Protein AF-0000000068421883 (afdb_homodimer)

Nearest PDB structures (foldseek):
  8ta5-assembly1_A  TM=9.211E-01  e=8.179E-60  Homo sapiens
  8ta5-assembly1_B  TM=9.323E-01  e=2.988E-59  Homo sapiens
  7xf5-assembly1_B  TM=9.165E-01  e=1.671E-60  Homo sapiens
  7xf5-assembly1_A  TM=9.088E-01  e=4.020E-60  Homo sapiens
  7xja-assembly1_B  TM=9.870E-01  e=5.410E-51  Homo sapiens

InterPro domains:
  IPR001807 Chloride channel [PF00654] (38-438)
  IPR001807 Chloride channel [PR00762] (49-66)
  IPR001807 Chloride channel [PR00762] (80-99)
  IPR001807 Chloride channel [PR00762] (137-156)
  IPR001807 Chloride channel [PR00762] (346-366)
  IPR001807 Chloride channel [PR00762] (389-405)
  IPR001807 Chloride channel [PR00762] (406-425)
  IPR001807 Chloride channel [PR00762] (444-458)
  IPR014743 Chloride channel, core [SSF81340] (4-459)
  IPR046342 CBS domain superfamily [G3DSA:3.10.580.10] (459-575)
  IPR046342 CBS domain superfamily [G3DSA:3.10.580.10] (576-684)
  IPR046342 CBS domain superfamily [SSF54631] (461-679)
  IPR050970 Voltage-gated chloride channel [PTHR45720] (10-704)

Organism: Pseudonaja textilis (NCBI:txid8673)

Foldseek 3Di:
DVLLVVLLVVLVVLLVVPVPDLVSSLCSLQVSLLVLLLCLLVLCVVQPLLLFALCLLVLLLVLLQDDDPSLQDPSSLVSNVSSVSSNSSSLALFADQRSLLSNLLSVQVVVLVVCCVVDVPSVDPVNNSLSSLLSSLLSNLLRQLFLVLSNQLSCLRRAPDDDVVSVVSNSVNSNVSSVVSQVVCCVVVVDVHRDFQQAADADLPDRDDPVCLVLLLVLLQVLLVLLLVLLVLLLVLLVVCVPPVVNCVVCVVVVSVLSSVLSSVLSNCCSCVPVVLLQLSSDRLSLLLNLLLYQDAPQPDDDDDPPPCPDSSCSQDDPVDDSLRSLVCNLVSLSNSLSSNSSRRTHGHSLSSQLSSQLSSLLSSQNVVCVVPVQADDDPHDRDHGGSSLSSLLRSLSNSCSQAVGQSSLSSSCSNHVHCSSSVSSNSSNVSSSVSSVVRHDHSSVSVCVVVVPLDQDDLDPPDPVLQQDWQLVLFDQPADAAEQFDFLLSLVVSLVVDPDQKHFYAHDPVQQFTQFIFGNVLSVVLSCVLLDPVVLVVVVVVVVVVVVVVVVVVPPPPDDDDDDDPCPDPPPDDDDDPDDDDPPPPVPPCPPDPPCPPDPPVPPVVVVSVVVSVVSRGDTGDCVPTDTGRDFAEDERGHRLVVVSCCCSVVVDQKHFYDDVSHTRGIDGSVSSNCSSVVVVPDDDDPPDPPDPPVPDPPPPPPPDPVPPVVVVVVVPPPPPPPDDPDDDDDDDDDD/DVLLVVLLVVLVCLLVVPVPDPVSSLCSLQVSLLVLQLCLLVLCVVQPLLLFALCLLVLLLVLLQDDDPSLQDPSSLVSNVSSVSSNSSSLALFADQRSLLSNLLSVQVVVLVVCCVVDVPSPDPVNNSLSSLLSSLLSNLLRQLFLVLSNQLSCLRRAPDDDVVSVVSNSVNSNVSSVVSQVVCCVVVVDVHRDFQQAADADLPDRDDPVCLVLLLVLLQVLLVLLLVLLVLLLVLLVVCVPPVVNVVVCVVVVSVLSSVLSNVLSNCCSCVPVVLLQLSSDRLSLLLNLLLYQDAPQPDDDDDPPPCPDSSCSQDDPVDDSLRSLVCNLVSLSNSLSSNSSRRTHGHSLSSQLSSQLSVLLSSQNVVCVVPVQADDDPHDRDHGGSSLSSLLRSLSNSCSQQVGQSSLSSSCSNHVHCSSSPSSNSSNVSSSVSSVVNDDHSSVSVCVVVVPLDQDDLDPPDPVLQQDWQLVLFDQPADAAEQFDFLLSLVVSLVVDPDQKHFYAHDPVQQFTQFIFGNVLSVVLSCVLLDPVVLVVVVVVVVVVVVVVVVVVPPPDDDDCPVCPDDDDPPPDDDDDDDDDDDDDPDPCPPDCPPPPPPPPPPVVVVSVVVSVVSRRDTGDCPPGDTGRDFAEDERGHRLVVVSCCCSVVVDQKHFYDDVSHGRGIDGSVSSNCSSVVVVPPDDDPPPPPDPPPDDPPPPPPDPPVPPVCVVVVVPPPPVPPPDPPPDDDDDDPD

Sequence (1474 aa):
LLLVVWAWLAQKWMYGGLDTNVFLQYMAWITYPIVLITFSAGFTQILAPQAVGSGIPEMKTILRGVVLKEYLTLKTFVAKVIGLTCALGSGMPLGKEGPFVHIASMCAALLSKFLSVFGGIYENESRNIEMLAAACAVGVGCCFAAPIGGVLFSIEVTSTFFAVRNYWRGFFAATFSAFIFRVLAVWNKDEETITALFKTRFRLDFPFDLQELPAFAVIGIASGFGGALFVYFNRKIVQFMRKQKTINRFLMKKRLLFPALVTFLIATLTFPPGFGQFMAGQLTQKETLVTLFDNRTWAKQGLAEEFEFGGVSEAWKHPRANVFVTLVVFILMKFWMSALATTIPVPCGAFMPVFVIGAAFGRLMGESMAAWFPDGIHTDSNIYRIVPGGYAVVGAAALSGAVTHTVSTAVIVFELTGQISHILPVMIAVILANAVAQSLQPSLYDSIIRIKKLPYLPELGWGHQEKYNVRVEDIMVRDVRYITLNCRYRDLQDALHSTKMKSLALVESAESMILLGSVDRTQIGSLLHDQLSYVRRRQFMQEKTRLEHRDAEKSQENKEPHHVPDTGVRFQVTGSEPRKPLKPALKRVPSTLSDNHSGNRGGGKKSSFVMEWEERQLDQLVNFNNCKIDPAPFQLVERTSLHKTHTIFSLLGVDHAYVTSIGRLIGMVSLKELRKAIEGSVTAKGVKVRPPLASFRDSTTSSSDMEATEIHQLWDRRQRHSIPREFSPSESDDKYQLLLVVWAWLAQKWMYGGLDTNVFLQYMAWITYPIVLITFSAGFTQILAPQAVGSGIPEMKTILRGVVLKEYLTLKTFVAKVIGLTCALGSGMPLGKEGPFVHIASMCAALLSKFLSVFGGIYENESRNIEMLAAACAVGVGCCFAAPIGGVLFSIEVTSTFFAVRNYWRGFFAATFSAFIFRVLAVWNKDEETITALFKTRFRLDFPFDLQELPAFAVIGIASGFGGALFVYFNRKIVQFMRKQKTINRFLMKKRLLFPALVTFLIATLTFPPGFGQFMAGQLTQKETLVTLFDNRTWAKQGLAEEFEFGGVSEAWKHPRANVFVTLVVFILMKFWMSALATTIPVPCGAFMPVFVIGAAFGRLMGESMAAWFPDGIHTDSNIYRIVPGGYAVVGAAALSGAVTHTVSTAVIVFELTGQISHILPVMIAVILANAVAQSLQPSLYDSIIRIKKLPYLPELGWGHQEKYNVRVEDIMVRDVRYITLNCRYRDLQDALHSTKMKSLALVESAESMILLGSVDRTQIGSLLHDQLSYVRRRQFMQEKTRLEHRDAEKSQENKEPHHVPDTGVRFQVTGSEPRKPLKPALKRVPSTLSDNHSGNRGGGKKSSFVMEWEERQLDQLVNFNNCKIDPAPFQLVERTSLHKTHTIFSLLGVDHAYVTSIGRLIGMVSLKELRKAIEGSVTAKGVKVRPPLASFRDSTTSSSDMEATEIHQLWDRRQRHSIPREFSPSESDDKYQ

Radius of gyration: 41.36 Å; Cα contacts (8 Å, |Δi|>4): 2264; chains: 2; bounding box: 123×143×113 Å

Solvent-accessible surface area (backbone atoms only — not comparable to full-atom values): 78341 Å² total; per-residue (Å²): 108,68,66,29,54,51,36,45,50,48,52,52,47,57,37,61,72,32,71,88,38,70,67,59,26,50,51,49,56,35,49,55,30,30,52,28,39,38,47,17,29,51,48,18,57,69,66,18,58,69,26,42,34,26,40,46,47,58,47,24,28,37,67,43,52,44,85,59,71,71,68,50,34,69,56,24,44,55,22,29,55,55,14,27,44,29,34,56,23,37,67,54,60,56,12,63,51,28,32,32,21,34,47,31,28,23,51,43,48,49,49,42,57,57,45,36,72,77,38,73,76,60,66,38,65,71,54,47,48,52,48,39,56,21,18,28,5,24,16,35,0,50,69,52,50,14,29,64,21,14,32,47,36,35,44,58,66,36,35,64,67,42,53,47,79,52,48,58,53,16,43,52,46,2,40,51,35,20,48,52,51,39,51,50,37,38,71,71,64,74,29,95,51,73,61,41,83,44,78,53,85,71,55,76,80,68,58,64,61,80,83,50,49,63,59,34,44,49,47,4,45,52,19,2,54,49,15,27,47,48,41,51,50,34,50,48,53,53,48,50,52,64,64,37,58,67,56,35,53,52,34,67,74,36,65,58,51,55,50,33,49,54,41,43,52,53,37,56,51,32,31,43,91,56,62,4,47,49,42,35,36,78,52,50,74,69,56,46,49,55,52,44,41,34,58,69,58,82,73,73,72,89,76,79,80,77,62,70,63,59,78,82,45,38,48,56,63,39,97,87,47,55,59,68,57,30,46,50,48,30,40,56,51,50,49,55,51,28,40,55,53,64,69,38,68,34,26,31,13,64,56,52,38,39,26,49,42,14,18,48,52,15,27,51,53,22,51,48,48,35,68,75,34,74,75,22,53,81,49,100,90,45,66,43,71,71,47,21,12,59,31,6,53,30,19,16,24,5,19,34,7,10,29,55,58,35,69,33,36,44,48,32,50,25,41,25,29,40,49,46,61,58,48,63,55,24,47,51,7,17,52,41,0,27,56,48,6,62,74,72,32,71,30,44,49,57,47,49,30,61,74,70,62,52,84,57,79,70,76,85,67,90,76,54,71,63,51,62,68,38,32,39,63,79,48,38,42,58,88,59,72,67,41,44,60,81,29,31,41,46,53,52,52,49,47,58,73,71,42,88,60,65,57,36,40,28,18,57,35,91,81,65,29,30,38,49,24,29,34,40,45,67,51,55,49,50,54,52,45,61,70,66,25,65,68,58,52,48,51,51,52,50,51,50,51,52,50,53,55,52,56,56,59,56,72,56,60,76,68,79,84,79,88,85,82,84,83,76,78,76,78,80,72,77,89,86,87,83,83,76,83,86,76,83,73,84,73,81,66,83,75,70,75,77,78,77,74,78,78,76,78,77,72,59,62,67,60,49,50,54,51,50,49,52,52,53,56,29,65,33,73,51,75,64,84,85,46,79,57,41,62,45,55,58,64,39,31,43,71,35,36,38,58,59,50,49,49,47,32,57,70,65,33,48,62,57,31,39,23,27,59,60,26,19,56,51,22,33,38,36,55,66,39,52,32,47,51,64,64,53,62,76,70,67,68,85,77,75,72,64,70,78,68,82,77,69,65,85,76,70,69,84,66,81,69,66,77,65,45,64,71,43,51,65,61,59,61,61,69,77,66,74,73,80,76,80,81,74,82,82,81,78,90,84,71,90,124,108,68,66,28,53,51,35,43,49,48,52,51,47,58,38,61,70,34,72,87,38,72,66,61,26,49,50,50,56,35,49,54,29,30,53,29,40,36,47,16,29,51,49,18,56,70,65,18,59,70,25,42,34,26,41,46,47,58,47,24,27,36,68,47,55,44,84,59,71,71,66,50,36,70,56,25,43,55,23,29,55,54,16,27,44,29,36,57,24,36,67,54,60,57,12,62,51,27,32,31,21,34,48,31,28,23,50,44,46,51,48,42,56,56,46,38,72,77,38,76,76,60,66,38,66,70,55,46,48,52,46,39,54,21,20,28,6,25,14,34,0,51,68,49,51,14,28,65,21,13,31,47,38,35,45,60,66,37,35,62,65,44,54,46,79,53,48,57,53,14,42,51,45,2,40,53,36,20,47,50,50,39,51,49,37,38,70,69,64,74,29,95,52,74,60,41,84,43,78,52,87,72,55,76,82,68,58,65,61,82,83,50,48,63,59,33,45,48,48,3,44,52,20,1,53,49,14,28,47,48,42,50,50,36,51,47,52,54,48,51,52,65,64,37,58,69,58,35,52,52,35,66,74,38,64,58,50,56,49,31,49,53,42,41,52,54,35,55,50,32,31,43,92,57,62,4,46,48,42,34,36,79,52,50,74,69,56,46,47,55,53,44,44,34,58,66,60,81,74,70,74,87,80,73,81,76,64,68,63,59,76,81,45,38,48,57,64,40,95,86,48,55,59,69,56,28,47,51,48,30,40,56,51,49,50,56,50,28,41,53,54,63,68,40,69,34,27,30,12,62,56,50,40,39,26,49,42,14,19,46,52,14,26,53,53,23,50,49,49,34,67,75,36,74,75,23,54,80,50,99,89,45,66,44,71,70,47,21,12,60,32,6,52,31,19,17,23,5,19,34,6,10,29,55,60,35,70,30,38,45,48,31,51,24,39,24,29,40,50,45,61,59,47,64,56,25,46,52,7,18,53,42,0,27,56,49,6,62,74,71,33,70,28,44,49,57,47,48,31,60,73,69,61,53,84,56,80,71,78,85,67,90,77,54,72,62,51,62,68,37,33,38,62,78,49,38,41,57,89,59,74,66,41,44,59,81,29,31,40,46,54,52,53,48,48,58,72,72,44,89,60,64,59,36,40,29,19,57,35,90,84,65,28,29,37,49,26,27,34,41,44,68,52,54,50,49,54,51,45,61,71,67,25,64,68,57,52,48,50,51,52,50,51,50,53,51,51,57,53,52,59,58,56,66,74,58,66,82,68,86,92,77,72,77,76,76,78,66,73,89,76,74,79,78,81,76,88,84,84,86,85,85,89,84,85,87,78,81,78,85,78,75,76,77,78,79,73,79,78,77,76,78,69,62,63,67,60,51,51,53,54,49,46,53,51,54,55,28,65,33,72,51,75,65,85,84,45,80,56,42,61,44,56,58,64,39,28,43,72,35,35,38,58,59,49,50,48,46,33,58,71,66,36,49,63,57,31,40,24,27,60,58,26,19,57,52,23,34,39,37,57,66,40,52,32,47,53,63,63,52,63,74,69,67,66,83,76,73,70,62,70,77,67,79,76,71,65,83,81,68,69,86,67,80,67,66,77,66,44,62,69,41,50,65,61,57,58,60,69,72,66,71,68,78,72,76,78,71,80,78,82,78,85,71,87,76,123

Structure (mmCIF, N/CA/C/O backbone):
data_AF-0000000068421883-model_v1
#
loop_
_entity.id
_entity.type
_entity.pdbx_description
1 polymer 'Chloride voltage-gated channel 2'
#
loop_
_atom_site.group_PDB
_atom_site.id
_atom_site.type_symbol
_atom_site.label_atom_id
_atom_site.label_alt_id
_atom_site.label_comp_id
_atom_site.label_asym_id
_atom_site.label_entity_id
_atom_site.label_seq_id
_atom_site.pdbx_PDB_ins_code
_atom_site.Cartn_x
_atom_site.Cartn_y
_atom_site.Cartn_z
_atom_site.occupancy
_atom_site.B_iso_or_equiv
_atom_site.auth_seq_id
_atom_site.auth_comp_id
_atom_site.auth_asym_id
_atom_site.auth_atom_id
_atom_site.pdbx_PDB_model_num
ATOM 1 N N . LEU A 1 1 ? -6.996 -26.641 5.43 1 81.69 1 LEU A N 1
ATOM 2 C CA . LEU A 1 1 ? -6.316 -26.812 4.152 1 81.69 1 LEU A CA 1
ATOM 3 C C . LEU A 1 1 ? -5.785 -28.234 4.012 1 81.69 1 LEU A C 1
ATOM 5 O O . LEU A 1 1 ? -5.855 -28.828 2.93 1 81.69 1 LEU A O 1
ATOM 9 N N . LEU A 1 2 ? -5.332 -28.828 5.066 1 79.5 2 LEU A N 1
ATOM 10 C CA . LEU A 1 2 ? -4.898 -30.234 5.031 1 79.5 2 LEU A CA 1
ATOM 11 C C . LEU A 1 2 ? -6.07 -31.156 4.727 1 79.5 2 LEU A C 1
ATOM 13 O O . LEU A 1 2 ? -5.93 -32.125 3.963 1 79.5 2 LEU A O 1
ATOM 17 N N . LEU A 1 3 ? -7.164 -30.812 5.285 1 86.69 3 LEU A N 1
ATOM 18 C CA . LEU A 1 3 ? -8.359 -31.609 5.035 1 86.69 3 LEU A CA 1
ATOM 19 C C . LEU A 1 3 ? -8.773 -31.516 3.568 1 86.69 3 LEU A C 1
ATOM 21 O O . LEU A 1 3 ? -9.258 -32.5 2.998 1 86.69 3 LEU A O 1
ATOM 25 N N . VAL A 1 4 ? -8.57 -30.359 2.982 1 88.5 4 VAL A N 1
ATOM 26 C CA . VAL A 1 4 ? -8.906 -30.172 1.575 1 88.5 4 VAL A CA 1
ATOM 27 C C . VAL A 1 4 ? -7.992 -31.031 0.705 1 88.5 4 VAL A C 1
ATOM 29 O O . VAL A 1 4 ? -8.445 -31.672 -0.235 1 88.5 4 VAL A O 1
ATOM 32 N N . VAL A 1 5 ? -6.73 -31.078 1.033 1 83.94 5 VAL A N 1
ATOM 33 C CA . VAL A 1 5 ? -5.77 -31.875 0.28 1 83.94 5 VAL A CA 1
ATOM 34 C C . VAL A 1 5 ? -6.102 -33.344 0.434 1 83.94 5 VAL A C 1
ATOM 36 O O . VAL A 1 5 ? -6.047 -34.125 -0.537 1 83.94 5 VAL A O 1
ATOM 39 N N . TRP A 1 6 ? -6.527 -33.781 1.605 1 87.31 6 TRP A N 1
ATOM 40 C CA . TRP A 1 6 ? -6.898 -35.156 1.854 1 87.31 6 TRP A CA 1
ATOM 41 C C . TRP A 1 6 ? -8.148 -35.531 1.07 1 87.31 6 TRP A C 1
ATOM 43 O O . TRP A 1 6 ? -8.281 -36.656 0.6 1 87.31 6 TRP A O 1
ATOM 53 N N . ALA A 1 7 ? -8.992 -34.562 0.983 1 89.62 7 ALA A N 1
ATOM 54 C CA . ALA A 1 7 ? -10.211 -34.812 0.213 1 89.62 7 ALA A CA 1
ATOM 55 C C . ALA A 1 7 ? -9.898 -35 -1.269 1 89.62 7 ALA A C 1
ATOM 57 O O . ALA A 1 7 ? -10.477 -35.844 -1.933 1 89.62 7 ALA A O 1
ATOM 58 N N . TRP A 1 8 ? -9.016 -34.25 -1.762 1 88.06 8 TRP A N 1
ATOM 59 C CA . TRP A 1 8 ? -8.609 -34.375 -3.158 1 88.06 8 TRP A CA 1
ATOM 60 C C . TRP A 1 8 ? -7.91 -35.719 -3.408 1 88.06 8 TRP A C 1
ATOM 62 O O . TRP A 1 8 ? -8.133 -36.344 -4.438 1 88.06 8 TRP A O 1
ATOM 72 N N . LEU A 1 9 ? -7.094 -36.094 -2.475 1 86.38 9 LEU A N 1
ATOM 73 C CA . LEU A 1 9 ? -6.387 -37.344 -2.6 1 86.38 9 LEU A CA 1
ATOM 74 C C . LEU A 1 9 ? -7.363 -38.531 -2.527 1 86.38 9 LEU A C 1
ATOM 76 O O . LEU A 1 9 ? -7.172 -39.531 -3.203 1 86.38 9 LEU A O 1
ATOM 80 N N . ALA A 1 10 ? -8.359 -38.375 -1.758 1 88.75 10 ALA A N 1
ATOM 81 C CA . ALA A 1 10 ? -9.383 -39.406 -1.652 1 88.75 10 ALA A CA 1
ATOM 82 C C . ALA A 1 10 ? -10.148 -39.562 -2.965 1 88.75 10 ALA A C 1
ATOM 84 O O . ALA A 1 10 ? -10.477 -40.656 -3.373 1 88.75 10 ALA A O 1
ATOM 85 N N . GLN A 1 11 ? -10.438 -38.438 -3.555 1 88.44 11 GLN A N 1
ATOM 86 C CA . GLN A 1 11 ? -11.125 -38.5 -4.84 1 88.44 11 GLN A CA 1
ATOM 87 C C . GLN A 1 11 ? -10.266 -39.188 -5.898 1 88.44 11 GLN A C 1
ATOM 89 O O . GLN A 1 11 ? -10.758 -40 -6.68 1 88.44 11 GLN A O 1
ATOM 94 N N . LYS A 1 12 ? -9 -38.844 -5.934 1 84.75 12 LYS A N 1
ATOM 95 C CA . LYS A 1 12 ? -8.078 -39.438 -6.898 1 84.75 12 LYS A CA 1
ATOM 96 C C . LYS A 1 12 ? -7.902 -40.938 -6.641 1 84.75 12 LYS A C 1
ATOM 98 O O . LYS A 1 12 ? -7.793 -41.719 -7.578 1 84.75 12 LYS A O 1
ATOM 103 N N . TRP A 1 13 ? -7.914 -41.25 -5.363 1 86.94 13 TRP A N 1
ATOM 104 C CA . TRP A 1 13 ? -7.777 -42.656 -4.988 1 86.94 13 TRP A CA 1
ATOM 105 C C . TRP A 1 13 ? -9.016 -43.438 -5.391 1 86.94 13 TRP A C 1
ATOM 107 O O . TRP A 1 13 ? -8.898 -44.562 -5.902 1 86.94 13 TRP A O 1
ATOM 117 N N . MET A 1 14 ? -10.133 -42.875 -5.152 1 86.62 14 MET A N 1
ATOM 118 C CA . MET A 1 14 ? -11.383 -43.531 -5.504 1 86.62 14 MET A CA 1
ATOM 119 C C . MET A 1 14 ? -11.5 -43.719 -7.016 1 86.62 14 MET A C 1
ATOM 121 O O . MET A 1 14 ? -11.891 -44.781 -7.5 1 86.62 14 MET A O 1
ATOM 125 N N . TYR A 1 15 ? -11.172 -42.688 -7.738 1 85.56 15 TYR A N 1
ATOM 126 C CA . TYR A 1 15 ? -11.203 -42.719 -9.195 1 85.56 15 TYR A CA 1
ATOM 127 C C . TYR A 1 15 ? -10.156 -43.688 -9.75 1 85.56 15 TYR A C 1
ATOM 129 O O . TYR A 1 15 ? -10.438 -44.438 -10.68 1 85.56 15 TYR A O 1
ATOM 137 N N . GLY A 1 16 ? -8.969 -43.656 -9.266 1 82.56 16 GLY A N 1
ATOM 138 C CA . GLY A 1 16 ? -7.875 -44.5 -9.734 1 82.56 16 GLY A CA 1
ATOM 139 C C . GLY A 1 16 ? -8.086 -45.969 -9.43 1 82.56 16 GLY A C 1
ATOM 140 O O . GLY A 1 16 ? -7.617 -46.812 -10.172 1 82.56 16 GLY A O 1
ATOM 141 N N . GLY A 1 17 ? -8.805 -46.219 -8.344 1 84.38 17 GLY A N 1
ATOM 142 C CA . GLY A 1 17 ? -9.031 -47.625 -7.938 1 84.38 17 GLY A CA 1
ATOM 143 C C . GLY A 1 17 ? -10.055 -48.344 -8.797 1 84.38 17 GLY A C 1
ATOM 144 O O . GLY A 1 17 ? -10.078 -49.562 -8.852 1 84.38 17 GLY A O 1
ATOM 145 N N . LEU A 1 18 ? -10.836 -47.562 -9.539 1 85.69 18 LEU A N 1
ATOM 146 C CA . LEU A 1 18 ? -11.891 -48.156 -10.359 1 85.69 18 LEU A CA 1
ATOM 147 C C . LEU A 1 18 ? -11.516 -48.125 -11.836 1 85.69 18 LEU A C 1
ATOM 149 O O . LEU A 1 18 ? -12.375 -47.938 -12.695 1 85.69 18 LEU A O 1
ATOM 153 N N . ASP A 1 19 ? -10.281 -48.281 -12.117 1 79.56 19 ASP A N 1
ATOM 154 C CA . ASP A 1 19 ? -9.766 -48.125 -13.469 1 79.56 19 ASP A CA 1
ATOM 155 C C . ASP A 1 19 ? -10.242 -49.25 -14.375 1 79.56 19 ASP A C 1
ATOM 157 O O . ASP A 1 19 ? -10.156 -49.156 -15.602 1 79.56 19 ASP A O 1
ATOM 161 N N . THR A 1 20 ? -10.977 -50.25 -13.867 1 83.75 20 THR A N 1
ATOM 162 C CA . THR A 1 20 ? -11.359 -51.406 -14.68 1 83.75 20 THR A CA 1
ATOM 163 C C . THR A 1 20 ? -12.688 -51.156 -15.383 1 83.75 20 THR A C 1
ATOM 165 O O . THR A 1 20 ? -12.969 -51.75 -16.422 1 83.75 20 THR A O 1
ATOM 168 N N . ASN A 1 21 ? -13.516 -50.281 -14.836 1 89.19 21 ASN A N 1
ATOM 169 C CA . ASN A 1 21 ? -14.828 -50 -15.406 1 89.19 21 ASN A CA 1
ATOM 170 C C . ASN A 1 21 ? -15.07 -48.5 -15.547 1 89.19 21 ASN A C 1
ATOM 172 O O . ASN A 1 21 ? -15.164 -47.781 -14.547 1 89.19 21 ASN A O 1
ATOM 176 N N . VAL A 1 22 ? -15.266 -48.062 -16.781 1 89.94 22 VAL A N 1
ATOM 177 C CA . VAL A 1 22 ? -15.414 -46.656 -17.094 1 89.94 22 VAL A CA 1
ATOM 178 C C . VAL A 1 22 ? -16.703 -46.125 -16.469 1 89.94 22 VAL A C 1
ATOM 180 O O . VAL A 1 22 ? -16.75 -44.969 -16.016 1 89.94 22 VAL A O 1
ATOM 183 N N . PHE A 1 23 ? -17.703 -46.938 -16.391 1 92.12 23 PHE A N 1
ATOM 184 C CA . PHE A 1 23 ? -18.969 -46.5 -15.828 1 92.12 23 PHE A CA 1
ATOM 185 C C . PHE A 1 23 ? -18.844 -46.281 -14.328 1 92.12 23 PHE A C 1
ATOM 187 O O . PHE A 1 23 ? -19.375 -45.312 -13.797 1 92.12 23 PHE A O 1
ATOM 194 N N . LEU A 1 24 ? -18.156 -47.156 -13.672 1 91.25 24 LEU A N 1
ATOM 195 C CA . LEU A 1 24 ? -17.953 -47 -12.234 1 91.25 24 LEU A CA 1
ATOM 196 C C . LEU A 1 24 ? -17.047 -45.812 -11.953 1 91.25 24 LEU A C 1
ATOM 198 O O . LEU A 1 24 ? -17.203 -45.125 -10.938 1 91.25 24 LEU A O 1
ATOM 202 N N . GLN A 1 25 ? -16.156 -45.625 -12.891 1 92 25 GLN A N 1
ATOM 203 C CA . GLN A 1 25 ? -15.305 -44.438 -12.766 1 92 25 GLN A CA 1
ATOM 204 C C . GLN A 1 25 ? -16.109 -43.156 -12.914 1 92 25 GLN A C 1
ATOM 206 O O . GLN A 1 25 ? -15.859 -42.188 -12.203 1 92 25 GLN A O 1
ATOM 211 N N . TYR A 1 26 ? -17.031 -43.219 -13.781 1 93.38 26 TYR A N 1
ATOM 212 C CA . TYR A 1 26 ? -17.891 -42.062 -14.008 1 93.38 26 TYR A CA 1
ATOM 213 C C . TYR A 1 26 ? -18.766 -41.781 -12.789 1 93.38 26 TYR A C 1
ATOM 215 O O . TYR A 1 26 ? -18.891 -40.625 -12.352 1 93.38 26 TYR A O 1
ATOM 223 N N . MET A 1 27 ? -19.297 -42.812 -12.211 1 93 27 MET A N 1
ATOM 224 C CA . MET A 1 27 ? -20.172 -42.656 -11.047 1 93 27 MET A CA 1
ATOM 225 C C . MET A 1 27 ? -19.391 -42.125 -9.844 1 93 27 MET A C 1
ATOM 227 O O . MET A 1 27 ? -19.891 -41.312 -9.086 1 93 27 MET A O 1
ATOM 231 N N . ALA A 1 28 ? -18.266 -42.625 -9.703 1 91.5 28 ALA A N 1
ATOM 232 C CA . ALA A 1 28 ? -17.422 -42.156 -8.594 1 91.5 28 ALA A CA 1
ATOM 233 C C . ALA A 1 28 ? -17.016 -40.719 -8.789 1 91.5 28 ALA A C 1
ATOM 235 O O . ALA A 1 28 ? -16.984 -39.938 -7.828 1 91.5 28 ALA A O 1
ATOM 236 N N . TRP A 1 29 ? -16.719 -40.344 -10.047 1 92.38 29 TRP A N 1
ATOM 237 C CA . TRP A 1 29 ? -16.281 -39 -10.375 1 92.38 29 TRP A CA 1
ATOM 238 C C . TRP A 1 29 ? -17.391 -38 -10.133 1 92.38 29 TRP A C 1
ATOM 240 O O . TRP A 1 29 ? -17.125 -36.875 -9.711 1 92.38 29 TRP A O 1
ATOM 250 N N . ILE A 1 30 ? -18.625 -38.375 -10.273 1 94.19 30 ILE A N 1
ATOM 251 C CA . ILE A 1 30 ? -19.75 -37.438 -10.18 1 94.19 30 ILE A CA 1
ATOM 252 C C . ILE A 1 30 ? -20.312 -37.469 -8.766 1 94.19 30 ILE A C 1
ATOM 254 O O . ILE A 1 30 ? -20.688 -36.406 -8.227 1 94.19 30 ILE A O 1
ATOM 258 N N . THR A 1 31 ? -20.359 -38.562 -8.141 1 94.81 31 THR A N 1
ATOM 259 C CA . THR A 1 31 ? -21.016 -38.688 -6.844 1 94.81 31 THR A CA 1
ATOM 260 C C . THR A 1 31 ? -20.188 -38 -5.758 1 94.81 31 THR A C 1
ATOM 262 O O . THR A 1 31 ? -20.75 -37.406 -4.836 1 94.81 31 THR A O 1
ATOM 265 N N . TYR A 1 32 ? -18.906 -38.125 -5.836 1 94.69 32 TYR A N 1
ATOM 266 C CA . TYR A 1 32 ? -18.031 -37.562 -4.805 1 94.69 32 TYR A CA 1
ATOM 267 C C . TYR A 1 32 ? -18.266 -36.062 -4.66 1 94.69 32 TYR A C 1
ATOM 269 O O . TYR A 1 32 ? -18.594 -35.594 -3.574 1 94.69 32 TYR A O 1
ATOM 277 N N . PRO A 1 33 ? -18.156 -35.281 -5.723 1 96.06 33 PRO A N 1
ATOM 278 C CA . PRO A 1 33 ? -18.375 -33.844 -5.59 1 96.06 33 PRO A CA 1
ATOM 279 C C . PRO A 1 33 ? -19.828 -33.469 -5.258 1 96.06 33 PRO A C 1
ATOM 281 O O . PRO A 1 33 ? -20.078 -32.5 -4.547 1 96.06 33 PRO A O 1
ATOM 284 N N . ILE A 1 34 ? -20.781 -34.25 -5.734 1 96.5 34 ILE A N 1
ATOM 285 C CA . ILE A 1 34 ? -22.188 -33.969 -5.488 1 96.5 34 ILE A CA 1
ATOM 286 C C . ILE A 1 34 ? -22.484 -34.094 -3.998 1 96.5 34 ILE A C 1
ATOM 288 O O . ILE A 1 34 ? -23.188 -33.281 -3.41 1 96.5 34 ILE A O 1
ATOM 292 N N . VAL A 1 35 ? -21.938 -35.094 -3.385 1 96.25 35 VAL A N 1
ATOM 293 C CA . VAL A 1 35 ? -22.172 -35.344 -1.966 1 96.25 35 VAL A CA 1
ATOM 294 C C . VAL A 1 35 ? -21.531 -34.219 -1.136 1 96.25 35 VAL A C 1
ATOM 296 O O . VAL A 1 35 ? -22.156 -33.719 -0.194 1 96.25 35 VAL A O 1
ATOM 299 N N . LEU A 1 36 ? -20.359 -33.875 -1.465 1 96.94 36 LEU A N 1
ATOM 300 C CA . LEU A 1 36 ? -19.656 -32.844 -0.7 1 96.94 36 LEU A CA 1
ATOM 301 C C . LEU A 1 36 ? -20.328 -31.484 -0.859 1 96.94 36 LEU A C 1
ATOM 303 O O . LEU A 1 36 ? -20.516 -30.766 0.123 1 96.94 36 LEU A O 1
ATOM 307 N N . ILE A 1 37 ? -20.734 -31.109 -2.061 1 97.38 37 ILE A N 1
ATOM 308 C CA . ILE A 1 37 ? -21.328 -29.797 -2.314 1 97.38 37 ILE A CA 1
ATOM 309 C C . ILE A 1 37 ? -22.734 -29.734 -1.709 1 97.38 37 ILE A C 1
ATOM 311 O O . ILE A 1 37 ? -23.125 -28.719 -1.135 1 97.38 37 ILE A O 1
ATOM 315 N N . THR A 1 38 ? -23.531 -30.812 -1.848 1 95.56 38 THR A N 1
ATOM 316 C CA . THR A 1 38 ? -24.859 -30.828 -1.256 1 95.56 38 THR A CA 1
ATOM 317 C C . THR A 1 38 ? -24.781 -30.781 0.268 1 95.56 38 THR A C 1
ATOM 319 O O . THR A 1 38 ? -25.609 -30.156 0.925 1 95.56 38 THR A O 1
ATOM 322 N N . PHE A 1 39 ? -23.797 -31.438 0.789 1 96.12 39 PHE A N 1
ATOM 323 C CA . PHE A 1 39 ? -23.578 -31.359 2.229 1 96.12 39 PHE A CA 1
ATOM 324 C C . PHE A 1 39 ? -23.203 -29.953 2.65 1 96.12 39 PHE A C 1
ATOM 326 O O . PHE A 1 39 ? -23.719 -29.438 3.65 1 96.12 39 PHE A O 1
ATOM 333 N N . SER A 1 40 ? -22.25 -29.375 1.926 1 96.56 40 SER A N 1
ATOM 334 C CA . SER A 1 40 ? -21.828 -28 2.227 1 96.56 40 SER A CA 1
ATOM 335 C C . SER A 1 40 ? -23.016 -27.031 2.154 1 96.56 40 SER A C 1
ATOM 337 O O . SER A 1 40 ? -23.203 -26.219 3.061 1 96.56 40 SER A O 1
ATOM 339 N N . ALA A 1 41 ? -23.812 -27.109 1.13 1 95.06 41 ALA A N 1
ATOM 340 C CA . ALA A 1 41 ? -24.953 -26.234 0.951 1 95.06 41 ALA A CA 1
ATOM 341 C C . ALA A 1 41 ? -26 -26.453 2.043 1 95.06 41 ALA A C 1
ATOM 343 O O . ALA A 1 41 ? -26.531 -25.5 2.613 1 95.06 41 ALA A O 1
ATOM 344 N N . GLY A 1 42 ? -26.312 -27.688 2.324 1 93.31 42 GLY A N 1
ATOM 345 C CA . GLY A 1 42 ? -27.297 -28.016 3.35 1 93.31 42 GLY A CA 1
ATOM 346 C C . GLY A 1 42 ? -26.859 -27.625 4.746 1 93.31 42 GLY A C 1
ATOM 347 O O . GLY A 1 42 ? -27.641 -27.047 5.508 1 93.31 42 GLY A O 1
ATOM 348 N N . PHE A 1 43 ? -25.641 -27.891 5.055 1 94.44 43 PHE A N 1
ATOM 349 C CA . PHE A 1 43 ? -25.094 -27.578 6.371 1 94.44 43 PHE A CA 1
ATOM 350 C C . PHE A 1 43 ? -25.094 -26.062 6.605 1 94.44 43 PHE A C 1
ATOM 352 O O . PHE A 1 43 ? -25.469 -25.594 7.684 1 94.44 43 PHE A O 1
ATOM 359 N N . THR A 1 44 ? -24.625 -25.297 5.629 1 94 44 THR A N 1
ATOM 360 C CA . THR A 1 44 ? -24.547 -23.844 5.75 1 94 44 THR A CA 1
ATOM 361 C C . THR A 1 44 ? -25.938 -23.234 5.844 1 94 44 THR A C 1
ATOM 363 O O . THR A 1 44 ? -26.156 -22.281 6.602 1 94 44 THR A O 1
ATOM 366 N N . GLN A 1 45 ? -26.859 -23.797 5.148 1 89.06 45 GLN A N 1
ATOM 367 C CA . GLN A 1 45 ? -28.219 -23.25 5.164 1 89.06 45 GLN A CA 1
ATOM 368 C C . GLN A 1 45 ? -28.906 -23.531 6.496 1 89.06 45 GLN A C 1
ATOM 370 O O . GLN A 1 45 ? -29.703 -22.719 6.969 1 89.06 45 GLN A O 1
ATOM 375 N N . ILE A 1 46 ? -28.594 -24.609 7.078 1 90.56 46 ILE A N 1
ATOM 376 C CA . ILE A 1 46 ? -29.25 -25 8.32 1 90.56 46 ILE A CA 1
ATOM 377 C C . ILE A 1 46 ? -28.609 -24.281 9.5 1 90.56 46 ILE A C 1
ATOM 379 O O . ILE A 1 46 ? -29.328 -23.781 10.383 1 90.56 46 ILE A O 1
ATOM 383 N N . LEU A 1 47 ? -27.344 -24.203 9.492 1 92 47 LEU A N 1
ATOM 384 C CA . LEU A 1 47 ? -26.656 -23.641 10.648 1 92 47 LEU A CA 1
ATOM 385 C C . LEU A 1 47 ? -26.641 -22.125 10.586 1 92 47 LEU A C 1
ATOM 387 O O . LEU A 1 47 ? -26.969 -21.453 11.562 1 92 47 LEU A O 1
ATOM 391 N N . ALA A 1 48 ? -26.078 -21.562 9.445 1 93.56 48 ALA A N 1
ATOM 392 C CA . ALA A 1 48 ? -25.969 -20.109 9.281 1 93.56 48 ALA A CA 1
ATOM 393 C C . ALA A 1 48 ? -25.938 -19.719 7.805 1 93.56 48 ALA A C 1
ATOM 395 O O . ALA A 1 48 ? -24.875 -19.734 7.172 1 93.56 48 ALA A O 1
ATOM 396 N N . PRO A 1 49 ? -27.016 -19.312 7.293 1 90.25 49 PRO A N 1
ATOM 397 C CA . PRO A 1 49 ? -27.062 -18.922 5.879 1 90.25 49 PRO A CA 1
ATOM 398 C C . PRO A 1 49 ? -26.188 -17.719 5.559 1 90.25 49 PRO A C 1
ATOM 400 O O . PRO A 1 49 ? -25.859 -17.484 4.391 1 90.25 49 PRO A O 1
ATOM 403 N N . GLN A 1 50 ? -25.672 -17.031 6.551 1 91.12 50 GLN A N 1
ATOM 404 C CA . GLN A 1 50 ? -24.812 -15.867 6.359 1 91.12 50 GLN A CA 1
ATOM 405 C C . GLN A 1 50 ? -23.422 -16.297 5.914 1 91.12 50 GLN A C 1
ATOM 407 O O . GLN A 1 50 ? -22.625 -15.461 5.445 1 91.12 50 GLN A O 1
ATOM 412 N N . ALA A 1 51 ? -23.188 -17.578 6.035 1 93.88 51 ALA A N 1
ATOM 413 C CA . ALA A 1 51 ? -21.859 -18.094 5.676 1 93.88 51 ALA A CA 1
ATOM 414 C C . ALA A 1 51 ? -21.75 -18.297 4.168 1 93.88 51 ALA A C 1
ATOM 416 O O . ALA A 1 51 ? -20.656 -18.516 3.645 1 93.88 51 ALA A O 1
ATOM 417 N N . VAL A 1 52 ? -22.906 -18.125 3.471 1 92.56 52 VAL A N 1
ATOM 418 C CA . VAL A 1 52 ? -22.922 -18.344 2.029 1 92.56 52 VAL A CA 1
ATOM 419 C C . VAL A 1 52 ? -22.188 -17.219 1.315 1 92.56 52 VAL A C 1
ATOM 421 O O . VAL A 1 52 ? -22.328 -16.047 1.685 1 92.56 52 VAL A O 1
ATOM 424 N N . GLY A 1 53 ? -21.297 -17.516 0.356 1 92 53 GLY A N 1
ATOM 425 C CA . GLY A 1 53 ? -20.625 -16.516 -0.454 1 92 53 GLY A CA 1
ATOM 426 C C . GLY A 1 53 ? -19.203 -16.234 0.014 1 92 53 GLY A C 1
ATOM 427 O O . GLY A 1 53 ? -18.656 -16.969 0.836 1 92 53 GLY A O 1
ATOM 428 N N . SER A 1 54 ? -18.578 -15.242 -0.52 1 92.81 54 SER A N 1
ATOM 429 C CA . SER A 1 54 ? -17.188 -14.906 -0.275 1 92.81 54 SER A CA 1
ATOM 430 C C . SER A 1 54 ? -17 -14.258 1.093 1 92.81 54 SER A C 1
ATOM 432 O O . SER A 1 54 ? -16.109 -14.633 1.854 1 92.81 54 SER A O 1
ATOM 434 N N . GLY A 1 55 ? -17.828 -13.352 1.531 1 92.94 55 GLY A N 1
ATOM 435 C CA . GLY A 1 55 ? -17.688 -12.625 2.785 1 92.94 55 GLY A CA 1
ATOM 436 C C . GLY A 1 55 ? -17.031 -11.266 2.625 1 92.94 55 GLY A C 1
ATOM 437 O O . GLY A 1 55 ? -17.156 -10.406 3.502 1 92.94 55 GLY A O 1
ATOM 438 N N . ILE A 1 56 ? -16.328 -11.023 1.44 1 93.88 56 ILE A N 1
ATOM 439 C CA . ILE A 1 56 ? -15.617 -9.773 1.218 1 93.88 56 ILE A CA 1
ATOM 440 C C . ILE A 1 56 ? -16.625 -8.625 1.07 1 93.88 56 ILE A C 1
ATOM 442 O O . ILE A 1 56 ? -16.453 -7.57 1.685 1 93.88 56 ILE A O 1
ATOM 446 N N . PRO A 1 57 ? -17.75 -8.836 0.296 1 92.12 57 PRO A N 1
ATOM 447 C CA . PRO A 1 57 ? -18.719 -7.742 0.193 1 92.12 57 PRO A CA 1
ATOM 448 C C . PRO A 1 57 ? -19.328 -7.359 1.542 1 92.12 57 PRO A C 1
ATOM 450 O O . PRO A 1 57 ? -19.547 -6.18 1.812 1 92.12 57 PRO A O 1
ATOM 453 N N . GLU A 1 58 ? -19.531 -8.32 2.357 1 91.06 58 GLU A N 1
ATOM 454 C CA . GLU A 1 58 ? -20.078 -8.062 3.686 1 91.06 58 GLU A CA 1
ATOM 455 C C . GLU A 1 58 ? -19.062 -7.352 4.57 1 91.06 58 GLU A C 1
ATOM 457 O O . GLU A 1 58 ? -19.406 -6.449 5.336 1 91.06 58 GLU A O 1
ATOM 462 N N . MET A 1 59 ? -17.844 -7.84 4.461 1 91.31 59 MET A N 1
ATOM 463 C CA . MET A 1 59 ? -16.797 -7.188 5.25 1 91.31 59 MET A CA 1
ATOM 464 C C . MET A 1 59 ? -16.578 -5.754 4.781 1 91.31 59 MET A C 1
ATOM 466 O O . MET A 1 59 ? -16.266 -4.871 5.586 1 91.31 59 MET A O 1
ATOM 470 N N . LYS A 1 60 ? -16.625 -5.531 3.498 1 88.69 60 LYS A N 1
ATOM 471 C CA . LYS A 1 60 ? -16.516 -4.176 2.961 1 88.69 60 LYS A CA 1
ATOM 472 C C . LYS A 1 60 ? -17.594 -3.264 3.539 1 88.69 60 LYS A C 1
ATOM 474 O O . LYS A 1 60 ? -17.328 -2.102 3.852 1 88.69 60 LYS A O 1
ATOM 479 N N . THR A 1 61 ? -18.766 -3.781 3.746 1 84 61 THR A N 1
ATOM 480 C CA . THR A 1 61 ? -19.875 -3.02 4.293 1 84 61 THR A CA 1
ATOM 481 C C . THR A 1 61 ? -19.703 -2.789 5.789 1 84 61 THR A C 1
ATOM 483 O O . THR A 1 61 ? -19.969 -1.699 6.293 1 84 61 THR A O 1
ATOM 486 N N . ILE A 1 62 ? -19.203 -3.797 6.422 1 83.88 62 ILE A N 1
ATOM 487 C CA . ILE A 1 62 ? -19 -3.703 7.863 1 83.88 62 ILE A CA 1
ATOM 488 C C . ILE A 1 62 ? -17.906 -2.684 8.164 1 83.88 62 ILE A C 1
ATOM 490 O O . ILE A 1 62 ? -18.016 -1.896 9.109 1 83.88 62 ILE A O 1
ATOM 494 N N . LEU A 1 63 ? -16.859 -2.676 7.438 1 81.75 63 LEU A N 1
ATOM 495 C CA . LEU A 1 63 ? -15.734 -1.784 7.672 1 81.75 63 LEU A CA 1
ATOM 496 C C . LEU A 1 63 ? -16.109 -0.341 7.344 1 81.75 63 LEU A C 1
ATOM 498 O O . LEU A 1 63 ? -15.438 0.593 7.789 1 81.75 63 LEU A O 1
ATOM 502 N N . ARG A 1 64 ? -17.172 -0.268 6.605 1 72.81 64 ARG A N 1
ATOM 503 C CA . ARG A 1 64 ? -17.656 1.078 6.301 1 72.81 64 ARG A CA 1
ATOM 504 C C . ARG A 1 64 ? -18.578 1.593 7.395 1 72.81 64 ARG A C 1
ATOM 506 O O . ARG A 1 64 ? -19.094 2.709 7.305 1 72.81 64 ARG A O 1
ATOM 513 N N . GLY A 1 65 ? -18.844 0.829 8.383 1 66.75 65 GLY A N 1
ATOM 514 C CA . GLY A 1 65 ? -19.578 1.329 9.539 1 66.75 65 GLY A CA 1
ATOM 515 C C . GLY A 1 65 ? -20.938 0.667 9.727 1 66.75 65 GLY A C 1
ATOM 516 O O . GLY A 1 65 ? -21.641 0.952 10.688 1 66.75 65 GLY A O 1
ATOM 517 N N . VAL A 1 66 ? -21.266 -0.194 8.781 1 69.62 66 VAL A N 1
ATOM 518 C CA . VAL A 1 66 ? -22.578 -0.847 8.906 1 69.62 66 VAL A CA 1
ATOM 519 C C . VAL A 1 66 ? -22.453 -2.074 9.805 1 69.62 66 VAL A C 1
ATOM 521 O O . VAL A 1 66 ? -21.5 -2.848 9.688 1 69.62 66 VAL A O 1
ATOM 524 N N . VAL A 1 67 ? -23.328 -2.107 10.719 1 69.06 67 VAL A N 1
ATOM 525 C CA . VAL A 1 67 ? -23.266 -3.217 11.664 1 69.06 67 VAL A CA 1
ATOM 526 C C . VAL A 1 67 ? -24.109 -4.383 11.148 1 69.06 67 VAL A C 1
ATOM 528 O O . VAL A 1 67 ? -25.312 -4.23 10.906 1 69.06 67 VAL A O 1
ATOM 531 N N . LEU A 1 68 ? -23.438 -5.355 10.742 1 76.81 68 LEU A N 1
ATOM 532 C CA . LEU A 1 68 ? -24.094 -6.617 10.391 1 76.81 68 LEU A CA 1
ATOM 533 C C . LEU A 1 68 ? -23.766 -7.695 11.422 1 76.81 68 LEU A C 1
ATOM 535 O O . LEU A 1 68 ? -22.797 -8.445 11.266 1 76.81 68 LEU A O 1
ATOM 539 N N . LYS A 1 69 ? -24.469 -7.789 12.461 1 71.31 69 LYS A N 1
ATOM 540 C CA . LYS A 1 69 ? -24.125 -8.594 13.625 1 71.31 69 LYS A CA 1
ATOM 541 C C . LYS A 1 69 ? -24.172 -10.086 13.297 1 71.31 69 LYS A C 1
ATOM 543 O O . LYS A 1 69 ? -23.344 -10.859 13.797 1 71.31 69 LYS A O 1
ATOM 548 N N . GLU A 1 70 ? -24.922 -10.5 12.414 1 83.69 70 GLU A N 1
ATOM 549 C CA . GLU A 1 70 ? -25.109 -11.93 12.18 1 83.69 70 GLU A CA 1
ATOM 550 C C . GLU A 1 70 ? -23.953 -12.5 11.344 1 83.69 70 GLU A C 1
ATOM 552 O O . GLU A 1 70 ? -23.766 -13.711 11.297 1 83.69 70 GLU A O 1
ATOM 557 N N . TYR A 1 71 ? -23.188 -11.664 10.867 1 89.44 71 TYR A N 1
ATOM 558 C CA . TYR A 1 71 ? -22.125 -12.141 9.984 1 89.44 71 TYR A CA 1
ATOM 559 C C . TYR A 1 71 ? -20.844 -12.398 10.75 1 89.44 71 TYR A C 1
ATOM 561 O O . TYR A 1 71 ? -19.891 -13 10.219 1 89.44 71 TYR A O 1
ATOM 569 N N . LEU A 1 72 ? -20.75 -12.055 12.031 1 91.75 72 LEU A N 1
ATOM 570 C CA . LEU A 1 72 ? -19.531 -12.227 12.805 1 91.75 72 LEU A CA 1
ATOM 571 C C . LEU A 1 72 ? -19.797 -13.047 14.062 1 91.75 72 LEU A C 1
ATOM 573 O O . LEU A 1 72 ? -19.25 -12.75 15.125 1 91.75 72 LEU A O 1
ATOM 577 N N . THR A 1 73 ? -20.578 -14.148 13.898 1 91.81 73 THR A N 1
ATOM 578 C CA . THR A 1 73 ? -20.953 -14.984 15.031 1 91.81 73 THR A CA 1
ATOM 579 C C . THR A 1 73 ? -20.203 -16.312 14.984 1 91.81 73 THR A C 1
ATOM 581 O O . THR A 1 73 ? -19.594 -16.656 13.961 1 91.81 73 THR A O 1
ATOM 584 N N . LEU A 1 74 ? -20.203 -17 16.094 1 94 74 LEU A N 1
ATOM 585 C CA . LEU A 1 74 ? -19.562 -18.312 16.188 1 94 74 LEU A CA 1
ATOM 586 C C . LEU A 1 74 ? -20.25 -19.328 15.305 1 94 74 LEU A C 1
ATOM 588 O O . LEU A 1 74 ? -19.594 -20.188 14.711 1 94 74 LEU A O 1
ATOM 592 N N . LYS A 1 75 ? -21.562 -19.266 15.234 1 94.56 75 LYS A N 1
ATOM 593 C CA . LYS A 1 75 ? -22.312 -20.172 14.375 1 94.56 75 LYS A CA 1
ATOM 594 C C . LYS A 1 75 ? -21.922 -20 12.914 1 94.56 75 LYS A C 1
ATOM 596 O O . LYS A 1 75 ? -21.734 -20.984 12.188 1 94.56 75 LYS A O 1
ATOM 601 N N . THR A 1 76 ? -21.797 -18.797 12.555 1 95.75 76 THR A N 1
ATOM 602 C CA . THR A 1 76 ? -21.406 -18.516 11.18 1 95.75 76 THR A CA 1
ATOM 603 C C . THR A 1 76 ? -19.969 -18.969 10.922 1 95.75 76 THR A C 1
ATOM 605 O O . THR A 1 76 ? -19.641 -19.438 9.828 1 95.75 76 THR A O 1
ATOM 608 N N . PHE A 1 77 ? -19.109 -18.859 11.953 1 96.44 77 PHE A N 1
ATOM 609 C CA . PHE A 1 77 ? -17.719 -19.297 11.852 1 96.44 77 PHE A CA 1
ATOM 610 C C . PHE A 1 77 ? -17.641 -20.797 11.586 1 96.44 77 PHE A C 1
ATOM 612 O O . PHE A 1 77 ? -16.938 -21.234 10.672 1 96.44 77 PHE A O 1
ATOM 619 N N . VAL A 1 78 ? -18.344 -21.562 12.328 1 96.31 78 VAL A N 1
ATOM 620 C CA . VAL A 1 78 ? -18.328 -23.016 12.203 1 96.31 78 VAL A CA 1
ATOM 621 C C . VAL A 1 78 ? -18.938 -23.438 10.859 1 96.31 78 VAL A C 1
ATOM 623 O O . VAL A 1 78 ? -18.406 -24.312 10.172 1 96.31 78 VAL A O 1
ATOM 626 N N . ALA A 1 79 ? -20 -22.781 10.484 1 96.75 79 ALA A N 1
ATOM 627 C CA . ALA A 1 79 ? -20.656 -23.078 9.219 1 96.75 79 ALA A CA 1
ATOM 628 C C . ALA A 1 79 ? -19.734 -22.781 8.039 1 96.75 79 ALA A C 1
ATOM 630 O O . ALA A 1 79 ? -19.672 -23.547 7.078 1 96.75 79 ALA A O 1
ATOM 631 N N . LYS A 1 80 ? -19.016 -21.719 8.109 1 96.69 80 LYS A N 1
ATOM 632 C CA . LYS A 1 80 ? -18.156 -21.312 7 1 96.69 80 LYS A CA 1
ATOM 633 C C . LYS A 1 80 ? -16.922 -22.203 6.902 1 96.69 80 LYS A C 1
ATOM 635 O O . LYS A 1 80 ? -16.484 -22.547 5.805 1 96.69 80 LYS A O 1
ATOM 640 N N . VAL A 1 81 ? -16.344 -22.625 8.023 1 96.19 81 VAL A N 1
ATOM 641 C CA . VAL A 1 81 ? -15.141 -23.469 8.031 1 96.19 81 VAL A CA 1
ATOM 642 C C . VAL A 1 81 ? -15.469 -24.844 7.473 1 96.19 81 VAL A C 1
ATOM 644 O O . VAL A 1 81 ? -14.766 -25.344 6.586 1 96.19 81 VAL A O 1
ATOM 647 N N . ILE A 1 82 ? -16.531 -25.406 7.895 1 96.25 82 ILE A N 1
ATOM 648 C CA . ILE A 1 82 ? -16.906 -26.75 7.457 1 96.25 82 ILE A CA 1
ATOM 649 C C . ILE A 1 82 ? -17.453 -26.688 6.031 1 96.25 82 ILE A C 1
ATOM 651 O O . ILE A 1 82 ? -17.109 -27.531 5.199 1 96.25 82 ILE A O 1
ATOM 655 N N . GLY A 1 83 ? -18.281 -25.688 5.805 1 96.62 83 GLY A N 1
ATOM 656 C CA . GLY A 1 83 ? -18.812 -25.531 4.461 1 96.62 83 GLY A CA 1
ATOM 657 C C . GLY A 1 83 ? -17.734 -25.312 3.414 1 96.62 83 GLY A C 1
ATOM 658 O O . GLY A 1 83 ? -17.781 -25.922 2.338 1 96.62 83 GLY A O 1
ATOM 659 N N . LEU A 1 84 ? -16.781 -24.484 3.727 1 96.62 84 LEU A N 1
ATOM 660 C CA . LEU A 1 84 ? -15.703 -24.188 2.793 1 96.62 84 LEU A CA 1
ATOM 661 C C . LEU A 1 84 ? -14.828 -25.422 2.562 1 96.62 84 LEU A C 1
ATOM 663 O O . LEU A 1 84 ? -14.398 -25.688 1.435 1 96.62 84 LEU A O 1
ATOM 667 N N . THR A 1 85 ? -14.516 -26.188 3.613 1 96 85 THR A N 1
ATOM 668 C CA . THR A 1 85 ? -13.688 -27.391 3.504 1 96 85 THR A CA 1
ATOM 669 C C . THR A 1 85 ? -14.32 -28.406 2.557 1 96 85 THR A C 1
ATOM 671 O O . THR A 1 85 ? -13.633 -28.984 1.709 1 96 85 THR A O 1
ATOM 674 N N . CYS A 1 86 ? -15.594 -28.516 2.631 1 96.25 86 CYS A N 1
ATOM 675 C CA . CYS A 1 86 ? -16.297 -29.453 1.77 1 96.25 86 CYS A CA 1
ATOM 676 C C . CYS A 1 86 ? -16.391 -28.922 0.345 1 96.25 86 CYS A C 1
ATOM 678 O O . CYS A 1 86 ? -16.266 -29.688 -0.616 1 96.25 86 CYS A O 1
ATOM 680 N N . ALA A 1 87 ? -16.625 -27.656 0.249 1 96.5 87 ALA A N 1
ATOM 681 C CA . ALA A 1 87 ? -16.734 -27.062 -1.077 1 96.5 87 ALA A CA 1
ATOM 682 C C . ALA A 1 87 ? -15.414 -27.141 -1.835 1 96.5 87 ALA A C 1
ATOM 684 O O . ALA A 1 87 ? -15.383 -27.531 -3.006 1 96.5 87 ALA A O 1
ATOM 685 N N . LEU A 1 88 ? -14.352 -26.844 -1.175 1 94.88 88 LEU A N 1
ATOM 686 C CA . LEU A 1 88 ? -13.039 -26.891 -1.815 1 94.88 88 LEU A CA 1
ATOM 687 C C . LEU A 1 88 ? -12.602 -28.328 -2.055 1 94.88 88 LEU A C 1
ATOM 689 O O . LEU A 1 88 ? -11.914 -28.609 -3.039 1 94.88 88 LEU A O 1
ATOM 693 N N . GLY A 1 89 ? -12.977 -29.219 -1.152 1 93.94 89 GLY A N 1
ATOM 694 C CA . GLY A 1 89 ? -12.625 -30.625 -1.279 1 93.94 89 GLY A CA 1
ATOM 695 C C . GLY A 1 89 ? -13.312 -31.312 -2.443 1 93.94 89 GLY A C 1
ATOM 696 O O . GLY A 1 89 ? -12.859 -32.344 -2.914 1 93.94 89 GLY A O 1
ATOM 697 N N . SER A 1 90 ? -14.375 -30.766 -2.947 1 94.06 90 SER A N 1
ATOM 698 C CA . SER A 1 90 ? -15.125 -31.359 -4.047 1 94.06 90 SER A CA 1
ATOM 699 C C . SER A 1 90 ? -14.375 -31.234 -5.367 1 94.06 90 SER A C 1
ATOM 701 O O . SER A 1 90 ? -14.664 -31.953 -6.328 1 94.06 90 SER A O 1
ATOM 703 N N . GLY A 1 91 ? -13.422 -30.25 -5.441 1 90.88 91 GLY A N 1
ATOM 704 C CA . GLY A 1 91 ? -12.68 -30.047 -6.676 1 90.88 91 GLY A CA 1
ATOM 705 C C . GLY A 1 91 ? -13.383 -29.125 -7.648 1 90.88 91 GLY A C 1
ATOM 706 O O . GLY A 1 91 ? -12.914 -28.906 -8.766 1 90.88 91 GLY A O 1
ATOM 707 N N . MET A 1 92 ? -14.539 -28.562 -7.246 1 94.19 92 MET A N 1
ATOM 708 C CA . MET A 1 92 ? -15.25 -27.578 -8.062 1 94.19 92 MET A CA 1
ATOM 709 C C . MET A 1 92 ? -14.398 -26.328 -8.258 1 94.19 92 MET A C 1
ATOM 711 O O . MET A 1 92 ? -13.492 -26.047 -7.469 1 94.19 92 MET A O 1
ATOM 715 N N . PRO A 1 93 ? -14.531 -25.625 -9.391 1 95.38 93 PRO A N 1
ATOM 716 C CA . PRO A 1 93 ? -13.75 -24.406 -9.641 1 95.38 93 PRO A CA 1
ATOM 717 C C . PRO A 1 93 ? -14.156 -23.25 -8.734 1 95.38 93 PRO A C 1
ATOM 719 O O . PRO A 1 93 ? -14.742 -22.266 -9.203 1 95.38 93 PRO A O 1
ATOM 722 N N . LEU A 1 94 ? -13.836 -23.422 -7.48 1 95.81 94 LEU A N 1
ATOM 723 C CA . LEU A 1 94 ? -14.148 -22.422 -6.453 1 95.81 94 LEU A CA 1
ATOM 724 C C . LEU A 1 94 ? -12.875 -21.938 -5.766 1 95.81 94 LEU A C 1
ATOM 726 O O . LEU A 1 94 ? -11.852 -22.625 -5.797 1 95.81 94 LEU A O 1
ATOM 730 N N . GLY A 1 95 ? -12.977 -20.734 -5.254 1 93.75 95 GLY A N 1
ATOM 731 C CA . GLY A 1 95 ? -11.812 -20.141 -4.605 1 93.75 95 GLY A CA 1
ATOM 732 C C . GLY A 1 95 ? -11.938 -20.094 -3.092 1 93.75 95 GLY A C 1
ATOM 733 O O . GLY A 1 95 ? -13.039 -20.203 -2.551 1 93.75 95 GLY A O 1
ATOM 734 N N . LYS A 1 96 ? -10.82 -20 -2.428 1 92.69 96 LYS A N 1
ATOM 735 C CA . LYS A 1 96 ? -10.789 -20.016 -0.967 1 92.69 96 LYS A CA 1
ATOM 736 C C . LYS A 1 96 ? -10.5 -18.625 -0.409 1 92.69 96 LYS A C 1
ATOM 738 O O . LYS A 1 96 ? -10.664 -18.375 0.788 1 92.69 96 LYS A O 1
ATOM 743 N N . GLU A 1 97 ? -10.133 -17.625 -1.146 1 90.81 97 GLU A N 1
ATOM 744 C CA . GLU A 1 97 ? -9.625 -16.344 -0.673 1 90.81 97 GLU A CA 1
ATOM 745 C C . GLU A 1 97 ? -10.711 -15.539 0.027 1 90.81 97 GLU A C 1
ATOM 747 O O . GLU A 1 97 ? -10.5 -15.023 1.127 1 90.81 97 GLU A O 1
ATOM 752 N N . GLY A 1 98 ? -11.836 -15.453 -0.588 1 93 98 GLY A N 1
ATOM 753 C CA . GLY A 1 98 ? -12.922 -14.688 -0 1 93 98 GLY A CA 1
ATOM 754 C C . GLY A 1 98 ? -13.367 -15.227 1.35 1 93 98 GLY A C 1
ATOM 755 O O . GLY A 1 98 ? -13.328 -14.5 2.35 1 93 98 GLY A O 1
ATOM 756 N N . PRO A 1 99 ? -13.672 -16.422 1.392 1 95.44 99 PRO A N 1
ATOM 757 C CA . PRO A 1 99 ? -14.102 -17.016 2.66 1 95.44 99 PRO A CA 1
ATOM 758 C C . PRO A 1 99 ? -13.031 -16.922 3.748 1 95.44 99 PRO A C 1
ATOM 760 O O . PRO A 1 99 ? -13.359 -16.797 4.93 1 95.44 99 PRO A O 1
ATOM 763 N N . PHE A 1 100 ? -11.773 -17 3.379 1 94.06 100 PHE A N 1
ATOM 764 C CA . PHE A 1 100 ? -10.703 -16.891 4.371 1 94.06 100 PHE A CA 1
ATOM 765 C C . PHE A 1 100 ? -10.68 -15.5 4.988 1 94.06 100 PHE A C 1
ATOM 767 O O . PHE A 1 100 ? -10.352 -15.344 6.168 1 94.06 100 PHE A O 1
ATOM 774 N N . VAL A 1 101 ? -10.961 -14.5 4.207 1 94.25 101 VAL A N 1
ATOM 775 C CA . VAL A 1 101 ? -11.055 -13.141 4.73 1 94.25 101 VAL A CA 1
ATOM 776 C C . VAL A 1 101 ? -12.172 -13.062 5.766 1 94.25 101 VAL A C 1
ATOM 778 O O . VAL A 1 101 ? -11.992 -12.477 6.84 1 94.25 101 VAL A O 1
ATOM 781 N N . HIS A 1 102 ? -13.242 -13.703 5.438 1 95.31 102 HIS A N 1
ATOM 782 C CA . HIS A 1 102 ? -14.383 -13.711 6.348 1 95.31 102 HIS A CA 1
ATOM 783 C C . HIS A 1 102 ? -14.086 -14.523 7.602 1 95.31 102 HIS A C 1
ATOM 785 O O . HIS A 1 102 ? -14.43 -14.117 8.711 1 95.31 102 HIS A O 1
ATOM 791 N N . ILE A 1 103 ? -13.523 -15.633 7.453 1 95.81 103 ILE A N 1
ATOM 792 C CA . ILE A 1 103 ? -13.164 -16.5 8.578 1 95.81 103 ILE A CA 1
ATOM 793 C C . ILE A 1 103 ? -12.195 -15.766 9.5 1 95.81 103 ILE A C 1
ATOM 795 O O . ILE A 1 103 ? -12.352 -15.797 10.727 1 95.81 103 ILE A O 1
ATOM 799 N N . ALA A 1 104 ? -11.172 -15.156 8.898 1 95.12 104 ALA A N 1
ATOM 800 C CA . ALA A 1 104 ? -10.203 -14.398 9.695 1 95.12 104 ALA A CA 1
ATOM 801 C C . ALA A 1 104 ? -10.891 -13.266 10.453 1 95.12 104 ALA A C 1
ATOM 803 O O . ALA A 1 104 ? -10.555 -12.992 11.609 1 95.12 104 ALA A O 1
ATOM 804 N N . SER A 1 105 ? -11.844 -12.602 9.844 1 94.25 105 SER A N 1
ATOM 805 C CA . SER A 1 105 ? -12.578 -11.516 10.492 1 94.25 105 SER A CA 1
ATOM 806 C C . SER A 1 105 ? -13.438 -12.031 11.641 1 94.25 105 SER A C 1
ATOM 808 O O . SER A 1 105 ? -13.531 -11.391 12.688 1 94.25 105 SER A O 1
ATOM 810 N N . MET A 1 106 ? -14.016 -13.188 11.445 1 95.31 106 MET A N 1
ATOM 811 C CA . MET A 1 106 ? -14.82 -13.781 12.508 1 95.31 106 MET A CA 1
ATOM 812 C C . MET A 1 106 ? -13.945 -14.203 13.688 1 95.31 106 MET A C 1
ATOM 814 O O . MET A 1 106 ? -14.336 -14.023 14.844 1 95.31 106 MET A O 1
ATOM 818 N N . CYS A 1 107 ? -12.805 -14.719 13.375 1 93.94 107 CYS A N 1
ATOM 819 C CA . CYS A 1 107 ? -11.867 -15.094 14.43 1 93.94 107 CYS A CA 1
ATOM 820 C C . CYS A 1 107 ? -11.453 -13.867 15.242 1 93.94 107 CYS A C 1
ATOM 822 O O . CYS A 1 107 ? -11.383 -13.93 16.469 1 93.94 107 CYS A O 1
ATOM 824 N N . ALA A 1 108 ? -11.148 -12.812 14.539 1 92.62 108 ALA A N 1
ATOM 825 C CA . ALA A 1 108 ? -10.758 -11.578 15.211 1 92.62 108 ALA A CA 1
ATOM 826 C C . ALA A 1 108 ? -11.891 -11.039 16.078 1 92.62 108 ALA A C 1
ATOM 828 O O . ALA A 1 108 ? -11.664 -10.57 17.188 1 92.62 108 ALA A O 1
ATOM 829 N N . ALA A 1 109 ? -13.109 -11.062 15.555 1 90.31 109 ALA A N 1
ATOM 830 C CA . ALA A 1 109 ? -14.273 -10.578 16.297 1 90.31 109 ALA A CA 1
ATOM 831 C C . ALA A 1 109 ? -14.516 -11.414 17.547 1 90.31 109 ALA A C 1
ATOM 833 O O . ALA A 1 109 ? -14.805 -10.875 18.625 1 90.31 109 ALA A O 1
ATOM 834 N N . LEU A 1 110 ? -14.406 -12.711 17.453 1 91.44 110 LEU A N 1
ATOM 835 C CA . LEU A 1 110 ? -14.633 -13.625 18.562 1 91.44 110 LEU A CA 1
ATOM 836 C C . LEU A 1 110 ? -13.531 -13.477 19.609 1 91.44 110 LEU A C 1
ATOM 838 O O . LEU A 1 110 ? -13.805 -13.508 20.812 1 91.44 110 LEU A O 1
ATOM 842 N N . LEU A 1 111 ? -12.32 -13.32 19.141 1 89.56 111 LEU A N 1
ATOM 843 C CA . LEU A 1 111 ? -11.203 -13.133 20.062 1 89.56 111 LEU A CA 1
ATOM 844 C C . LEU A 1 111 ? -11.312 -11.797 20.781 1 89.56 111 LEU A C 1
ATOM 846 O O . LEU A 1 111 ? -10.969 -11.688 21.969 1 89.56 111 LEU A O 1
ATOM 850 N N . SER A 1 112 ? -11.742 -10.75 20 1 85.81 112 SER A N 1
ATOM 851 C CA . SER A 1 112 ? -11.93 -9.438 20.625 1 85.81 112 SER A CA 1
ATOM 852 C C . SER A 1 112 ? -13.016 -9.477 21.688 1 85.81 112 SER A C 1
ATOM 854 O O . SER A 1 112 ? -12.883 -8.844 22.734 1 85.81 112 SER A O 1
ATOM 856 N N . LYS A 1 113 ? -14.023 -10.195 21.422 1 82.31 113 LYS A N 1
ATOM 857 C CA . LYS A 1 113 ? -15.094 -10.344 22.406 1 82.31 113 LYS A CA 1
ATOM 858 C C . LYS A 1 113 ? -14.617 -11.117 23.625 1 82.31 113 LYS A C 1
ATOM 860 O O . LYS A 1 113 ? -14.992 -10.797 24.75 1 82.31 113 LYS A O 1
ATOM 865 N N . PHE A 1 114 ? -13.805 -12.07 23.375 1 85.31 114 PHE A N 1
ATOM 866 C CA . PHE A 1 114 ? -13.258 -12.867 24.469 1 85.31 114 PHE A CA 1
ATOM 867 C C . PHE A 1 114 ? -12.32 -12.039 25.328 1 85.31 114 PHE A C 1
ATOM 869 O O . PHE A 1 114 ? -12.344 -12.148 26.562 1 85.31 114 PHE A O 1
ATOM 876 N N . LEU A 1 115 ? -11.484 -11.219 24.688 1 81.25 115 LEU A N 1
ATOM 877 C CA . LEU A 1 115 ? -10.508 -10.406 25.406 1 81.25 115 LEU A CA 1
ATOM 878 C C . LEU A 1 115 ? -11.188 -9.242 26.109 1 81.25 115 LEU A C 1
ATOM 880 O O . LEU A 1 115 ? -10.656 -8.703 27.094 1 81.25 115 LEU A O 1
ATOM 884 N N . SER A 1 116 ? -12.234 -8.766 25.5 1 74.69 116 SER A N 1
ATOM 885 C CA . SER A 1 116 ? -12.984 -7.695 26.156 1 74.69 116 SER A CA 1
ATOM 886 C C . SER A 1 116 ? -13.469 -8.117 27.531 1 74.69 116 SER A C 1
ATOM 888 O O . SER A 1 116 ? -13.703 -7.27 28.391 1 74.69 116 SER A O 1
ATOM 890 N N . VAL A 1 117 ? -13.562 -9.367 27.688 1 66.25 117 VAL A N 1
ATOM 891 C CA . VAL A 1 117 ? -13.945 -9.867 29 1 66.25 117 VAL A CA 1
ATOM 892 C C . VAL A 1 117 ? -12.82 -9.602 30 1 66.25 117 VAL A C 1
ATOM 894 O O . VAL A 1 117 ? -13.07 -9.32 31.172 1 66.25 117 VAL A O 1
ATOM 897 N N . PHE A 1 118 ? -11.609 -9.68 29.453 1 61.88 118 PHE A N 1
ATOM 898 C CA . PHE A 1 118 ? -10.461 -9.531 30.344 1 61.88 118 PHE A CA 1
ATOM 899 C C . PHE A 1 118 ? -10.078 -8.062 30.484 1 61.88 118 PHE A C 1
ATOM 901 O O . PHE A 1 118 ? -9.352 -7.695 31.406 1 61.88 118 PHE A O 1
ATOM 908 N N . GLY A 1 119 ? -10.508 -7.098 29.438 1 59.56 119 GLY A N 1
ATOM 909 C CA . GLY A 1 119 ? -10.078 -5.719 29.609 1 59.56 119 GLY A CA 1
ATOM 910 C C . GLY A 1 119 ? -10.789 -4.75 28.688 1 59.56 119 GLY A C 1
ATOM 911 O O . GLY A 1 119 ? -11.367 -5.16 27.688 1 59.56 119 GLY A O 1
ATOM 912 N N . GLY A 1 120 ? -11.07 -3.537 29.141 1 53.78 120 GLY A N 1
ATOM 913 C CA . GLY A 1 120 ? -11.859 -2.42 28.641 1 53.78 120 GLY A CA 1
ATOM 914 C C . GLY A 1 120 ? -11.352 -1.878 27.328 1 53.78 120 GLY A C 1
ATOM 915 O O . GLY A 1 120 ? -12.039 -1.089 26.672 1 53.78 120 GLY A O 1
ATOM 916 N N . ILE A 1 121 ? -10.117 -2.113 26.922 1 50.94 121 ILE A N 1
ATOM 917 C CA . ILE A 1 121 ? -9.516 -1.388 25.812 1 50.94 121 ILE A CA 1
ATOM 918 C C . ILE A 1 121 ? -10.156 -1.843 24.5 1 50.94 121 ILE A C 1
ATOM 920 O O . ILE A 1 121 ? -10.344 -1.041 23.578 1 50.94 121 ILE A O 1
ATOM 924 N N . TYR A 1 122 ? -10.641 -3.021 24.453 1 49.66 122 TYR A N 1
ATOM 925 C CA . TYR A 1 122 ? -11.117 -3.57 23.188 1 49.66 122 TYR A CA 1
ATOM 926 C C . TYR A 1 122 ? -12.602 -3.273 23 1 49.66 122 TYR A C 1
ATOM 928 O O . TYR A 1 122 ? -13.219 -3.787 22.062 1 49.66 122 TYR A O 1
ATOM 936 N N . GLU A 1 123 ? -13.047 -2.377 23.875 1 52.91 123 GLU A N 1
ATOM 937 C CA . GLU A 1 123 ? -14.461 -2.045 23.766 1 52.91 123 GLU A CA 1
ATOM 938 C C . GLU A 1 123 ? -14.672 -0.841 22.844 1 52.91 123 GLU A C 1
ATOM 940 O O . GLU A 1 123 ? -15.805 -0.559 22.438 1 52.91 123 GLU A O 1
ATOM 945 N N . ASN A 1 124 ? -13.562 -0.33 22.406 1 55.41 124 ASN A N 1
ATOM 946 C CA . ASN A 1 124 ? -13.734 0.847 21.547 1 55.41 124 ASN A CA 1
ATOM 947 C C . ASN A 1 124 ? -14.016 0.461 20.109 1 55.41 124 ASN A C 1
A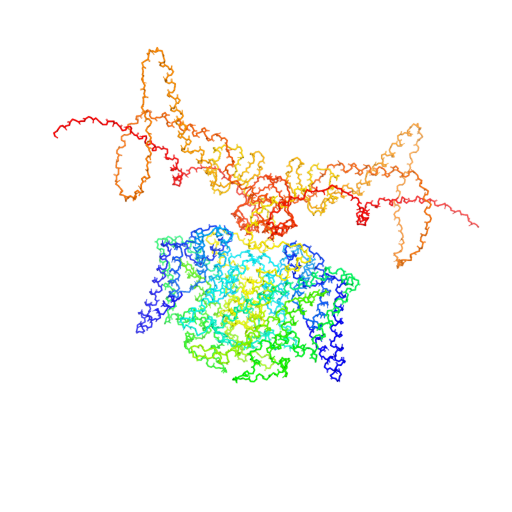TOM 949 O O . ASN A 1 124 ? -13.406 -0.469 19.578 1 55.41 124 ASN A O 1
ATOM 953 N N . GLU A 1 125 ? -15.141 0.89 19.594 1 59 125 GLU A N 1
ATOM 954 C CA . GLU A 1 125 ? -15.617 0.61 18.234 1 59 125 GLU A CA 1
ATOM 955 C C . GLU A 1 125 ? -14.531 0.898 17.203 1 59 125 GLU A C 1
ATOM 957 O O . GLU A 1 125 ? -14.367 0.143 16.25 1 59 125 GLU A O 1
ATOM 962 N N . SER A 1 126 ? -13.82 1.948 17.484 1 61.97 126 SER A N 1
ATOM 963 C CA . SER A 1 126 ? -12.789 2.309 16.516 1 61.97 126 SER A CA 1
ATOM 964 C C . SER A 1 126 ? -11.664 1.273 16.484 1 61.97 126 SER A C 1
ATOM 966 O O . SER A 1 126 ? -11.156 0.927 15.422 1 61.97 126 SER A O 1
ATOM 968 N N . ARG A 1 127 ? -11.453 0.747 17.562 1 68.88 127 ARG A N 1
ATOM 969 C CA . ARG A 1 127 ? -10.398 -0.266 17.641 1 68.88 127 ARG A CA 1
ATOM 970 C C . ARG A 1 127 ? -10.867 -1.585 17.047 1 68.88 127 ARG A C 1
ATOM 972 O O . ARG A 1 127 ? -10.07 -2.324 16.453 1 68.88 127 ARG A O 1
ATOM 979 N N . ASN A 1 128 ? -12.125 -1.778 17.109 1 76.12 128 ASN A N 1
ATOM 980 C CA . ASN A 1 128 ? -12.664 -3.002 16.531 1 76.12 128 ASN A CA 1
ATOM 981 C C . ASN A 1 128 ? -12.602 -2.971 15 1 76.12 128 ASN A C 1
ATOM 983 O O . ASN A 1 128 ? -12.32 -3.988 14.367 1 76.12 128 ASN A O 1
ATOM 987 N N . ILE A 1 129 ? -12.789 -1.812 14.445 1 75.38 129 ILE A N 1
ATOM 988 C CA . ILE A 1 129 ? -12.734 -1.681 12.992 1 75.38 129 ILE A CA 1
ATOM 989 C C . ILE A 1 129 ? -11.297 -1.841 12.516 1 75.38 129 ILE A C 1
ATOM 991 O O . ILE A 1 129 ? -11.047 -2.449 11.469 1 75.38 129 ILE A O 1
ATOM 995 N N . GLU A 1 130 ? -10.43 -1.388 13.367 1 78.38 130 GLU A N 1
ATOM 996 C CA . GLU A 1 130 ? -9.023 -1.535 13.016 1 78.38 130 GLU A CA 1
ATOM 997 C C . GLU A 1 130 ? -8.586 -2.994 13.102 1 78.38 130 GLU A C 1
ATOM 999 O O . GLU A 1 130 ? -7.812 -3.465 12.266 1 78.38 130 GLU A O 1
ATOM 1004 N N . MET A 1 131 ? -9.109 -3.67 14.078 1 85.81 131 MET A N 1
ATOM 1005 C CA . MET A 1 131 ? -8.773 -5.082 14.234 1 85.81 131 MET A CA 1
ATOM 1006 C C . MET A 1 131 ? -9.375 -5.91 13.102 1 85.81 131 MET A C 1
ATOM 1008 O O . MET A 1 131 ? -8.742 -6.852 12.617 1 85.81 131 MET A O 1
ATOM 1012 N N . LEU A 1 132 ? -10.523 -5.531 12.703 1 88.44 132 LEU A N 1
ATOM 1013 C CA . LEU A 1 132 ? -11.164 -6.25 11.609 1 88.44 132 LEU A CA 1
ATOM 1014 C C . LEU A 1 132 ? -10.438 -6.004 10.289 1 88.44 132 LEU A C 1
ATOM 1016 O O . LEU A 1 132 ? -10.32 -6.906 9.461 1 88.44 132 LEU A O 1
ATOM 1020 N N . ALA A 1 133 ? -9.984 -4.801 10.141 1 87.19 133 ALA A N 1
ATOM 1021 C CA . ALA A 1 133 ? -9.219 -4.5 8.938 1 87.19 133 ALA A CA 1
ATOM 1022 C C . ALA A 1 133 ? -7.93 -5.316 8.891 1 87.19 133 ALA A C 1
ATOM 1024 O O . ALA A 1 133 ? -7.559 -5.84 7.836 1 87.19 133 ALA A O 1
ATOM 1025 N N . ALA A 1 134 ? -7.254 -5.465 9.969 1 89.25 134 ALA A N 1
ATOM 1026 C CA . ALA A 1 134 ? -6.043 -6.273 10.055 1 89.25 134 ALA A CA 1
ATOM 1027 C C . ALA A 1 134 ? -6.352 -7.75 9.828 1 89.25 134 ALA A C 1
ATOM 1029 O O . ALA A 1 134 ? -5.559 -8.469 9.211 1 89.25 134 ALA A O 1
ATOM 1030 N N . ALA A 1 135 ? -7.457 -8.141 10.344 1 93.06 135 ALA A N 1
ATOM 1031 C CA . ALA A 1 135 ? -7.859 -9.539 10.18 1 93.06 135 ALA A CA 1
ATOM 1032 C C . ALA A 1 135 ? -8.102 -9.867 8.711 1 93.06 135 ALA A C 1
ATOM 1034 O O . ALA A 1 135 ? -7.812 -10.977 8.258 1 93.06 135 ALA A O 1
ATOM 1035 N N . CYS A 1 136 ? -8.703 -8.969 7.969 1 91.44 136 CYS A N 1
ATOM 1036 C CA . CYS A 1 136 ? -8.906 -9.18 6.543 1 91.44 136 CYS A CA 1
ATOM 1037 C C . CYS A 1 136 ? -7.578 -9.391 5.828 1 91.44 136 CYS A C 1
ATOM 1039 O O . CYS A 1 136 ? -7.469 -10.234 4.941 1 91.44 136 CYS A O 1
ATOM 1041 N N . ALA A 1 137 ? -6.586 -8.633 6.242 1 91.06 137 ALA A N 1
ATOM 1042 C CA . ALA A 1 137 ? -5.254 -8.773 5.656 1 91.06 137 ALA A CA 1
ATOM 1043 C C . ALA A 1 137 ? -4.652 -10.141 5.984 1 91.06 137 ALA A C 1
ATOM 1045 O O . ALA A 1 137 ? -3.996 -10.75 5.145 1 91.06 137 ALA A O 1
ATOM 1046 N N . VAL A 1 138 ? -4.922 -10.625 7.195 1 92 138 VAL A N 1
ATOM 1047 C CA . VAL A 1 138 ? -4.43 -11.938 7.621 1 92 138 VAL A CA 1
ATOM 1048 C C . VAL A 1 138 ? -5.082 -13.031 6.785 1 92 138 VAL A C 1
ATOM 1050 O O . VAL A 1 138 ? -4.426 -14 6.398 1 92 138 VAL A O 1
ATOM 1053 N N . GLY A 1 139 ? -6.324 -12.867 6.52 1 91.62 139 GLY A N 1
ATOM 1054 C CA . GLY A 1 139 ? -7.035 -13.859 5.727 1 91.62 139 GLY A CA 1
ATOM 1055 C C . GLY A 1 139 ? -6.445 -14.047 4.34 1 91.62 139 GLY A C 1
ATOM 1056 O O . GLY A 1 139 ? -6.199 -15.18 3.916 1 91.62 139 GLY A O 1
ATOM 1057 N N . VAL A 1 140 ? -6.176 -12.984 3.66 1 88.62 140 VAL A N 1
ATOM 1058 C CA . VAL A 1 140 ? -5.602 -13.086 2.322 1 88.62 140 VAL A CA 1
ATOM 1059 C C . VAL A 1 140 ? -4.137 -13.5 2.418 1 88.62 140 VAL A C 1
ATOM 1061 O O . VAL A 1 140 ? -3.652 -14.289 1.607 1 88.62 140 VAL A O 1
ATOM 1064 N N . GLY A 1 141 ? -3.396 -12.969 3.412 1 85.56 141 GLY A N 1
ATOM 1065 C CA . GLY A 1 141 ? -1.991 -13.281 3.604 1 85.56 141 GLY A CA 1
ATOM 1066 C C . GLY A 1 141 ? -1.743 -14.758 3.871 1 85.56 141 GLY A C 1
ATOM 1067 O O . GLY A 1 141 ? -0.78 -15.336 3.359 1 85.56 141 GLY A O 1
ATOM 1068 N N . CYS A 1 142 ? -2.596 -15.375 4.574 1 83.12 142 CYS A N 1
ATOM 1069 C CA . CYS A 1 142 ? -2.426 -16.781 4.906 1 83.12 142 CYS A CA 1
ATOM 1070 C C . CYS A 1 142 ? -2.795 -17.672 3.727 1 83.12 142 CYS A C 1
ATOM 1072 O O . CYS A 1 142 ? -2.279 -18.781 3.594 1 83.12 142 CYS A O 1
ATOM 1074 N N . CYS A 1 143 ? -3.674 -17.172 2.902 1 81.81 143 CYS A N 1
ATOM 1075 C CA . CYS A 1 143 ? -4.109 -17.969 1.752 1 81.81 143 CYS A CA 1
ATOM 1076 C C . CYS A 1 143 ? -3.014 -18.047 0.698 1 81.81 143 CYS A C 1
ATOM 1078 O O . CYS A 1 143 ? -2.801 -19.094 0.093 1 81.81 143 CYS A O 1
ATOM 1080 N N . PHE A 1 144 ? -2.297 -16.984 0.534 1 78.06 144 PHE A N 1
ATOM 1081 C CA . PHE A 1 144 ? -1.303 -16.922 -0.53 1 78.06 144 PHE A CA 1
ATOM 1082 C C . PHE A 1 144 ? 0.108 -16.922 0.046 1 78.06 144 PHE A C 1
ATOM 1084 O O . PHE A 1 144 ? 1.089 -16.953 -0.7 1 78.06 144 PHE A O 1
ATOM 1091 N N . ALA A 1 145 ? 0.208 -16.922 1.326 1 80.62 145 ALA A N 1
ATOM 1092 C CA . ALA A 1 145 ? 1.515 -16.719 1.945 1 80.62 145 ALA A CA 1
ATOM 1093 C C . ALA A 1 145 ? 2.17 -15.445 1.429 1 80.62 145 ALA A C 1
ATOM 1095 O O . ALA A 1 145 ? 3.352 -15.445 1.077 1 80.62 145 ALA A O 1
ATOM 1096 N N . ALA A 1 146 ? 1.336 -14.508 1.215 1 86.5 146 ALA A N 1
ATOM 1097 C CA . ALA A 1 146 ? 1.76 -13.219 0.675 1 86.5 146 ALA A CA 1
ATOM 1098 C C . ALA A 1 146 ? 1.502 -12.094 1.674 1 86.5 146 ALA A C 1
ATOM 1100 O O . ALA A 1 146 ? 0.431 -11.477 1.667 1 86.5 146 ALA A O 1
ATOM 1101 N N . PRO A 1 147 ? 2.477 -11.742 2.439 1 87.81 147 PRO A N 1
ATOM 1102 C CA . PRO A 1 147 ? 2.26 -10.727 3.473 1 87.81 147 PRO A CA 1
ATOM 1103 C C . PRO A 1 147 ? 2.01 -9.336 2.893 1 87.81 147 PRO A C 1
ATOM 1105 O O . PRO A 1 147 ? 1.2 -8.578 3.428 1 87.81 147 PRO A O 1
ATOM 1108 N N . ILE A 1 148 ? 2.674 -8.914 1.843 1 89.62 148 ILE A N 1
ATOM 1109 C CA . ILE A 1 148 ? 2.539 -7.57 1.297 1 89.62 148 ILE A CA 1
ATOM 1110 C C . ILE A 1 148 ? 1.315 -7.504 0.386 1 89.62 148 ILE A C 1
ATOM 1112 O O . ILE A 1 148 ? 0.449 -6.641 0.562 1 89.62 148 ILE A O 1
ATOM 1116 N N . GLY A 1 149 ? 1.247 -8.477 -0.482 1 90.25 149 GLY A N 1
ATOM 1117 C CA . GLY A 1 149 ? 0.117 -8.516 -1.396 1 90.25 149 GLY A CA 1
ATOM 1118 C C . GLY A 1 149 ? -1.213 -8.711 -0.693 1 90.25 149 GLY A C 1
ATOM 1119 O O . GLY A 1 149 ? -2.23 -8.156 -1.114 1 90.25 149 GLY A O 1
ATOM 1120 N N . GLY A 1 150 ? -1.189 -9.445 0.351 1 90.12 150 GLY A N 1
ATOM 1121 C CA . GLY A 1 150 ? -2.412 -9.672 1.104 1 90.12 150 GLY A CA 1
ATOM 1122 C C . GLY A 1 150 ? -2.943 -8.422 1.77 1 90.12 150 GLY A C 1
ATOM 1123 O O . GLY A 1 150 ? -4.148 -8.164 1.757 1 90.12 150 GLY A O 1
ATOM 1124 N N . VAL A 1 151 ? -2.055 -7.625 2.301 1 90.75 151 VAL A N 1
ATOM 1125 C CA . VAL A 1 151 ? -2.469 -6.391 2.963 1 90.75 151 VAL A CA 1
ATOM 1126 C C . VAL A 1 151 ? -3.006 -5.406 1.93 1 90.75 151 VAL A C 1
ATOM 1128 O O . VAL A 1 151 ? -4.074 -4.82 2.117 1 90.75 151 VAL A O 1
ATOM 1131 N N . LEU A 1 152 ? -2.291 -5.301 0.832 1 90.06 152 LEU A N 1
ATOM 1132 C CA . LEU A 1 152 ? -2.705 -4.359 -0.2 1 90.06 152 LEU A CA 1
ATOM 1133 C C . LEU A 1 152 ? -4.039 -4.773 -0.814 1 90.06 152 LEU A C 1
ATOM 1135 O O . LEU A 1 152 ? -4.898 -3.93 -1.068 1 90.06 152 LEU A O 1
ATOM 1139 N N . PHE A 1 153 ? -4.191 -5.98 -1.005 1 91.81 153 PHE A N 1
ATOM 1140 C CA . PHE A 1 153 ? -5.438 -6.492 -1.571 1 91.81 153 PHE A CA 1
ATOM 1141 C C . PHE A 1 153 ? -6.605 -6.238 -0.627 1 91.81 153 PHE A C 1
ATOM 1143 O O . PHE A 1 153 ? -7.688 -5.84 -1.062 1 91.81 153 PHE A O 1
ATOM 1150 N N . SER A 1 154 ? -6.383 -6.547 0.603 1 90.38 154 SER A N 1
ATOM 1151 C CA . SER A 1 154 ? -7.434 -6.34 1.594 1 90.38 154 SER A CA 1
ATOM 1152 C C . SER A 1 154 ? -7.844 -4.871 1.665 1 90.38 154 SER A C 1
ATOM 1154 O O . SER A 1 154 ? -9.023 -4.559 1.823 1 90.38 154 SER A O 1
ATOM 1156 N N . ILE A 1 155 ? -6.879 -4.004 1.556 1 86.81 155 ILE A N 1
ATOM 1157 C CA . ILE A 1 155 ? -7.172 -2.576 1.608 1 86.81 155 ILE A CA 1
ATOM 1158 C C . ILE A 1 155 ? -7.969 -2.166 0.372 1 86.81 155 ILE A C 1
ATOM 1160 O O . ILE A 1 155 ? -8.953 -1.429 0.476 1 86.81 155 ILE A O 1
ATOM 1164 N N . GLU A 1 156 ? -7.652 -2.67 -0.725 1 88.12 156 GLU A N 1
ATOM 1165 C CA . GLU A 1 156 ? -8.297 -2.283 -1.978 1 88.12 156 GLU A CA 1
ATOM 1166 C C . GLU A 1 156 ? -9.719 -2.818 -2.059 1 88.12 156 GLU A C 1
ATOM 1168 O O . GLU A 1 156 ? -10.609 -2.146 -2.582 1 88.12 156 GLU A O 1
ATOM 1173 N N . VAL A 1 157 ? -9.922 -3.973 -1.54 1 88.75 157 VAL A N 1
ATOM 1174 C CA . VAL A 1 157 ? -11.227 -4.602 -1.732 1 88.75 157 VAL A CA 1
ATOM 1175 C C . VAL A 1 157 ? -12.156 -4.23 -0.578 1 88.75 157 VAL A C 1
ATOM 1177 O O . VAL A 1 157 ? -13.375 -4.238 -0.731 1 88.75 157 VAL A O 1
ATOM 1180 N N . THR A 1 158 ? -11.625 -3.889 0.573 1 84 158 THR A N 1
ATOM 1181 C CA . THR A 1 158 ? -12.516 -3.729 1.719 1 84 158 THR A CA 1
ATOM 1182 C C . THR A 1 158 ? -12.633 -2.258 2.109 1 84 158 THR A C 1
ATOM 1184 O O . THR A 1 158 ? -13.562 -1.872 2.818 1 84 158 THR A O 1
ATOM 1187 N N . SER A 1 159 ? -11.656 -1.461 1.697 1 74.31 159 SER A N 1
ATOM 1188 C CA . SER A 1 159 ? -11.68 -0.097 2.215 1 74.31 159 SER A CA 1
ATOM 1189 C C . SER A 1 159 ? -11.742 0.924 1.084 1 74.31 159 SER A C 1
ATOM 1191 O O . SER A 1 159 ? -11.273 0.658 -0.025 1 74.31 159 SER A O 1
ATOM 1193 N N . THR A 1 160 ? -12.461 1.993 1.35 1 67.69 160 THR A N 1
ATOM 1194 C CA . THR A 1 160 ? -12.422 3.141 0.45 1 67.69 160 THR A CA 1
ATOM 1195 C C . THR A 1 160 ? -11.406 4.172 0.928 1 67.69 160 THR A C 1
ATOM 1197 O O . THR A 1 160 ? -10.719 4.797 0.116 1 67.69 160 THR A O 1
ATOM 1200 N N . PHE A 1 161 ? -11.422 4.266 2.311 1 65.25 161 PHE A N 1
ATOM 1201 C CA . PHE A 1 161 ? -10.43 5.129 2.947 1 65.25 161 PHE A CA 1
ATOM 1202 C C . PHE A 1 161 ? -9.617 4.352 3.977 1 65.25 161 PHE A C 1
ATOM 1204 O O . PHE A 1 161 ? -10.156 3.504 4.691 1 65.25 161 PHE A O 1
ATOM 1211 N N . PHE A 1 162 ? -8.391 4.531 3.848 1 69.5 162 PHE A N 1
ATOM 1212 C CA . PHE A 1 162 ? -7.535 3.779 4.762 1 69.5 162 PHE A CA 1
ATOM 1213 C C . PHE A 1 162 ? -6.602 4.715 5.52 1 69.5 162 PHE A C 1
ATOM 1215 O O . PHE A 1 162 ? -6 5.617 4.93 1 69.5 162 PHE A O 1
ATOM 1222 N N . ALA A 1 163 ? -6.637 4.473 6.801 1 67.69 163 ALA A N 1
ATOM 1223 C CA . ALA A 1 163 ? -5.699 5.211 7.641 1 67.69 163 ALA A CA 1
ATOM 1224 C C . ALA A 1 163 ? -4.32 4.555 7.633 1 67.69 163 ALA A C 1
ATOM 1226 O O . ALA A 1 163 ? -4.199 3.346 7.844 1 67.69 163 ALA A O 1
ATOM 1227 N N . VAL A 1 164 ? -3.293 5.359 7.34 1 71.62 164 VAL A N 1
ATOM 1228 C CA . VAL A 1 164 ? -1.924 4.871 7.223 1 71.62 164 VAL A CA 1
ATOM 1229 C C . VAL A 1 164 ? -1.46 4.305 8.562 1 71.62 164 VAL A C 1
ATOM 1231 O O . VAL A 1 164 ? -0.634 3.389 8.602 1 71.62 164 VAL A O 1
ATOM 1234 N N . ARG A 1 165 ? -2.061 4.715 9.625 1 67.88 165 ARG A N 1
ATOM 1235 C CA . ARG A 1 165 ? -1.689 4.207 10.945 1 67.88 165 ARG A CA 1
ATOM 1236 C C . ARG A 1 165 ? -2.018 2.725 11.07 1 67.88 165 ARG A C 1
ATOM 1238 O O . ARG A 1 165 ? -1.343 1.995 11.805 1 67.88 165 ARG A O 1
ATOM 1245 N N . ASN A 1 166 ? -2.986 2.301 10.32 1 70.31 166 ASN A N 1
ATOM 1246 C CA . ASN A 1 166 ? -3.398 0.901 10.367 1 70.31 166 ASN A CA 1
ATOM 1247 C C . ASN A 1 166 ? -2.537 0.034 9.453 1 70.31 166 ASN A C 1
ATOM 1249 O O . ASN A 1 166 ? -2.609 -1.195 9.508 1 70.31 166 ASN A O 1
ATOM 1253 N N . TYR A 1 167 ? -1.661 0.693 8.719 1 73 167 TYR A N 1
ATOM 1254 C CA . TYR A 1 167 ? -0.795 -0.033 7.793 1 73 167 TYR A CA 1
ATOM 1255 C C . TYR A 1 167 ? 0.145 -0.965 8.547 1 73 167 TYR A C 1
ATOM 1257 O O . TYR A 1 167 ? 0.304 -2.131 8.18 1 73 167 TYR A O 1
ATOM 1265 N N . TRP A 1 168 ? 0.566 -0.504 9.641 1 76.69 168 TRP A N 1
ATOM 1266 C CA . TRP A 1 168 ? 1.566 -1.282 10.367 1 76.69 168 TRP A CA 1
ATOM 1267 C C . TRP A 1 168 ? 0.937 -2.51 11.016 1 76.69 168 TRP A C 1
ATOM 1269 O O . TRP A 1 168 ? 1.543 -3.584 11.047 1 76.69 168 TRP A O 1
ATOM 1279 N N . ARG A 1 169 ? -0.246 -2.346 11.469 1 81.12 169 ARG A N 1
ATOM 1280 C CA . ARG A 1 169 ? -0.924 -3.475 12.094 1 81.12 169 ARG A CA 1
ATOM 1281 C C . ARG A 1 169 ? -1.258 -4.551 11.062 1 81.12 169 ARG A C 1
ATOM 1283 O O . ARG A 1 169 ? -1.115 -5.746 11.336 1 81.12 169 ARG A O 1
ATOM 1290 N N . GLY A 1 170 ? -1.721 -4.102 9.992 1 86.12 170 GLY A N 1
ATOM 1291 C CA . GLY A 1 170 ? -2.021 -5.043 8.93 1 86.12 170 GLY A CA 1
ATOM 1292 C C . GLY A 1 170 ? -0.803 -5.809 8.445 1 86.12 170 GLY A C 1
ATOM 1293 O O . GLY A 1 170 ? -0.849 -7.035 8.305 1 86.12 170 GLY A O 1
ATOM 1294 N N . PHE A 1 171 ? 0.309 -5.164 8.312 1 87.5 171 PHE A N 1
ATOM 1295 C CA . PHE A 1 171 ? 1.53 -5.801 7.84 1 87.5 171 PHE A CA 1
ATOM 1296 C C . PHE A 1 171 ? 2.105 -6.73 8.898 1 87.5 171 PHE A C 1
ATOM 1298 O O . PHE A 1 171 ? 2.627 -7.801 8.578 1 87.5 171 PHE A O 1
ATOM 1305 N N . PHE A 1 172 ? 2.008 -6.266 10.094 1 87.5 172 PHE A N 1
ATOM 1306 C CA . PHE A 1 172 ? 2.484 -7.102 11.188 1 87.5 172 PHE A CA 1
ATOM 1307 C C . PHE A 1 172 ? 1.704 -8.406 11.258 1 87.5 172 PHE A C 1
ATOM 1309 O O . PHE A 1 172 ? 2.295 -9.492 11.297 1 87.5 172 PHE A O 1
ATOM 1316 N N . ALA A 1 173 ? 0.445 -8.25 11.25 1 89.56 173 ALA A N 1
ATOM 1317 C CA . ALA A 1 173 ? -0.414 -9.43 11.344 1 89.56 173 ALA A CA 1
ATOM 1318 C C . ALA A 1 173 ? -0.243 -10.336 10.133 1 89.56 173 ALA A C 1
ATOM 1320 O O . ALA A 1 173 ? -0.165 -11.562 10.273 1 89.56 173 ALA A O 1
ATOM 1321 N N . ALA A 1 174 ? -0.186 -9.781 8.984 1 88.94 174 ALA A N 1
ATOM 1322 C CA . ALA A 1 174 ? -0.06 -10.57 7.762 1 88.94 174 ALA A CA 1
ATOM 1323 C C . ALA A 1 174 ? 1.292 -11.273 7.703 1 88.94 174 ALA A C 1
ATOM 1325 O O . ALA A 1 174 ? 1.385 -12.414 7.234 1 88.94 174 ALA A O 1
ATOM 1326 N N . THR A 1 175 ? 2.375 -10.664 8.125 1 86.88 175 THR A N 1
ATOM 1327 C CA . THR A 1 175 ? 3.711 -11.25 8.109 1 86.88 175 THR A CA 1
ATOM 1328 C C . THR A 1 175 ? 3.789 -12.445 9.055 1 86.88 175 THR A C 1
ATOM 1330 O O . THR A 1 175 ? 4.316 -13.492 8.695 1 86.88 175 THR A O 1
ATOM 1333 N N . PHE A 1 176 ? 3.219 -12.297 10.164 1 86.56 176 PHE A N 1
ATOM 1334 C CA . PHE A 1 176 ? 3.246 -13.391 11.125 1 86.56 176 PHE A CA 1
ATOM 1335 C C . PHE A 1 176 ? 2.365 -14.547 10.648 1 86.56 176 PHE A C 1
ATOM 1337 O O . PHE A 1 176 ? 2.666 -15.711 10.914 1 86.56 176 PHE A O 1
ATOM 1344 N N . SER A 1 177 ? 1.28 -14.117 10.062 1 85.81 177 SER A N 1
ATOM 1345 C CA . SER A 1 177 ? 0.444 -15.164 9.484 1 85.81 177 SER A CA 1
ATOM 1346 C C . SER A 1 177 ? 1.194 -15.945 8.406 1 85.81 177 SER A C 1
ATOM 1348 O O . SER A 1 177 ? 1.142 -17.172 8.375 1 85.81 177 SER A O 1
ATOM 1350 N N . ALA A 1 178 ? 1.824 -15.219 7.539 1 80.81 178 ALA A N 1
ATOM 1351 C CA . ALA A 1 178 ? 2.611 -15.875 6.5 1 80.81 178 ALA A CA 1
ATOM 1352 C C . ALA A 1 178 ? 3.748 -16.688 7.102 1 80.81 178 ALA A C 1
ATOM 1354 O O . ALA A 1 178 ? 4.082 -17.766 6.602 1 80.81 178 ALA A O 1
ATOM 1355 N N . PHE A 1 179 ? 4.348 -16.234 8.141 1 79.31 179 PHE A N 1
ATOM 1356 C CA . PHE A 1 179 ? 5.426 -16.922 8.836 1 79.31 179 PHE A CA 1
ATOM 1357 C C . PHE A 1 179 ? 4.934 -18.25 9.414 1 79.31 179 PHE A C 1
ATOM 1359 O O . PHE A 1 179 ? 5.586 -19.281 9.258 1 79.31 179 PHE A O 1
ATOM 1366 N N . ILE A 1 180 ? 3.846 -18.172 10.055 1 81.19 180 ILE A N 1
ATOM 1367 C CA . ILE A 1 180 ? 3.293 -19.375 10.672 1 81.19 180 ILE A CA 1
ATOM 1368 C C . ILE A 1 180 ? 2.914 -20.391 9.594 1 81.19 180 ILE A C 1
ATOM 1370 O O . ILE A 1 180 ? 3.104 -21.594 9.766 1 81.19 180 ILE A O 1
ATOM 1374 N N . PHE A 1 181 ? 2.4 -19.891 8.562 1 77 181 PHE A N 1
ATOM 1375 C CA . PHE A 1 181 ? 2.045 -20.766 7.445 1 77 181 PHE A CA 1
ATOM 1376 C C . PHE A 1 181 ? 3.275 -21.469 6.906 1 77 181 PHE A C 1
ATOM 1378 O O . PHE A 1 181 ? 3.229 -22.672 6.625 1 77 181 PHE A O 1
ATOM 1385 N N . ARG A 1 182 ? 4.355 -20.781 6.766 1 74.06 182 ARG A N 1
ATOM 1386 C CA . ARG A 1 182 ? 5.578 -21.359 6.211 1 74.06 182 ARG A CA 1
ATOM 1387 C C . ARG A 1 182 ? 6.223 -22.328 7.195 1 74.06 182 ARG A C 1
ATOM 1389 O O . ARG A 1 182 ? 6.785 -23.344 6.789 1 74.06 182 ARG A O 1
ATOM 1396 N N . VAL A 1 183 ? 6.121 -22.047 8.445 1 75.94 183 VAL A N 1
ATOM 1397 C CA . VAL A 1 183 ? 6.672 -22.938 9.477 1 75.94 183 VAL A CA 1
ATOM 1398 C C . VAL A 1 183 ? 5.879 -24.234 9.523 1 75.94 183 VAL A C 1
ATOM 1400 O O . VAL A 1 183 ? 6.453 -25.312 9.664 1 75.94 183 VAL A O 1
ATOM 1403 N N . LEU A 1 184 ? 4.594 -24.078 9.352 1 77.06 184 LEU A N 1
ATOM 1404 C CA . LEU A 1 184 ? 3.746 -25.266 9.359 1 77.06 184 LEU A CA 1
ATOM 1405 C C . LEU A 1 184 ? 3.986 -26.125 8.109 1 77.06 184 LEU A C 1
ATOM 1407 O O . LEU A 1 184 ? 3.906 -27.344 8.164 1 77.06 184 LEU A O 1
ATOM 1411 N N . ALA A 1 185 ? 4.258 -25.453 7.043 1 73.38 185 ALA A N 1
ATOM 1412 C CA . ALA A 1 185 ? 4.566 -26.172 5.812 1 73.38 185 ALA A CA 1
ATOM 1413 C C . ALA A 1 185 ? 5.863 -26.969 5.957 1 73.38 185 ALA A C 1
ATOM 1415 O O . ALA A 1 185 ? 5.98 -28.078 5.434 1 73.38 185 ALA A O 1
ATOM 1416 N N . VAL A 1 186 ? 6.879 -26.484 6.66 1 71.81 186 VAL A N 1
ATOM 1417 C CA . VAL A 1 186 ? 8.148 -27.156 6.883 1 71.81 186 VAL A CA 1
ATOM 1418 C C . VAL A 1 186 ? 7.953 -28.297 7.883 1 71.81 186 VAL A C 1
ATOM 1420 O O . VAL A 1 186 ? 8.531 -29.375 7.727 1 71.81 186 VAL A O 1
ATOM 1423 N N . TRP A 1 187 ? 7.098 -28.031 8.805 1 72.94 187 TRP A N 1
ATOM 1424 C CA . TRP A 1 187 ? 6.84 -29.031 9.828 1 72.94 187 TRP A CA 1
ATOM 1425 C C . TRP A 1 187 ? 6.129 -30.234 9.234 1 72.94 187 TRP A C 1
ATOM 1427 O O . TRP A 1 187 ? 6.391 -31.375 9.641 1 72.94 187 TRP A O 1
ATOM 1437 N N . ASN A 1 188 ? 5.211 -29.969 8.297 1 68.81 188 ASN A N 1
ATOM 1438 C CA . ASN A 1 188 ? 4.457 -31.062 7.699 1 68.81 188 ASN A CA 1
ATOM 1439 C C . ASN A 1 188 ? 5.234 -31.719 6.562 1 68.81 188 ASN A C 1
ATOM 1441 O O . ASN A 1 188 ? 4.711 -32.594 5.875 1 68.81 188 ASN A O 1
ATOM 1445 N N . LYS A 1 189 ? 6.578 -31.328 6.453 1 62.03 189 LYS A N 1
ATOM 1446 C CA . LYS A 1 189 ? 7.5 -31.938 5.5 1 62.03 189 LYS A CA 1
ATOM 1447 C C . LYS A 1 189 ? 7.047 -31.703 4.062 1 62.03 189 LYS A C 1
ATOM 1449 O O . LYS A 1 189 ? 7.277 -32.531 3.189 1 62.03 189 LYS A O 1
ATOM 1454 N N . ASP A 1 190 ? 6.18 -30.812 3.893 1 56.53 190 ASP A N 1
ATOM 1455 C CA . ASP A 1 190 ? 5.777 -30.516 2.521 1 56.53 190 ASP A CA 1
ATOM 1456 C C . ASP A 1 190 ? 6.867 -29.75 1.78 1 56.53 190 ASP A C 1
ATOM 1458 O O . ASP A 1 190 ? 7.07 -29.953 0.581 1 56.53 190 ASP A O 1
ATOM 1462 N N . GLU A 1 191 ? 7.535 -29 2.541 1 56.38 191 GLU A N 1
ATOM 1463 C CA . GLU A 1 191 ? 8.602 -28.203 1.951 1 56.38 191 GLU A CA 1
ATOM 1464 C C . GLU A 1 191 ? 9.867 -28.25 2.807 1 56.38 191 GLU A C 1
ATOM 1466 O O . GLU A 1 191 ? 9.789 -28.359 4.031 1 56.38 191 GLU A O 1
ATOM 1471 N N . GLU A 1 192 ? 10.969 -28.438 2.166 1 48.34 192 GLU A N 1
ATOM 1472 C CA . GLU A 1 192 ? 12.227 -28.5 2.906 1 48.34 192 GLU A CA 1
ATOM 1473 C C . GLU A 1 192 ? 12.547 -27.141 3.547 1 48.34 192 GLU A C 1
ATOM 1475 O O . GLU A 1 192 ? 13.164 -27.094 4.613 1 48.34 192 GLU A O 1
ATOM 1480 N N . THR A 1 193 ? 12.219 -26.109 2.721 1 50.12 193 THR A N 1
ATOM 1481 C CA . THR A 1 193 ? 12.492 -24.766 3.244 1 50.12 193 THR A CA 1
ATOM 1482 C C . THR A 1 193 ? 11.344 -23.812 2.912 1 50.12 193 THR A C 1
ATOM 1484 O O . THR A 1 193 ? 10.375 -24.203 2.254 1 50.12 193 THR A O 1
ATOM 1487 N N . ILE A 1 194 ? 11.336 -22.641 3.527 1 48.81 194 ILE A N 1
ATOM 1488 C CA . ILE A 1 194 ? 10.344 -21.609 3.303 1 48.81 194 ILE A CA 1
ATOM 1489 C C . ILE A 1 194 ? 10.453 -21.078 1.872 1 48.81 194 ILE A C 1
ATOM 1491 O O . ILE A 1 194 ? 11.461 -20.469 1.506 1 48.81 194 ILE A O 1
ATOM 1495 N N . THR A 1 195 ? 9.695 -21.688 0.966 1 53.5 195 THR A N 1
ATOM 1496 C CA . THR A 1 195 ? 9.727 -21.234 -0.421 1 53.5 195 THR A CA 1
ATOM 1497 C C . THR A 1 195 ? 8.352 -20.75 -0.863 1 53.5 195 THR A C 1
ATOM 1499 O O . THR A 1 195 ? 7.383 -20.828 -0.101 1 53.5 195 THR A O 1
ATOM 1502 N N . ALA A 1 196 ? 8.406 -20.141 -2.029 1 58.59 196 ALA A N 1
ATOM 1503 C CA . ALA A 1 196 ? 7.168 -19.656 -2.627 1 58.59 196 ALA A CA 1
ATOM 1504 C C . ALA A 1 196 ? 6.211 -20.812 -2.916 1 58.59 196 ALA A C 1
ATOM 1506 O O . ALA A 1 196 ? 6.645 -21.969 -3.064 1 58.59 196 ALA A O 1
ATOM 1507 N N . LEU A 1 197 ? 4.973 -20.562 -2.795 1 58.66 197 LEU A N 1
ATOM 1508 C CA . LEU A 1 197 ? 3.941 -21.562 -2.992 1 58.66 197 LEU A CA 1
ATOM 1509 C C . LEU A 1 197 ? 4.059 -22.203 -4.375 1 58.66 197 LEU A C 1
ATOM 1511 O O . LEU A 1 197 ? 3.906 -23.422 -4.52 1 58.66 197 LEU A O 1
ATOM 1515 N N . PHE A 1 198 ? 4.371 -21.266 -5.418 1 59.22 198 PHE A N 1
ATOM 1516 C CA . PHE A 1 198 ? 4.562 -21.734 -6.785 1 59.22 198 PHE A CA 1
ATOM 1517 C C . PHE A 1 198 ? 5.961 -21.391 -7.285 1 59.22 198 PHE A C 1
ATOM 1519 O O . PHE A 1 198 ? 6.191 -20.297 -7.801 1 59.22 198 PHE A O 1
ATOM 1526 N N . LYS A 1 199 ? 6.844 -22.297 -7.035 1 61.31 199 LYS A N 1
ATOM 1527 C CA . LYS A 1 199 ? 8.25 -22.078 -7.344 1 61.31 199 LYS A CA 1
ATOM 1528 C C . LYS A 1 199 ? 8.477 -22 -8.852 1 61.31 199 LYS A C 1
ATOM 1530 O O . LYS A 1 199 ? 7.996 -22.844 -9.602 1 61.31 199 LYS A O 1
ATOM 1535 N N . THR A 1 200 ? 8.914 -20.75 -9.281 1 59.19 200 THR A N 1
ATOM 1536 C CA . THR A 1 200 ? 9.266 -20.594 -10.688 1 59.19 200 THR A CA 1
ATOM 1537 C C . THR A 1 200 ? 10.758 -20.359 -10.852 1 59.19 200 THR A C 1
ATOM 1539 O O . THR A 1 200 ? 11.438 -19.938 -9.914 1 59.19 200 THR A O 1
ATOM 1542 N N . ARG A 1 201 ? 11.336 -20.844 -11.82 1 56.19 201 ARG A N 1
ATOM 1543 C CA . ARG A 1 201 ? 12.758 -20.656 -12.094 1 56.19 201 ARG A CA 1
ATOM 1544 C C . ARG A 1 201 ? 12.961 -19.781 -13.328 1 56.19 201 ARG A C 1
ATOM 1546 O O . ARG A 1 201 ? 13.414 -20.266 -14.375 1 56.19 201 ARG A O 1
ATOM 1553 N N . PHE A 1 202 ? 12.531 -18.547 -13.211 1 55.81 202 PHE A N 1
ATOM 1554 C CA . PHE A 1 202 ? 12.742 -17.641 -14.336 1 55.81 202 PHE A CA 1
ATOM 1555 C C . PHE A 1 202 ? 14.156 -17.078 -14.312 1 55.81 202 PHE A C 1
ATOM 1557 O O . PHE A 1 202 ? 14.773 -16.969 -13.242 1 55.81 202 PHE A O 1
ATOM 1564 N N . ARG A 1 203 ? 14.727 -16.875 -15.414 1 56 203 ARG A N 1
ATOM 1565 C CA . ARG A 1 203 ? 16.047 -16.25 -15.508 1 56 203 ARG A CA 1
ATOM 1566 C C . ARG A 1 203 ? 16.031 -14.836 -14.961 1 56 203 ARG A C 1
ATOM 1568 O O . ARG A 1 203 ? 15.125 -14.055 -15.273 1 56 203 ARG A O 1
ATOM 1575 N N . LEU A 1 204 ? 16.844 -14.633 -13.977 1 57.88 204 LEU A N 1
ATOM 1576 C CA . LEU A 1 204 ? 16.906 -13.328 -13.328 1 57.88 204 LEU A CA 1
ATOM 1577 C C . LEU A 1 204 ? 17.641 -12.328 -14.219 1 57.88 204 LEU A C 1
ATOM 1579 O O . LEU A 1 204 ? 17.328 -11.133 -14.203 1 57.88 204 LEU A O 1
ATOM 1583 N N . ASP A 1 205 ? 18.469 -12.789 -15.117 1 55.03 205 ASP A N 1
ATOM 1584 C CA . ASP A 1 205 ? 19.344 -11.891 -15.852 1 55.03 205 ASP A CA 1
ATOM 1585 C C . ASP A 1 205 ? 18.625 -11.281 -17.047 1 55.03 205 ASP A C 1
ATOM 1587 O O . ASP A 1 205 ? 18.828 -10.109 -17.375 1 55.03 205 ASP A O 1
ATOM 1591 N N . PHE A 1 206 ? 17.812 -12.141 -17.734 1 55.56 206 PHE A N 1
ATOM 1592 C CA . PHE A 1 206 ? 17.125 -11.602 -18.906 1 55.56 206 PHE A CA 1
ATOM 1593 C C . PHE A 1 206 ? 15.672 -12.039 -18.938 1 55.56 206 PHE A C 1
ATOM 1595 O O . PHE A 1 206 ? 15.312 -12.945 -19.688 1 55.56 206 PHE A O 1
ATOM 1602 N N . PRO A 1 207 ? 14.961 -11.336 -18.172 1 63.38 207 PRO A N 1
ATOM 1603 C CA . PRO A 1 207 ? 13.594 -11.852 -18.047 1 63.38 207 PRO A CA 1
ATOM 1604 C C . PRO A 1 207 ? 12.766 -11.625 -19.312 1 63.38 207 PRO A C 1
ATOM 1606 O O . PRO A 1 207 ? 12.047 -12.523 -19.75 1 63.38 207 PRO A O 1
ATOM 1609 N N . PHE A 1 208 ? 12.82 -10.453 -19.953 1 67.69 208 PHE A N 1
ATOM 1610 C CA . PHE A 1 208 ? 12.039 -10.156 -21.156 1 67.69 208 PHE A CA 1
ATOM 1611 C C . PHE A 1 208 ? 12.688 -9.031 -21.953 1 67.69 208 PHE A C 1
ATOM 1613 O O . PHE A 1 208 ? 13.547 -8.305 -21.438 1 67.69 208 PHE A O 1
ATOM 1620 N N . ASP A 1 209 ? 12.398 -9.102 -23.203 1 72.5 209 ASP A N 1
ATOM 1621 C CA . ASP A 1 209 ? 12.898 -8.07 -24.109 1 72.5 209 ASP A CA 1
ATOM 1622 C C . ASP A 1 209 ? 11.883 -6.941 -24.266 1 72.5 209 ASP A C 1
ATOM 1624 O O . ASP A 1 209 ? 10.68 -7.152 -24.094 1 72.5 209 ASP A O 1
ATOM 1628 N N . LEU A 1 210 ? 12.336 -5.762 -24.562 1 75.69 210 LEU A N 1
ATOM 1629 C CA . LEU A 1 210 ? 11.508 -4.57 -24.719 1 75.69 210 LEU A CA 1
ATOM 1630 C C . LEU A 1 210 ? 10.492 -4.766 -25.844 1 75.69 210 LEU A C 1
ATOM 1632 O O . LEU A 1 210 ? 9.398 -4.203 -25.812 1 75.69 210 LEU A O 1
ATOM 1636 N N . GLN A 1 211 ? 10.805 -5.605 -26.75 1 80.44 211 GLN A N 1
ATOM 1637 C CA . GLN A 1 211 ? 9.93 -5.809 -27.906 1 80.44 211 GLN A CA 1
ATOM 1638 C C . GLN A 1 211 ? 8.695 -6.621 -27.531 1 80.44 211 GLN A C 1
ATOM 1640 O O . GLN A 1 211 ? 7.707 -6.641 -28.266 1 80.44 211 GLN A O 1
ATOM 1645 N N . GLU A 1 212 ? 8.742 -7.242 -26.406 1 88.06 212 GLU A N 1
ATOM 1646 C CA . GLU A 1 212 ? 7.621 -8.07 -25.953 1 88.06 212 GLU A CA 1
ATOM 1647 C C . GLU A 1 212 ? 6.578 -7.234 -25.219 1 88.06 212 GLU A C 1
ATOM 1649 O O . GLU A 1 212 ? 5.484 -7.715 -24.922 1 88.06 212 GLU A O 1
ATOM 1654 N N . LEU A 1 213 ? 6.805 -5.957 -24.984 1 86.88 213 LEU A N 1
ATOM 1655 C CA . LEU A 1 213 ? 5.949 -5.125 -24.156 1 86.88 213 LEU A CA 1
ATOM 1656 C C . LEU A 1 213 ? 4.578 -4.941 -24.797 1 86.88 213 LEU A C 1
ATOM 1658 O O . LEU A 1 213 ? 3.555 -4.973 -24.109 1 86.88 213 LEU A O 1
ATOM 1662 N N . PRO A 1 214 ? 4.523 -4.797 -26.062 1 90.12 214 PRO A N 1
ATOM 1663 C CA . PRO A 1 214 ? 3.189 -4.684 -26.656 1 90.12 214 PRO A CA 1
ATOM 1664 C C . PRO A 1 214 ? 2.35 -5.945 -26.469 1 90.12 214 PRO A C 1
ATOM 1666 O O . PRO A 1 214 ? 1.124 -5.863 -26.344 1 90.12 214 PRO A O 1
ATOM 1669 N N . ALA A 1 215 ? 2.996 -7.074 -26.5 1 93.06 215 ALA A N 1
ATOM 1670 C CA . ALA A 1 215 ? 2.27 -8.32 -26.266 1 93.06 215 ALA A CA 1
ATOM 1671 C C . ALA A 1 215 ? 1.667 -8.344 -24.859 1 93.06 215 ALA A C 1
ATOM 1673 O O . ALA A 1 215 ? 0.547 -8.828 -24.672 1 93.06 215 ALA A O 1
ATOM 1674 N N . PHE A 1 216 ? 2.389 -7.852 -23.922 1 94.12 216 PHE A N 1
ATOM 1675 C CA . PHE A 1 216 ? 1.885 -7.805 -22.562 1 94.12 216 PHE A CA 1
ATOM 1676 C C . PHE A 1 216 ? 0.754 -6.793 -22.438 1 94.12 216 PHE A C 1
ATOM 1678 O O . PHE A 1 216 ? -0.188 -6.996 -21.656 1 94.12 216 PHE A O 1
ATOM 1685 N N . ALA A 1 217 ? 0.841 -5.707 -23.188 1 94.38 217 ALA A N 1
ATOM 1686 C CA . ALA A 1 217 ? -0.24 -4.723 -23.203 1 94.38 217 ALA A CA 1
ATOM 1687 C C . ALA A 1 217 ? -1.52 -5.324 -23.781 1 94.38 217 ALA A C 1
ATOM 1689 O O . ALA A 1 217 ? -2.617 -5.051 -23.297 1 94.38 217 ALA A O 1
ATOM 1690 N N . VAL A 1 218 ? -1.372 -6.125 -24.719 1 96.44 218 VAL A N 1
ATOM 1691 C CA . VAL A 1 218 ? -2.521 -6.773 -25.344 1 96.44 218 VAL A CA 1
ATOM 1692 C C . VAL A 1 218 ? -3.166 -7.742 -24.359 1 96.44 218 VAL A C 1
ATOM 1694 O O . VAL A 1 218 ? -4.391 -7.84 -24.281 1 96.44 218 VAL A O 1
ATOM 1697 N N . ILE A 1 219 ? -2.32 -8.461 -23.641 1 97.44 219 ILE A N 1
ATOM 1698 C CA . ILE A 1 219 ? -2.844 -9.352 -22.609 1 97.44 219 ILE A CA 1
ATOM 1699 C C . ILE A 1 219 ? -3.654 -8.547 -21.594 1 97.44 219 ILE A C 1
ATOM 1701 O O . ILE A 1 219 ? -4.73 -8.977 -21.172 1 97.44 219 ILE A O 1
ATOM 1705 N N . GLY A 1 220 ? -3.111 -7.379 -21.234 1 97.88 220 GLY A N 1
ATOM 1706 C CA . GLY A 1 220 ? -3.814 -6.523 -20.297 1 97.88 220 GLY A CA 1
ATOM 1707 C C . GLY A 1 220 ? -5.164 -6.055 -20.812 1 97.88 220 GLY A C 1
ATOM 1708 O O . GLY A 1 220 ? -6.176 -6.18 -20.125 1 97.88 220 GLY A O 1
ATOM 1709 N N . ILE A 1 221 ? -5.234 -5.617 -21.984 1 97.69 221 ILE A N 1
ATOM 1710 C CA . ILE A 1 221 ? -6.469 -5.105 -22.578 1 97.69 221 ILE A CA 1
ATOM 1711 C C . ILE A 1 221 ? -7.473 -6.246 -22.734 1 97.69 221 ILE A C 1
ATOM 1713 O O . ILE A 1 221 ? -8.641 -6.105 -22.375 1 97.69 221 ILE A O 1
ATOM 1717 N N . ALA A 1 222 ? -7.027 -7.348 -23.219 1 98.19 222 ALA A N 1
ATOM 1718 C CA . ALA A 1 222 ? -7.906 -8.5 -23.406 1 98.19 222 ALA A CA 1
ATOM 1719 C C . ALA A 1 222 ? -8.438 -9.008 -22.062 1 98.19 222 ALA A C 1
ATOM 1721 O O . ALA A 1 222 ? -9.602 -9.391 -21.953 1 98.19 222 ALA A O 1
ATOM 1722 N N . SER A 1 223 ? -7.539 -9.008 -21.109 1 98.38 223 SER A N 1
ATOM 1723 C CA . SER A 1 223 ? -7.965 -9.43 -19.781 1 98.38 223 SER A CA 1
ATOM 1724 C C . SER A 1 223 ? -8.969 -8.453 -19.188 1 98.38 223 SER A C 1
ATOM 1726 O O . SER A 1 223 ? -9.836 -8.844 -18.391 1 98.38 223 SER A O 1
ATOM 1728 N N . GLY A 1 224 ? -8.773 -7.148 -19.469 1 98.19 224 GLY A N 1
ATOM 1729 C CA . GLY A 1 224 ? -9.766 -6.172 -19.031 1 98.19 224 GLY A CA 1
ATOM 1730 C C . GLY A 1 224 ? -11.148 -6.441 -19.578 1 98.19 224 GLY A C 1
ATOM 1731 O O . GLY A 1 224 ? -12.133 -6.434 -18.828 1 98.19 224 GLY A O 1
ATOM 1732 N N . PHE A 1 225 ? -11.242 -6.777 -20.797 1 98.06 225 PHE A N 1
ATOM 1733 C CA . PHE A 1 225 ? -12.516 -7.129 -21.422 1 98.06 225 PHE A CA 1
ATOM 1734 C C . PHE A 1 225 ? -13.039 -8.453 -20.875 1 98.06 225 PHE A C 1
ATOM 1736 O O . PHE A 1 225 ? -14.234 -8.594 -20.609 1 98.06 225 PHE A O 1
ATOM 1743 N N . GLY A 1 226 ? -12.086 -9.367 -20.734 1 97.94 226 GLY A N 1
ATOM 1744 C CA . GLY A 1 226 ? -12.469 -10.656 -20.156 1 97.94 226 GLY A CA 1
ATOM 1745 C C . GLY A 1 226 ? -13 -10.539 -18.75 1 97.94 226 GLY A C 1
ATOM 1746 O O . GLY A 1 226 ? -13.961 -11.219 -18.391 1 97.94 226 GLY A O 1
ATOM 1747 N N . GLY A 1 227 ? -12.344 -9.742 -17.922 1 98.06 227 GLY A N 1
ATOM 1748 C CA . GLY A 1 227 ? -12.812 -9.531 -16.562 1 98.06 227 GLY A CA 1
ATOM 1749 C C . GLY A 1 227 ? -14.18 -8.883 -16.484 1 98.06 227 GLY A C 1
ATOM 1750 O O . GLY A 1 227 ? -15.031 -9.297 -15.703 1 98.06 227 GLY A O 1
ATOM 1751 N N . ALA A 1 228 ? -14.406 -7.859 -17.297 1 97.88 228 ALA A N 1
ATOM 1752 C CA . ALA A 1 228 ? -15.711 -7.211 -17.344 1 97.88 228 ALA A CA 1
ATOM 1753 C C . ALA A 1 228 ? -16.797 -8.188 -17.812 1 97.88 228 ALA A C 1
ATOM 1755 O O . ALA A 1 228 ? -17.906 -8.164 -17.297 1 97.88 228 ALA A O 1
ATOM 1756 N N . LEU A 1 229 ? -16.453 -8.992 -18.719 1 97.94 229 LEU A N 1
ATOM 1757 C CA . LEU A 1 229 ? -17.391 -9.992 -19.219 1 97.94 229 LEU A CA 1
ATOM 1758 C C . LEU A 1 229 ? -17.719 -11.016 -18.141 1 97.94 229 LEU A C 1
ATOM 1760 O O . LEU A 1 229 ? -18.859 -11.469 -18.031 1 97.94 229 LEU A O 1
ATOM 1764 N N . PHE A 1 230 ? -16.781 -11.43 -17.438 1 98 230 PHE A N 1
ATOM 1765 C CA . PHE A 1 230 ? -16.984 -12.391 -16.359 1 98 230 PHE A CA 1
ATOM 1766 C C . PHE A 1 230 ? -17.969 -11.859 -15.328 1 98 230 PHE A C 1
ATOM 1768 O O . PHE A 1 230 ? -18.875 -12.578 -14.906 1 98 230 PHE A O 1
ATOM 1775 N N . VAL A 1 231 ? -17.75 -10.633 -14.883 1 97.25 231 VAL A N 1
ATOM 1776 C CA . VAL A 1 231 ? -18.625 -10.023 -13.891 1 97.25 231 VAL A CA 1
ATOM 1777 C C . VAL A 1 231 ? -20.031 -9.867 -14.469 1 97.25 231 VAL A C 1
ATOM 1779 O O . VAL A 1 231 ? -21.016 -10.125 -13.781 1 97.25 231 VAL A O 1
ATOM 1782 N N . TYR A 1 232 ? -20.109 -9.438 -15.688 1 96.69 232 TYR A N 1
ATOM 1783 C CA . TYR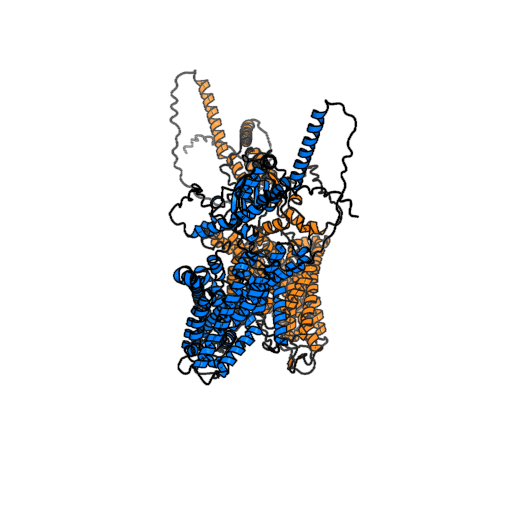 A 1 232 ? -21.391 -9.289 -16.359 1 96.69 232 TYR A CA 1
ATOM 1784 C C . TYR A 1 232 ? -22.109 -10.633 -16.453 1 96.69 232 TYR A C 1
ATOM 1786 O O . TYR A 1 232 ? -23.312 -10.727 -16.172 1 96.69 232 TYR A O 1
ATOM 1794 N N . PHE A 1 233 ? -21.375 -11.633 -16.844 1 96.25 233 PHE A N 1
ATOM 1795 C CA . PHE A 1 233 ? -21.938 -12.969 -17 1 96.25 233 PHE A CA 1
ATOM 1796 C C . PHE A 1 233 ? -22.391 -13.508 -15.648 1 96.25 233 PHE A C 1
ATOM 1798 O O . PHE A 1 233 ? -23.453 -14.117 -15.547 1 96.25 233 PHE A O 1
ATOM 1805 N N . ASN A 1 234 ? -21.609 -13.383 -14.656 1 95.19 234 ASN A N 1
ATOM 1806 C CA . ASN A 1 234 ? -21.969 -13.812 -13.312 1 95.19 234 ASN A CA 1
ATOM 1807 C C . ASN A 1 234 ? -23.25 -13.133 -12.836 1 95.19 234 ASN A C 1
ATOM 1809 O O . ASN A 1 234 ? -24.125 -13.781 -12.258 1 95.19 234 ASN A O 1
ATOM 1813 N N . ARG A 1 235 ? -23.359 -11.852 -13.062 1 94 235 ARG A N 1
ATOM 1814 C CA . ARG A 1 235 ? -24.547 -11.086 -12.672 1 94 235 ARG A CA 1
ATOM 1815 C C . ARG A 1 235 ? -25.781 -11.562 -13.438 1 94 235 ARG A C 1
ATOM 1817 O O . ARG A 1 235 ? -26.875 -11.672 -12.867 1 94 235 ARG A O 1
ATOM 1824 N N . LYS A 1 236 ? -25.609 -11.859 -14.656 1 94.19 236 LYS A N 1
ATOM 1825 C CA . LYS A 1 236 ? -26.734 -12.297 -15.492 1 94.19 236 LYS A CA 1
ATOM 1826 C C . LYS A 1 236 ? -27.234 -13.664 -15.047 1 94.19 236 LYS A C 1
ATOM 1828 O O . LYS A 1 236 ? -28.438 -13.938 -15.109 1 94.19 236 LYS A O 1
ATOM 1833 N N . ILE A 1 237 ? -26.344 -14.516 -14.664 1 92.06 237 ILE A N 1
ATOM 1834 C CA . ILE A 1 237 ? -26.75 -15.836 -14.18 1 92.06 237 ILE A CA 1
ATOM 1835 C C . ILE A 1 237 ? -27.578 -15.688 -12.906 1 92.06 237 ILE A C 1
ATOM 1837 O O . ILE A 1 237 ? -28.609 -16.328 -12.758 1 92.06 237 ILE A O 1
ATOM 1841 N N . VAL A 1 238 ? -27.141 -14.82 -12.031 1 89.5 238 VAL A N 1
ATOM 1842 C CA . VAL A 1 238 ? -27.844 -14.602 -10.773 1 89.5 238 VAL A CA 1
ATOM 1843 C C . VAL A 1 238 ? -29.219 -13.992 -11.047 1 89.5 238 VAL A C 1
ATOM 1845 O O . VAL A 1 238 ? -30.219 -14.398 -10.453 1 89.5 238 VAL A O 1
ATOM 1848 N N . GLN A 1 239 ? -29.25 -13.039 -11.938 1 87.56 239 GLN A N 1
ATOM 1849 C CA . GLN A 1 239 ? -30.516 -12.383 -12.273 1 87.56 239 GLN A CA 1
ATOM 1850 C C . GLN A 1 239 ? -31.469 -13.359 -12.953 1 87.56 239 GLN A C 1
ATOM 1852 O O . GLN A 1 239 ? -32.688 -13.32 -12.703 1 87.56 239 GLN A O 1
ATOM 1857 N N . PHE A 1 240 ? -30.922 -14.172 -13.789 1 86.06 240 PHE A N 1
ATOM 1858 C CA . PHE A 1 240 ? -31.734 -15.172 -14.484 1 86.06 240 PHE A CA 1
ATOM 1859 C C . PHE A 1 240 ? -32.344 -16.156 -13.484 1 86.06 240 PHE A C 1
ATOM 1861 O O . PHE A 1 240 ? -33.5 -16.547 -13.625 1 86.06 240 PHE A O 1
ATOM 1868 N N . MET A 1 241 ? -31.562 -16.547 -12.547 1 80.69 241 MET A N 1
ATOM 1869 C CA . MET A 1 241 ? -32.031 -17.484 -11.531 1 80.69 241 MET A CA 1
ATOM 1870 C C . MET A 1 241 ? -33.094 -16.844 -10.641 1 80.69 241 MET A C 1
ATOM 1872 O O . MET A 1 241 ? -34 -17.516 -10.18 1 80.69 241 MET A O 1
ATOM 1876 N N . ARG A 1 242 ? -32.938 -15.539 -10.414 1 78.38 242 ARG A N 1
ATOM 1877 C CA . ARG A 1 242 ? -33.906 -14.828 -9.57 1 78.38 242 ARG A CA 1
ATOM 1878 C C . ARG A 1 242 ? -35.188 -14.508 -10.336 1 78.38 242 ARG A C 1
ATOM 1880 O O . ARG A 1 242 ? -36.25 -14.445 -9.75 1 78.38 242 ARG A O 1
ATOM 1887 N N . LYS A 1 243 ? -35.062 -14.156 -11.578 1 77.31 243 LYS A N 1
ATOM 1888 C CA . LYS A 1 243 ? -36.219 -13.742 -12.383 1 77.31 243 LYS A CA 1
ATOM 1889 C C . LYS A 1 243 ? -37.125 -14.93 -12.711 1 77.31 243 LYS A C 1
ATOM 1891 O O . LYS A 1 243 ? -38.344 -14.781 -12.812 1 77.31 243 LYS A O 1
ATOM 1896 N N . GLN A 1 244 ? -36.531 -16.031 -12.945 1 68.75 244 GLN A N 1
ATOM 1897 C CA . GLN A 1 244 ? -37.344 -17.172 -13.344 1 68.75 244 GLN A CA 1
ATOM 1898 C C . GLN A 1 244 ? -38.125 -17.734 -12.164 1 68.75 244 GLN A C 1
ATOM 1900 O O . GLN A 1 244 ? -37.531 -18.391 -11.281 1 68.75 244 GLN A O 1
ATOM 1905 N N . LYS A 1 245 ? -39.344 -17.219 -11.938 1 61.84 245 LYS A N 1
ATOM 1906 C CA . LYS A 1 245 ? -40.281 -17.594 -10.883 1 61.84 245 LYS A CA 1
ATOM 1907 C C . LYS A 1 245 ? -40.375 -19.109 -10.742 1 61.84 245 LYS A C 1
ATOM 1909 O O . LYS A 1 245 ? -40.469 -19.625 -9.625 1 61.84 245 LYS A O 1
ATOM 1914 N N . THR A 1 246 ? -40.406 -19.812 -11.891 1 59.81 246 THR A N 1
ATOM 1915 C CA . THR A 1 246 ? -40.562 -21.266 -11.852 1 59.81 246 THR A CA 1
ATOM 1916 C C . THR A 1 246 ? -39.344 -21.938 -11.227 1 59.81 246 THR A C 1
ATOM 1918 O O . THR A 1 246 ? -39.5 -22.875 -10.438 1 59.81 246 THR A O 1
ATOM 1921 N N . ILE A 1 247 ? -38.219 -21.484 -11.656 1 61.94 247 ILE A N 1
ATOM 1922 C CA . ILE A 1 247 ? -36.969 -22.047 -11.117 1 61.94 247 ILE A CA 1
ATOM 1923 C C . ILE A 1 247 ? -36.844 -21.656 -9.641 1 61.94 247 ILE A C 1
ATOM 1925 O O . ILE A 1 247 ? -36.406 -22.469 -8.82 1 61.94 247 ILE A O 1
ATOM 1929 N N . ASN A 1 248 ? -37.344 -20.453 -9.43 1 62.75 248 ASN A N 1
ATOM 1930 C CA . ASN A 1 248 ? -37.281 -19.969 -8.055 1 62.75 248 ASN A CA 1
ATOM 1931 C C . ASN A 1 248 ? -38.219 -20.75 -7.133 1 62.75 248 ASN A C 1
ATOM 1933 O O . ASN A 1 248 ? -37.844 -21.062 -5.996 1 62.75 248 ASN A O 1
ATOM 1937 N N . ARG A 1 249 ? -39.375 -21 -7.641 1 60.22 249 ARG A N 1
ATOM 1938 C CA . ARG A 1 249 ? -40.312 -21.797 -6.844 1 60.22 249 ARG A CA 1
ATOM 1939 C C . ARG A 1 249 ? -39.781 -23.203 -6.617 1 60.22 249 ARG A C 1
ATOM 1941 O O . ARG A 1 249 ? -39.906 -23.75 -5.516 1 60.22 249 ARG A O 1
ATOM 1948 N N . PHE A 1 250 ? -39.281 -23.75 -7.652 1 59.31 250 PHE A N 1
ATOM 1949 C CA . PHE A 1 250 ? -38.719 -25.094 -7.562 1 59.31 250 PHE A CA 1
ATOM 1950 C C . PHE A 1 250 ? -37.469 -25.109 -6.699 1 59.31 250 PHE A C 1
ATOM 1952 O O . PHE A 1 250 ? -37.281 -26.016 -5.879 1 59.31 250 PHE A O 1
ATOM 1959 N N . LEU A 1 251 ? -36.656 -24.078 -6.855 1 59.97 251 LEU A N 1
ATOM 1960 C CA . LEU A 1 251 ? -35.375 -23.984 -6.145 1 59.97 251 LEU A CA 1
ATOM 1961 C C . LEU A 1 251 ? -35.594 -23.594 -4.684 1 59.97 251 LEU A C 1
ATOM 1963 O O . LEU A 1 251 ? -34.844 -24 -3.809 1 59.97 251 LEU A O 1
ATOM 1967 N N . MET A 1 252 ? -36.625 -22.797 -4.438 1 58.25 252 MET A N 1
ATOM 1968 C CA . MET A 1 252 ? -36.969 -22.438 -3.064 1 58.25 252 MET A CA 1
ATOM 1969 C C . MET A 1 252 ? -37.5 -23.641 -2.291 1 58.25 252 MET A C 1
ATOM 1971 O O . MET A 1 252 ? -37.25 -23.766 -1.091 1 58.25 252 MET A O 1
ATOM 1975 N N . LYS A 1 253 ? -38.281 -24.469 -3.051 1 58.75 253 LYS A N 1
ATOM 1976 C CA . LYS A 1 253 ? -38.812 -25.641 -2.375 1 58.75 253 LYS A CA 1
ATOM 1977 C C . LYS A 1 253 ? -37.719 -26.703 -2.197 1 58.75 253 LYS A C 1
ATOM 1979 O O . LYS A 1 253 ? -37.656 -27.375 -1.157 1 58.75 253 LYS A O 1
ATOM 1984 N N . LYS A 1 254 ? -36.844 -26.781 -3.23 1 68.88 254 LYS A N 1
ATOM 1985 C CA . LYS A 1 254 ? -35.75 -27.75 -3.184 1 68.88 254 LYS A CA 1
ATOM 1986 C C . LYS A 1 254 ? -34.406 -27.062 -3.295 1 68.88 254 LYS A C 1
ATOM 1988 O O . LYS A 1 254 ? -33.75 -27.141 -4.332 1 68.88 254 LYS A O 1
ATOM 1993 N N . ARG A 1 255 ? -33.969 -26.438 -2.23 1 73.44 255 ARG A N 1
ATOM 1994 C CA . ARG A 1 255 ? -32.812 -25.562 -2.141 1 73.44 255 ARG A CA 1
ATOM 1995 C C . ARG A 1 255 ? -31.531 -26.312 -2.455 1 73.44 255 ARG A C 1
ATOM 1997 O O . ARG A 1 255 ? -30.547 -25.719 -2.867 1 73.44 255 ARG A O 1
ATOM 2004 N N . LEU A 1 256 ? -31.641 -27.641 -2.34 1 85.62 256 LEU A N 1
ATOM 2005 C CA . LEU A 1 256 ? -30.406 -28.422 -2.523 1 85.62 256 LEU A CA 1
ATOM 2006 C C . LEU A 1 256 ? -30.328 -28.969 -3.941 1 85.62 256 LEU A C 1
ATOM 2008 O O . LEU A 1 256 ? -29.297 -29.5 -4.344 1 85.62 256 LEU A O 1
ATOM 2012 N N . LEU A 1 257 ? -31.312 -28.781 -4.73 1 87.25 257 LEU A N 1
ATOM 2013 C CA . LEU A 1 257 ? -31.312 -29.328 -6.078 1 87.25 257 LEU A CA 1
ATOM 2014 C C . LEU A 1 257 ? -30.453 -28.5 -7.016 1 87.25 257 LEU A C 1
ATOM 2016 O O . LEU A 1 257 ? -29.797 -29.047 -7.906 1 87.25 257 LEU A O 1
ATOM 2020 N N . PHE A 1 258 ? -30.438 -27.219 -6.746 1 88.69 258 PHE A N 1
ATOM 2021 C CA . PHE A 1 258 ? -29.672 -26.344 -7.621 1 88.69 258 PHE A CA 1
ATOM 2022 C C . PHE A 1 258 ? -28.172 -26.641 -7.5 1 88.69 258 PHE A C 1
ATOM 2024 O O . PHE A 1 258 ? -27.5 -26.906 -8.5 1 88.69 258 PHE A O 1
ATOM 2031 N N . PRO A 1 259 ? -27.641 -26.656 -6.316 1 92.56 259 PRO A N 1
ATOM 2032 C CA . PRO A 1 259 ? -26.219 -27 -6.199 1 92.56 259 PRO A CA 1
ATOM 2033 C C . PRO A 1 259 ? -25.906 -28.406 -6.715 1 92.56 259 PRO A C 1
ATOM 2035 O O . PRO A 1 259 ? -24.844 -28.625 -7.285 1 92.56 259 PRO A O 1
ATOM 2038 N N . ALA A 1 260 ? -26.812 -29.328 -6.547 1 93.56 260 ALA A N 1
ATOM 2039 C CA . ALA A 1 260 ? -26.594 -30.703 -7.008 1 93.56 260 ALA A CA 1
ATOM 2040 C C . ALA A 1 260 ? -26.578 -30.766 -8.531 1 93.56 260 ALA A C 1
ATOM 2042 O O . ALA A 1 260 ? -25.75 -31.469 -9.117 1 93.56 260 ALA A O 1
ATOM 2043 N N . LEU A 1 261 ? -27.438 -30.047 -9.164 1 92.56 261 LEU A N 1
ATOM 2044 C CA . LEU A 1 261 ? -27.531 -30.078 -10.617 1 92.56 261 LEU A CA 1
ATOM 2045 C C . LEU A 1 261 ? -26.312 -29.391 -11.25 1 92.56 261 LEU A C 1
ATOM 2047 O O . LEU A 1 261 ? -25.766 -29.891 -12.234 1 92.56 261 LEU A O 1
ATOM 2051 N N . VAL A 1 262 ? -26.016 -28.25 -10.68 1 94.06 262 VAL A N 1
ATOM 2052 C CA . VAL A 1 262 ? -24.875 -27.531 -11.211 1 94.06 262 VAL A CA 1
ATOM 2053 C C . VAL A 1 262 ? -23.609 -28.391 -11.047 1 94.06 262 VAL A C 1
ATOM 2055 O O . VAL A 1 262 ? -22.797 -28.484 -11.969 1 94.06 262 VAL A O 1
ATOM 2058 N N . THR A 1 263 ? -23.422 -29.047 -9.891 1 96.94 263 THR A N 1
ATOM 2059 C CA . THR A 1 263 ? -22.266 -29.891 -9.641 1 96.94 263 THR A CA 1
ATOM 2060 C C . THR A 1 263 ? -22.266 -31.094 -10.578 1 96.94 263 THR A C 1
ATOM 2062 O O . THR A 1 263 ? -21.203 -31.516 -11.062 1 96.94 263 THR A O 1
ATOM 2065 N N . PHE A 1 264 ? -23.453 -31.625 -10.789 1 96.62 264 PHE A N 1
ATOM 2066 C CA . PHE A 1 264 ? -23.578 -32.75 -11.703 1 96.62 264 PHE A CA 1
ATOM 2067 C C . PHE A 1 264 ? -23.141 -32.375 -13.109 1 96.62 264 PHE A C 1
ATOM 2069 O O . PHE A 1 264 ? -22.391 -33.094 -13.75 1 96.62 264 PHE A O 1
ATOM 2076 N N . LEU A 1 265 ? -23.531 -31.234 -13.531 1 96.31 265 LEU A N 1
ATOM 2077 C CA . LEU A 1 265 ? -23.203 -30.766 -14.875 1 96.31 265 LEU A CA 1
ATOM 2078 C C . LEU A 1 265 ? -21.703 -30.531 -15.008 1 96.31 265 LEU A C 1
ATOM 2080 O O . LEU A 1 265 ? -21.078 -30.984 -15.969 1 96.31 265 LEU A O 1
ATOM 2084 N N . ILE A 1 266 ? -21.094 -29.828 -14.086 1 96.62 266 ILE A N 1
ATOM 2085 C CA . ILE A 1 266 ? -19.688 -29.484 -14.148 1 96.62 266 ILE A CA 1
ATOM 2086 C C . ILE A 1 266 ? -18.828 -30.75 -14 1 96.62 266 ILE A C 1
ATOM 2088 O O . ILE A 1 266 ? -17.844 -30.922 -14.711 1 96.62 266 ILE A O 1
ATOM 2092 N N . ALA A 1 267 ? -19.219 -31.672 -13.102 1 95.38 267 ALA A N 1
ATOM 2093 C CA . ALA A 1 267 ? -18.484 -32.906 -12.898 1 95.38 267 ALA A CA 1
ATOM 2094 C C . ALA A 1 267 ? -18.547 -33.812 -14.141 1 95.38 267 ALA A C 1
ATOM 2096 O O . ALA A 1 267 ? -17.578 -34.5 -14.477 1 95.38 267 ALA A O 1
ATOM 2097 N N . THR A 1 268 ? -19.656 -33.781 -14.828 1 95.69 268 THR A N 1
ATOM 2098 C CA . THR A 1 268 ? -19.797 -34.562 -16.047 1 95.69 268 THR A CA 1
ATOM 2099 C C . THR A 1 268 ? -18.922 -34.031 -17.156 1 95.69 268 THR A C 1
ATOM 2101 O O . THR A 1 268 ? -18.297 -34.781 -17.906 1 95.69 268 THR A O 1
ATOM 2104 N N . LEU A 1 269 ? -18.875 -32.75 -17.203 1 95.56 269 LEU A N 1
ATOM 2105 C CA . LEU A 1 269 ? -18.125 -32.125 -18.281 1 95.56 269 LEU A CA 1
ATOM 2106 C C . LEU A 1 269 ? -16.625 -32.25 -18.016 1 95.56 269 LEU A C 1
ATOM 2108 O O . LEU A 1 269 ? -15.82 -32.25 -18.953 1 95.56 269 LEU A O 1
ATOM 2112 N N . THR A 1 270 ? -16.188 -32.375 -16.781 1 94.25 270 THR A N 1
ATOM 2113 C CA . THR A 1 270 ? -14.773 -32.438 -16.453 1 94.25 270 THR A CA 1
ATOM 2114 C C . THR A 1 270 ? -14.305 -33.875 -16.312 1 94.25 270 THR A C 1
ATOM 2116 O O . THR A 1 270 ? -13.164 -34.125 -15.914 1 94.25 270 THR A O 1
ATOM 2119 N N . PHE A 1 271 ? -15.117 -34.875 -16.609 1 93.12 271 PHE A N 1
ATOM 2120 C CA . PHE A 1 271 ? -14.75 -36.281 -16.531 1 93.12 271 PHE A CA 1
ATOM 2121 C C . PHE A 1 271 ? -13.57 -36.594 -17.453 1 93.12 271 PHE A C 1
ATOM 2123 O O . PHE A 1 271 ? -13.648 -36.375 -18.672 1 93.12 271 PHE A O 1
ATOM 2130 N N . PRO A 1 272 ? -12.445 -37.031 -16.953 1 89.25 272 PRO A N 1
ATOM 2131 C CA . PRO A 1 272 ? -11.172 -37.125 -17.672 1 89.25 272 PRO A CA 1
ATOM 2132 C C . PRO A 1 272 ? -11.281 -37.969 -18.938 1 89.25 272 PRO A C 1
ATOM 2134 O O . PRO A 1 272 ? -10.797 -37.562 -20 1 89.25 272 PRO A O 1
ATOM 2137 N N . PRO A 1 273 ? -11.906 -39.156 -18.906 1 88.19 273 PRO A N 1
ATOM 2138 C CA . PRO A 1 273 ? -12 -39.938 -20.141 1 88.19 273 PRO A CA 1
ATOM 2139 C C . PRO A 1 273 ? -13.047 -39.406 -21.109 1 88.19 273 PRO A C 1
ATOM 2141 O O . PRO A 1 273 ? -13.023 -39.719 -22.297 1 88.19 273 PRO A O 1
ATOM 2144 N N . GLY A 1 274 ? -13.93 -38.594 -20.672 1 88.88 274 GLY A N 1
ATOM 2145 C CA . GLY A 1 274 ? -14.938 -37.969 -21.531 1 88.88 274 GLY A CA 1
ATOM 2146 C C . GLY A 1 274 ? -14.492 -36.625 -22.109 1 88.88 274 GLY A C 1
ATOM 2147 O O . GLY A 1 274 ? -13.422 -36.531 -22.719 1 88.88 274 GLY A O 1
ATOM 2148 N N . PHE A 1 275 ? -15.242 -35.656 -21.906 1 90.5 275 PHE A N 1
ATOM 2149 C CA . PHE A 1 275 ? -14.938 -34.312 -22.422 1 90.5 275 PHE A CA 1
ATOM 2150 C C . PHE A 1 275 ? -13.766 -33.719 -21.672 1 90.5 275 PHE A C 1
ATOM 2152 O O . PHE A 1 275 ? -13.102 -32.812 -22.172 1 90.5 275 PHE A O 1
ATOM 2159 N N . GLY A 1 276 ? -13.516 -34.25 -20.562 1 89.88 276 GLY A N 1
ATOM 2160 C CA . GLY A 1 276 ? -12.438 -33.719 -19.719 1 89.88 276 GLY A CA 1
ATOM 2161 C C . GLY A 1 276 ? -11.062 -33.969 -20.312 1 89.88 276 GLY A C 1
ATOM 2162 O O . GLY A 1 276 ? -10.094 -33.312 -19.922 1 89.88 276 GLY A O 1
ATOM 2163 N N . GLN A 1 277 ? -10.898 -34.781 -21.297 1 86.44 277 GLN A N 1
ATOM 2164 C CA . GLN A 1 277 ? -9.617 -35.062 -21.922 1 86.44 277 GLN A CA 1
ATOM 2165 C C . GLN A 1 277 ? -9.125 -33.875 -22.734 1 86.44 277 GLN A C 1
ATOM 2167 O O . GLN A 1 277 ? -7.922 -33.719 -22.953 1 86.44 277 GLN A O 1
ATOM 2172 N N . PHE A 1 278 ? -10.086 -32.969 -23.031 1 87.38 278 PHE A N 1
ATOM 2173 C CA . PHE A 1 278 ? -9.742 -31.828 -23.875 1 87.38 278 PHE A CA 1
ATOM 2174 C C . PHE A 1 278 ? -9.422 -30.609 -23.031 1 87.38 278 PHE A C 1
ATOM 2176 O O . PHE A 1 278 ? -9.094 -29.547 -23.562 1 87.38 278 PHE A O 1
ATOM 2183 N N . MET A 1 279 ? -9.523 -30.703 -21.797 1 88.69 279 MET A N 1
ATOM 2184 C CA . MET A 1 279 ? -9.289 -29.531 -20.953 1 88.69 279 MET A CA 1
ATOM 2185 C C . MET A 1 279 ? -8.508 -29.922 -19.703 1 88.69 279 MET A C 1
ATOM 2187 O O . MET A 1 279 ? -8.609 -29.25 -18.672 1 88.69 279 MET A O 1
ATOM 2191 N N . ALA A 1 280 ? -7.812 -30.953 -19.734 1 85.94 280 ALA A N 1
ATOM 2192 C CA . ALA A 1 280 ? -7.035 -31.406 -18.578 1 85.94 280 ALA A CA 1
ATOM 2193 C C . ALA A 1 280 ? -7.891 -31.469 -17.312 1 85.94 280 ALA A C 1
ATOM 2195 O O . ALA A 1 280 ? -7.512 -30.922 -16.281 1 85.94 280 ALA A O 1
ATOM 2196 N N . GLY A 1 281 ? -8.992 -32.125 -17.406 1 85.12 281 GLY A N 1
ATOM 2197 C CA . GLY A 1 281 ? -9.992 -32.156 -16.344 1 85.12 281 GLY A CA 1
ATOM 2198 C C . GLY A 1 281 ? -9.539 -32.906 -15.109 1 85.12 281 GLY A C 1
ATOM 2199 O O . GLY A 1 281 ? -10.094 -32.719 -14.031 1 85.12 281 GLY A O 1
ATOM 2200 N N . GLN A 1 282 ? -8.414 -33.594 -15.133 1 85.56 282 GLN A N 1
ATOM 2201 C CA . GLN A 1 282 ? -7.957 -34.406 -14.008 1 85.56 282 GLN A CA 1
ATOM 2202 C C . GLN A 1 282 ? -7.102 -33.594 -13.047 1 85.56 282 GLN A C 1
ATOM 2204 O O . GLN A 1 282 ? -6.883 -34 -11.906 1 85.56 282 GLN A O 1
ATOM 2209 N N . LEU A 1 283 ? -6.75 -32.438 -13.484 1 87.38 283 LEU A N 1
ATOM 2210 C CA . LEU A 1 283 ? -5.836 -31.656 -12.672 1 87.38 283 LEU A CA 1
ATOM 2211 C C . LEU A 1 283 ? -6.602 -30.781 -11.68 1 87.38 283 LEU A C 1
ATOM 2213 O O . LEU A 1 283 ? -7.684 -30.281 -12 1 87.38 283 LEU A O 1
ATOM 2217 N N . THR A 1 284 ? -6.047 -30.75 -10.484 1 87.81 284 THR A N 1
ATOM 2218 C CA . THR A 1 284 ? -6.547 -29.797 -9.5 1 87.81 284 THR A CA 1
ATOM 2219 C C . THR A 1 284 ? -6.145 -28.375 -9.867 1 87.81 284 THR A C 1
ATOM 2221 O O . THR A 1 284 ? -5.324 -28.156 -10.766 1 87.81 284 THR A O 1
ATOM 2224 N N . GLN A 1 285 ? -6.742 -27.406 -9.281 1 88.62 285 GLN A N 1
ATOM 2225 C CA . GLN A 1 285 ? -6.434 -26 -9.562 1 88.62 285 GLN A CA 1
ATOM 2226 C C . GLN A 1 285 ? -4.969 -25.688 -9.266 1 88.62 285 GLN A C 1
ATOM 2228 O O . GLN A 1 285 ? -4.32 -24.953 -10.016 1 88.62 285 GLN A O 1
ATOM 2233 N N . LYS A 1 286 ? -4.438 -26.234 -8.195 1 85.31 286 LYS A N 1
ATOM 2234 C CA . LYS A 1 286 ? -3.041 -26.031 -7.832 1 85.31 286 LYS A CA 1
ATOM 2235 C C . LYS A 1 286 ? -2.102 -26.625 -8.875 1 85.31 286 LYS A C 1
ATOM 2237 O O . LYS A 1 286 ? -1.138 -25.984 -9.297 1 85.31 286 LYS A O 1
ATOM 2242 N N . GLU A 1 287 ? -2.414 -27.844 -9.312 1 86.81 287 GLU A N 1
ATOM 2243 C CA . GLU A 1 287 ? -1.585 -28.531 -10.305 1 86.81 287 GLU A CA 1
ATOM 2244 C C . GLU A 1 287 ? -1.646 -27.812 -11.656 1 86.81 287 GLU A C 1
ATOM 2246 O O . GLU A 1 287 ? -0.646 -27.75 -12.375 1 86.81 287 GLU A O 1
ATOM 2251 N N . THR A 1 288 ? -2.812 -27.359 -11.922 1 90.56 288 THR A N 1
ATOM 2252 C CA . THR A 1 288 ? -2.969 -26.625 -13.164 1 90.56 288 THR A CA 1
ATOM 2253 C C . THR A 1 288 ? -2.08 -25.375 -13.18 1 90.56 288 THR A C 1
ATOM 2255 O O . THR A 1 288 ? -1.419 -25.094 -14.172 1 90.56 288 THR A O 1
ATOM 2258 N N . LEU A 1 289 ? -2.027 -24.688 -12.078 1 90.25 289 LEU A N 1
ATOM 2259 C CA . LEU A 1 289 ? -1.235 -23.469 -12 1 90.25 289 LEU A CA 1
ATOM 2260 C C . LEU A 1 289 ? 0.255 -23.781 -12.094 1 90.25 289 LEU A C 1
ATOM 2262 O O . LEU A 1 289 ? 1.001 -23.062 -12.758 1 90.25 289 LEU A O 1
ATOM 2266 N N . VAL A 1 290 ? 0.695 -24.859 -11.516 1 86.62 290 VAL A N 1
ATOM 2267 C CA . VAL A 1 290 ? 2.104 -25.234 -11.547 1 86.62 290 VAL A CA 1
ATOM 2268 C C . VAL A 1 290 ? 2.521 -25.562 -12.977 1 86.62 290 VAL A C 1
ATOM 2270 O O . VAL A 1 290 ? 3.619 -25.203 -13.406 1 86.62 290 VAL A O 1
ATOM 2273 N N . THR A 1 291 ? 1.635 -26.203 -13.664 1 87.75 291 THR A N 1
ATOM 2274 C CA . THR A 1 291 ? 1.954 -26.578 -15.039 1 87.75 291 THR A CA 1
ATOM 2275 C C . THR A 1 291 ? 1.916 -25.359 -15.961 1 87.75 291 THR A C 1
ATOM 2277 O O . THR A 1 291 ? 2.719 -25.25 -16.891 1 87.75 291 THR A O 1
ATOM 2280 N N . LEU A 1 292 ? 1.062 -24.469 -15.664 1 90.12 292 LEU A N 1
ATOM 2281 C CA . LEU A 1 292 ? 0.931 -23.281 -16.516 1 90.12 292 LEU A CA 1
ATOM 2282 C C . LEU A 1 292 ? 2.102 -22.328 -16.297 1 90.12 292 LEU A C 1
ATOM 2284 O O . LEU A 1 292 ? 2.506 -21.625 -17.234 1 90.12 292 LEU A O 1
ATOM 2288 N N . PHE A 1 293 ? 2.729 -22.328 -15.141 1 88 293 PHE A N 1
ATOM 2289 C CA . PHE A 1 293 ? 3.812 -21.406 -14.812 1 88 293 PHE A CA 1
ATOM 2290 C C . PHE A 1 293 ? 5.16 -22.016 -15.195 1 88 293 PHE A C 1
ATOM 2292 O O . PHE A 1 293 ? 6.203 -21.375 -15 1 88 293 PHE A O 1
ATOM 2299 N N . ASP A 1 294 ? 5.098 -23.109 -15.812 1 83 294 ASP A N 1
ATOM 2300 C CA . ASP A 1 294 ? 6.336 -23.766 -16.219 1 83 294 ASP A CA 1
ATOM 2301 C C . ASP A 1 294 ? 7.062 -22.953 -17.281 1 83 294 ASP A C 1
ATOM 2303 O O . ASP A 1 294 ? 6.43 -22.344 -18.156 1 83 294 ASP A O 1
ATOM 2307 N N . ASN A 1 295 ? 8.375 -22.891 -17.234 1 77.38 295 ASN A N 1
ATOM 2308 C CA . ASN A 1 295 ? 9.203 -22.094 -18.109 1 77.38 295 ASN A CA 1
ATOM 2309 C C . ASN A 1 295 ? 9.359 -22.734 -19.484 1 77.38 295 ASN A C 1
ATOM 2311 O O . ASN A 1 295 ? 9.68 -22.062 -20.469 1 77.38 295 ASN A O 1
ATOM 2315 N N . ARG A 1 296 ? 9.211 -24.016 -19.766 1 75.94 296 ARG A N 1
ATOM 2316 C CA . ARG A 1 296 ? 9.461 -24.734 -21.016 1 75.94 296 ARG A CA 1
ATOM 2317 C C . ARG A 1 296 ? 8.281 -24.594 -21.969 1 75.94 296 ARG A C 1
ATOM 2319 O O . ARG A 1 296 ? 7.129 -24.547 -21.547 1 75.94 296 ARG A O 1
ATOM 2326 N N . THR A 1 297 ? 8.461 -24.344 -22.984 1 79.62 297 THR A N 1
ATOM 2327 C CA . THR A 1 297 ? 7.457 -24.281 -24.047 1 79.62 297 THR A CA 1
ATOM 2328 C C . THR A 1 297 ? 6.879 -25.656 -24.328 1 79.62 297 THR A C 1
ATOM 2330 O O . THR A 1 297 ? 7.602 -26.656 -24.312 1 79.62 297 THR A O 1
ATOM 2333 N N . TRP A 1 298 ? 5.535 -25.766 -24.531 1 77.19 298 TRP A N 1
ATOM 2334 C CA . TRP A 1 298 ? 4.84 -27.016 -24.781 1 77.19 298 TRP A CA 1
ATOM 2335 C C . TRP A 1 298 ? 4.77 -27.312 -26.281 1 77.19 298 TRP A C 1
ATOM 2337 O O . TRP A 1 298 ? 4.68 -28.469 -26.688 1 77.19 298 TRP A O 1
ATOM 2347 N N . ALA A 1 299 ? 4.684 -26.266 -27.109 1 68.12 299 ALA A N 1
ATOM 2348 C CA . ALA A 1 299 ? 4.539 -26.453 -28.547 1 68.12 299 ALA A CA 1
ATOM 2349 C C . ALA A 1 299 ? 5.844 -26.953 -29.156 1 68.12 299 ALA A C 1
ATOM 2351 O O . ALA A 1 299 ? 6.93 -26.625 -28.688 1 68.12 299 ALA A O 1
ATOM 2352 N N . LYS A 1 300 ? 5.977 -28.172 -29.688 1 54.78 300 LYS A N 1
ATOM 2353 C CA . LYS A 1 300 ? 7.059 -28.859 -30.375 1 54.78 300 LYS A CA 1
ATOM 2354 C C . LYS A 1 300 ? 7.941 -27.875 -31.141 1 54.78 300 LYS A C 1
ATOM 2356 O O . LYS A 1 300 ? 8.789 -28.281 -31.938 1 54.78 300 LYS A O 1
ATOM 2361 N N . GLN A 1 301 ? 7.77 -26.719 -31.391 1 46.78 301 GLN A N 1
ATOM 2362 C CA . GLN A 1 301 ? 8.523 -26.547 -32.625 1 46.78 301 GLN A CA 1
ATOM 2363 C C . GLN A 1 301 ? 9.984 -26.938 -32.438 1 46.78 301 GLN A C 1
ATOM 2365 O O . GLN A 1 301 ? 10.43 -27.188 -31.328 1 46.78 301 GLN A O 1
ATOM 2370 N N . GLY A 1 302 ? 11.133 -26.484 -33.344 1 37.06 302 GLY A N 1
ATOM 2371 C CA . GLY A 1 302 ? 12.523 -26.781 -33.656 1 37.06 302 GLY A CA 1
ATOM 2372 C C . GLY A 1 302 ? 13.375 -27.016 -32.406 1 37.06 302 GLY A C 1
ATOM 2373 O O . GLY A 1 302 ? 14.125 -28 -32.344 1 37.06 302 GLY A O 1
ATOM 2374 N N . LEU A 1 303 ? 14.039 -25.953 -31.938 1 35.94 303 LEU A N 1
ATOM 2375 C CA . LEU A 1 303 ? 15.312 -26.156 -31.25 1 35.94 303 LEU A CA 1
ATOM 2376 C C . LEU A 1 303 ? 15.109 -26.875 -29.938 1 35.94 303 LEU A C 1
ATOM 2378 O O . LEU A 1 303 ? 15.797 -27.859 -29.641 1 35.94 303 LEU A O 1
ATOM 2382 N N . ALA A 1 304 ? 15.125 -26.141 -28.766 1 39.78 304 ALA A N 1
ATOM 2383 C CA . ALA A 1 304 ? 15.758 -26.766 -27.609 1 39.78 304 ALA A CA 1
ATOM 2384 C C . ALA A 1 304 ? 14.953 -27.969 -27.109 1 39.78 304 ALA A C 1
ATOM 2386 O O . ALA A 1 304 ? 13.844 -28.219 -27.594 1 39.78 304 ALA A O 1
ATOM 2387 N N . GLU A 1 305 ? 14.875 -28.219 -25.562 1 42.75 305 GLU A N 1
ATOM 2388 C CA . GLU A 1 305 ? 14.719 -29.391 -24.703 1 42.75 305 GLU A CA 1
ATOM 2389 C C . GLU A 1 305 ? 13.289 -29.922 -24.766 1 42.75 305 GLU A C 1
ATOM 2391 O O . GLU A 1 305 ? 12.328 -29.156 -24.672 1 42.75 305 GLU A O 1
ATOM 2396 N N . GLU A 1 306 ? 13.008 -31.016 -25.516 1 43.31 306 GLU A N 1
ATOM 2397 C CA . GLU A 1 306 ? 11.859 -31.906 -25.516 1 43.31 306 GLU A CA 1
ATOM 2398 C C . GLU A 1 306 ? 11.094 -31.812 -24.188 1 43.31 306 GLU A C 1
ATOM 2400 O O . GLU A 1 306 ? 11.656 -32.062 -23.125 1 43.31 306 GLU A O 1
ATOM 2405 N N . PHE A 1 307 ? 10.234 -30.859 -24.141 1 49.03 307 PHE A N 1
ATOM 2406 C CA . PHE A 1 307 ? 9.398 -30.906 -22.953 1 49.03 307 PHE A CA 1
ATOM 2407 C C . PHE A 1 307 ? 8.906 -32.344 -22.703 1 49.03 307 PHE A C 1
ATOM 2409 O O . PHE A 1 307 ? 8.188 -32.906 -23.531 1 49.03 307 PHE A O 1
ATOM 2416 N N . GLU A 1 308 ? 9.695 -33.219 -22.188 1 47.66 308 GLU A N 1
ATOM 2417 C CA . GLU A 1 308 ? 9.117 -34.469 -21.672 1 47.66 308 GLU A CA 1
ATOM 2418 C C . GLU A 1 308 ? 7.988 -34.188 -20.688 1 47.66 308 GLU A C 1
ATOM 2420 O O . GLU A 1 308 ? 8.211 -33.562 -19.641 1 47.66 308 GLU A O 1
ATOM 2425 N N . PHE A 1 309 ? 6.723 -34 -21.422 1 48.81 309 PHE A N 1
ATOM 2426 C CA . PHE A 1 309 ? 5.566 -33.938 -20.531 1 48.81 309 PHE A CA 1
ATOM 2427 C C . PHE A 1 309 ? 5.672 -35 -19.438 1 48.81 309 PHE A C 1
ATOM 2429 O O . PHE A 1 309 ? 5.652 -36.188 -19.719 1 48.81 309 PHE A O 1
ATOM 2436 N N . GLY A 1 310 ? 6.645 -34.844 -18.531 1 56.09 310 GLY A N 1
ATOM 2437 C CA . GLY A 1 310 ? 6.664 -35.781 -17.422 1 56.09 310 GLY A CA 1
ATOM 2438 C C . GLY A 1 310 ? 5.848 -35.312 -16.234 1 56.09 310 GLY A C 1
ATOM 2439 O O . GLY A 1 310 ? 5.688 -34.094 -16.031 1 56.09 310 GLY A O 1
ATOM 2440 N N . GLY A 1 311 ? 4.941 -36.188 -15.719 1 63.03 311 GLY A N 1
ATOM 2441 C CA . GLY A 1 311 ? 4.25 -36 -14.453 1 63.03 311 GLY A CA 1
ATOM 2442 C C . GLY A 1 311 ? 2.904 -35.312 -14.609 1 63.03 311 GLY A C 1
ATOM 2443 O O . GLY A 1 311 ? 2.053 -35.781 -15.367 1 63.03 311 GLY A O 1
ATOM 2444 N N . VAL A 1 312 ? 2.635 -34.219 -14.125 1 70.5 312 VAL A N 1
ATOM 2445 C CA . VAL A 1 312 ? 1.361 -33.531 -14.023 1 70.5 312 VAL A CA 1
ATOM 2446 C C . VAL A 1 312 ? 1.093 -32.75 -15.32 1 70.5 312 VAL A C 1
ATOM 2448 O O . VAL A 1 312 ? -0.063 -32.531 -15.688 1 70.5 312 VAL A O 1
ATOM 2451 N N . SER A 1 313 ? 2.117 -32.594 -16.219 1 74.56 313 SER A N 1
ATOM 2452 C CA . SER A 1 313 ? 1.971 -31.812 -17.438 1 74.56 313 SER A CA 1
ATOM 2453 C C . SER A 1 313 ? 1.456 -32.656 -18.594 1 74.56 313 SER A C 1
ATOM 2455 O O . SER A 1 313 ? 1.037 -32.125 -19.625 1 74.56 313 SER A O 1
ATOM 2457 N N . GLU A 1 314 ? 1.428 -33.938 -18.375 1 74.19 314 GLU A N 1
ATOM 2458 C CA . GLU A 1 314 ? 0.94 -34.844 -19.406 1 74.19 314 GLU A CA 1
ATOM 2459 C C . GLU A 1 314 ? -0.554 -34.656 -19.656 1 74.19 314 GLU A C 1
ATOM 2461 O O . GLU A 1 314 ? -1.062 -35 -20.719 1 74.19 314 GLU A O 1
ATOM 2466 N N . ALA A 1 315 ? -1.161 -34.062 -18.703 1 77.38 315 ALA A N 1
ATOM 2467 C CA . ALA A 1 315 ? -2.605 -33.875 -18.797 1 77.38 315 ALA A CA 1
ATOM 2468 C C . ALA A 1 315 ? -2.955 -32.906 -19.906 1 77.38 315 ALA A C 1
ATOM 2470 O O . ALA A 1 315 ? -4.074 -32.906 -20.438 1 77.38 315 ALA A O 1
ATOM 2471 N N . TRP A 1 316 ? -1.97 -32.125 -20.391 1 81.38 316 TRP A N 1
ATOM 2472 C CA . TRP A 1 316 ? -2.227 -31.109 -21.391 1 81.38 316 TRP A CA 1
ATOM 2473 C C . TRP A 1 316 ? -1.964 -31.641 -22.797 1 81.38 316 TRP A C 1
ATOM 2475 O O . TRP A 1 316 ? -2.344 -31.031 -23.797 1 81.38 316 TRP A O 1
ATOM 2485 N N . LYS A 1 317 ? -1.286 -32.812 -22.812 1 78.75 317 LYS A N 1
ATOM 2486 C CA . LYS A 1 317 ? -0.957 -33.406 -24.109 1 78.75 317 LYS A CA 1
ATOM 2487 C C . LYS A 1 317 ? -2.051 -34.375 -24.578 1 78.75 317 LYS A C 1
ATOM 2489 O O . LYS A 1 317 ? -2.346 -35.375 -23.891 1 78.75 317 LYS A O 1
ATOM 2494 N N . HIS A 1 318 ? -2.857 -33.906 -25.516 1 75.94 318 HIS A N 1
ATOM 2495 C CA . HIS A 1 318 ? -3.826 -34.781 -26.141 1 75.94 318 HIS A CA 1
ATOM 2496 C C . HIS A 1 318 ? -3.283 -35.344 -27.453 1 75.94 318 HIS A C 1
ATOM 2498 O O . HIS A 1 318 ? -2.619 -34.656 -28.219 1 75.94 318 HIS A O 1
ATOM 2504 N N . PRO A 1 319 ? -3.363 -36.625 -27.609 1 72.06 319 PRO A N 1
ATOM 2505 C CA . PRO A 1 319 ? -2.812 -37.25 -28.812 1 72.06 319 PRO A CA 1
ATOM 2506 C C . PRO A 1 319 ? -3.416 -36.688 -30.094 1 72.06 319 PRO A C 1
ATOM 2508 O O . PRO A 1 319 ? -2.746 -36.625 -31.141 1 72.06 319 PRO A O 1
ATOM 2511 N N . ARG A 1 320 ? -4.582 -36.156 -30.125 1 77.06 320 ARG A N 1
ATOM 2512 C CA . ARG A 1 320 ? -5.25 -35.75 -31.344 1 77.06 320 ARG A CA 1
ATOM 2513 C C . ARG A 1 320 ? -5.398 -34.219 -31.391 1 77.06 320 ARG A C 1
ATOM 2515 O O . ARG A 1 320 ? -5.832 -33.656 -32.406 1 77.06 320 ARG A O 1
ATOM 2522 N N . ALA A 1 321 ? -5.199 -33.562 -30.312 1 79 321 ALA A N 1
ATOM 2523 C CA . ALA A 1 321 ? -5.445 -32.125 -30.297 1 79 321 ALA A CA 1
ATOM 2524 C C . ALA A 1 321 ? -4.172 -31.344 -29.969 1 79 321 ALA A C 1
ATOM 2526 O O . ALA A 1 321 ? -3.342 -31.812 -29.188 1 79 321 ALA A O 1
ATOM 2527 N N . ASN A 1 322 ? -4.031 -30.281 -30.688 1 85.12 322 ASN A N 1
ATOM 2528 C CA . ASN A 1 322 ? -2.916 -29.375 -30.453 1 85.12 322 ASN A CA 1
ATOM 2529 C C . ASN A 1 322 ? -3.064 -28.641 -29.109 1 85.12 322 ASN A C 1
ATOM 2531 O O . ASN A 1 322 ? -4.176 -28.5 -28.609 1 85.12 322 ASN A O 1
ATOM 2535 N N . VAL A 1 323 ? -1.995 -28.344 -28.5 1 87 323 VAL A N 1
ATOM 2536 C CA . VAL A 1 323 ? -1.967 -27.703 -27.203 1 87 323 VAL A CA 1
ATOM 2537 C C . VAL A 1 323 ? -2.729 -26.375 -27.25 1 87 323 VAL A C 1
ATOM 2539 O O . VAL A 1 323 ? -3.363 -25.969 -26.281 1 87 323 VAL A O 1
ATOM 2542 N N . PHE A 1 324 ? -2.76 -25.703 -28.422 1 91.06 324 PHE A N 1
ATOM 2543 C CA . PHE A 1 324 ? -3.475 -24.438 -28.578 1 91.06 324 PHE A CA 1
ATOM 2544 C C . PHE A 1 324 ? -4.98 -24.656 -28.453 1 91.06 324 PHE A C 1
ATOM 2546 O O . PHE A 1 324 ? -5.676 -23.859 -27.812 1 91.06 324 PHE A O 1
ATOM 2553 N N . VAL A 1 325 ? -5.426 -25.719 -28.969 1 91.31 325 VAL A N 1
ATOM 2554 C CA . VAL A 1 325 ? -6.852 -26.016 -28.922 1 91.31 325 VAL A CA 1
ATOM 2555 C C . VAL A 1 325 ? -7.242 -26.422 -27.5 1 91.31 325 VAL A C 1
ATOM 2557 O O . VAL A 1 325 ? -8.297 -26.016 -27 1 91.31 325 VAL A O 1
ATOM 2560 N N . THR A 1 326 ? -6.43 -27.203 -26.906 1 91.56 326 THR A N 1
ATOM 2561 C CA . THR A 1 326 ? -6.703 -27.625 -25.531 1 91.56 326 THR A CA 1
ATOM 2562 C C . THR A 1 326 ? -6.766 -26.422 -24.594 1 91.56 326 THR A C 1
ATOM 2564 O O . THR A 1 326 ? -7.617 -26.359 -23.719 1 91.56 326 THR A O 1
ATOM 2567 N N . LEU A 1 327 ? -5.887 -25.469 -24.812 1 94 327 LEU A N 1
ATOM 2568 C CA . LEU A 1 327 ? -5.867 -24.281 -23.969 1 94 327 LEU A CA 1
ATOM 2569 C C . LEU A 1 327 ? -7.102 -23.422 -24.203 1 94 327 LEU A C 1
ATOM 2571 O O . LEU A 1 327 ? -7.688 -22.891 -23.266 1 94 327 LEU A O 1
ATOM 2575 N N . VAL A 1 328 ? -7.5 -23.297 -25.422 1 95.56 328 VAL A N 1
ATOM 2576 C CA . VAL A 1 328 ? -8.664 -22.484 -25.75 1 95.56 328 VAL A CA 1
ATOM 2577 C C . VAL A 1 328 ? -9.922 -23.109 -25.156 1 95.56 328 VAL A C 1
ATOM 2579 O O . VAL A 1 328 ? -10.766 -22.422 -24.594 1 95.56 328 VAL A O 1
ATOM 2582 N N . VAL A 1 329 ? -10.07 -24.422 -25.281 1 94.69 329 VAL A N 1
ATOM 2583 C CA . VAL A 1 329 ? -11.219 -25.141 -24.734 1 94.69 329 VAL A CA 1
ATOM 2584 C C . VAL A 1 329 ? -11.211 -25.016 -23.203 1 94.69 329 VAL A C 1
ATOM 2586 O O . VAL A 1 329 ? -12.258 -24.812 -22.594 1 94.69 329 VAL A O 1
ATOM 2589 N N . PHE A 1 330 ? -10.078 -25.141 -22.625 1 95.44 330 PHE A N 1
ATOM 2590 C CA . PHE A 1 330 ? -9.938 -25 -21.188 1 95.44 330 PHE A CA 1
ATOM 2591 C C . PHE A 1 330 ? -10.422 -23.625 -20.734 1 95.44 330 PHE A C 1
ATOM 2593 O O . PHE A 1 330 ? -11.18 -23.516 -19.766 1 95.44 330 PHE A O 1
ATOM 2600 N N . ILE A 1 331 ? -9.992 -22.547 -21.438 1 97.5 331 ILE A N 1
ATOM 2601 C CA . ILE A 1 331 ? -10.312 -21.172 -21.062 1 97.5 331 ILE A CA 1
ATOM 2602 C C . ILE A 1 331 ? -11.82 -20.953 -21.188 1 97.5 331 ILE A C 1
ATOM 2604 O O . ILE A 1 331 ? -12.453 -20.422 -20.281 1 97.5 331 ILE A O 1
ATOM 2608 N N . LEU A 1 332 ? -12.391 -21.375 -22.234 1 96.75 332 LEU A N 1
ATOM 2609 C CA . LEU A 1 332 ? -13.805 -21.141 -22.484 1 96.75 332 LEU A CA 1
ATOM 2610 C C . LEU A 1 332 ? -14.664 -21.922 -21.5 1 96.75 332 LEU A C 1
ATOM 2612 O O . LEU A 1 332 ? -15.633 -21.391 -20.953 1 96.75 332 LEU A O 1
ATOM 2616 N N . MET A 1 333 ? -14.32 -23.172 -21.297 1 96.38 333 MET A N 1
ATOM 2617 C CA . MET A 1 333 ? -15.109 -24.016 -20.406 1 96.38 333 MET A CA 1
ATOM 2618 C C . MET A 1 333 ? -14.961 -23.578 -18.953 1 96.38 333 MET A C 1
ATOM 2620 O O . MET A 1 333 ? -15.945 -23.484 -18.219 1 96.38 333 MET A O 1
ATOM 2624 N N . LYS A 1 334 ? -13.711 -23.297 -18.547 1 96.94 334 LYS A N 1
ATOM 2625 C CA . LYS A 1 334 ? -13.484 -22.875 -17.172 1 96.94 334 LYS A CA 1
ATOM 2626 C C . LYS A 1 334 ? -14.117 -21.516 -16.906 1 96.94 334 LYS A C 1
ATOM 2628 O O . LYS A 1 334 ? -14.539 -21.234 -15.781 1 96.94 334 LYS A O 1
ATOM 2633 N N . PHE A 1 335 ? -14.227 -20.688 -17.922 1 97.69 335 PHE A N 1
ATOM 2634 C CA . PHE A 1 335 ? -14.789 -19.344 -17.797 1 97.69 335 PHE A CA 1
ATOM 2635 C C . PHE A 1 335 ? -16.25 -19.406 -17.375 1 97.69 335 PHE A C 1
ATOM 2637 O O . PHE A 1 335 ? -16.609 -18.891 -16.312 1 97.69 335 PHE A O 1
ATOM 2644 N N . TRP A 1 336 ? -17.094 -20.078 -18.094 1 96.31 336 TRP A N 1
ATOM 2645 C CA . TRP A 1 336 ? -18.5 -20.109 -17.75 1 96.31 336 TRP A CA 1
ATOM 2646 C C . TRP A 1 336 ? -18.766 -21.062 -16.594 1 96.31 336 TRP A C 1
ATOM 2648 O O . TRP A 1 336 ? -19.672 -20.828 -15.773 1 96.31 336 TRP A O 1
ATOM 2658 N N . MET A 1 337 ? -18.016 -22.188 -16.469 1 97 337 MET A N 1
ATOM 2659 C CA . MET A 1 337 ? -18.188 -23.109 -15.359 1 97 337 MET A CA 1
ATOM 2660 C C . MET A 1 337 ? -17.906 -22.422 -14.031 1 97 337 MET A C 1
ATOM 2662 O O . MET A 1 337 ? -18.641 -22.625 -13.062 1 97 337 MET A O 1
ATOM 2666 N N . SER A 1 338 ? -16.812 -21.609 -14.023 1 96.94 338 SER A N 1
ATOM 2667 C CA . SER A 1 338 ? -16.469 -20.891 -12.797 1 96.94 338 SER A CA 1
ATOM 2668 C C . SER A 1 338 ? -17.516 -19.828 -12.469 1 96.94 338 SER A C 1
ATOM 2670 O O . SER A 1 338 ? -17.875 -19.641 -11.297 1 96.94 338 SER A O 1
ATOM 2672 N N . ALA A 1 339 ? -18.031 -19.125 -13.461 1 96.88 339 ALA A N 1
ATOM 2673 C CA . ALA A 1 339 ? -19.062 -18.109 -13.242 1 96.88 339 ALA A CA 1
ATOM 2674 C C . ALA A 1 339 ? -20.344 -18.75 -12.688 1 96.88 339 ALA A C 1
ATOM 2676 O O . ALA A 1 339 ? -20.984 -18.172 -11.812 1 96.88 339 ALA A O 1
ATOM 2677 N N . LEU A 1 340 ? -20.656 -19.922 -13.148 1 95.12 340 LEU A N 1
ATOM 2678 C CA . LEU A 1 340 ? -21.844 -20.641 -12.695 1 95.12 340 LEU A CA 1
ATOM 2679 C C . LEU A 1 340 ? -21.625 -21.219 -11.305 1 95.12 340 LEU A C 1
ATOM 2681 O O . LEU A 1 340 ? -22.516 -21.125 -10.445 1 95.12 340 LEU A O 1
ATOM 2685 N N . ALA A 1 341 ? -20.469 -21.766 -11.086 1 96.25 341 ALA A N 1
ATOM 2686 C CA . ALA A 1 341 ? -20.172 -22.422 -9.812 1 96.25 341 ALA A CA 1
ATOM 2687 C C . ALA A 1 341 ? -20.188 -21.406 -8.664 1 96.25 341 ALA A C 1
ATOM 2689 O O . ALA A 1 341 ? -20.562 -21.734 -7.543 1 96.25 341 ALA A O 1
ATOM 2690 N N . THR A 1 342 ? -19.781 -20.188 -8.883 1 94.12 342 THR A N 1
ATOM 2691 C CA . THR A 1 342 ? -19.688 -19.172 -7.84 1 94.12 342 THR A CA 1
ATOM 2692 C C . THR A 1 342 ? -21.078 -18.703 -7.426 1 94.12 342 THR A C 1
ATOM 2694 O O . THR A 1 342 ? -21.234 -18.016 -6.414 1 94.12 342 THR A O 1
ATOM 2697 N N . THR A 1 343 ? -22.156 -19.094 -8.125 1 92.31 343 THR A N 1
ATOM 2698 C CA . THR A 1 343 ? -23.5 -18.672 -7.801 1 92.31 343 THR A CA 1
ATOM 2699 C C . THR A 1 343 ? -24.188 -19.672 -6.863 1 92.31 343 THR A C 1
ATOM 2701 O O . THR A 1 343 ? -25.234 -19.375 -6.305 1 92.31 343 THR A O 1
ATOM 2704 N N . ILE A 1 344 ? -23.594 -20.859 -6.656 1 91.56 344 ILE A N 1
ATOM 2705 C CA . ILE A 1 344 ? -24.156 -21.844 -5.75 1 91.56 344 ILE A CA 1
ATOM 2706 C C . ILE A 1 344 ? -24.094 -21.328 -4.312 1 91.56 344 ILE A C 1
ATOM 2708 O O . ILE A 1 344 ? -23.125 -20.656 -3.936 1 91.56 344 ILE A O 1
ATOM 2712 N N . PRO A 1 345 ? -25.062 -21.609 -3.52 1 91.69 345 PRO A N 1
ATOM 2713 C CA . PRO A 1 345 ? -25.109 -21.109 -2.146 1 91.69 345 PRO A CA 1
ATOM 2714 C C . PRO A 1 345 ? -24.156 -21.859 -1.211 1 91.69 345 PRO A C 1
ATOM 2716 O O . PRO A 1 345 ? -24.609 -22.484 -0.243 1 91.69 345 PRO A O 1
ATOM 2719 N N . VAL A 1 346 ? -22.938 -21.922 -1.402 1 95 346 VAL A N 1
ATOM 2720 C CA . VAL A 1 346 ? -21.875 -22.469 -0.574 1 95 346 VAL A CA 1
ATOM 2721 C C . VAL A 1 346 ? -20.812 -21.406 -0.305 1 95 346 VAL A C 1
ATOM 2723 O O . VAL A 1 346 ? -20.734 -20.406 -1.027 1 95 346 VAL A O 1
ATOM 2726 N N . PRO A 1 347 ? -20.125 -21.484 0.805 1 96.44 347 PRO A N 1
ATOM 2727 C CA . PRO A 1 347 ? -18.984 -20.578 0.998 1 96.44 347 PRO A CA 1
ATOM 2728 C C . PRO A 1 347 ? -17.906 -20.75 -0.054 1 96.44 347 PRO A C 1
ATOM 2730 O O . PRO A 1 347 ? -17.281 -21.828 -0.133 1 96.44 347 PRO A O 1
ATOM 2733 N N . CYS A 1 348 ? -17.75 -19.766 -0.84 1 95.19 348 CYS A N 1
ATOM 2734 C CA . CYS A 1 348 ? -16.75 -19.859 -1.895 1 95.19 348 CYS A CA 1
ATOM 2735 C C . CYS A 1 348 ? -16.312 -18.484 -2.381 1 95.19 348 CYS A C 1
ATOM 2737 O O . CYS A 1 348 ? -17 -17.5 -2.145 1 95.19 348 CYS A O 1
ATOM 2739 N N . GLY A 1 349 ? -15.148 -18.422 -2.961 1 93.81 349 GLY A N 1
ATOM 2740 C CA . GLY A 1 349 ? -14.625 -17.234 -3.617 1 93.81 349 GLY A CA 1
ATOM 2741 C C . GLY A 1 349 ? -14.414 -17.422 -5.105 1 93.81 349 GLY A C 1
ATOM 2742 O O . GLY A 1 349 ? -14.508 -18.531 -5.617 1 93.81 349 GLY A O 1
ATOM 2743 N N . ALA A 1 350 ? -14.227 -16.344 -5.77 1 94.75 350 ALA A N 1
ATOM 2744 C CA . ALA A 1 350 ? -14.086 -16.391 -7.223 1 94.75 350 ALA A CA 1
ATOM 2745 C C . ALA A 1 350 ? -12.656 -16.078 -7.652 1 94.75 350 ALA A C 1
ATOM 2747 O O . ALA A 1 350 ? -12.305 -16.234 -8.828 1 94.75 350 ALA A O 1
ATOM 2748 N N . PHE A 1 351 ? -11.781 -15.805 -6.781 1 94.62 351 PHE A N 1
ATOM 2749 C CA . PHE A 1 351 ? -10.461 -15.289 -7.129 1 94.62 351 PHE A CA 1
ATOM 2750 C C . PHE A 1 351 ? -9.625 -16.359 -7.805 1 94.62 351 PHE A C 1
ATOM 2752 O O . PHE A 1 351 ? -9.055 -16.141 -8.883 1 94.62 351 PHE A O 1
ATOM 2759 N N . MET A 1 352 ? -9.523 -17.562 -7.215 1 94.06 352 MET A N 1
ATOM 2760 C CA . MET A 1 352 ? -8.609 -18.594 -7.699 1 94.06 352 MET A CA 1
ATOM 2761 C C . MET A 1 352 ? -9.031 -19.094 -9.078 1 94.06 352 MET A C 1
ATOM 2763 O O . MET A 1 352 ? -8.195 -19.219 -9.977 1 94.06 352 MET A O 1
ATOM 2767 N N . PRO A 1 353 ? -10.273 -19.359 -9.281 1 96.06 353 PRO A N 1
ATOM 2768 C CA . PRO A 1 353 ? -10.664 -19.781 -10.633 1 96.06 353 PRO A CA 1
ATOM 2769 C C . PRO A 1 353 ? -10.359 -18.719 -11.695 1 96.06 353 PRO A C 1
ATOM 2771 O O . PRO A 1 353 ? -9.914 -19.062 -12.797 1 96.06 353 PRO A O 1
ATOM 2774 N N . VAL A 1 354 ? -10.602 -17.469 -11.359 1 97.5 354 VAL A N 1
ATOM 2775 C CA . VAL A 1 354 ? -10.312 -16.391 -12.297 1 97.5 354 VAL A CA 1
ATOM 2776 C C . VAL A 1 354 ? -8.805 -16.281 -12.523 1 97.5 354 VAL A C 1
ATOM 2778 O O . VAL A 1 354 ? -8.359 -16 -13.641 1 97.5 354 VAL A O 1
ATOM 2781 N N . PHE A 1 355 ? -8.094 -16.5 -11.492 1 96.56 355 PHE A N 1
ATOM 2782 C CA . PHE A 1 355 ? -6.633 -16.516 -11.555 1 96.56 355 PHE A CA 1
ATOM 2783 C C . PHE A 1 355 ? -6.133 -17.594 -12.5 1 96.56 355 PHE A C 1
ATOM 2785 O O . PHE A 1 355 ? -5.215 -17.359 -13.289 1 96.56 355 PHE A O 1
ATOM 2792 N N . VAL A 1 356 ? -6.754 -18.781 -12.477 1 96.38 356 VAL A N 1
ATOM 2793 C CA . VAL A 1 356 ? -6.379 -19.922 -13.312 1 96.38 356 VAL A CA 1
ATOM 2794 C C . VAL A 1 356 ? -6.738 -19.625 -14.766 1 96.38 356 VAL A C 1
ATOM 2796 O O . VAL A 1 356 ? -5.969 -19.953 -15.68 1 96.38 356 VAL A O 1
ATOM 2799 N N . ILE A 1 357 ? -7.848 -19.047 -14.984 1 98 357 ILE A N 1
ATOM 2800 C CA . ILE A 1 357 ? -8.273 -18.703 -16.344 1 98 357 ILE A CA 1
ATOM 2801 C C . ILE A 1 357 ? -7.305 -17.688 -16.938 1 98 357 ILE A C 1
ATOM 2803 O O . ILE A 1 357 ? -6.91 -17.812 -18.094 1 98 357 ILE A O 1
ATOM 2807 N N . GLY A 1 358 ? -6.961 -16.703 -16.109 1 98.38 358 GLY A N 1
ATOM 2808 C CA . GLY A 1 358 ? -5.992 -15.719 -16.562 1 98.38 358 GLY A CA 1
ATOM 2809 C C . GLY A 1 358 ? -4.641 -16.312 -16.891 1 98.38 358 GLY A C 1
ATOM 2810 O O . GLY A 1 358 ? -4 -15.922 -17.875 1 98.38 358 GLY A O 1
ATOM 2811 N N . ALA A 1 359 ? -4.219 -17.219 -16.078 1 96.94 359 ALA A N 1
ATOM 2812 C CA . ALA A 1 359 ? -2.947 -17.906 -16.328 1 96.94 359 ALA A CA 1
ATOM 2813 C C . ALA A 1 359 ? -2.982 -18.672 -17.641 1 96.94 359 ALA A C 1
ATOM 2815 O O . ALA A 1 359 ? -2.006 -18.672 -18.391 1 96.94 359 ALA A O 1
ATOM 2816 N N . ALA A 1 360 ? -4.09 -19.344 -17.891 1 97.19 360 ALA A N 1
ATOM 2817 C CA . ALA A 1 360 ? -4.23 -20.109 -19.125 1 97.19 360 ALA A CA 1
ATOM 2818 C C . ALA A 1 360 ? -4.227 -19.188 -20.344 1 97.19 360 ALA A C 1
ATOM 2820 O O . ALA A 1 360 ? -3.629 -19.5 -21.375 1 97.19 360 ALA A O 1
ATOM 2821 N N . PHE A 1 361 ? -4.863 -18.094 -20.234 1 97.75 361 PHE A N 1
ATOM 2822 C CA . PHE A 1 361 ? -4.875 -17.125 -21.328 1 97.75 361 PHE A CA 1
ATOM 2823 C C . PHE A 1 361 ? -3.475 -16.578 -21.578 1 97.75 361 PHE A C 1
ATOM 2825 O O . PHE A 1 361 ? -3.061 -16.422 -22.719 1 97.75 361 PHE A O 1
ATOM 2832 N N . GLY A 1 362 ? -2.83 -16.188 -20.469 1 97.06 362 GLY A N 1
ATOM 2833 C CA . GLY A 1 362 ? -1.451 -15.742 -20.609 1 97.06 362 GLY A CA 1
ATOM 2834 C C . GLY A 1 362 ? -0.556 -16.766 -21.266 1 97.06 362 GLY A C 1
ATOM 2835 O O . GLY A 1 362 ? 0.272 -16.438 -22.109 1 97.06 362 GLY A O 1
ATOM 2836 N N . ARG A 1 363 ? -0.727 -18.078 -20.906 1 95.06 363 ARG A N 1
ATOM 2837 C CA . ARG A 1 363 ? 0.057 -19.156 -21.484 1 95.06 363 ARG A CA 1
ATOM 2838 C C . ARG A 1 363 ? -0.24 -19.297 -22.984 1 95.06 363 ARG A C 1
ATOM 2840 O O . ARG A 1 363 ? 0.665 -19.562 -23.781 1 95.06 363 ARG A O 1
ATOM 2847 N N . LEU A 1 364 ? -1.472 -19.203 -23.297 1 95.62 364 LEU A N 1
ATOM 2848 C CA . LEU A 1 364 ? -1.851 -19.266 -24.703 1 95.62 364 LEU A CA 1
ATOM 2849 C C . LEU A 1 364 ? -1.13 -18.203 -25.516 1 95.62 364 LEU A C 1
ATOM 2851 O O . LEU A 1 364 ? -0.604 -18.469 -26.594 1 95.62 364 LEU A O 1
ATOM 2855 N N . MET A 1 365 ? -1.091 -16.984 -25.016 1 95.31 365 MET A N 1
ATOM 2856 C CA . MET A 1 365 ? -0.407 -15.883 -25.688 1 95.31 365 MET A CA 1
ATOM 2857 C C . MET A 1 365 ? 1.099 -16.125 -25.719 1 95.31 365 MET A C 1
ATOM 2859 O O . MET A 1 365 ? 1.757 -15.812 -26.719 1 95.31 365 MET A O 1
ATOM 2863 N N . GLY A 1 366 ? 1.603 -16.609 -24.594 1 92.56 366 GLY A N 1
ATOM 2864 C CA . GLY A 1 366 ? 3.023 -16.922 -24.562 1 92.56 366 GLY A CA 1
ATOM 2865 C C . GLY A 1 366 ? 3.43 -18 -25.547 1 92.56 366 GLY A C 1
ATOM 2866 O O . GLY A 1 366 ? 4.453 -17.875 -26.234 1 92.56 366 GLY A O 1
ATOM 2867 N N . GLU A 1 367 ? 2.645 -19.062 -25.656 1 91.75 367 GLU A N 1
ATOM 2868 C CA . GLU A 1 367 ? 2.912 -20.125 -26.625 1 91.75 367 GLU A CA 1
ATOM 2869 C C . GLU A 1 367 ? 2.754 -19.609 -28.047 1 91.75 367 GLU A C 1
ATOM 2871 O O . GLU A 1 367 ? 3.473 -20.047 -28.953 1 91.75 367 GLU A O 1
ATOM 2876 N N . SER A 1 368 ? 1.842 -18.719 -28.25 1 91.75 368 SER A N 1
ATOM 2877 C CA . SER A 1 368 ? 1.671 -18.125 -29.578 1 91.75 368 SER A CA 1
ATOM 2878 C C . SER A 1 368 ? 2.875 -17.281 -29.953 1 91.75 368 SER A C 1
ATOM 2880 O O . SER A 1 368 ? 3.311 -17.281 -31.109 1 91.75 368 SER A O 1
ATOM 2882 N N . MET A 1 369 ? 3.348 -16.531 -29.016 1 90.69 369 MET A N 1
ATOM 2883 C CA . MET A 1 369 ? 4.535 -15.719 -29.266 1 90.69 369 MET A CA 1
ATOM 2884 C C . MET A 1 369 ? 5.75 -16.609 -29.547 1 90.69 369 MET A C 1
ATOM 2886 O O . MET A 1 369 ? 6.594 -16.266 -30.375 1 90.69 369 MET A O 1
ATOM 2890 N N . ALA A 1 370 ? 5.832 -17.672 -28.766 1 87.44 370 ALA A N 1
ATOM 2891 C CA . ALA A 1 370 ? 6.934 -18.609 -28.969 1 87.44 370 ALA A CA 1
ATOM 2892 C C . ALA A 1 370 ? 6.848 -19.25 -30.359 1 87.44 370 ALA A C 1
ATOM 2894 O O . ALA A 1 370 ? 7.871 -19.531 -30.984 1 87.44 370 ALA A O 1
ATOM 2895 N N . ALA A 1 371 ? 5.684 -19.469 -30.844 1 87 371 ALA A N 1
ATOM 2896 C CA . ALA A 1 371 ? 5.484 -20.047 -32.188 1 87 371 ALA A CA 1
ATOM 2897 C C . ALA A 1 371 ? 5.777 -19.016 -33.281 1 87 371 ALA A C 1
ATOM 2899 O O . ALA A 1 371 ? 6.281 -19.375 -34.344 1 87 371 ALA A O 1
ATOM 2900 N N . TRP A 1 372 ? 5.48 -17.75 -33 1 87.19 372 TRP A N 1
ATOM 2901 C CA . TRP A 1 372 ? 5.703 -16.703 -33.969 1 87.19 372 TRP A CA 1
ATOM 2902 C C . TRP A 1 372 ? 7.184 -16.344 -34.062 1 87.19 372 TRP A C 1
ATOM 2904 O O . TRP A 1 372 ? 7.66 -15.891 -35.125 1 87.19 372 TRP A O 1
ATOM 2914 N N . PHE A 1 373 ? 7.871 -16.484 -32.875 1 84.94 373 PHE A N 1
ATOM 2915 C CA . PHE A 1 373 ? 9.305 -16.219 -32.812 1 84.94 373 PHE A CA 1
ATOM 2916 C C . PHE A 1 373 ? 10.07 -17.422 -32.312 1 84.94 373 PHE A C 1
ATOM 2918 O O . PHE A 1 373 ? 10.625 -17.391 -31.203 1 84.94 373 PHE A O 1
ATOM 2925 N N . PRO A 1 374 ? 10.281 -18.438 -33.125 1 78.38 374 PRO A N 1
ATOM 2926 C CA . PRO A 1 374 ? 10.906 -19.672 -32.656 1 78.38 374 PRO A CA 1
ATOM 2927 C C . PRO A 1 374 ? 12.375 -19.484 -32.281 1 78.38 374 PRO A C 1
ATOM 2929 O O . PRO A 1 374 ? 12.883 -20.188 -31.391 1 78.38 374 PRO A O 1
ATOM 2932 N N . ASP A 1 375 ? 13.07 -18.562 -32.875 1 75.19 375 ASP A N 1
ATOM 2933 C CA . ASP A 1 375 ? 14.484 -18.344 -32.562 1 75.19 375 ASP A CA 1
ATOM 2934 C C . ASP A 1 375 ? 14.672 -17.266 -31.516 1 75.19 375 ASP A C 1
ATOM 2936 O O . ASP A 1 375 ? 15.797 -17 -31.078 1 75.19 375 ASP A O 1
ATOM 2940 N N . GLY A 1 376 ? 13.672 -16.891 -30.922 1 75.06 376 GLY A N 1
ATOM 2941 C CA . GLY A 1 376 ? 13.75 -15.82 -29.938 1 75.06 376 GLY A CA 1
ATOM 2942 C C . GLY A 1 376 ? 13.82 -14.445 -30.578 1 75.06 376 GLY A C 1
ATOM 2943 O O . GLY A 1 376 ? 13.727 -14.312 -31.797 1 75.06 376 GLY A O 1
ATOM 2944 N N . ILE A 1 377 ? 13.797 -13.453 -29.844 1 73.19 377 ILE A N 1
ATOM 2945 C CA . ILE A 1 377 ? 13.852 -12.078 -30.312 1 73.19 377 ILE A CA 1
ATOM 2946 C C . ILE A 1 377 ? 15.305 -11.602 -30.359 1 73.19 377 ILE A C 1
ATOM 2948 O O . ILE A 1 377 ? 16.062 -11.828 -29.422 1 73.19 377 ILE A O 1
ATOM 2952 N N . HIS A 1 378 ? 15.734 -11.352 -31.5 1 62.75 378 HIS A N 1
ATOM 2953 C CA . HIS A 1 378 ? 17.109 -10.945 -31.766 1 62.75 378 HIS A CA 1
ATOM 2954 C C . HIS A 1 378 ? 17.359 -9.508 -31.297 1 62.75 378 HIS A C 1
ATOM 2956 O O . HIS A 1 378 ? 16.672 -8.586 -31.75 1 62.75 378 HIS A O 1
ATOM 2962 N N . THR A 1 379 ? 17.797 -9.344 -30.031 1 59.47 379 THR A N 1
ATOM 2963 C CA . THR A 1 379 ? 18.266 -8 -29.672 1 59.47 379 THR A CA 1
ATOM 2964 C C . THR A 1 379 ? 19.781 -7.965 -29.578 1 59.47 379 THR A C 1
ATOM 2966 O O . THR A 1 379 ? 20.375 -8.633 -28.734 1 59.47 379 THR A O 1
ATOM 2969 N N . ASP A 1 380 ? 20.422 -6.922 -30.125 1 55.31 380 ASP A N 1
ATOM 2970 C CA . ASP A 1 380 ? 21.844 -6.543 -30.156 1 55.31 380 ASP A CA 1
ATOM 2971 C C . ASP A 1 380 ? 22.734 -7.75 -29.859 1 55.31 380 ASP A C 1
ATOM 2973 O O . ASP A 1 380 ? 23.516 -7.738 -28.906 1 55.31 380 ASP A O 1
ATOM 2977 N N . SER A 1 381 ? 22.625 -8.906 -30.531 1 60.03 381 SER A N 1
ATOM 2978 C CA . SER A 1 381 ? 23.578 -10.008 -30.656 1 60.03 381 SER A CA 1
ATOM 2979 C C . SER A 1 381 ? 23.156 -11.203 -29.797 1 60.03 381 SER A C 1
ATOM 2981 O O . SER A 1 381 ? 23.719 -12.289 -29.906 1 60.03 381 SER A O 1
ATOM 2983 N N . ASN A 1 382 ? 22.281 -11 -28.797 1 62.12 382 ASN A N 1
ATOM 2984 C CA . ASN A 1 382 ? 21.875 -12.133 -27.969 1 62.12 382 ASN A CA 1
ATOM 2985 C C . ASN A 1 382 ? 20.438 -12.57 -28.266 1 62.12 382 ASN A C 1
ATOM 2987 O O . ASN A 1 382 ? 19.594 -11.742 -28.625 1 62.12 382 ASN A O 1
ATOM 2991 N N . ILE A 1 383 ? 20.375 -13.805 -28.531 1 65.69 383 ILE A N 1
ATOM 2992 C CA . ILE A 1 383 ? 19.062 -14.398 -28.797 1 65.69 383 ILE A CA 1
ATOM 2993 C C . ILE A 1 383 ? 18.406 -14.781 -27.469 1 65.69 383 ILE A C 1
ATOM 2995 O O . ILE A 1 383 ? 18.984 -15.508 -26.672 1 65.69 383 ILE A O 1
ATOM 2999 N N . TYR A 1 384 ? 17.375 -14.062 -27.25 1 71.5 384 TYR A N 1
ATOM 3000 C CA . TYR A 1 384 ? 16.656 -14.398 -26.031 1 71.5 384 TYR A CA 1
ATOM 3001 C C . TYR A 1 384 ? 15.383 -15.18 -26.344 1 71.5 384 TYR A C 1
ATOM 3003 O O . TYR A 1 384 ? 14.578 -14.766 -27.188 1 71.5 384 TYR A O 1
ATOM 3011 N N . ARG A 1 385 ? 15.32 -16.266 -25.75 1 77.44 385 ARG A N 1
ATOM 3012 C CA . ARG A 1 385 ? 14.172 -17.141 -25.953 1 77.44 385 ARG A CA 1
ATOM 3013 C C . ARG A 1 385 ? 12.977 -16.672 -25.125 1 77.44 385 ARG A C 1
ATOM 3015 O O . ARG A 1 385 ? 13.141 -16.156 -24.016 1 77.44 385 ARG A O 1
ATOM 3022 N N . ILE A 1 386 ? 11.844 -16.859 -25.719 1 83 386 ILE A N 1
ATOM 3023 C CA . ILE A 1 386 ? 10.594 -16.469 -25.062 1 83 386 ILE A CA 1
ATOM 3024 C C . ILE A 1 386 ? 10.266 -17.453 -23.953 1 83 386 ILE A C 1
ATOM 3026 O O . ILE A 1 386 ? 10.414 -18.672 -24.125 1 83 386 ILE A O 1
ATOM 3030 N N . VAL A 1 387 ? 9.922 -17 -22.812 1 83.5 387 VAL A N 1
ATOM 3031 C CA . VAL A 1 387 ? 9.531 -17.812 -21.656 1 83.5 387 VAL A CA 1
ATOM 3032 C C . VAL A 1 387 ? 8.016 -17.75 -21.484 1 83.5 387 VAL A C 1
ATOM 3034 O O . VAL A 1 387 ? 7.496 -16.812 -20.844 1 83.5 387 VAL A O 1
ATOM 3037 N N . PRO A 1 388 ? 7.254 -18.75 -21.953 1 88.06 388 PRO A N 1
ATOM 3038 C CA . PRO A 1 388 ? 5.793 -18.719 -21.875 1 88.06 388 PRO A CA 1
ATOM 3039 C C . PRO A 1 388 ? 5.277 -18.672 -20.438 1 88.06 388 PRO A C 1
ATOM 3041 O O . PRO A 1 388 ? 4.184 -18.156 -20.188 1 88.06 388 PRO A O 1
ATOM 3044 N N . GLY A 1 389 ? 6.039 -19.203 -19.516 1 88 389 GLY A N 1
ATOM 3045 C CA . GLY A 1 389 ? 5.652 -19.125 -18.125 1 88 389 GLY A CA 1
ATOM 3046 C C . GLY A 1 389 ? 5.52 -17.688 -17.625 1 88 389 GLY A C 1
ATOM 3047 O O . GLY A 1 389 ? 4.672 -17.406 -16.781 1 88 389 GLY A O 1
ATOM 3048 N N . GLY A 1 390 ? 6.355 -16.812 -18.156 1 88.56 390 GLY A N 1
ATOM 3049 C CA . GLY A 1 390 ? 6.262 -15.406 -17.797 1 88.56 390 GLY A CA 1
ATOM 3050 C C . GLY A 1 390 ? 4.973 -14.758 -18.281 1 88.56 390 GLY A C 1
ATOM 3051 O O . GLY A 1 390 ? 4.387 -13.93 -17.578 1 88.56 390 GLY A O 1
ATOM 3052 N N . TYR A 1 391 ? 4.512 -15.18 -19.438 1 93.44 391 TYR A N 1
ATOM 3053 C CA . TYR A 1 391 ? 3.258 -14.664 -19.969 1 93.44 391 TYR A CA 1
ATOM 3054 C C . TYR A 1 391 ? 2.07 -15.164 -19.156 1 93.44 391 TYR A C 1
ATOM 3056 O O . TYR A 1 391 ? 1.077 -14.453 -18.984 1 93.44 391 TYR A O 1
ATOM 3064 N N . ALA A 1 392 ? 2.15 -16.422 -18.672 1 94.56 392 ALA A N 1
ATOM 3065 C CA . ALA A 1 392 ? 1.087 -16.984 -17.844 1 94.56 392 ALA A CA 1
ATOM 3066 C C . ALA A 1 392 ? 0.94 -16.203 -16.531 1 94.56 392 ALA A C 1
ATOM 3068 O O . ALA A 1 392 ? -0.176 -15.969 -16.062 1 94.56 392 ALA A O 1
ATOM 3069 N N . VAL A 1 393 ? 2.076 -15.828 -15.992 1 93.44 393 VAL A N 1
ATOM 3070 C CA . VAL A 1 393 ? 2.074 -15.062 -14.75 1 93.44 393 VAL A CA 1
ATOM 3071 C C . VAL A 1 393 ? 1.422 -13.703 -14.984 1 93.44 393 VAL A C 1
ATOM 3073 O O . VAL A 1 393 ? 0.621 -13.242 -14.172 1 93.44 393 VAL A O 1
ATOM 3076 N N . VAL A 1 394 ? 1.718 -13.086 -16.109 1 95.88 394 VAL A N 1
ATOM 3077 C CA . VAL A 1 394 ? 1.164 -11.781 -16.453 1 95.88 394 VAL A CA 1
ATOM 3078 C C . VAL A 1 394 ? -0.341 -11.906 -16.688 1 95.88 394 VAL A C 1
ATOM 3080 O O . VAL A 1 394 ? -1.115 -11.07 -16.203 1 95.88 394 VAL A O 1
ATOM 3083 N N . GLY A 1 395 ? -0.745 -12.945 -17.312 1 97.75 395 GLY A N 1
ATOM 3084 C CA . GLY A 1 395 ? -2.162 -13.156 -17.547 1 97.75 395 GLY A CA 1
ATOM 3085 C C . GLY A 1 395 ? -2.951 -13.43 -16.281 1 97.75 395 GLY A C 1
ATOM 3086 O O . GLY A 1 395 ? -4.078 -12.945 -16.125 1 97.75 395 GLY A O 1
ATOM 3087 N N . ALA A 1 396 ? -2.398 -14.227 -15.406 1 97.12 396 ALA A N 1
ATOM 3088 C CA . ALA A 1 396 ? -3.053 -14.539 -14.141 1 97.12 396 ALA A CA 1
ATOM 3089 C C . ALA A 1 396 ? -3.318 -13.266 -13.336 1 97.12 396 ALA A C 1
ATOM 3091 O O . ALA A 1 396 ? -4.43 -13.062 -12.844 1 97.12 396 ALA A O 1
ATOM 3092 N N . ALA A 1 397 ? -2.318 -12.43 -13.258 1 97 397 ALA A N 1
ATOM 3093 C CA . ALA A 1 397 ? -2.445 -11.188 -12.5 1 97 397 ALA A CA 1
ATOM 3094 C C . ALA A 1 397 ? -3.414 -10.219 -13.18 1 97 397 ALA A C 1
ATOM 3096 O O . ALA A 1 397 ? -4.227 -9.578 -12.516 1 97 397 ALA A O 1
ATOM 3097 N N . ALA A 1 398 ? -3.375 -10.133 -14.461 1 98.25 398 ALA A N 1
ATOM 3098 C CA . ALA A 1 398 ? -4.172 -9.164 -15.211 1 98.25 398 ALA A CA 1
ATOM 3099 C C . ALA A 1 398 ? -5.656 -9.492 -15.125 1 98.25 398 ALA A C 1
ATOM 3101 O O . ALA A 1 398 ? -6.48 -8.617 -14.844 1 98.25 398 ALA A O 1
ATOM 3102 N N . LEU A 1 399 ? -6.051 -10.711 -15.328 1 98.56 399 LEU A N 1
ATOM 3103 C CA . LEU A 1 399 ? -7.469 -11.062 -15.328 1 98.56 399 LEU A CA 1
ATOM 3104 C C . LEU A 1 399 ? -8.047 -10.977 -13.914 1 98.56 399 LEU A C 1
ATOM 3106 O O . LEU A 1 399 ? -9.172 -10.508 -13.727 1 98.56 399 LEU A O 1
ATOM 3110 N N . SER A 1 400 ? -7.316 -11.516 -12.961 1 97.44 400 SER A N 1
ATOM 3111 C CA . SER A 1 400 ? -7.785 -11.406 -11.578 1 97.44 400 SER A CA 1
ATOM 3112 C C . SER A 1 400 ? -7.922 -9.953 -11.156 1 97.44 400 SER A C 1
ATOM 3114 O O . SER A 1 400 ? -8.867 -9.594 -10.445 1 97.44 400 SER A O 1
ATOM 3116 N N . GLY A 1 401 ? -6.93 -9.133 -11.578 1 96.5 401 GLY A N 1
ATOM 3117 C CA . GLY A 1 401 ? -7.031 -7.707 -11.297 1 96.5 401 GLY A CA 1
ATOM 3118 C C . GLY A 1 401 ? -8.219 -7.051 -11.977 1 96.5 401 GLY A C 1
ATOM 3119 O O . GLY A 1 401 ? -8.844 -6.152 -11.414 1 96.5 401 GLY A O 1
ATOM 3120 N N . ALA A 1 402 ? -8.555 -7.465 -13.156 1 97.69 402 ALA A N 1
ATOM 3121 C CA . ALA A 1 402 ? -9.68 -6.906 -13.906 1 97.69 402 ALA A CA 1
ATOM 3122 C C . ALA A 1 402 ? -11.008 -7.254 -13.234 1 97.69 402 ALA A C 1
ATOM 3124 O O . ALA A 1 402 ? -11.914 -6.426 -13.188 1 97.69 402 ALA A O 1
ATOM 3125 N N . VAL A 1 403 ? -11.125 -8.422 -12.711 1 97.5 403 VAL A N 1
ATOM 3126 C CA . VAL A 1 403 ? -12.375 -8.883 -12.109 1 97.5 403 VAL A CA 1
ATOM 3127 C C . VAL A 1 403 ? -12.57 -8.227 -10.75 1 97.5 403 VAL A C 1
ATOM 3129 O O . VAL A 1 403 ? -13.688 -7.855 -10.391 1 97.5 403 VAL A O 1
ATOM 3132 N N . THR A 1 404 ? -11.492 -8.039 -9.984 1 95.31 404 THR A N 1
ATOM 3133 C CA . THR A 1 404 ? -11.586 -7.516 -8.625 1 95.31 404 THR A CA 1
ATOM 3134 C C . THR A 1 404 ? -11.297 -6.016 -8.602 1 95.31 404 THR A C 1
ATOM 3136 O O . THR A 1 404 ? -11.492 -5.359 -7.578 1 95.31 404 THR A O 1
ATOM 3139 N N . HIS A 1 405 ? -10.875 -5.414 -9.656 1 92.56 405 HIS A N 1
ATOM 3140 C CA . HIS A 1 405 ? -10.5 -4.008 -9.75 1 92.56 405 HIS A CA 1
ATOM 3141 C C . HIS A 1 405 ? -9.398 -3.662 -8.758 1 92.56 405 HIS A C 1
ATOM 3143 O O . HIS A 1 405 ? -9.492 -2.664 -8.039 1 92.56 405 HIS A O 1
ATOM 3149 N N . THR A 1 406 ? -8.406 -4.543 -8.711 1 92.94 406 THR A N 1
ATOM 3150 C CA . THR A 1 406 ? -7.301 -4.332 -7.777 1 92.94 406 THR A CA 1
ATOM 3151 C C . THR A 1 406 ? -5.961 -4.387 -8.508 1 92.94 406 THR A C 1
ATOM 3153 O O . THR A 1 406 ? -5.797 -5.152 -9.461 1 92.94 406 THR A O 1
ATOM 3156 N N . VAL A 1 407 ? -5.051 -3.594 -8.102 1 92.12 407 VAL A N 1
ATOM 3157 C CA . VAL A 1 407 ? -3.705 -3.578 -8.664 1 92.12 407 VAL A CA 1
ATOM 3158 C C . VAL A 1 407 ? -2.787 -4.473 -7.832 1 92.12 407 VAL A C 1
ATOM 3160 O O . VAL A 1 407 ? -1.742 -4.918 -8.312 1 92.12 407 VAL A O 1
ATOM 3163 N N . SER A 1 408 ? -3.17 -4.801 -6.609 1 91.81 408 SER A N 1
ATOM 3164 C CA . SER A 1 408 ? -2.369 -5.574 -5.668 1 91.81 408 SER A CA 1
ATOM 3165 C C . SER A 1 408 ? -2.188 -7.012 -6.145 1 91.81 408 SER A C 1
ATOM 3167 O O . SER A 1 408 ? -1.337 -7.738 -5.629 1 91.81 408 SER A O 1
ATOM 3169 N N . THR A 1 409 ? -2.971 -7.438 -7.133 1 94.75 409 THR A N 1
ATOM 3170 C CA . THR A 1 409 ? -2.793 -8.773 -7.684 1 94.75 409 THR A CA 1
ATOM 3171 C C . THR A 1 409 ? -1.402 -8.93 -8.297 1 94.75 409 THR A C 1
ATOM 3173 O O . THR A 1 409 ? -0.85 -10.031 -8.328 1 94.75 409 THR A O 1
ATOM 3176 N N . ALA A 1 410 ? -0.849 -7.82 -8.75 1 93.25 410 ALA A N 1
ATOM 3177 C CA . ALA A 1 410 ? 0.514 -7.844 -9.281 1 93.25 410 ALA A CA 1
ATOM 3178 C C . ALA A 1 410 ? 1.513 -8.242 -8.195 1 93.25 410 ALA A C 1
ATOM 3180 O O . ALA A 1 410 ? 2.408 -9.055 -8.43 1 93.25 410 ALA A O 1
ATOM 3181 N N . VAL A 1 411 ? 1.302 -7.727 -6.996 1 90.5 411 VAL A N 1
ATOM 3182 C CA . VAL A 1 411 ? 2.203 -8.016 -5.887 1 90.5 411 VAL A CA 1
ATOM 3183 C C . VAL A 1 411 ? 1.987 -9.453 -5.406 1 90.5 411 VAL A C 1
ATOM 3185 O O . VAL A 1 411 ? 2.945 -10.148 -5.066 1 90.5 411 VAL A O 1
ATOM 3188 N N . ILE A 1 412 ? 0.803 -9.867 -5.41 1 90.5 412 ILE A N 1
ATOM 3189 C CA . ILE A 1 412 ? 0.471 -11.219 -4.961 1 90.5 412 ILE A CA 1
ATOM 3190 C C . ILE A 1 412 ? 1.155 -12.242 -5.863 1 90.5 412 ILE A C 1
ATOM 3192 O O . ILE A 1 412 ? 1.716 -13.227 -5.375 1 90.5 412 ILE A O 1
ATOM 3196 N N . VAL A 1 413 ? 1.094 -12.031 -7.125 1 91 413 VAL A N 1
ATOM 3197 C CA . VAL A 1 413 ? 1.648 -13 -8.062 1 91 413 VAL A CA 1
ATOM 3198 C C . VAL A 1 413 ? 3.162 -13.094 -7.879 1 91 413 VAL A C 1
ATOM 3200 O O . VAL A 1 413 ? 3.746 -14.172 -8.008 1 91 413 VAL A O 1
ATOM 3203 N N . PHE A 1 414 ? 3.814 -12.008 -7.539 1 87.69 414 PHE A N 1
ATOM 3204 C CA . PHE A 1 414 ? 5.25 -12.031 -7.285 1 87.69 414 PHE A CA 1
ATOM 3205 C C . PHE A 1 414 ? 5.566 -12.828 -6.027 1 87.69 414 PHE A C 1
ATOM 3207 O O . PHE A 1 414 ? 6.535 -13.586 -5.996 1 87.69 414 PHE A O 1
ATOM 3214 N N . GLU A 1 415 ? 4.809 -12.609 -5.055 1 85.88 415 GLU A N 1
ATOM 3215 C CA . GLU A 1 415 ? 5.027 -13.328 -3.799 1 85.88 415 GLU A CA 1
ATOM 3216 C C . GLU A 1 415 ? 4.707 -14.812 -3.943 1 85.88 415 GLU A C 1
ATOM 3218 O O . GLU A 1 415 ? 5.367 -15.656 -3.332 1 85.88 415 GLU A O 1
ATOM 3223 N N . LEU A 1 416 ? 3.734 -15.078 -4.812 1 83.81 416 LEU A N 1
ATOM 3224 C CA . LEU A 1 416 ? 3.326 -16.469 -5.031 1 83.81 416 LEU A CA 1
ATOM 3225 C C . LEU A 1 416 ? 4.375 -17.219 -5.844 1 83.81 416 LEU A C 1
ATOM 3227 O O . LEU A 1 416 ? 4.625 -18.391 -5.598 1 83.81 416 LEU A O 1
ATOM 3231 N N . THR A 1 417 ? 4.949 -16.578 -6.793 1 83.31 417 THR A N 1
ATOM 3232 C CA . THR A 1 417 ? 5.906 -17.234 -7.684 1 83.31 417 THR A CA 1
ATOM 3233 C C . THR A 1 417 ? 7.328 -17.078 -7.152 1 83.31 417 THR A C 1
ATOM 3235 O O . THR A 1 417 ? 8.227 -17.812 -7.559 1 83.31 417 THR A O 1
ATOM 3238 N N . GLY A 1 418 ? 7.574 -16.094 -6.305 1 77.25 418 GLY A N 1
ATOM 3239 C CA . GLY A 1 418 ? 8.891 -15.867 -5.73 1 77.25 418 GLY A CA 1
ATOM 3240 C C . GLY A 1 418 ? 9.82 -15.109 -6.664 1 77.25 418 GLY A C 1
ATOM 3241 O O . GLY A 1 418 ? 11.031 -15.055 -6.43 1 77.25 418 GLY A O 1
ATOM 3242 N N . GLN A 1 419 ? 9.273 -14.586 -7.781 1 77.94 419 GLN A N 1
ATOM 3243 C CA . GLN A 1 419 ? 10.109 -13.859 -8.734 1 77.94 419 GLN A CA 1
ATOM 3244 C C . GLN A 1 419 ? 9.5 -12.5 -9.078 1 77.94 419 GLN A C 1
ATOM 3246 O O . GLN A 1 419 ? 8.297 -12.391 -9.305 1 77.94 419 GLN A O 1
ATOM 3251 N N . ILE A 1 420 ? 10.367 -11.539 -9.023 1 78.38 420 ILE A N 1
ATOM 3252 C CA . ILE A 1 420 ? 9.922 -10.188 -9.32 1 78.38 420 ILE A CA 1
ATOM 3253 C C . ILE A 1 420 ? 10.516 -9.727 -10.656 1 78.38 420 ILE A C 1
ATOM 3255 O O . ILE A 1 420 ? 10.359 -8.57 -11.039 1 78.38 420 ILE A O 1
ATOM 3259 N N . SER A 1 421 ? 11.031 -10.609 -11.5 1 76.56 421 SER A N 1
ATOM 3260 C CA . SER A 1 421 ? 11.703 -10.25 -12.75 1 76.56 421 SER A CA 1
ATOM 3261 C C . SER A 1 421 ? 10.727 -9.672 -13.758 1 76.56 421 SER A C 1
ATOM 3263 O O . SER A 1 421 ? 11.078 -8.797 -14.547 1 76.56 421 SER A O 1
ATOM 3265 N N . HIS A 1 422 ? 9.5 -10.133 -13.656 1 81.38 422 HIS A N 1
ATOM 3266 C CA . HIS A 1 422 ? 8.5 -9.641 -14.594 1 81.38 422 HIS A CA 1
ATOM 3267 C C . HIS A 1 422 ? 7.633 -8.555 -13.953 1 81.38 422 HIS A C 1
ATOM 3269 O O . HIS A 1 422 ? 6.438 -8.461 -14.242 1 81.38 422 HIS A O 1
ATOM 3275 N N . ILE A 1 423 ? 8.172 -7.758 -13.18 1 84.62 423 ILE A N 1
ATOM 3276 C CA . ILE A 1 423 ? 7.391 -6.77 -12.438 1 84.62 423 ILE A CA 1
ATOM 3277 C C . ILE A 1 423 ? 6.797 -5.754 -13.414 1 84.62 423 ILE A C 1
ATOM 3279 O O . ILE A 1 423 ? 5.621 -5.387 -13.297 1 84.62 423 ILE A O 1
ATOM 3283 N N . LEU A 1 424 ? 7.543 -5.309 -14.438 1 85 424 LEU A N 1
ATOM 3284 C CA . LEU A 1 424 ? 7.086 -4.242 -15.328 1 85 424 LEU A CA 1
ATOM 3285 C C . LEU A 1 424 ? 5.977 -4.738 -16.25 1 85 424 LEU A C 1
ATOM 3287 O O . LEU A 1 424 ? 4.914 -4.121 -16.328 1 85 424 LEU A O 1
ATOM 3291 N N . PRO A 1 425 ? 6.18 -5.875 -16.891 1 89.56 425 PRO A N 1
ATOM 3292 C CA . PRO A 1 425 ? 5.094 -6.375 -17.734 1 89.56 425 PRO A CA 1
ATOM 3293 C C . PRO A 1 425 ? 3.82 -6.668 -16.953 1 89.56 425 PRO A C 1
ATOM 3295 O O . PRO A 1 425 ? 2.715 -6.422 -17.438 1 89.56 425 PRO A O 1
ATOM 3298 N N . VAL A 1 426 ? 3.965 -7.18 -15.766 1 93.12 426 VAL A N 1
ATOM 3299 C CA . VAL A 1 426 ? 2.809 -7.508 -14.938 1 93.12 426 VAL A CA 1
ATOM 3300 C C . VAL A 1 426 ? 2.062 -6.23 -14.562 1 93.12 426 VAL A C 1
ATOM 3302 O O . VAL A 1 426 ? 0.834 -6.168 -14.672 1 93.12 426 VAL A O 1
ATOM 3305 N N . MET A 1 427 ? 2.826 -5.223 -14.188 1 92 427 MET A N 1
ATOM 3306 C CA . MET A 1 427 ? 2.197 -3.975 -13.766 1 92 427 MET A CA 1
ATOM 3307 C C . MET A 1 427 ? 1.479 -3.305 -14.938 1 92 427 MET A C 1
ATOM 3309 O O . MET A 1 427 ? 0.358 -2.818 -14.781 1 92 427 MET A O 1
ATOM 3313 N N . ILE A 1 428 ? 2.064 -3.271 -16.062 1 90.38 428 ILE A N 1
ATOM 3314 C CA . ILE A 1 428 ? 1.459 -2.652 -17.234 1 90.38 428 ILE A CA 1
ATOM 3315 C C . ILE A 1 428 ? 0.175 -3.393 -17.609 1 90.38 428 ILE A C 1
ATOM 3317 O O . ILE A 1 428 ? -0.861 -2.768 -17.844 1 90.38 428 ILE A O 1
ATOM 3321 N N . ALA A 1 429 ? 0.262 -4.68 -17.609 1 96.12 429 ALA A N 1
ATOM 3322 C CA . ALA A 1 429 ? -0.904 -5.484 -17.969 1 96.12 429 ALA A CA 1
ATOM 3323 C C . ALA A 1 429 ? -2.031 -5.297 -16.953 1 96.12 429 ALA A C 1
ATOM 3325 O O . ALA A 1 429 ? -3.197 -5.152 -17.328 1 96.12 429 ALA A O 1
ATOM 3326 N N . VAL A 1 430 ? -1.721 -5.293 -15.703 1 96 430 VAL A N 1
ATOM 3327 C CA . VAL A 1 430 ? -2.729 -5.188 -14.656 1 96 430 VAL A CA 1
ATOM 3328 C C . VAL A 1 430 ? -3.379 -3.809 -14.703 1 96 430 VAL A C 1
ATOM 3330 O O . VAL A 1 430 ? -4.598 -3.684 -14.547 1 96 430 VAL A O 1
ATOM 3333 N N . ILE A 1 431 ? -2.611 -2.775 -14.906 1 92.5 431 ILE A N 1
ATOM 3334 C CA . ILE A 1 431 ? -3.137 -1.414 -14.938 1 92.5 431 ILE A CA 1
ATOM 3335 C C . ILE A 1 431 ? -4.059 -1.243 -16.141 1 92.5 431 ILE A C 1
ATOM 3337 O O . ILE A 1 431 ? -5.148 -0.681 -16.016 1 92.5 431 ILE A O 1
ATOM 3341 N N . LEU A 1 432 ? -3.645 -1.734 -17.266 1 93.75 432 LEU A N 1
ATOM 3342 C CA . LEU A 1 432 ? -4.48 -1.647 -18.453 1 93.75 432 LEU A CA 1
ATOM 3343 C C . LEU A 1 432 ? -5.75 -2.475 -18.281 1 93.75 432 LEU A C 1
ATOM 3345 O O . LEU A 1 432 ? -6.828 -2.061 -18.719 1 93.75 432 LEU A O 1
ATOM 3349 N N . ALA A 1 433 ? -5.59 -3.625 -17.719 1 97.44 433 ALA A N 1
ATOM 3350 C CA . ALA A 1 433 ? -6.754 -4.469 -17.469 1 97.44 433 ALA A CA 1
ATOM 3351 C C . ALA A 1 433 ? -7.75 -3.766 -16.547 1 97.44 433 ALA A C 1
ATOM 3353 O O . ALA A 1 433 ? -8.961 -3.797 -16.797 1 97.44 433 ALA A O 1
ATOM 3354 N N . ASN A 1 434 ? -7.266 -3.129 -15.531 1 93.62 434 ASN A N 1
ATOM 3355 C CA . ASN A 1 434 ? -8.125 -2.414 -14.594 1 93.62 434 ASN A CA 1
ATOM 3356 C C . ASN A 1 434 ? -8.789 -1.208 -15.25 1 93.62 434 ASN A C 1
ATOM 3358 O O . ASN A 1 434 ? -9.961 -0.929 -15 1 93.62 434 ASN A O 1
ATOM 3362 N N . ALA A 1 435 ? -8.078 -0.497 -16.078 1 90.5 435 ALA A N 1
ATOM 3363 C CA . ALA A 1 435 ? -8.625 0.675 -16.766 1 90.5 435 ALA A CA 1
ATOM 3364 C C . ALA A 1 435 ? -9.781 0.287 -17.672 1 90.5 435 ALA A C 1
ATOM 3366 O O . ALA A 1 435 ? -10.828 0.942 -17.672 1 90.5 435 ALA A O 1
ATOM 3367 N N . VAL A 1 436 ? -9.609 -0.778 -18.312 1 94.88 436 VAL A N 1
ATOM 3368 C CA . VAL A 1 436 ? -10.641 -1.235 -19.234 1 94.88 436 VAL A CA 1
ATOM 3369 C C . VAL A 1 436 ? -11.828 -1.803 -18.453 1 94.88 436 VAL A C 1
ATOM 3371 O O . VAL A 1 436 ? -12.984 -1.479 -18.75 1 94.88 436 VAL A O 1
ATOM 3374 N N . ALA A 1 437 ? -11.539 -2.576 -17.469 1 95.88 437 ALA A N 1
ATOM 3375 C CA . ALA A 1 437 ? -12.594 -3.236 -16.703 1 95.88 437 ALA A CA 1
ATOM 3376 C C . ALA A 1 437 ? -13.422 -2.223 -15.93 1 95.88 437 ALA A C 1
ATOM 3378 O O . ALA A 1 437 ? -14.648 -2.338 -15.852 1 95.88 437 ALA A O 1
ATOM 3379 N N . GLN A 1 438 ? -12.789 -1.224 -15.336 1 88.81 438 GLN A N 1
ATOM 3380 C CA . GLN A 1 438 ? -13.492 -0.228 -14.531 1 88.81 438 GLN A CA 1
ATOM 3381 C C . GLN A 1 438 ? -14.406 0.63 -15.398 1 88.81 438 GLN A C 1
ATOM 3383 O O . GLN A 1 438 ? -15.422 1.136 -14.922 1 88.81 438 GLN A O 1
ATOM 3388 N N . SER A 1 439 ? -14.07 0.783 -16.672 1 90.44 439 SER A N 1
ATOM 3389 C CA . SER A 1 439 ? -14.883 1.604 -17.562 1 90.44 439 SER A CA 1
ATOM 3390 C C . SER A 1 439 ? -16.125 0.857 -18.016 1 90.44 439 SER A C 1
ATOM 3392 O O . SER A 1 439 ? -17.109 1.475 -18.438 1 90.44 439 SER A O 1
ATOM 3394 N N . LEU A 1 440 ? -16.156 -0.412 -17.797 1 92.75 440 LEU A N 1
ATOM 3395 C CA . LEU A 1 440 ? -17.25 -1.194 -18.375 1 92.75 440 LEU A CA 1
ATOM 3396 C C . LEU A 1 440 ? -18.188 -1.705 -17.281 1 92.75 440 LEU A C 1
ATOM 3398 O O . LEU A 1 440 ? -19.406 -1.653 -17.422 1 92.75 440 LEU A O 1
ATOM 3402 N N . GLN A 1 441 ? -17.578 -2.287 -16.234 1 92.12 441 GLN A N 1
ATOM 3403 C CA . GLN A 1 441 ? -18.375 -2.932 -15.188 1 92.12 441 GLN A CA 1
ATOM 3404 C C . GLN A 1 441 ? -17.797 -2.645 -13.805 1 92.12 441 GLN A C 1
ATOM 3406 O O . GLN A 1 441 ? -16.625 -2.322 -13.672 1 92.12 441 GLN A O 1
ATOM 3411 N N . PRO A 1 442 ? -18.641 -2.707 -12.773 1 90.75 442 PRO A N 1
ATOM 3412 C CA . PRO A 1 442 ? -18.109 -2.66 -11.406 1 90.75 442 PRO A CA 1
ATOM 3413 C C . PRO A 1 442 ? -17.328 -3.916 -11.039 1 90.75 442 PRO A C 1
ATOM 3415 O O . PRO A 1 442 ? -17.344 -4.902 -11.781 1 90.75 442 PRO A O 1
ATOM 3418 N N . SER A 1 443 ? -16.609 -3.83 -9.984 1 92.31 443 SER A N 1
ATOM 3419 C CA . SER A 1 443 ? -15.867 -4.992 -9.523 1 92.31 443 SER A CA 1
ATOM 3420 C C . SER A 1 443 ? -16.797 -6.133 -9.125 1 92.31 443 SER A C 1
ATOM 3422 O O . SER A 1 443 ? -18 -5.918 -8.922 1 92.31 443 SER A O 1
ATOM 3424 N N . LEU A 1 444 ? -16.312 -7.277 -9.062 1 95.06 444 LEU A N 1
ATOM 3425 C CA . LEU A 1 444 ? -17.109 -8.445 -8.688 1 95.06 444 LEU A CA 1
ATOM 3426 C C . LEU A 1 444 ? -17.734 -8.25 -7.312 1 95.06 444 LEU A C 1
ATOM 3428 O O . LEU A 1 444 ? -18.922 -8.57 -7.117 1 95.06 444 LEU A O 1
ATOM 3432 N N . TYR A 1 445 ? -17.047 -7.746 -6.406 1 93.06 445 TYR A N 1
ATOM 3433 C CA . TYR A 1 445 ? -17.531 -7.582 -5.039 1 93.06 445 TYR A CA 1
ATOM 3434 C C . TYR A 1 445 ? -18.578 -6.469 -4.965 1 93.06 445 TYR A C 1
ATOM 3436 O O . TYR A 1 445 ? -19.578 -6.594 -4.25 1 93.06 445 TYR A O 1
ATOM 3444 N N . ASP A 1 446 ? -18.359 -5.414 -5.707 1 89.69 446 ASP A N 1
ATOM 3445 C CA . ASP A 1 446 ? -19.359 -4.352 -5.762 1 89.69 446 ASP A CA 1
ATOM 3446 C C . ASP A 1 446 ? -20.641 -4.828 -6.453 1 89.69 446 ASP A C 1
ATOM 3448 O O . ASP A 1 446 ? -21.734 -4.406 -6.094 1 89.69 446 ASP A O 1
ATOM 3452 N N . SER A 1 447 ? -20.469 -5.668 -7.445 1 92.44 447 SER A N 1
ATOM 3453 C CA . SER A 1 447 ? -21.625 -6.242 -8.117 1 92.44 447 SER A CA 1
ATOM 3454 C C . SER A 1 447 ? -22.453 -7.105 -7.16 1 92.44 447 SER A C 1
ATOM 3456 O O . SER A 1 447 ? -23.688 -7.074 -7.184 1 92.44 447 SER A O 1
ATOM 3458 N N . ILE A 1 448 ? -21.812 -7.816 -6.316 1 91.94 448 ILE A N 1
ATOM 3459 C CA . ILE A 1 448 ? -22.5 -8.672 -5.352 1 91.94 448 ILE A CA 1
ATOM 3460 C C . ILE A 1 448 ? -23.203 -7.805 -4.309 1 91.94 448 ILE A C 1
ATOM 3462 O O . ILE A 1 448 ? -24.297 -8.141 -3.855 1 91.94 448 ILE A O 1
ATOM 3466 N N . ILE A 1 449 ? -22.531 -6.711 -3.912 1 88.56 449 ILE A N 1
ATOM 3467 C CA . ILE A 1 449 ? -23.141 -5.789 -2.963 1 88.56 449 ILE A CA 1
ATOM 3468 C C . ILE A 1 449 ? -24.438 -5.23 -3.551 1 88.56 449 ILE A C 1
ATOM 3470 O O . ILE A 1 449 ? -25.438 -5.098 -2.842 1 88.56 449 ILE A O 1
ATOM 3474 N N . ARG A 1 450 ? -24.422 -4.969 -4.824 1 84 450 ARG A N 1
ATOM 3475 C CA . ARG A 1 450 ? -25.609 -4.441 -5.496 1 84 450 ARG A CA 1
ATOM 3476 C C . ARG A 1 450 ? -26.703 -5.5 -5.602 1 84 450 ARG A C 1
ATOM 3478 O O . ARG A 1 450 ? -27.875 -5.199 -5.418 1 84 450 ARG A O 1
ATOM 3485 N N . ILE A 1 451 ? -26.281 -6.688 -5.891 1 85.38 451 ILE A N 1
ATOM 3486 C CA . ILE A 1 451 ? -27.234 -7.785 -6.043 1 85.38 451 ILE A CA 1
ATOM 3487 C C . ILE A 1 451 ? -27.891 -8.094 -4.695 1 85.38 451 ILE A C 1
ATOM 3489 O O . ILE A 1 451 ? -29.094 -8.312 -4.617 1 85.38 451 ILE A O 1
ATOM 3493 N N . LYS A 1 452 ? -27.031 -8.094 -3.605 1 82.62 452 LYS A N 1
ATOM 3494 C CA . LYS A 1 452 ? -27.547 -8.391 -2.271 1 82.62 452 LYS A CA 1
ATOM 3495 C C . LYS A 1 452 ? -28.156 -7.156 -1.623 1 82.62 452 LYS A C 1
ATOM 3497 O O . LYS A 1 452 ? -28.766 -7.246 -0.554 1 82.62 452 LYS A O 1
ATOM 3502 N N . LYS A 1 453 ? -28.016 -5.945 -2.219 1 75.94 453 LYS A N 1
ATOM 3503 C CA . LYS A 1 453 ? -28.562 -4.676 -1.735 1 75.94 453 LYS A CA 1
ATOM 3504 C C . LYS A 1 453 ? -28.062 -4.371 -0.325 1 75.94 453 LYS A C 1
ATOM 3506 O O . LYS A 1 453 ? -28.859 -4.035 0.559 1 75.94 453 LYS A O 1
ATOM 3511 N N . LEU A 1 454 ? -26.828 -4.621 -0.162 1 74.31 454 LEU A N 1
ATOM 3512 C CA . LEU A 1 454 ? -26.234 -4.258 1.122 1 74.31 454 LEU A CA 1
ATOM 3513 C C . LEU A 1 454 ? -26.125 -2.746 1.26 1 74.31 454 LEU A C 1
ATOM 3515 O O . LEU A 1 454 ? -25.922 -2.041 0.268 1 74.31 454 LEU A O 1
ATOM 3519 N N . PRO A 1 455 ? -26.328 -2.254 2.424 1 64.19 455 PRO A N 1
ATOM 3520 C CA . PRO A 1 455 ? -26.234 -0.803 2.604 1 64.19 455 PRO A CA 1
ATOM 3521 C C . PRO A 1 455 ? -24.812 -0.282 2.408 1 64.19 455 PRO A C 1
ATOM 3523 O O . PRO A 1 455 ? -23.906 -0.605 3.193 1 64.19 455 PRO A O 1
ATOM 3526 N N . TYR A 1 456 ? -24.391 0.005 1.146 1 62.5 456 TYR A N 1
ATOM 3527 C CA . TYR A 1 456 ? -23.047 0.455 0.799 1 62.5 456 TYR A CA 1
ATOM 3528 C C . TYR A 1 456 ? -23.094 1.772 0.034 1 62.5 456 TYR A C 1
ATOM 3530 O O . TYR A 1 456 ? -24 2.004 -0.759 1 62.5 456 TYR A O 1
ATOM 3538 N N . LEU A 1 457 ? -22.281 2.691 0.627 1 61.53 457 LEU A N 1
ATOM 3539 C CA . LEU A 1 457 ? -22.141 3.938 -0.12 1 61.53 457 LEU A CA 1
ATOM 3540 C C . LEU A 1 457 ? -21.234 3.754 -1.323 1 61.53 457 LEU A C 1
ATOM 3542 O O . LEU A 1 457 ? -20.047 3.465 -1.164 1 61.53 457 LEU A O 1
ATOM 3546 N N . PRO A 1 458 ? -21.859 3.643 -2.5 1 60.78 458 PRO A N 1
ATOM 3547 C CA . PRO A 1 458 ? -21.016 3.467 -3.678 1 60.78 458 PRO A CA 1
ATOM 3548 C C . PRO A 1 458 ? -20.047 4.633 -3.891 1 60.78 458 PRO A C 1
ATOM 3550 O O . PRO A 1 458 ? -20.281 5.727 -3.367 1 60.78 458 PRO A O 1
ATOM 3553 N N . GLU A 1 459 ? -18.891 4.367 -4.539 1 60.62 459 GLU A N 1
ATOM 3554 C CA . GLU A 1 459 ? -17.906 5.402 -4.84 1 60.62 459 GLU A CA 1
ATOM 3555 C C . GLU A 1 459 ? -18.438 6.395 -5.863 1 60.62 459 GLU A C 1
ATOM 3557 O O . GLU A 1 459 ? -19.328 6.059 -6.656 1 60.62 459 GLU A O 1
ATOM 3562 N N . LEU A 1 460 ? -18.141 7.762 -5.527 1 56.59 460 LEU A N 1
ATOM 3563 C CA . LEU A 1 460 ? -18.516 8.805 -6.477 1 56.59 460 LEU A CA 1
ATOM 3564 C C . LEU A 1 460 ? -17.797 8.617 -7.801 1 56.59 460 LEU A C 1
ATOM 3566 O O . LEU A 1 460 ? -16.562 8.547 -7.836 1 56.59 460 LEU A O 1
ATOM 3570 N N . GLY A 1 461 ? -18.234 7.723 -8.688 1 50.81 461 GLY A N 1
ATOM 3571 C CA . GLY A 1 461 ? -17.594 7.469 -9.977 1 50.81 461 GLY A CA 1
ATOM 3572 C C . GLY A 1 461 ? -17.016 8.719 -10.609 1 50.81 461 GLY A C 1
ATOM 3573 O O . GLY A 1 461 ? -17.344 9.836 -10.211 1 50.81 461 GLY A O 1
ATOM 3574 N N . TRP A 1 462 ? -15.844 8.766 -11.359 1 47.88 462 TRP A N 1
ATOM 3575 C CA . TRP A 1 462 ? -15.094 9.805 -12.055 1 47.88 462 TRP A CA 1
ATOM 3576 C C . TRP A 1 462 ? -16.031 10.703 -12.859 1 47.88 462 TRP A C 1
ATOM 3578 O O . TRP A 1 462 ? -15.781 11.898 -12.992 1 47.88 462 TRP A O 1
ATOM 3588 N N . GLY A 1 463 ? -16.906 10.219 -13.562 1 43.19 463 GLY A N 1
ATOM 3589 C CA . GLY A 1 463 ? -17.438 10.875 -14.758 1 43.19 463 GLY A CA 1
ATOM 3590 C C . GLY A 1 463 ? -18.484 11.922 -14.445 1 43.19 463 GLY A C 1
ATOM 3591 O O . GLY A 1 463 ? -18.891 12.688 -15.328 1 43.19 463 GLY A O 1
ATOM 3592 N N . HIS A 1 464 ? -19.219 11.883 -13.461 1 45.06 464 HIS A N 1
ATOM 3593 C CA . HIS A 1 464 ? -20.406 12.711 -13.609 1 45.06 464 HIS A CA 1
ATOM 3594 C C . HIS A 1 464 ? -20.266 14.031 -12.867 1 45.06 464 HIS A C 1
ATOM 3596 O O . HIS A 1 464 ? -20.359 14.07 -11.633 1 45.06 464 HIS A O 1
ATOM 3602 N N . GLN A 1 465 ? -19.609 14.961 -13.523 1 45.19 465 GLN A N 1
ATOM 3603 C CA . GLN A 1 465 ? -19.516 16.359 -13.102 1 45.19 465 GLN A CA 1
ATOM 3604 C C . GLN A 1 465 ? -20.797 16.797 -12.398 1 45.19 465 GLN A C 1
ATOM 3606 O O . GLN A 1 465 ? -20.75 17.656 -11.508 1 45.19 465 GLN A O 1
ATOM 3611 N N . GLU A 1 466 ? -21.828 16.188 -12.836 1 49.09 466 GLU A N 1
ATOM 3612 C CA . GLU A 1 466 ? -23.109 16.625 -12.328 1 49.09 466 GLU A CA 1
ATOM 3613 C C . GLU A 1 466 ? -23.297 16.25 -10.867 1 49.09 466 GLU A C 1
ATOM 3615 O O . GLU A 1 466 ? -24 16.938 -10.125 1 49.09 466 GLU A O 1
ATOM 3620 N N . LYS A 1 467 ? -22.547 15.32 -10.523 1 54.5 467 LYS A N 1
ATOM 3621 C CA . LYS A 1 467 ? -22.734 14.828 -9.164 1 54.5 467 LYS A CA 1
ATOM 3622 C C . LYS A 1 467 ? -22.094 15.781 -8.148 1 54.5 467 LYS A C 1
ATOM 3624 O O . LYS A 1 467 ? -22.531 15.844 -6.996 1 54.5 467 LYS A O 1
ATOM 3629 N N . TYR A 1 468 ? -21.281 16.516 -8.852 1 52.53 468 TYR A N 1
ATOM 3630 C CA . TYR A 1 468 ? -20.641 17.484 -7.984 1 52.53 468 TYR A CA 1
ATOM 3631 C C . TYR A 1 468 ? -21.531 18.703 -7.754 1 52.53 468 TYR A C 1
ATOM 3633 O O . TYR A 1 468 ? -21.281 19.516 -6.863 1 52.53 468 TYR A O 1
ATOM 3641 N N . ASN A 1 469 ? -22.688 18.656 -8.539 1 58.69 469 ASN A N 1
ATOM 3642 C CA . ASN A 1 469 ? -23.594 19.797 -8.383 1 58.69 469 ASN A CA 1
ATOM 3643 C C . ASN A 1 469 ? -24.766 19.453 -7.469 1 58.69 469 ASN A C 1
ATOM 3645 O O . ASN A 1 469 ? -25.578 20.312 -7.148 1 58.69 469 ASN A O 1
ATOM 3649 N N . VAL A 1 470 ? -24.891 18.234 -6.992 1 70.75 470 VAL A N 1
ATOM 3650 C CA . VAL A 1 470 ? -25.969 17.844 -6.09 1 70.75 470 VAL A CA 1
ATOM 3651 C C . VAL A 1 470 ? -25.609 18.219 -4.656 1 70.75 470 VAL A C 1
ATOM 3653 O O . VAL A 1 470 ? -24.469 18.047 -4.227 1 70.75 470 VAL A O 1
ATOM 3656 N N . ARG A 1 471 ? -26.578 18.969 -4.129 1 76.62 471 ARG A N 1
ATOM 3657 C CA . ARG A 1 471 ? -26.391 19.406 -2.75 1 76.62 471 ARG A CA 1
ATOM 3658 C C . ARG A 1 471 ? -27.234 18.594 -1.789 1 76.62 471 ARG A C 1
ATOM 3660 O O . ARG A 1 471 ? -28.141 17.859 -2.217 1 76.62 471 ARG A O 1
ATOM 3667 N N . VAL A 1 472 ? -26.922 18.656 -0.599 1 82.12 472 VAL A N 1
ATOM 3668 C CA . VAL A 1 472 ? -27.609 17.891 0.447 1 82.12 472 VAL A CA 1
ATOM 3669 C C . VAL A 1 472 ? -29.094 18.281 0.486 1 82.12 472 VAL A C 1
ATOM 3671 O O . VAL A 1 472 ? -29.938 17.453 0.8 1 82.12 472 VAL A O 1
ATOM 3674 N N . GLU A 1 473 ? -29.406 19.5 0.116 1 79.38 473 GLU A N 1
ATOM 3675 C CA . GLU A 1 473 ? -30.781 19.984 0.124 1 79.38 473 GLU A CA 1
ATOM 3676 C C . GLU A 1 473 ? -31.656 19.203 -0.859 1 79.38 473 GLU A C 1
ATOM 3678 O O . GLU A 1 473 ? -32.875 19.062 -0.663 1 79.38 473 GLU A O 1
ATOM 3683 N N . ASP A 1 474 ? -31.031 18.703 -1.82 1 78.25 474 ASP A N 1
ATOM 3684 C CA . ASP A 1 474 ? -31.766 17.984 -2.863 1 78.25 474 ASP A CA 1
ATOM 3685 C C . ASP A 1 474 ? -32.031 16.547 -2.449 1 78.25 474 ASP A C 1
ATOM 3687 O O . ASP A 1 474 ? -32.906 15.883 -3.027 1 78.25 474 ASP A O 1
ATOM 3691 N N . ILE A 1 475 ? -31.375 16.078 -1.494 1 81.5 475 ILE A N 1
ATOM 3692 C CA . ILE A 1 475 ? -31.484 14.648 -1.214 1 81.5 475 ILE A CA 1
ATOM 3693 C C . ILE A 1 475 ? -32.031 14.438 0.2 1 81.5 475 ILE A C 1
ATOM 3695 O O . ILE A 1 475 ? -32.406 13.328 0.56 1 81.5 475 ILE A O 1
ATOM 3699 N N . MET A 1 476 ? -32.062 15.445 0.953 1 83.81 476 MET A N 1
ATOM 3700 C CA . MET A 1 476 ? -32.438 15.281 2.361 1 83.81 476 MET A CA 1
ATOM 3701 C C . MET A 1 476 ? -33.906 14.969 2.52 1 83.81 476 MET A C 1
ATOM 3703 O O . MET A 1 476 ? -34.719 15.266 1.633 1 83.81 476 MET A O 1
ATOM 3707 N N . VAL A 1 477 ? -34.188 14.219 3.512 1 83.19 477 VAL A N 1
ATOM 3708 C CA . VAL A 1 477 ? -35.562 13.992 3.916 1 83.19 477 VAL A CA 1
ATOM 3709 C C . VAL A 1 477 ? -36.031 15.133 4.82 1 83.19 477 VAL A C 1
ATOM 3711 O O . VAL A 1 477 ? -35.406 15.398 5.855 1 83.19 477 VAL A O 1
ATOM 3714 N N . ARG A 1 478 ? -36.938 15.844 4.461 1 83.19 478 ARG A N 1
ATOM 3715 C CA . ARG A 1 478 ? -37.375 17.047 5.176 1 83.19 478 ARG A CA 1
ATOM 3716 C C . ARG A 1 478 ? -38.312 16.688 6.328 1 83.19 478 ARG A C 1
ATOM 3718 O O . ARG A 1 478 ? -38.375 17.391 7.336 1 83.19 478 ARG A O 1
ATOM 3725 N N . ASP A 1 479 ? -38.969 15.562 6.168 1 78.44 479 ASP A N 1
ATOM 3726 C CA . ASP A 1 479 ? -39.906 15.203 7.23 1 78.44 479 ASP A CA 1
ATOM 3727 C C . ASP A 1 479 ? -39.25 14.344 8.297 1 78.44 479 ASP A C 1
ATOM 3729 O O . ASP A 1 479 ? -39.375 13.117 8.297 1 78.44 479 ASP A O 1
ATOM 3733 N N . VAL A 1 480 ? -38.406 15.062 9.156 1 81.25 480 VAL A N 1
ATOM 3734 C CA . VAL A 1 480 ? -37.688 14.336 10.203 1 81.25 480 VAL A CA 1
ATOM 3735 C C . VAL A 1 480 ? -38.469 14.398 11.508 1 81.25 480 VAL A C 1
ATOM 3737 O O . VAL A 1 480 ? -39.031 15.445 11.852 1 81.25 480 VAL A O 1
ATOM 3740 N N . ARG A 1 481 ? -38.656 13.25 12.039 1 82.56 481 ARG A N 1
ATOM 3741 C CA . ARG A 1 481 ? -39.312 13.211 13.336 1 82.56 481 ARG A CA 1
ATOM 3742 C C . ARG A 1 481 ? -38.406 13.742 14.438 1 82.56 481 ARG A C 1
ATOM 3744 O O . ARG A 1 481 ? -37.188 13.438 14.453 1 82.56 481 ARG A O 1
ATOM 3751 N N . TYR A 1 482 ? -38.875 14.594 15.195 1 86.44 482 TYR A N 1
ATOM 3752 C CA . TYR A 1 482 ? -38.062 15.219 16.25 1 86.44 482 TYR A CA 1
ATOM 3753 C C . TYR A 1 482 ? -38.812 15.234 17.562 1 86.44 482 TYR A C 1
ATOM 3755 O O . TYR A 1 482 ? -40.031 15.008 17.609 1 86.44 482 TYR A O 1
ATOM 3763 N N . ILE A 1 483 ? -38.062 15.336 18.609 1 86 483 ILE A N 1
ATOM 3764 C CA . ILE A 1 483 ? -38.594 15.508 19.953 1 86 483 ILE A CA 1
ATOM 3765 C C . ILE A 1 483 ? -38.25 16.906 20.469 1 86 483 ILE A C 1
ATOM 3767 O O . ILE A 1 483 ? -37.156 17.438 20.203 1 86 483 ILE A O 1
ATOM 3771 N N . THR A 1 484 ? -39.25 17.5 21.078 1 86 484 THR A N 1
ATOM 3772 C CA . THR A 1 484 ? -39 18.828 21.641 1 86 484 THR A CA 1
ATOM 3773 C C . THR A 1 484 ? -38.594 18.734 23.094 1 86 484 THR A C 1
ATOM 3775 O O . THR A 1 484 ? -38.844 17.734 23.766 1 86 484 THR A O 1
ATOM 3778 N N . LEU A 1 485 ? -37.844 19.703 23.5 1 83.31 485 LEU A N 1
ATOM 3779 C CA . LEU A 1 485 ? -37.375 19.75 24.875 1 83.31 485 LEU A CA 1
ATOM 3780 C C . LEU A 1 485 ? -38.562 19.766 25.859 1 83.31 485 LEU A C 1
ATOM 3782 O O . LEU A 1 485 ? -38.5 19.172 26.922 1 83.31 485 LEU A O 1
ATOM 3786 N N . ASN A 1 486 ? -39.625 20.484 25.5 1 79.75 486 ASN A N 1
ATOM 3787 C CA . ASN A 1 486 ? -40.781 20.594 26.375 1 79.75 486 ASN A CA 1
ATOM 3788 C C . ASN A 1 486 ? -41.875 19.609 25.969 1 79.75 486 ASN A C 1
ATOM 3790 O O . ASN A 1 486 ? -43.062 19.938 26.047 1 79.75 486 ASN A O 1
ATOM 3794 N N . CYS A 1 487 ? -41.438 18.469 25.609 1 84.62 487 CYS A N 1
ATOM 3795 C CA . CYS A 1 487 ? -42.438 17.5 25.203 1 84.62 487 CYS A CA 1
ATOM 3796 C C . CYS A 1 487 ? -42.938 16.672 26.391 1 84.62 487 CYS A C 1
ATOM 3798 O O . CYS A 1 487 ? -42.344 16.734 27.469 1 84.62 487 CYS A O 1
ATOM 3800 N N . ARG A 1 488 ? -44.125 16.141 26.219 1 85.69 488 ARG A N 1
ATOM 3801 C CA . ARG A 1 488 ? -44.688 15.25 27.203 1 85.69 488 ARG A CA 1
ATOM 3802 C C . ARG A 1 488 ? -44.312 13.797 26.938 1 85.69 488 ARG A C 1
ATOM 3804 O O . ARG A 1 488 ? -43.812 13.477 25.844 1 85.69 488 ARG A O 1
ATOM 3811 N N . TYR A 1 489 ? -44.375 13.039 27.938 1 89.19 489 TYR A N 1
ATOM 3812 C CA . TYR A 1 489 ? -44.031 11.633 27.797 1 89.19 489 TYR A CA 1
ATOM 3813 C C . TYR A 1 489 ? -44.906 10.953 26.75 1 89.19 489 TYR A C 1
ATOM 3815 O O . TYR A 1 489 ? -44.469 10 26.094 1 89.19 489 TYR A O 1
ATOM 3823 N N . ARG A 1 490 ? -46.031 11.461 26.531 1 86.88 490 ARG A N 1
ATOM 3824 C CA . ARG A 1 490 ? -46.906 10.938 25.484 1 86.88 490 ARG A CA 1
ATOM 3825 C C . ARG A 1 490 ? -46.312 11.141 24.109 1 86.88 490 ARG A C 1
ATOM 3827 O O . ARG A 1 490 ? -46.375 10.258 23.25 1 86.88 490 ARG A O 1
ATOM 3834 N N . ASP A 1 491 ? -45.75 12.242 23.969 1 86.69 491 ASP A N 1
ATOM 3835 C CA . ASP A 1 491 ? -45.094 12.555 22.703 1 86.69 491 ASP A CA 1
ATOM 3836 C C . ASP A 1 491 ? -43.906 11.625 22.438 1 86.69 491 ASP A C 1
ATOM 3838 O O . ASP A 1 491 ? -43.656 11.242 21.281 1 86.69 491 ASP A O 1
ATOM 3842 N N . LEU A 1 492 ? -43.25 11.32 23.453 1 87.69 492 LEU A N 1
ATOM 3843 C CA . LEU A 1 492 ? -42.125 10.398 23.328 1 87.69 492 LEU A CA 1
ATOM 3844 C C . LEU A 1 492 ? -42.594 9.016 22.891 1 87.69 492 LEU A C 1
ATOM 3846 O O . LEU A 1 492 ? -41.969 8.367 22.062 1 87.69 492 LEU A O 1
ATOM 3850 N N . GLN A 1 493 ? -43.688 8.688 23.531 1 86.56 493 GLN A N 1
ATOM 3851 C CA . GLN A 1 493 ? -44.25 7.395 23.188 1 86.56 493 GLN A CA 1
ATOM 3852 C C . GLN A 1 493 ? -44.719 7.375 21.734 1 86.56 493 GLN A C 1
ATOM 3854 O O . GLN A 1 493 ? -44.5 6.391 21.016 1 86.56 493 GLN A O 1
ATOM 3859 N N . ASP A 1 494 ? -45.25 8.438 21.328 1 86 494 ASP A N 1
ATOM 3860 C CA . ASP A 1 494 ? -45.688 8.539 19.953 1 86 494 ASP A CA 1
ATOM 3861 C C . ASP A 1 494 ? -44.5 8.539 18.984 1 86 494 ASP A C 1
ATOM 3863 O O . ASP A 1 494 ? -44.562 7.938 17.922 1 86 494 ASP A O 1
ATOM 3867 N N . ALA A 1 495 ? -43.5 9.188 19.359 1 84.69 495 ALA A N 1
ATOM 3868 C CA . ALA A 1 495 ? -42.312 9.258 18.531 1 84.69 495 ALA A CA 1
ATOM 3869 C C . ALA A 1 495 ? -41.656 7.883 18.391 1 84.69 495 ALA A C 1
ATOM 3871 O O . ALA A 1 495 ? -41.156 7.535 17.312 1 84.69 495 ALA A O 1
ATOM 3872 N N . LEU A 1 496 ? -41.656 7.188 19.469 1 84.75 496 LEU A N 1
ATOM 3873 C CA . LEU A 1 496 ? -41.062 5.859 19.438 1 84.75 496 LEU A CA 1
ATOM 3874 C C . LEU A 1 496 ? -41.875 4.906 18.578 1 84.75 496 LEU A C 1
ATOM 3876 O O . LEU A 1 496 ? -41.312 4.016 17.922 1 84.75 496 LEU A O 1
ATOM 3880 N N . HIS A 1 497 ? -43.156 5.164 18.609 1 80.25 497 HIS A N 1
ATOM 3881 C CA . HIS A 1 497 ? -44.062 4.293 17.844 1 80.25 497 HIS A CA 1
ATOM 3882 C C . HIS A 1 497 ? -44.031 4.672 16.359 1 80.25 497 HIS A C 1
ATOM 3884 O O . HIS A 1 497 ? -44.281 3.818 15.5 1 80.25 497 HIS A O 1
ATOM 3890 N N . SER A 1 498 ? -43.688 5.867 16.109 1 75.44 498 SER A N 1
ATOM 3891 C CA . SER A 1 498 ? -43.812 6.355 14.742 1 75.44 498 SER A CA 1
ATOM 3892 C C . SER A 1 498 ? -42.5 6.215 13.969 1 75.44 498 SER A C 1
ATOM 3894 O O . SER A 1 498 ? -42.5 6.266 12.734 1 75.44 498 SER A O 1
ATOM 3896 N N . THR A 1 499 ? -41.438 6.117 14.672 1 75.12 499 THR A N 1
ATOM 3897 C CA . THR A 1 499 ? -40.188 6.09 13.914 1 75.12 499 THR A CA 1
ATOM 3898 C C . THR A 1 499 ? -39.312 4.91 14.344 1 75.12 499 THR A C 1
ATOM 3900 O O . THR A 1 499 ? -39.375 4.488 15.5 1 75.12 499 THR A O 1
ATOM 3903 N N . LYS A 1 500 ? -38.656 4.352 13.367 1 71.06 500 LYS A N 1
ATOM 3904 C CA . LYS A 1 500 ? -37.75 3.234 13.625 1 71.06 500 LYS A CA 1
ATOM 3905 C C . LYS A 1 500 ? -36.312 3.695 13.609 1 71.06 500 LYS A C 1
ATOM 3907 O O . LYS A 1 500 ? -35.375 2.873 13.562 1 71.06 500 LYS A O 1
ATOM 3912 N N . MET A 1 501 ? -36.094 4.961 13.773 1 76.25 501 MET A N 1
ATOM 3913 C CA . MET A 1 501 ? -34.719 5.465 13.703 1 76.25 501 MET A CA 1
ATOM 3914 C C . MET A 1 501 ? -34 5.254 15.023 1 76.25 501 MET A C 1
ATOM 3916 O O . MET A 1 501 ? -34.625 5.246 16.094 1 76.25 501 MET A O 1
ATOM 3920 N N . LYS A 1 502 ? -32.719 5.027 14.945 1 75.25 502 LYS A N 1
ATOM 3921 C CA . LYS A 1 502 ? -31.922 4.754 16.141 1 75.25 502 LYS A CA 1
ATOM 3922 C C . LYS A 1 502 ? -31.75 6.012 16.984 1 75.25 502 LYS A C 1
ATOM 3924 O O . LYS A 1 502 ? -31.594 5.93 18.203 1 75.25 502 LYS A O 1
ATOM 3929 N N . SER A 1 503 ? -31.672 7.133 16.328 1 80.44 503 SER A N 1
ATOM 3930 C CA . SER A 1 503 ? -31.5 8.391 17.047 1 80.44 503 SER A CA 1
ATOM 3931 C C . SER A 1 503 ? -32.5 9.438 16.594 1 80.44 503 SER A C 1
ATOM 3933 O O . SER A 1 503 ? -32.875 9.477 15.422 1 80.44 503 SER A O 1
ATOM 3935 N N . LEU A 1 504 ? -33.094 10.086 17.562 1 86 504 LEU A N 1
ATOM 3936 C CA . LEU A 1 504 ? -34.062 11.148 17.266 1 86 504 LEU A CA 1
ATOM 3937 C C . LEU A 1 504 ? -33.469 12.516 17.594 1 86 504 LEU A C 1
ATOM 3939 O O . LEU A 1 504 ? -32.719 12.656 18.562 1 86 504 LEU A O 1
ATOM 3943 N N . ALA A 1 505 ? -33.812 13.398 16.719 1 87.25 505 ALA A N 1
ATOM 3944 C CA . ALA A 1 505 ? -33.312 14.766 16.906 1 87.25 505 ALA A CA 1
ATOM 3945 C C . ALA A 1 505 ? -34.062 15.469 18.031 1 87.25 505 ALA A C 1
ATOM 3947 O O . ALA A 1 505 ? -35.281 15.289 18.172 1 87.25 505 ALA A O 1
ATOM 3948 N N . LEU A 1 506 ? -33.344 16.062 18.922 1 85.31 506 LEU A N 1
ATOM 3949 C CA . LEU A 1 506 ? -33.906 16.875 19.984 1 85.31 506 LEU A CA 1
ATOM 3950 C C . LEU A 1 506 ? -33.875 18.359 19.609 1 85.31 506 LEU A C 1
ATOM 3952 O O . LEU A 1 506 ? -32.781 18.906 19.359 1 85.31 506 LEU A O 1
ATOM 3956 N N . VAL A 1 507 ? -35.125 18.891 19.516 1 85.06 507 VAL A N 1
ATOM 3957 C CA . VAL A 1 507 ? -35.188 20.297 19.125 1 85.06 507 VAL A CA 1
ATOM 3958 C C . VAL A 1 507 ? -35.75 21.109 20.297 1 85.06 507 VAL A C 1
ATOM 3960 O O . VAL A 1 507 ? -36.406 20.578 21.203 1 85.06 507 VAL A O 1
ATOM 3963 N N . GLU A 1 508 ? -35.438 22.359 20.359 1 80.38 508 GLU A N 1
ATOM 3964 C CA . GLU A 1 508 ? -35.875 23.234 21.438 1 80.38 508 GLU A CA 1
ATOM 3965 C C . GLU A 1 508 ? -37.375 23.391 21.438 1 80.38 508 GLU A C 1
ATOM 3967 O O . GLU A 1 508 ? -38.031 23.156 22.469 1 80.38 508 GLU A O 1
ATOM 3972 N N . SER A 1 509 ? -37.938 23.875 20.391 1 80.06 509 SER A N 1
ATOM 3973 C CA . SER A 1 509 ? -39.375 24.031 20.25 1 80.06 509 SER A CA 1
ATOM 3974 C C . SER A 1 509 ? -39.812 23.734 18.828 1 80.06 509 SER A C 1
ATOM 3976 O O . SER A 1 509 ? -39 23.75 17.891 1 80.06 509 SER A O 1
ATOM 3978 N N . ALA A 1 510 ? -41.094 23.359 18.672 1 80.44 510 ALA A N 1
ATOM 3979 C CA . ALA A 1 510 ? -41.656 23.078 17.359 1 80.44 510 ALA A CA 1
ATOM 3980 C C . ALA A 1 510 ? -41.594 24.312 16.469 1 80.44 510 ALA A C 1
ATOM 3982 O O . ALA A 1 510 ? -41.562 24.203 15.242 1 80.44 510 ALA A O 1
ATOM 3983 N N . GLU A 1 511 ? -41.562 25.406 17.125 1 77.12 511 GLU A N 1
ATOM 3984 C CA . GLU A 1 511 ? -41.531 26.656 16.359 1 77.12 511 GLU A CA 1
ATOM 3985 C C . GLU A 1 511 ? -40.125 27.016 15.953 1 77.12 511 GLU A C 1
ATOM 3987 O O . GLU A 1 511 ? -39.875 27.375 14.797 1 77.12 511 GLU A O 1
ATOM 3992 N N . SER A 1 512 ? -39.219 26.875 16.812 1 73.62 512 SER A N 1
ATOM 3993 C CA . SER A 1 512 ? -37.844 27.281 16.531 1 73.62 512 SER A CA 1
ATOM 3994 C C . SER A 1 512 ? -37.094 26.188 15.805 1 73.62 512 SER A C 1
ATOM 3996 O O . SER A 1 512 ? -36.219 26.484 14.977 1 73.62 512 SER A O 1
ATOM 3998 N N . MET A 1 513 ? -37.375 25.031 15.875 1 80.19 513 MET A N 1
ATOM 3999 C CA . MET A 1 513 ? -36.75 23.859 15.273 1 80.19 513 MET A CA 1
ATOM 4000 C C . MET A 1 513 ? -35.25 23.891 15.422 1 80.19 513 MET A C 1
ATOM 4002 O O . MET A 1 513 ? -34.531 23.359 14.578 1 80.19 513 MET A O 1
ATOM 4006 N N . ILE A 1 514 ? -34.781 24.5 16.438 1 74.75 514 ILE A N 1
ATOM 4007 C CA . ILE A 1 514 ? -33.344 24.531 16.719 1 74.75 514 ILE A CA 1
ATOM 4008 C C . ILE A 1 514 ? -32.875 23.172 17.234 1 74.75 514 ILE A C 1
ATOM 4010 O O . ILE A 1 514 ? -33.438 22.641 18.172 1 74.75 514 ILE A O 1
ATOM 4014 N N . LEU A 1 515 ? -31.875 22.641 16.594 1 78.62 515 LEU A N 1
ATOM 4015 C CA . LEU A 1 515 ? -31.391 21.312 16.953 1 78.62 515 LEU A CA 1
ATOM 4016 C C . LEU A 1 515 ? -30.531 21.359 18.203 1 78.62 515 LEU A C 1
ATOM 4018 O O . LEU A 1 515 ? -29.516 22.062 18.234 1 78.62 515 LEU A O 1
ATOM 4022 N N . LEU A 1 516 ? -30.891 20.672 19.266 1 70.88 516 LEU A N 1
ATOM 4023 C CA . LEU A 1 516 ? -30.141 20.641 20.516 1 70.88 516 LEU A CA 1
ATOM 4024 C C . LEU A 1 516 ? -29.266 19.391 20.594 1 70.88 516 LEU A C 1
ATOM 4026 O O . LEU A 1 516 ? -28.203 19.406 21.219 1 70.88 516 LEU A O 1
ATOM 4030 N N . GLY A 1 517 ? -29.562 18.406 20.016 1 76.25 517 GLY A N 1
ATOM 4031 C CA . GLY A 1 517 ? -28.844 17.141 20.078 1 76.25 517 GLY A CA 1
ATOM 4032 C C . GLY A 1 517 ? -29.641 15.969 19.547 1 76.25 517 GLY A C 1
ATOM 4033 O O . GLY A 1 517 ? -30.578 16.156 18.781 1 76.25 517 GLY A O 1
ATOM 4034 N N . SER A 1 518 ? -28.984 14.875 19.766 1 80.88 518 SER A N 1
ATOM 4035 C CA . SER A 1 518 ? -29.656 13.641 19.375 1 80.88 518 SER A CA 1
ATOM 4036 C C . SER A 1 518 ? -29.797 12.68 20.547 1 80.88 518 SER A C 1
ATOM 4038 O O . SER A 1 518 ? -28.938 12.664 21.438 1 80.88 518 SER A O 1
ATOM 4040 N N . VAL A 1 519 ? -30.969 12.086 20.688 1 81.5 519 VAL A N 1
ATOM 4041 C CA . VAL A 1 519 ? -31.234 11.125 21.75 1 81.5 519 VAL A CA 1
ATOM 4042 C C . VAL A 1 519 ? -31.406 9.734 21.156 1 81.5 519 VAL A C 1
ATOM 4044 O O . VAL A 1 519 ? -32.125 9.555 20.156 1 81.5 519 VAL A O 1
ATOM 4047 N N . ASP A 1 520 ? -30.719 8.859 21.734 1 82.38 520 ASP A N 1
ATOM 4048 C CA . ASP A 1 520 ? -30.828 7.48 21.281 1 82.38 520 ASP A CA 1
ATOM 4049 C C . ASP A 1 520 ? -32.188 6.887 21.641 1 82.38 520 ASP A C 1
ATOM 4051 O O . ASP A 1 520 ? -32.75 7.195 22.703 1 82.38 520 ASP A O 1
ATOM 4055 N N . ARG A 1 521 ? -32.625 6.086 20.828 1 84.31 521 ARG A N 1
ATOM 4056 C CA . ARG A 1 521 ? -33.938 5.445 21.031 1 84.31 521 ARG A CA 1
ATOM 4057 C C . ARG A 1 521 ? -33.969 4.656 22.328 1 84.31 521 ARG A C 1
ATOM 4059 O O . ARG A 1 521 ? -34.969 4.664 23.047 1 84.31 521 ARG A O 1
ATOM 4066 N N . THR A 1 522 ? -32.844 4.086 22.672 1 81.44 522 THR A N 1
ATOM 4067 C CA . THR A 1 522 ? -32.781 3.287 23.891 1 81.44 522 THR A CA 1
ATOM 4068 C C . THR A 1 522 ? -32.906 4.172 25.125 1 81.44 522 THR A C 1
ATOM 4070 O O . THR A 1 522 ? -33.531 3.777 26.109 1 81.44 522 THR A O 1
ATOM 4073 N N . GLN A 1 523 ? -32.438 5.297 24.984 1 82.25 523 GLN A N 1
ATOM 4074 C CA . GLN A 1 523 ? -32.531 6.223 26.094 1 82.25 523 GLN A CA 1
ATOM 4075 C C . GLN A 1 523 ? -33.969 6.73 26.25 1 82.25 523 GLN A C 1
ATOM 4077 O O . GLN A 1 523 ? -34.469 6.906 27.375 1 82.25 523 GLN A O 1
ATOM 4082 N N . ILE A 1 524 ? -34.625 6.883 25.219 1 85.25 524 ILE A N 1
ATOM 4083 C CA . ILE A 1 524 ? -36.031 7.324 25.25 1 85.25 524 ILE A CA 1
ATOM 4084 C C . ILE A 1 524 ? -36.906 6.223 25.828 1 85.25 524 ILE A C 1
ATOM 4086 O O . ILE A 1 524 ? -37.781 6.496 26.641 1 85.25 524 ILE A O 1
ATOM 4090 N N . GLY A 1 525 ? -36.562 5.031 25.516 1 84.06 525 GLY A N 1
ATOM 4091 C CA . GLY A 1 525 ? -37.281 3.9 26.078 1 84.06 525 GLY A CA 1
ATOM 4092 C C . GLY A 1 525 ? -37.094 3.76 27.578 1 84.06 525 GLY A C 1
ATOM 4093 O O . GLY A 1 525 ? -38.031 3.477 28.312 1 84.06 525 GLY A O 1
ATOM 4094 N N . SER A 1 526 ? -35.938 4.023 27.953 1 83.69 526 SER A N 1
ATOM 4095 C CA . SER A 1 526 ? -35.625 3.938 29.375 1 83.69 526 SER A CA 1
ATOM 4096 C C . SER A 1 526 ? -36.344 5.039 30.156 1 83.69 526 SER A C 1
ATOM 4098 O O . SER A 1 526 ? -36.812 4.816 31.266 1 83.69 526 SER A O 1
ATOM 4100 N N . LEU A 1 527 ? -36.438 6.141 29.547 1 85.06 527 LEU A N 1
ATOM 4101 C CA . LEU A 1 527 ? -37.125 7.246 30.188 1 85.06 527 LEU A CA 1
ATOM 4102 C C . LEU A 1 527 ? -38.625 6.93 30.359 1 85.06 527 LEU A C 1
ATOM 4104 O O . LEU A 1 527 ? -39.219 7.207 31.406 1 85.06 527 LEU A O 1
ATOM 4108 N N . LEU A 1 528 ? -39.156 6.301 29.391 1 85.12 528 LEU A N 1
ATOM 4109 C CA . LEU A 1 528 ? -40.562 5.93 29.422 1 85.12 528 LEU A CA 1
ATOM 4110 C C . LEU A 1 528 ? -40.812 4.793 30.406 1 85.12 528 LEU A C 1
ATOM 4112 O O . LEU A 1 528 ? -41.781 4.801 31.141 1 85.12 528 LEU A O 1
ATOM 4116 N N . HIS A 1 529 ? -39.875 3.975 30.469 1 83.12 529 HIS A N 1
ATOM 4117 C CA . HIS A 1 529 ? -40 2.854 31.391 1 83.12 529 HIS A CA 1
ATOM 4118 C C . HIS A 1 529 ? -39.844 3.312 32.844 1 83.12 529 HIS A C 1
ATOM 4120 O O . HIS A 1 529 ? -40.531 2.811 33.719 1 83.12 529 HIS A O 1
ATOM 4126 N N . ASP A 1 530 ? -39.031 4.184 32.969 1 81.94 530 ASP A N 1
ATOM 4127 C CA . ASP A 1 530 ? -38.844 4.711 34.312 1 81.94 530 ASP A CA 1
ATOM 4128 C C . ASP A 1 530 ? -40.062 5.477 34.781 1 81.94 530 ASP A C 1
ATOM 4130 O O . ASP A 1 530 ? -40.438 5.426 35.969 1 81.94 530 ASP A O 1
ATOM 4134 N N . GLN A 1 531 ? -40.688 6.148 33.906 1 82.44 531 GLN A N 1
ATOM 4135 C CA . GLN A 1 531 ? -41.875 6.93 34.25 1 82.44 531 GLN A CA 1
ATOM 4136 C C . GLN A 1 531 ? -43.062 6.027 34.5 1 82.44 531 GLN A C 1
ATOM 4138 O O . GLN A 1 531 ? -43.938 6.336 35.312 1 82.44 531 GLN A O 1
ATOM 4143 N N . LEU A 1 532 ? -43.094 4.879 33.781 1 78.94 532 LEU A N 1
ATOM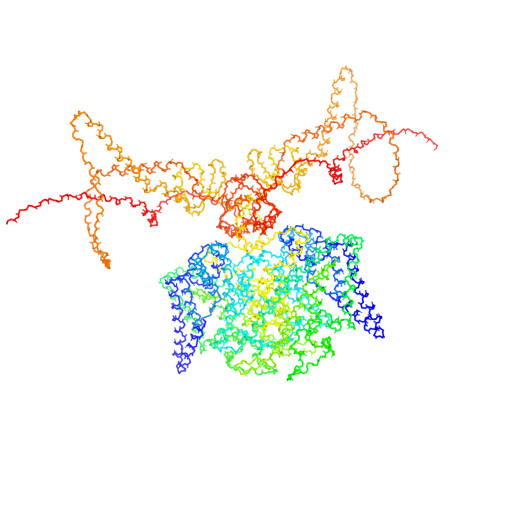 4144 C CA . LEU A 1 532 ? -44.188 3.939 33.969 1 78.94 532 LEU A CA 1
ATOM 4145 C C . LEU A 1 532 ? -43.75 2.719 34.75 1 78.94 532 LEU A C 1
ATOM 4147 O O . LEU A 1 532 ? -44.344 1.642 34.625 1 78.94 532 LEU A O 1
ATOM 4151 N N . SER A 1 533 ? -42.781 2.982 35.531 1 77.38 533 SER A N 1
ATOM 4152 C CA . SER A 1 533 ? -42.219 1.863 36.281 1 77.38 533 SER A CA 1
ATOM 4153 C C . SER A 1 533 ? -43.219 1.268 37.25 1 77.38 533 SER A C 1
ATOM 4155 O O . SER A 1 533 ? -44.125 1.961 37.719 1 77.38 533 SER A O 1
ATOM 4157 N N . TYR A 1 534 ? -43.125 0.049 37.531 1 75.88 534 TYR A N 1
ATOM 4158 C CA . TYR A 1 534 ? -43.938 -0.708 38.438 1 75.88 534 TYR A CA 1
ATOM 4159 C C . TYR A 1 534 ? -43.812 -0.156 39.875 1 75.88 534 TYR A C 1
ATOM 4161 O O . TYR A 1 534 ? -44.812 -0.073 40.594 1 75.88 534 TYR A O 1
ATOM 4169 N N . VAL A 1 535 ? -42.656 0.313 40.094 1 74.81 535 VAL A N 1
ATOM 4170 C CA . VAL A 1 535 ? -42.438 0.828 41.438 1 74.81 535 VAL A CA 1
ATOM 4171 C C . VAL A 1 535 ? -43.281 2.074 41.688 1 74.81 535 VAL A C 1
ATOM 4173 O O . VAL A 1 535 ? -43.875 2.225 42.75 1 74.81 535 VAL A O 1
ATOM 4176 N N . ARG A 1 536 ? -43.406 2.867 40.594 1 79.31 536 ARG A N 1
ATOM 4177 C CA . ARG A 1 536 ? -44.188 4.086 40.719 1 79.31 536 ARG A CA 1
ATOM 4178 C C . ARG A 1 536 ? -45.688 3.77 40.75 1 79.31 536 ARG A C 1
ATOM 4180 O O . ARG A 1 536 ? -46.438 4.406 41.469 1 79.31 536 ARG A O 1
ATOM 4187 N N . ARG A 1 537 ? -46.031 2.811 40.094 1 78.75 537 ARG A N 1
ATOM 4188 C CA . ARG A 1 537 ? -47.406 2.342 40.094 1 78.75 537 ARG A CA 1
ATOM 4189 C C . ARG A 1 537 ? -47.812 1.771 41.438 1 78.75 537 ARG A C 1
ATOM 4191 O O . ARG A 1 537 ? -48.906 2.045 41.906 1 78.75 537 ARG A O 1
ATOM 4198 N N . ARG A 1 538 ? -46.906 1.088 42.062 1 76.12 538 ARG A N 1
ATOM 4199 C CA . ARG A 1 538 ? -47.188 0.498 43.375 1 76.12 538 ARG A CA 1
ATOM 4200 C C . ARG A 1 538 ? -47.281 1.574 44.438 1 76.12 538 ARG A C 1
ATOM 4202 O O . ARG A 1 538 ? -48.156 1.506 45.312 1 76.12 538 ARG A O 1
ATOM 4209 N N . GLN A 1 539 ? -46.438 2.406 44.219 1 77.44 539 GLN A N 1
ATOM 4210 C CA . GLN A 1 539 ? -46.469 3.484 45.219 1 77.44 539 GLN A CA 1
ATOM 4211 C C . GLN A 1 539 ? -47.75 4.281 45.125 1 77.44 539 GLN A C 1
ATOM 4213 O O . GLN A 1 539 ? -48.312 4.656 46.156 1 77.44 539 GLN A O 1
ATOM 4218 N N . PHE A 1 540 ? -48.25 4.434 43.969 1 78.56 540 PHE A N 1
ATOM 4219 C CA . PHE A 1 540 ? -49.5 5.145 43.781 1 78.56 540 PHE A CA 1
ATOM 4220 C C . PHE A 1 540 ? -50.688 4.348 44.312 1 78.56 540 PHE A C 1
ATOM 4222 O O . PHE A 1 540 ? -51.562 4.902 45 1 78.56 540 PHE A O 1
ATOM 4229 N N . MET A 1 541 ? -50.656 3.111 44.156 1 77.31 541 MET A N 1
ATOM 4230 C CA . MET A 1 541 ? -51.719 2.242 44.656 1 77.31 541 MET A CA 1
ATOM 4231 C C . MET A 1 541 ? -51.688 2.164 46.188 1 77.31 541 MET A C 1
ATOM 4233 O O . MET A 1 541 ? -52.75 2.145 46.812 1 77.31 541 MET A O 1
ATOM 4237 N N . GLN A 1 542 ? -50.5 2.16 46.719 1 77.75 542 GLN A N 1
ATOM 4238 C CA . GLN A 1 542 ? -50.375 2.117 48.156 1 77.75 542 GLN A CA 1
ATOM 4239 C C . GLN A 1 542 ? -50.844 3.424 48.781 1 77.75 542 GLN A C 1
ATOM 4241 O O . GLN A 1 542 ? -51.5 3.414 49.844 1 77.75 542 GLN A O 1
ATOM 4246 N N . GLU A 1 543 ? -50.562 4.371 48.031 1 77.56 543 GLU A N 1
ATOM 4247 C CA . GLU A 1 543 ? -50.969 5.672 48.562 1 77.56 543 GLU A CA 1
ATOM 4248 C C . GLU A 1 543 ? -52.469 5.852 48.469 1 77.56 543 GLU A C 1
ATOM 4250 O O . GLU A 1 543 ? -53.094 6.422 49.375 1 77.56 543 GLU A O 1
ATOM 4255 N N . LYS A 1 544 ? -53.031 5.328 47.5 1 75.44 544 LYS A N 1
ATOM 4256 C CA . LYS A 1 544 ? -54.469 5.406 47.344 1 75.44 544 LYS A CA 1
ATOM 4257 C C . LYS A 1 544 ? -55.188 4.516 48.375 1 75.44 544 LYS A C 1
ATOM 4259 O O . LYS A 1 544 ? -56.219 4.906 48.906 1 75.44 544 LYS A O 1
ATOM 4264 N N . THR A 1 545 ? -54.625 3.375 48.656 1 73 545 THR A N 1
ATOM 4265 C CA . THR A 1 545 ? -55.219 2.471 49.625 1 73 545 THR A CA 1
ATOM 4266 C C . THR A 1 545 ? -55.125 3.062 51.031 1 73 545 THR A C 1
ATOM 4268 O O . THR A 1 545 ? -56.031 2.928 51.844 1 73 545 THR A O 1
ATOM 4271 N N . ARG A 1 546 ? -54.125 3.756 51.219 1 71.94 546 ARG A N 1
ATOM 4272 C CA . ARG A 1 546 ? -53.938 4.391 52.5 1 71.94 546 ARG A CA 1
ATOM 4273 C C . ARG A 1 546 ? -54.875 5.57 52.688 1 71.94 546 ARG A C 1
ATOM 4275 O O . ARG A 1 546 ? -55.406 5.785 53.781 1 71.94 546 ARG A O 1
ATOM 4282 N N . LEU A 1 547 ? -55.156 6.102 51.594 1 72.12 547 LEU A N 1
ATOM 4283 C CA . LEU A 1 547 ? -56.094 7.23 51.656 1 72.12 547 LEU A CA 1
ATOM 4284 C C . LEU A 1 547 ? -57.531 6.754 51.812 1 72.12 547 LEU A C 1
ATOM 4286 O O . LEU A 1 547 ? -58.312 7.367 52.531 1 72.12 547 LEU A O 1
ATOM 4290 N N . GLU A 1 548 ? -57.844 5.684 51.281 1 68.06 548 GLU A N 1
ATOM 4291 C CA . GLU A 1 548 ? -59.188 5.098 51.438 1 68.06 548 GLU A CA 1
ATOM 4292 C C . GLU A 1 548 ? -59.375 4.559 52.844 1 68.06 548 GLU A C 1
ATOM 4294 O O . GLU A 1 548 ? -60.5 4.668 53.375 1 68.06 548 GLU A O 1
ATOM 4299 N N . HIS A 1 549 ? -58.438 4.094 53.469 1 65.38 549 HIS A N 1
ATOM 4300 C CA . HIS A 1 549 ? -58.531 3.607 54.844 1 65.38 549 HIS A CA 1
ATOM 4301 C C . HIS A 1 549 ? -58.625 4.766 55.844 1 65.38 549 HIS A C 1
ATOM 4303 O O . HIS A 1 549 ? -59.344 4.664 56.844 1 65.38 549 HIS A O 1
ATOM 4309 N N . ARG A 1 550 ? -58.125 5.766 55.438 1 61.84 550 ARG A N 1
ATOM 4310 C CA . ARG A 1 550 ? -58.188 6.926 56.312 1 61.84 550 ARG A CA 1
ATOM 4311 C C . ARG A 1 550 ? -59.562 7.594 56.219 1 61.84 550 ARG A C 1
ATOM 4313 O O . ARG A 1 550 ? -60.094 8.078 57.219 1 61.84 550 ARG A O 1
ATOM 4320 N N . ASP A 1 551 ? -60.188 7.625 55.188 1 61.16 551 ASP A N 1
ATOM 4321 C CA . ASP A 1 551 ? -61.5 8.227 55.031 1 61.16 551 ASP A CA 1
ATOM 4322 C C . ASP A 1 551 ? -62.594 7.336 55.656 1 61.16 551 ASP A C 1
ATOM 4324 O O . ASP A 1 551 ? -63.594 7.836 56.156 1 61.16 551 ASP A O 1
ATOM 4328 N N . ALA A 1 552 ? -62.5 6.16 55.719 1 57.91 552 ALA A N 1
ATOM 4329 C CA . ALA A 1 552 ? -63.438 5.266 56.375 1 57.91 552 ALA A CA 1
ATOM 4330 C C . ALA A 1 552 ? -63.375 5.414 57.906 1 57.91 552 ALA A C 1
ATOM 4332 O O . ALA A 1 552 ? -64.375 5.305 58.594 1 57.91 552 ALA A O 1
ATOM 4333 N N . GLU A 1 553 ? -62.219 5.676 58.344 1 52 553 GLU A N 1
ATOM 4334 C CA . GLU A 1 553 ? -62.062 5.871 59.781 1 52 553 GLU A CA 1
ATOM 4335 C C . GLU A 1 553 ? -62.719 7.184 60.219 1 52 553 GLU A C 1
ATOM 4337 O O . GLU A 1 553 ? -63.25 7.277 61.344 1 52 553 GLU A O 1
ATOM 4342 N N . LYS A 1 554 ? -62.906 8.18 59.375 1 51.28 554 LYS A N 1
ATOM 4343 C CA . LYS A 1 554 ? -63.531 9.422 59.844 1 51.28 554 LYS A CA 1
ATOM 4344 C C . LYS A 1 554 ? -65.062 9.273 59.906 1 51.28 554 LYS A C 1
ATOM 4346 O O . LYS A 1 554 ? -65.688 9.93 60.719 1 51.28 554 LYS A O 1
ATOM 4351 N N . SER A 1 555 ? -65.688 8.719 59 1 47.09 555 SER A N 1
ATOM 4352 C CA . SER A 1 555 ? -67.125 8.664 59.031 1 47.09 555 SER A CA 1
ATOM 4353 C C . SER A 1 555 ? -67.625 7.859 60.219 1 47.09 555 SER A C 1
ATOM 4355 O O . SER A 1 555 ? -68.812 7.879 60.531 1 47.09 555 SER A O 1
ATOM 4357 N N . GLN A 1 556 ? -66.938 6.93 60.656 1 42.25 556 GLN A N 1
ATOM 4358 C CA . GLN A 1 556 ? -67.438 6.125 61.781 1 42.25 556 GLN A CA 1
ATOM 4359 C C . GLN A 1 556 ? -67.25 6.832 63.125 1 42.25 556 GLN A C 1
ATOM 4361 O O . GLN A 1 556 ? -67.5 6.262 64.188 1 42.25 556 GLN A O 1
ATOM 4366 N N . GLU A 1 557 ? -66.75 8.086 63.125 1 37.97 557 GLU A N 1
ATOM 4367 C CA . GLU A 1 557 ? -66.5 8.609 64.438 1 37.97 557 GLU A CA 1
ATOM 4368 C C . GLU A 1 557 ? -67.812 8.914 65.188 1 37.97 557 GLU A C 1
ATOM 4370 O O . GLU A 1 557 ? -67.812 9.445 66.312 1 37.97 557 GLU A O 1
ATOM 4375 N N . ASN A 1 558 ? -69.125 9.055 64.562 1 33.31 558 ASN A N 1
ATOM 4376 C CA . ASN A 1 558 ? -70.062 9.375 65.625 1 33.31 558 ASN A CA 1
ATOM 4377 C C . ASN A 1 558 ? -70.125 8.289 66.688 1 33.31 558 ASN A C 1
ATOM 4379 O O . ASN A 1 558 ? -70.875 8.398 67.625 1 33.31 558 ASN A O 1
ATOM 4383 N N . LYS A 1 559 ? -70.438 7.02 66.438 1 32.28 559 LYS A N 1
ATOM 4384 C CA . LYS A 1 559 ? -70.75 6.223 67.625 1 32.28 559 LYS A CA 1
ATOM 4385 C C . LYS A 1 559 ? -69.5 5.969 68.438 1 32.28 559 LYS A C 1
ATOM 4387 O O . LYS A 1 559 ? -68.438 5.801 67.938 1 32.28 559 LYS A O 1
ATOM 4392 N N . GLU A 1 560 ? -69.562 6.184 69.938 1 26.25 560 GLU A N 1
ATOM 4393 C CA . GLU A 1 560 ? -68.562 6.367 71 1 26.25 560 GLU A CA 1
ATOM 4394 C C . GLU A 1 560 ? -67.625 5.176 71.062 1 26.25 560 GLU A C 1
ATOM 4396 O O . GLU A 1 560 ? -66.5 5.297 71.562 1 26.25 560 GLU A O 1
ATOM 4401 N N . PRO A 1 561 ? -67.938 3.795 70.75 1 29.14 561 PRO A N 1
ATOM 4402 C CA . PRO A 1 561 ? -67.375 2.875 71.75 1 29.14 561 PRO A CA 1
ATOM 4403 C C . PRO A 1 561 ? -65.875 2.896 71.812 1 29.14 561 PRO A C 1
ATOM 4405 O O . PRO A 1 561 ? -65.25 3.318 70.812 1 29.14 561 PRO A O 1
ATOM 4408 N N . HIS A 1 562 ? -65.062 2.68 72.938 1 22.7 562 HIS A N 1
ATOM 4409 C CA . HIS A 1 562 ? -63.719 2.793 73.438 1 22.7 562 HIS A CA 1
ATOM 4410 C C . HIS A 1 562 ? -62.75 1.932 72.688 1 22.7 562 HIS A C 1
ATOM 4412 O O . HIS A 1 562 ? -61.656 2.363 72.375 1 22.7 562 HIS A O 1
ATOM 4418 N N . HIS A 1 563 ? -62.875 0.47 72.562 1 23.5 563 HIS A N 1
ATOM 4419 C CA . HIS A 1 563 ? -61.781 -0.467 72.688 1 23.5 563 HIS A CA 1
ATOM 4420 C C . HIS A 1 563 ? -60.938 -0.505 71.438 1 23.5 563 HIS A C 1
ATOM 4422 O O . HIS A 1 563 ? -61.438 -0.738 70.312 1 23.5 563 HIS A O 1
ATOM 4428 N N . VAL A 1 564 ? -59.906 0.282 71.25 1 21.66 564 VAL A N 1
ATOM 4429 C CA . VAL A 1 564 ? -58.969 0.52 70.125 1 21.66 564 VAL A CA 1
ATOM 4430 C C . VAL A 1 564 ? -58.188 -0.748 69.875 1 21.66 564 VAL A C 1
ATOM 4432 O O . VAL A 1 564 ? -57.5 -1.271 70.75 1 21.66 564 VAL A O 1
ATOM 4435 N N . PRO A 1 565 ? -58.562 -1.626 68.812 1 21.45 565 PRO A N 1
ATOM 4436 C CA . PRO A 1 565 ? -58.312 -2.947 68.188 1 21.45 565 PRO A CA 1
ATOM 4437 C C . PRO A 1 565 ? -56.875 -3.078 67.625 1 21.45 565 PRO A C 1
ATOM 4439 O O . PRO A 1 565 ? -56.281 -2.08 67.25 1 21.45 565 PRO A O 1
ATOM 4442 N N . ASP A 1 566 ? -56.094 -4.316 67.875 1 20.72 566 ASP A N 1
ATOM 4443 C CA . ASP A 1 566 ? -54.781 -4.957 67.875 1 20.72 566 ASP A CA 1
ATOM 4444 C C . ASP A 1 566 ? -54.281 -5.223 66.438 1 20.72 566 ASP A C 1
ATOM 4446 O O . ASP A 1 566 ? -54.875 -6.008 65.75 1 20.72 566 ASP A O 1
ATOM 4450 N N . THR A 1 567 ? -54.031 -4.273 65.562 1 21.38 567 THR A N 1
ATOM 4451 C CA . THR A 1 567 ? -53.781 -4.559 64.125 1 21.38 567 THR A CA 1
ATOM 4452 C C . THR A 1 567 ? -52.469 -5.301 63.938 1 21.38 567 THR A C 1
ATOM 4454 O O . THR A 1 567 ? -51.406 -4.766 64.25 1 21.38 567 THR A O 1
ATOM 4457 N N . GLY A 1 568 ? -52.5 -6.742 64.125 1 19.84 568 GLY A N 1
ATOM 4458 C CA . GLY A 1 568 ? -51.438 -7.75 64.062 1 19.84 568 GLY A CA 1
ATOM 4459 C C . GLY A 1 568 ? -50.719 -7.801 62.75 1 19.84 568 GLY A C 1
ATOM 4460 O O . GLY A 1 568 ? -51.344 -8.023 61.719 1 19.84 568 GLY A O 1
ATOM 4461 N N . VAL A 1 569 ? -49.75 -7.023 62.375 1 20.17 569 VAL A N 1
ATOM 4462 C CA . VAL A 1 569 ? -49.094 -7 61.062 1 20.17 569 VAL A CA 1
ATOM 4463 C C . VAL A 1 569 ? -48.25 -8.266 60.875 1 20.17 569 VAL A C 1
ATOM 4465 O O . VAL A 1 569 ? -47.688 -8.492 59.781 1 20.17 569 VAL A O 1
ATOM 4468 N N . ARG A 1 570 ? -48.531 -9.523 61.375 1 18.84 570 ARG A N 1
ATOM 4469 C CA . ARG A 1 570 ? -47.375 -10.414 61.531 1 18.84 570 ARG A CA 1
ATOM 4470 C C . ARG A 1 570 ? -46.812 -10.852 60.188 1 18.84 570 ARG A C 1
ATOM 4472 O O . ARG A 1 570 ? -47.531 -10.898 59.219 1 18.84 570 ARG A O 1
ATOM 4479 N N . PHE A 1 571 ? -45.438 -11.016 60.094 1 19.67 571 PHE A N 1
ATOM 4480 C CA . PHE A 1 571 ? -44.344 -11.211 59.156 1 19.67 571 PHE A CA 1
ATOM 4481 C C . PHE A 1 571 ? -44.344 -12.633 58.625 1 19.67 571 PHE A C 1
ATOM 4483 O O . PHE A 1 571 ? -43.5 -13 57.812 1 19.67 571 PHE A O 1
ATOM 4490 N N . GLN A 1 572 ? -45.469 -13.297 58.094 1 17.84 572 GLN A N 1
ATOM 4491 C CA . GLN A 1 572 ? -45.469 -14.75 58.094 1 17.84 572 GLN A CA 1
ATOM 4492 C C . GLN A 1 572 ? -44.531 -15.297 57.031 1 17.84 572 GLN A C 1
ATOM 4494 O O . GLN A 1 572 ? -44.875 -15.352 55.844 1 17.84 572 GLN A O 1
ATOM 4499 N N . VAL A 1 573 ? -43.312 -14.961 56.844 1 20.59 573 VAL A N 1
ATOM 4500 C CA . VAL A 1 573 ? -42.5 -15.328 55.688 1 20.59 573 VAL A CA 1
ATOM 4501 C C . VAL A 1 573 ? -42.125 -16.812 55.781 1 20.59 573 VAL A C 1
ATOM 4503 O O . VAL A 1 573 ? -41.25 -17.281 55.031 1 20.59 573 VAL A O 1
ATOM 4506 N N . THR A 1 574 ? -43.062 -17.766 56.219 1 17.28 574 THR A N 1
ATOM 4507 C CA . THR A 1 574 ? -42.312 -18.953 56.656 1 17.28 574 THR A CA 1
ATOM 4508 C C . THR A 1 574 ? -41.594 -19.609 55.5 1 17.28 574 THR A C 1
ATOM 4510 O O . THR A 1 574 ? -40.406 -19.828 55.531 1 17.28 574 THR A O 1
ATOM 4513 N N . GLY A 1 575 ? -42.188 -20.766 54.844 1 17.27 575 GLY A N 1
ATOM 4514 C CA . GLY A 1 575 ? -41.688 -22.125 54.938 1 17.27 575 GLY A CA 1
ATOM 4515 C C . GLY A 1 575 ? -40.875 -22.562 53.719 1 17.27 575 GLY A C 1
ATOM 4516 O O . GLY A 1 575 ? -40.656 -21.781 52.812 1 17.27 575 GLY A O 1
ATOM 4517 N N . SER A 1 576 ? -41.25 -23.797 53 1 17.67 576 SER A N 1
ATOM 4518 C CA . SER A 1 576 ? -40.625 -25.109 52.906 1 17.67 576 SER A CA 1
ATOM 4519 C C . SER A 1 576 ? -39.969 -25.297 51.531 1 17.67 576 SER A C 1
ATOM 4521 O O . SER A 1 576 ? -38.781 -25.656 51.469 1 17.67 576 SER A O 1
ATOM 4523 N N . GLU A 1 577 ? -40.781 -25.75 50.469 1 17.94 577 GLU A N 1
ATOM 4524 C CA . GLU A 1 577 ? -40.625 -27.062 49.844 1 17.94 577 GLU A CA 1
ATOM 4525 C C . GLU A 1 577 ? -39.625 -27.016 48.688 1 17.94 577 GLU A C 1
ATOM 4527 O O . GLU A 1 577 ? -39.344 -25.953 48.125 1 17.94 577 GLU A O 1
ATOM 4532 N N . PRO A 1 578 ? -39.375 -28.359 48.062 1 21.98 578 PRO A N 1
ATOM 4533 C CA . PRO A 1 578 ? -38.344 -29.125 47.375 1 21.98 578 PRO A CA 1
ATOM 4534 C C . PRO A 1 578 ? -38.25 -28.797 45.875 1 21.98 578 PRO A C 1
ATOM 4536 O O . PRO A 1 578 ? -39.25 -28.422 45.25 1 21.98 578 PRO A O 1
ATOM 4539 N N . ARG A 1 579 ? -37.188 -28.484 45.344 1 19.77 579 ARG A N 1
ATOM 4540 C CA . ARG A 1 579 ? -36.781 -27.828 44.094 1 19.77 579 ARG A CA 1
ATOM 4541 C C . ARG A 1 579 ? -37.125 -28.703 42.875 1 19.77 579 ARG A C 1
ATOM 4543 O O . ARG A 1 579 ? -37.094 -28.234 41.75 1 19.77 579 ARG A O 1
ATOM 4550 N N . LYS A 1 580 ? -37.344 -30.141 43.031 1 18.44 580 LYS A N 1
ATOM 4551 C CA . LYS A 1 580 ? -36.469 -30.688 41.969 1 18.44 580 LYS A CA 1
ATOM 4552 C C . LYS A 1 580 ? -37.156 -30.594 40.594 1 18.44 580 LYS A C 1
ATOM 4554 O O . LYS A 1 580 ? -36.531 -30.266 39.594 1 18.44 580 LYS A O 1
ATOM 4559 N N . PRO A 1 581 ? -38.594 -31.047 40.406 1 21.28 581 PRO A N 1
ATOM 4560 C CA . PRO A 1 581 ? -38.719 -32.125 39.438 1 21.28 581 PRO A CA 1
ATOM 4561 C C . PRO A 1 581 ? -38.562 -31.625 38 1 21.28 581 PRO A C 1
ATOM 4563 O O . PRO A 1 581 ? -38.656 -30.422 37.75 1 21.28 581 PRO A O 1
ATOM 4566 N N . LEU A 1 582 ? -38.5 -32.656 36.969 1 19.45 582 LEU A N 1
ATOM 4567 C CA . LEU A 1 582 ? -37.906 -32.844 35.656 1 19.45 582 LEU A CA 1
ATOM 4568 C C . LEU A 1 582 ? -38.719 -32.094 34.594 1 19.45 582 LEU A C 1
ATOM 4570 O O . LEU A 1 582 ? -39.688 -31.375 34.938 1 19.45 582 LEU A O 1
ATOM 4574 N N . LYS A 1 583 ? -39.219 -32.875 33.562 1 20.72 583 LYS A N 1
ATOM 4575 C CA . LYS A 1 583 ? -39.312 -32.812 32.125 1 20.72 583 LYS A CA 1
ATOM 4576 C C . LYS A 1 583 ? -40.656 -32.281 31.656 1 20.72 583 LYS A C 1
ATOM 4578 O O . LYS A 1 583 ? -41.688 -32.906 31.875 1 20.72 583 LYS A O 1
ATOM 4583 N N . PRO A 1 584 ? -41.281 -31.141 31.859 1 22.59 584 PRO A N 1
ATOM 4584 C CA . PRO A 1 584 ? -42.75 -31.094 31.641 1 22.59 584 PRO A CA 1
ATOM 4585 C C . PRO A 1 584 ? -43.125 -31.328 30.188 1 22.59 584 PRO A C 1
ATOM 4587 O O . PRO A 1 584 ? -42.719 -30.562 29.312 1 22.59 584 PRO A O 1
ATOM 4590 N N . ALA A 1 585 ? -43.125 -32.562 29.734 1 21.8 585 ALA A N 1
ATOM 4591 C CA . ALA A 1 585 ? -43.375 -32.875 28.328 1 21.8 585 ALA A CA 1
ATOM 4592 C C . ALA A 1 585 ? -44.719 -32.281 27.875 1 21.8 585 ALA A C 1
ATOM 4594 O O . ALA A 1 585 ? -45.688 -32.25 28.641 1 21.8 585 ALA A O 1
ATOM 4595 N N . LEU A 1 586 ? -44.812 -31.688 26.703 1 20.31 586 LEU A N 1
ATOM 4596 C CA . LEU A 1 586 ? -45.719 -30.828 25.953 1 20.31 586 LEU A CA 1
ATOM 4597 C C . LEU A 1 586 ? -47.031 -31.547 25.656 1 20.31 586 LEU A C 1
ATOM 4599 O O . LEU A 1 586 ? -47.156 -32.188 24.609 1 20.31 586 LEU A O 1
ATOM 4603 N N . LYS A 1 587 ? -47.562 -32.469 26.641 1 22.3 587 LYS A N 1
ATOM 4604 C CA . LYS A 1 587 ? -48.781 -33.125 26.156 1 22.3 587 LYS A CA 1
ATOM 4605 C C . LYS A 1 587 ? -49.875 -32.094 25.812 1 22.3 587 LYS A C 1
ATOM 4607 O O . LYS A 1 587 ? -50.219 -31.266 26.656 1 22.3 587 LYS A O 1
ATOM 4612 N N . ARG A 1 588 ? -50.125 -31.891 24.562 1 22.73 588 ARG A N 1
ATOM 4613 C CA . ARG A 1 588 ? -51.094 -31.016 23.906 1 22.73 588 ARG A CA 1
ATOM 4614 C C . ARG A 1 588 ? -52.5 -31.375 24.297 1 22.73 588 ARG A C 1
ATOM 4616 O O . ARG A 1 588 ? -53.062 -32.375 23.812 1 22.73 588 ARG A O 1
ATOM 4623 N N . VAL A 1 589 ? -52.781 -31.578 25.609 1 22.92 589 VAL A N 1
ATOM 4624 C CA . VAL A 1 589 ? -54.125 -32.094 25.891 1 22.92 589 VAL A CA 1
ATOM 4625 C C . VAL A 1 589 ? -55.188 -31.172 25.281 1 22.92 589 VAL A C 1
ATOM 4627 O O . VAL A 1 589 ? -55 -29.953 25.25 1 22.92 589 VAL A O 1
ATOM 4630 N N . PRO A 1 590 ? -56.188 -31.75 24.656 1 26.56 590 PRO A N 1
ATOM 4631 C CA . PRO A 1 590 ? -57.25 -31.125 23.859 1 26.56 590 PRO A CA 1
ATOM 4632 C C . PRO A 1 590 ? -58.125 -30.172 24.688 1 26.56 590 PRO A C 1
ATOM 4634 O O . PRO A 1 590 ? -58.688 -30.578 25.703 1 26.56 590 PRO A O 1
ATOM 4637 N N . SER A 1 591 ? -57.562 -29.047 25.094 1 23.17 591 SER A N 1
ATOM 4638 C CA . SER A 1 591 ? -58.156 -28.141 26.094 1 23.17 591 SER A CA 1
ATOM 4639 C C . SER A 1 591 ? -59.531 -27.641 25.641 1 23.17 591 SER A C 1
ATOM 4641 O O . SER A 1 591 ? -59.625 -26.766 24.781 1 23.17 591 SER A O 1
ATOM 4643 N N . THR A 1 592 ? -60.5 -28.516 25.391 1 24.81 592 THR A N 1
ATOM 4644 C CA . THR A 1 592 ? -61.812 -28.016 24.969 1 24.81 592 THR A CA 1
ATOM 4645 C C . THR A 1 592 ? -62.438 -27.141 26.062 1 24.81 592 THR A C 1
ATOM 4647 O O . THR A 1 592 ? -63.625 -26.812 26 1 24.81 592 THR A O 1
ATOM 4650 N N . LEU A 1 593 ? -61.625 -26.5 26.906 1 22.17 593 LEU A N 1
ATOM 4651 C CA . LEU A 1 593 ? -62.375 -25.953 28.047 1 22.17 593 LEU A CA 1
ATOM 4652 C C . LEU A 1 593 ? -63.406 -24.938 27.594 1 22.17 593 LEU A C 1
ATOM 4654 O O . LEU A 1 593 ? -63.125 -24.094 26.734 1 22.17 593 LEU A O 1
ATOM 4658 N N . SER A 1 594 ? -64.625 -25.312 27.766 1 25.19 594 SER A N 1
ATOM 4659 C CA . SER A 1 594 ? -65.875 -24.578 27.578 1 25.19 594 SER A CA 1
ATOM 4660 C C . SER A 1 594 ? -65.875 -23.281 28.359 1 25.19 594 SER A C 1
ATOM 4662 O O . SER A 1 594 ? -65.625 -23.266 29.562 1 25.19 594 SER A O 1
ATOM 4664 N N . ASP A 1 595 ? -65.375 -22.219 27.797 1 24.8 595 ASP A N 1
ATOM 4665 C CA . ASP A 1 595 ? -65.25 -20.828 28.219 1 24.8 595 ASP A CA 1
ATOM 4666 C C . ASP A 1 595 ? -66.562 -20.266 28.734 1 24.8 595 ASP A C 1
ATOM 4668 O O . ASP A 1 595 ? -67.438 -19.844 27.953 1 24.8 595 ASP A O 1
ATOM 4672 N N . ASN A 1 596 ? -67.188 -20.953 29.797 1 25.61 596 ASN A N 1
ATOM 4673 C CA . ASN A 1 596 ? -68.375 -20.266 30.312 1 25.61 596 ASN A CA 1
ATOM 4674 C C . ASN A 1 596 ? -68 -18.906 30.906 1 25.61 596 ASN A C 1
ATOM 4676 O O . ASN A 1 596 ? -67.312 -18.828 31.906 1 25.61 596 ASN A O 1
ATOM 4680 N N . HIS A 1 597 ? -67.688 -17.906 30.141 1 26.12 597 HIS A N 1
ATOM 4681 C CA . HIS A 1 597 ? -67.375 -16.5 30.344 1 26.12 597 HIS A CA 1
ATOM 4682 C C . HIS A 1 597 ? -68.5 -15.812 31.172 1 26.12 597 HIS A C 1
ATOM 4684 O O . HIS A 1 597 ? -69.312 -15.094 30.625 1 26.12 597 HIS A O 1
ATOM 4690 N N . SER A 1 598 ? -68.875 -16.359 32.406 1 29.06 598 SER A N 1
ATOM 4691 C CA . SER A 1 598 ? -69.812 -15.5 33.062 1 29.06 598 SER A CA 1
ATOM 4692 C C . SER A 1 598 ? -69.188 -14.227 33.594 1 29.06 598 SER A C 1
ATOM 4694 O O . SER A 1 598 ? -68.188 -14.281 34.312 1 29.06 598 SER A O 1
ATOM 4696 N N . GLY A 1 599 ? -68.938 -13.148 32.844 1 30.27 599 GLY A N 1
ATOM 4697 C CA . GLY A 1 599 ? -68.375 -11.805 32.938 1 30.27 599 GLY A CA 1
ATOM 4698 C C . GLY A 1 599 ? -68.875 -11.016 34.125 1 30.27 599 GLY A C 1
ATOM 4699 O O . GLY A 1 599 ? -70 -10.484 34.094 1 30.27 599 GLY A O 1
ATOM 4700 N N . ASN A 1 600 ? -68.562 -11.492 35.406 1 31.11 600 ASN A N 1
ATOM 4701 C CA . ASN A 1 600 ? -69 -10.672 36.5 1 31.11 600 ASN A CA 1
ATOM 4702 C C . ASN A 1 600 ? -68.375 -9.305 36.531 1 31.11 600 ASN A C 1
ATOM 4704 O O . ASN A 1 600 ? -67.125 -9.211 36.344 1 31.11 600 ASN A O 1
ATOM 4708 N N . ARG A 1 601 ? -69 -8.07 36.438 1 34.03 601 ARG A N 1
ATOM 4709 C CA . ARG A 1 601 ? -68.938 -6.637 36.188 1 34.03 601 ARG A CA 1
ATOM 4710 C C . ARG A 1 601 ? -68.188 -5.922 37.312 1 34.03 601 ARG A C 1
ATOM 4712 O O . ARG A 1 601 ? -68.062 -4.699 37.312 1 34.03 601 ARG A O 1
ATOM 4719 N N . GLY A 1 602 ? -67.875 -6.496 38.438 1 36.94 602 GLY A N 1
ATOM 4720 C CA . GLY A 1 602 ? -67.375 -5.598 39.469 1 36.94 602 GLY A CA 1
ATOM 4721 C C . GLY A 1 602 ? -65.938 -5.152 39.312 1 36.94 602 GLY A C 1
ATOM 4722 O O . GLY A 1 602 ? -65.438 -4.422 40.125 1 36.94 602 GLY A O 1
ATOM 4723 N N . GLY A 1 603 ? -65.125 -5.918 38.719 1 41.22 603 GLY A N 1
ATOM 4724 C CA . GLY A 1 603 ? -63.688 -5.715 38.594 1 41.22 603 GLY A CA 1
ATOM 4725 C C . GLY A 1 603 ? -63.312 -4.496 37.781 1 41.22 603 GLY A C 1
ATOM 4726 O O . GLY A 1 603 ? -62.125 -4.281 37.469 1 41.22 603 GLY A O 1
ATOM 4727 N N . GLY A 1 604 ? -64.125 -3.824 37.219 1 42.44 604 GLY A N 1
ATOM 4728 C CA . GLY A 1 604 ? -63.969 -2.748 36.25 1 42.44 604 GLY A CA 1
ATOM 4729 C C . GLY A 1 604 ? -63.375 -1.49 36.844 1 42.44 604 GLY A C 1
ATOM 4730 O O . GLY A 1 604 ? -62.75 -0.693 36.156 1 42.44 604 GLY A O 1
ATOM 4731 N N . LYS A 1 605 ? -63.562 -1.224 38.125 1 50.75 605 LYS A N 1
ATOM 4732 C CA . LYS A 1 605 ? -63.219 0.091 38.688 1 50.75 605 LYS A CA 1
ATOM 4733 C C . LYS A 1 605 ? -61.75 0.192 38.969 1 50.75 605 LYS A C 1
ATOM 4735 O O . LYS A 1 605 ? -61.125 1.236 38.75 1 50.75 605 LYS A O 1
ATOM 4740 N N . LYS A 1 606 ? -61.062 -0.722 39.5 1 54.03 606 LYS A N 1
ATOM 4741 C CA . LYS A 1 606 ? -59.656 -0.674 39.844 1 54.03 606 LYS A CA 1
ATOM 4742 C C . LYS A 1 606 ? -58.781 -0.555 38.594 1 54.03 606 LYS A C 1
ATOM 4744 O O . LYS A 1 606 ? -57.781 0.181 38.594 1 54.03 606 LYS A O 1
ATOM 4749 N N . SER A 1 607 ? -59.062 -1.283 37.594 1 59.44 607 SER A N 1
ATOM 4750 C CA . SER A 1 607 ? -58.375 -1.227 36.312 1 59.44 607 SER A CA 1
ATOM 4751 C C . SER A 1 607 ? -58.5 0.154 35.656 1 59.44 607 SER A C 1
ATOM 4753 O O . SER A 1 607 ? -57.531 0.664 35.094 1 59.44 607 SER A O 1
ATOM 4755 N N . SER A 1 608 ? -59.469 0.787 35.906 1 65.12 608 SER A N 1
ATOM 4756 C CA . SER A 1 608 ? -59.75 2.111 35.375 1 65.12 608 SER A CA 1
ATOM 4757 C C . SER A 1 608 ? -58.875 3.172 36.031 1 65.12 608 SER A C 1
ATOM 4759 O O . SER A 1 608 ? -58.406 4.105 35.375 1 65.12 608 SER A O 1
ATOM 4761 N N . PHE A 1 609 ? -58.594 2.912 37.312 1 68.44 609 PHE A N 1
ATOM 4762 C CA . PHE A 1 609 ? -57.781 3.877 38.031 1 68.44 609 PHE A CA 1
ATOM 4763 C C . PHE A 1 609 ? -56.344 3.822 37.594 1 68.44 609 PHE A C 1
ATOM 4765 O O . PHE A 1 609 ? -55.656 4.855 37.5 1 68.44 609 PHE A O 1
ATOM 4772 N N . VAL A 1 610 ? -55.844 2.723 37.344 1 75.38 610 VAL A N 1
ATOM 4773 C CA . VAL A 1 610 ? -54.469 2.555 36.906 1 75.38 610 VAL A CA 1
ATOM 4774 C C . VAL A 1 610 ? -54.281 3.137 35.5 1 75.38 610 VAL A C 1
ATOM 4776 O O . VAL A 1 610 ? -53.281 3.766 35.219 1 75.38 610 VAL A O 1
ATOM 4779 N N . MET A 1 611 ? -55.219 2.943 34.75 1 77.56 611 MET A N 1
ATOM 4780 C CA . MET A 1 611 ? -55.156 3.504 33.406 1 77.56 611 MET A CA 1
ATOM 4781 C C . MET A 1 611 ? -55.188 5.027 33.438 1 77.56 611 MET A C 1
ATOM 4783 O O . MET A 1 611 ? -54.5 5.688 32.656 1 77.56 611 MET A O 1
ATOM 4787 N N . GLU A 1 612 ? -55.938 5.48 34.281 1 77.81 612 GLU A N 1
ATOM 4788 C CA . GLU A 1 612 ? -56 6.93 34.469 1 77.81 612 GLU A CA 1
ATOM 4789 C C . GLU A 1 612 ? -54.688 7.48 35 1 77.81 612 GLU A C 1
ATOM 4791 O O . GLU A 1 612 ? -54.25 8.555 34.594 1 77.81 612 GLU A O 1
ATOM 4796 N N . TRP A 1 613 ? -54.156 6.746 35.875 1 82.62 613 TRP A N 1
ATOM 4797 C CA . TRP A 1 613 ? -52.844 7.145 36.375 1 82.62 613 TRP A CA 1
ATOM 4798 C C . TRP A 1 613 ? -51.812 7.137 35.281 1 82.62 613 TRP A C 1
ATOM 4800 O O . TRP A 1 613 ? -51 8.062 35.188 1 82.62 613 TRP A O 1
ATOM 4810 N N . GLU A 1 614 ? -51.812 6.16 34.531 1 84.06 614 GLU A N 1
ATOM 4811 C CA . GLU A 1 614 ? -50.844 6.066 33.438 1 84.06 614 GLU A CA 1
ATOM 4812 C C . GLU A 1 614 ? -51.062 7.207 32.438 1 84.06 614 GLU A C 1
ATOM 4814 O O . GLU A 1 614 ? -50.094 7.762 31.938 1 84.06 614 GLU A O 1
ATOM 4819 N N . GLU A 1 615 ? -52.219 7.547 32.25 1 82 615 GLU A N 1
ATOM 4820 C CA . GLU A 1 615 ? -52.5 8.656 31.359 1 82 615 GLU A CA 1
ATOM 4821 C C . GLU A 1 615 ? -52.062 9.984 31.938 1 82 615 GLU A C 1
ATOM 4823 O O . GLU A 1 615 ? -51.562 10.852 31.219 1 82 615 GLU A O 1
ATOM 4828 N N . ARG A 1 616 ? -52.156 10.102 33.188 1 81.75 616 ARG A N 1
ATOM 4829 C CA . ARG A 1 616 ? -51.719 11.32 33.844 1 81.75 616 ARG A CA 1
ATOM 4830 C C . ARG A 1 616 ? -50.188 11.406 33.812 1 81.75 616 ARG A C 1
ATOM 4832 O O . ARG A 1 616 ? -49.625 12.492 33.688 1 81.75 616 ARG A O 1
ATOM 4839 N N . GLN A 1 617 ? -49.656 10.281 34 1 85.12 617 GLN A N 1
ATOM 4840 C CA . GLN A 1 617 ? -48.188 10.258 33.969 1 85.12 617 GLN A CA 1
ATOM 4841 C C . GLN A 1 617 ? -47.656 10.578 32.594 1 85.12 617 GLN A C 1
ATOM 4843 O O . GLN A 1 617 ? -46.594 11.227 32.438 1 85.12 617 GLN A O 1
ATOM 4848 N N . LEU A 1 618 ? -48.344 10.156 31.625 1 86.38 618 LEU A N 1
ATOM 4849 C CA . LEU A 1 618 ? -47.906 10.391 30.25 1 86.38 618 LEU A CA 1
ATOM 4850 C C . LEU A 1 618 ? -48.094 11.852 29.859 1 86.38 618 LEU A C 1
ATOM 4852 O O . LEU A 1 618 ? -47.438 12.344 28.938 1 86.38 618 LEU A O 1
ATOM 4856 N N . ASP A 1 619 ? -48.875 12.523 30.625 1 82.88 619 ASP A N 1
ATOM 4857 C CA . ASP A 1 619 ? -49.125 13.93 30.312 1 82.88 619 ASP A CA 1
ATOM 4858 C C . ASP A 1 619 ? -48.156 14.844 31.062 1 82.88 619 ASP A C 1
ATOM 4860 O O . ASP A 1 619 ? -48.188 16.062 30.859 1 82.88 619 ASP A O 1
ATOM 4864 N N . GLN A 1 620 ? -47.281 14.242 31.75 1 84.88 620 GLN A N 1
ATOM 4865 C CA . GLN A 1 620 ? -46.281 15.039 32.438 1 84.88 620 GLN A CA 1
ATOM 4866 C C . GLN A 1 620 ? -45.125 15.414 31.5 1 84.88 620 GLN A C 1
ATOM 4868 O O . GLN A 1 620 ? -44.938 14.758 30.484 1 84.88 620 GLN A O 1
ATOM 4873 N N . LEU A 1 621 ? -44.469 16.531 31.828 1 86.25 621 LEU A N 1
ATOM 4874 C CA . LEU A 1 621 ? -43.344 17.016 31.047 1 86.25 621 LEU A CA 1
ATOM 4875 C C . LEU A 1 621 ? -42.125 16.141 31.281 1 86.25 621 LEU A C 1
ATOM 4877 O O . LEU A 1 621 ? -41.844 15.695 32.406 1 86.25 621 LEU A O 1
ATOM 4881 N N . VAL A 1 622 ? -41.438 15.906 30.203 1 85.31 622 VAL A N 1
ATOM 4882 C CA . VAL A 1 622 ? -40.312 14.992 30.234 1 85.31 622 VAL A CA 1
ATOM 4883 C C . VAL A 1 622 ? -39.125 15.68 30.891 1 85.31 622 VAL A C 1
ATOM 4885 O O . VAL A 1 622 ? -38.844 16.859 30.641 1 85.31 622 VAL A O 1
ATOM 4888 N N . ASN A 1 623 ? -38.406 15.008 31.828 1 77.12 623 ASN A N 1
ATOM 4889 C CA . ASN A 1 623 ? -37.156 15.445 32.406 1 77.12 623 ASN A CA 1
ATOM 4890 C C . ASN A 1 623 ? -35.969 14.797 31.703 1 77.12 623 ASN A C 1
ATOM 4892 O O . ASN A 1 623 ? -35.656 13.625 31.938 1 77.12 623 ASN A O 1
ATOM 4896 N N . PHE A 1 624 ? -35.281 15.578 30.859 1 77.62 624 PHE A N 1
ATOM 4897 C CA . PHE A 1 624 ? -34.188 15.039 30.078 1 77.62 624 PHE A CA 1
ATOM 4898 C C . PHE A 1 624 ? -32.875 15.062 30.891 1 77.62 624 PHE A C 1
ATOM 4900 O O . PHE A 1 624 ? -31.828 14.734 30.359 1 77.62 624 PHE A O 1
ATOM 4907 N N . ASN A 1 625 ? -32.875 15.398 32.156 1 66.19 625 ASN A N 1
ATOM 4908 C CA . ASN A 1 625 ? -31.672 15.492 32.938 1 66.19 625 ASN A CA 1
ATOM 4909 C C . ASN A 1 625 ? -30.984 14.133 33.094 1 66.19 625 ASN A C 1
ATOM 4911 O O . ASN A 1 625 ? -29.766 14.055 33.156 1 66.19 625 ASN A O 1
ATOM 4915 N N . ASN A 1 626 ? -31.734 13.078 33.031 1 61.38 626 ASN A N 1
ATOM 4916 C CA . ASN A 1 626 ? -31.141 11.758 33.219 1 61.38 626 ASN A CA 1
ATOM 4917 C C . ASN A 1 626 ? -30.891 11.062 31.875 1 61.38 626 ASN A C 1
ATOM 4919 O O . ASN A 1 626 ? -30.609 9.867 31.828 1 61.38 626 ASN A O 1
ATOM 4923 N N . CYS A 1 627 ? -31.016 11.797 30.797 1 68.12 627 CYS A N 1
ATOM 4924 C CA . CYS A 1 627 ? -30.859 11.188 29.469 1 68.12 627 CYS A CA 1
ATOM 4925 C C . CYS A 1 627 ? -29.547 11.609 28.844 1 68.12 627 CYS A C 1
ATOM 4927 O O . CYS A 1 627 ? -29.141 12.773 28.938 1 68.12 627 CYS A O 1
ATOM 4929 N N . LYS A 1 628 ? -28.812 10.578 28.484 1 68.12 628 LYS A N 1
ATOM 4930 C CA . LYS A 1 628 ? -27.578 10.852 27.766 1 68.12 628 LYS A CA 1
ATOM 4931 C C . LYS A 1 628 ? -27.859 11.398 26.375 1 68.12 628 LYS A C 1
ATOM 4933 O O . LYS A 1 628 ? -28.297 10.656 25.484 1 68.12 628 LYS A O 1
ATOM 4938 N N . ILE A 1 629 ? -27.922 12.672 26.25 1 68.12 629 ILE A N 1
ATOM 4939 C CA . ILE A 1 629 ? -28.125 13.336 24.969 1 68.12 629 ILE A CA 1
ATOM 4940 C C . ILE A 1 629 ? -26.781 13.562 24.281 1 68.12 629 ILE A C 1
ATOM 4942 O O . ILE A 1 629 ? -25.812 13.953 24.938 1 68.12 629 ILE A O 1
ATOM 4946 N N . ASP A 1 630 ? -26.703 13.016 23.047 1 65.44 630 ASP A N 1
ATOM 4947 C CA . ASP A 1 630 ? -25.547 13.383 22.25 1 65.44 630 ASP A CA 1
ATOM 4948 C C . ASP A 1 630 ? -25.609 14.852 21.828 1 65.44 630 ASP A C 1
ATOM 4950 O O . ASP A 1 630 ? -26.453 15.242 21.031 1 65.44 630 ASP A O 1
ATOM 4954 N N . PRO A 1 631 ? -24.906 15.555 22.578 1 58.44 631 PRO A N 1
ATOM 4955 C CA . PRO A 1 631 ? -25.031 16.984 22.328 1 58.44 631 PRO A CA 1
ATOM 4956 C C . PRO A 1 631 ? -24.5 17.406 20.953 1 58.44 631 PRO A C 1
ATOM 4958 O O . PRO A 1 631 ? -24.828 18.484 20.469 1 58.44 631 PRO A O 1
ATOM 4961 N N . ALA A 1 632 ? -23.734 16.547 20.344 1 56.59 632 ALA A N 1
ATOM 4962 C CA . ALA A 1 632 ? -23.156 17 19.078 1 56.59 632 ALA A CA 1
ATOM 4963 C C . ALA A 1 632 ? -23.328 15.945 17.984 1 56.59 632 ALA A C 1
ATOM 4965 O O . ALA A 1 632 ? -22.344 15.352 17.531 1 56.59 632 ALA A O 1
ATOM 4966 N N . PRO A 1 633 ? -24.656 15.867 17.578 1 64.81 633 PRO A N 1
ATOM 4967 C CA . PRO A 1 633 ? -24.812 14.961 16.438 1 64.81 633 PRO A CA 1
ATOM 4968 C C . PRO A 1 633 ? -24.188 15.516 15.156 1 64.81 633 PRO A C 1
ATOM 4970 O O . PRO A 1 633 ? -23.953 16.719 15.047 1 64.81 633 PRO A O 1
ATOM 4973 N N . PHE A 1 634 ? -23.719 14.688 14.336 1 70 634 PHE A N 1
ATOM 4974 C CA . PHE A 1 634 ? -23.125 15.125 13.086 1 70 634 PHE A CA 1
ATOM 4975 C C . PHE A 1 634 ? -24.125 15.914 12.25 1 70 634 PHE A C 1
ATOM 4977 O O . PHE A 1 634 ? -25.266 15.477 12.062 1 70 634 PHE A O 1
ATOM 4984 N N . GLN A 1 635 ? -23.797 17.188 11.992 1 71.62 635 GLN A N 1
ATOM 4985 C CA . GLN A 1 635 ? -24.703 18.062 11.266 1 71.62 635 GLN A CA 1
ATOM 4986 C C . GLN A 1 635 ? -24.094 18.5 9.93 1 71.62 635 GLN A C 1
ATOM 4988 O O . GLN A 1 635 ? -22.891 18.672 9.82 1 71.62 635 GLN A O 1
ATOM 4993 N N . LEU A 1 636 ? -24.953 18.406 8.906 1 76.31 636 LEU A N 1
ATOM 4994 C CA . LEU A 1 636 ? -24.609 18.906 7.586 1 76.31 636 LEU A CA 1
ATOM 4995 C C . LEU A 1 636 ? -25.391 20.172 7.258 1 76.31 636 LEU A C 1
ATOM 4997 O O . LEU A 1 636 ? -26.484 20.375 7.789 1 76.31 636 LEU A O 1
ATOM 5001 N N . VAL A 1 637 ? -24.75 21.016 6.473 1 70 637 VAL A N 1
ATOM 5002 C CA . VAL A 1 637 ? -25.453 22.203 6.004 1 70 637 VAL A CA 1
ATOM 5003 C C . VAL A 1 637 ? -26.125 21.906 4.668 1 70 637 VAL A C 1
ATOM 5005 O O . VAL A 1 637 ? -25.688 21.031 3.92 1 70 637 VAL A O 1
ATOM 5008 N N . GLU A 1 638 ? -27.172 22.562 4.418 1 74.62 638 GLU A N 1
ATOM 5009 C CA . GLU A 1 638 ? -28.031 22.328 3.258 1 74.62 638 GLU A CA 1
ATOM 5010 C C . GLU A 1 638 ? -27.234 22.422 1.958 1 74.62 638 GLU A C 1
ATOM 5012 O O . GLU A 1 638 ? -27.469 21.656 1.021 1 74.62 638 GLU A O 1
ATOM 5017 N N . ARG A 1 639 ? -26.203 23.25 1.964 1 66 639 ARG A N 1
ATOM 5018 C CA . ARG A 1 639 ? -25.516 23.484 0.694 1 66 639 ARG A CA 1
ATOM 5019 C C . ARG A 1 639 ? -24.234 22.672 0.591 1 66 639 ARG A C 1
ATOM 5021 O O . ARG A 1 639 ? -23.422 22.906 -0.297 1 66 639 ARG A O 1
ATOM 5028 N N . THR A 1 640 ? -24.141 21.734 1.424 1 72.75 640 THR A N 1
ATOM 5029 C CA . THR A 1 640 ? -22.969 20.859 1.332 1 72.75 640 THR A CA 1
ATOM 5030 C C . THR A 1 640 ? -23.062 19.953 0.101 1 72.75 640 THR A C 1
ATOM 5032 O O . THR A 1 640 ? -24.141 19.453 -0.224 1 72.75 640 THR A O 1
ATOM 5035 N N . SER A 1 641 ? -21.984 19.953 -0.616 1 70.81 641 SER A N 1
ATOM 5036 C CA . 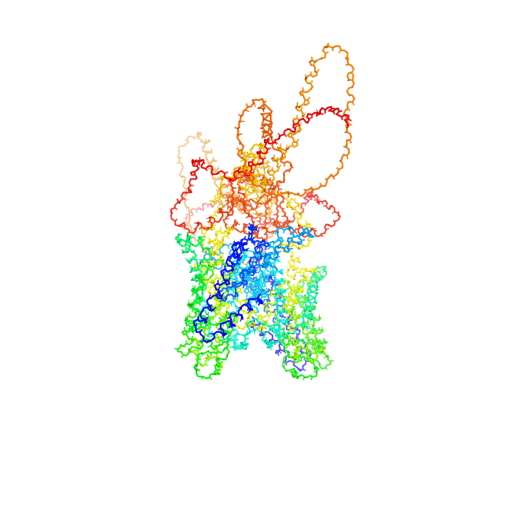SER A 1 641 ? -21.953 19.156 -1.837 1 70.81 641 SER A CA 1
ATOM 5037 C C . SER A 1 641 ? -22.047 17.672 -1.525 1 70.81 641 SER A C 1
ATOM 5039 O O . SER A 1 641 ? -21.734 17.234 -0.414 1 70.81 641 SER A O 1
ATOM 5041 N N . LEU A 1 642 ? -22.531 16.984 -2.461 1 73.75 642 LEU A N 1
ATOM 5042 C CA . LEU A 1 642 ? -22.672 15.531 -2.348 1 73.75 642 LEU A CA 1
ATOM 5043 C C . LEU A 1 642 ? -21.312 14.867 -2.154 1 73.75 642 LEU A C 1
ATOM 5045 O O . LEU A 1 642 ? -21.188 13.898 -1.41 1 73.75 642 LEU A O 1
ATOM 5049 N N . HIS A 1 643 ? -20.375 15.438 -2.807 1 67.88 643 HIS A N 1
ATOM 5050 C CA . HIS A 1 643 ? -19.031 14.883 -2.689 1 67.88 643 HIS A CA 1
ATOM 5051 C C . HIS A 1 643 ? -18.516 14.977 -1.256 1 67.88 643 HIS A C 1
ATOM 5053 O O . HIS A 1 643 ? -17.969 14.008 -0.728 1 67.88 643 HIS A O 1
ATOM 5059 N N . LYS A 1 644 ? -18.703 16.109 -0.645 1 68.81 644 LYS A N 1
ATOM 5060 C CA . LYS A 1 644 ? -18.281 16.297 0.738 1 68.81 644 LYS A CA 1
ATOM 5061 C C . LYS A 1 644 ? -19.047 15.383 1.687 1 68.81 644 LYS A C 1
ATOM 5063 O O . LYS A 1 644 ? -18.484 14.828 2.627 1 68.81 644 LYS A O 1
ATOM 5068 N N . THR A 1 645 ? -20.297 15.297 1.358 1 74.06 645 THR A N 1
ATOM 5069 C CA . THR A 1 645 ? -21.125 14.445 2.195 1 74.06 645 THR A CA 1
ATOM 5070 C C . THR A 1 645 ? -20.688 12.984 2.088 1 74.06 645 THR A C 1
ATOM 5072 O O . THR A 1 645 ? -20.625 12.281 3.094 1 74.06 645 THR A O 1
ATOM 5075 N N . HIS A 1 646 ? -20.422 12.633 0.875 1 73.06 646 HIS A N 1
ATOM 5076 C CA . HIS A 1 646 ? -19.984 11.266 0.646 1 73.06 646 HIS A CA 1
ATOM 5077 C C . HIS A 1 646 ? -18.688 10.977 1.398 1 73.06 646 HIS A C 1
ATOM 5079 O O . HIS A 1 646 ? -18.531 9.914 2.006 1 73.06 646 HIS A O 1
ATOM 5085 N N . THR A 1 647 ? -17.844 11.875 1.341 1 67.94 647 THR A N 1
ATOM 5086 C CA . THR A 1 647 ? -16.547 11.719 2 1 67.94 647 THR A CA 1
ATOM 5087 C C . THR A 1 647 ? -16.719 11.664 3.516 1 67.94 647 THR A C 1
ATOM 5089 O O . THR A 1 647 ? -16.078 10.867 4.191 1 67.94 647 THR A O 1
ATOM 5092 N N . ILE A 1 648 ? -17.594 12.469 4.012 1 69 648 ILE A N 1
ATOM 5093 C CA . ILE A 1 648 ? -17.828 12.531 5.449 1 69 648 ILE A CA 1
ATOM 5094 C C . ILE A 1 648 ? -18.453 11.227 5.93 1 69 648 ILE A C 1
ATOM 5096 O O . ILE A 1 648 ? -18.031 10.656 6.938 1 69 648 ILE A O 1
ATOM 5100 N N . PHE A 1 649 ? -19.391 10.781 5.145 1 71.44 649 PHE A N 1
ATOM 5101 C CA . PHE A 1 649 ? -20.078 9.555 5.523 1 71.44 649 PHE A CA 1
ATOM 5102 C C . PHE A 1 649 ? -19.125 8.359 5.441 1 71.44 649 PHE A C 1
ATOM 5104 O O . PHE A 1 649 ? -19.172 7.469 6.289 1 71.44 649 PHE A O 1
ATOM 5111 N N . SER A 1 650 ? -18.375 8.438 4.445 1 68.56 650 SER A N 1
ATOM 5112 C CA . SER A 1 650 ? -17.469 7.312 4.234 1 68.56 650 SER A CA 1
ATOM 5113 C C . SER A 1 650 ? -16.328 7.312 5.258 1 68.56 650 SER A C 1
ATOM 5115 O O . SER A 1 650 ? -15.93 6.254 5.742 1 68.56 650 SER A O 1
ATOM 5117 N N . LEU A 1 651 ? -15.906 8.484 5.531 1 63.06 651 LEU A N 1
ATOM 5118 C CA . LEU A 1 651 ? -14.734 8.602 6.387 1 63.06 651 LEU A CA 1
ATOM 5119 C C . LEU A 1 651 ? -15.117 8.453 7.855 1 63.06 651 LEU A C 1
ATOM 5121 O O . LEU A 1 651 ? -14.391 7.82 8.625 1 63.06 651 LEU A O 1
ATOM 5125 N N . LEU A 1 652 ? -16.266 9.047 8.188 1 59.84 652 LEU A N 1
ATOM 5126 C CA . LEU A 1 652 ? -16.656 9.062 9.594 1 59.84 652 LEU A CA 1
ATOM 5127 C C . LEU A 1 652 ? -17.562 7.875 9.922 1 59.84 652 LEU A C 1
ATOM 5129 O O . LEU A 1 652 ? -17.797 7.578 11.094 1 59.84 652 LEU A O 1
ATOM 5133 N N . GLY A 1 653 ? -17.859 7.129 8.867 1 61.12 653 GLY A N 1
ATOM 5134 C CA . GLY A 1 653 ? -18.719 5.98 9.078 1 61.12 653 GLY A CA 1
ATOM 5135 C C . GLY A 1 653 ? -20.047 6.344 9.727 1 61.12 653 GLY A C 1
ATOM 5136 O O . GLY A 1 653 ? -20.531 5.617 10.594 1 61.12 653 GLY A O 1
ATOM 5137 N N . VAL A 1 654 ? -20.516 7.59 9.5 1 67.06 654 VAL A N 1
ATOM 5138 C CA . VAL A 1 654 ? -21.766 8.031 10.086 1 67.06 654 VAL A CA 1
ATOM 5139 C C . VAL A 1 654 ? -22.938 7.465 9.281 1 67.06 654 VAL A C 1
ATOM 5141 O O . VAL A 1 654 ? -22.859 7.34 8.055 1 67.06 654 VAL A O 1
ATOM 5144 N N . ASP A 1 655 ? -23.938 6.961 10.008 1 70.38 655 ASP A N 1
ATOM 5145 C CA . ASP A 1 655 ? -25.094 6.383 9.352 1 70.38 655 ASP A CA 1
ATOM 5146 C C . ASP A 1 655 ? -26.109 7.469 8.969 1 70.38 655 ASP A C 1
ATOM 5148 O O . ASP A 1 655 ? -26.922 7.277 8.062 1 70.38 655 ASP A O 1
ATOM 5152 N N . HIS A 1 656 ? -26.141 8.5 9.734 1 77.44 656 HIS A N 1
ATOM 5153 C CA . HIS A 1 656 ? -27.047 9.594 9.422 1 77.44 656 HIS A CA 1
ATOM 5154 C C . HIS A 1 656 ? -26.484 10.93 9.883 1 77.44 656 HIS A C 1
ATOM 5156 O O . HIS A 1 656 ? -25.594 10.977 10.75 1 77.44 656 HIS A O 1
ATOM 5162 N N . ALA A 1 657 ? -26.828 11.906 9.164 1 81.62 657 ALA A N 1
ATOM 5163 C CA . ALA A 1 657 ? -26.438 13.273 9.523 1 81.62 657 ALA A CA 1
ATOM 5164 C C . ALA A 1 657 ? -27.641 14.211 9.461 1 81.62 657 ALA A C 1
ATOM 5166 O O . ALA A 1 657 ? -28.5 14.078 8.586 1 81.62 657 ALA A O 1
ATOM 5167 N N . TYR A 1 658 ? -27.812 15.023 10.508 1 82.31 658 TYR A N 1
ATOM 5168 C CA . TYR A 1 658 ? -28.875 16.016 10.508 1 82.31 658 TYR A CA 1
ATOM 5169 C C . TYR A 1 658 ? -28.469 17.234 9.688 1 82.31 658 TYR A C 1
ATOM 5171 O O . TYR A 1 658 ? -27.297 17.641 9.688 1 82.31 658 TYR A O 1
ATOM 5179 N N . VAL A 1 659 ? -29.453 17.609 8.891 1 85.38 659 VAL A N 1
ATOM 5180 C CA . VAL A 1 659 ? -29.203 18.797 8.07 1 85.38 659 VAL A CA 1
ATOM 5181 C C . VAL A 1 659 ? -29.781 20.031 8.758 1 85.38 659 VAL A C 1
ATOM 5183 O O . VAL A 1 659 ? -30.953 20.031 9.156 1 85.38 659 VAL A O 1
ATOM 5186 N N . THR A 1 660 ? -28.984 21.016 8.977 1 75.88 660 THR A N 1
ATOM 5187 C CA . THR A 1 660 ? -29.422 22.219 9.648 1 75.88 660 THR A CA 1
ATOM 5188 C C . THR A 1 660 ? -29.156 23.453 8.789 1 75.88 660 THR A C 1
ATOM 5190 O O . THR A 1 660 ? -28.25 23.453 7.957 1 75.88 660 THR A O 1
ATOM 5193 N N . SER A 1 661 ? -30.141 24.219 8.75 1 70.62 661 SER A N 1
ATOM 5194 C CA . SER A 1 661 ? -29.969 25.547 8.172 1 70.62 661 SER A CA 1
ATOM 5195 C C . SER A 1 661 ? -29.984 26.625 9.258 1 70.62 661 SER A C 1
ATOM 5197 O O . SER A 1 661 ? -31.016 26.875 9.867 1 70.62 661 SER A O 1
ATOM 5199 N N . ILE A 1 662 ? -28.969 27.156 9.586 1 59.25 662 ILE A N 1
ATOM 5200 C CA . ILE A 1 662 ? -28.859 28.156 10.633 1 59.25 662 ILE A CA 1
ATOM 5201 C C . ILE A 1 662 ? -29.266 27.562 11.977 1 59.25 662 ILE A C 1
ATOM 5203 O O . ILE A 1 662 ? -30.062 28.156 12.711 1 59.25 662 ILE A O 1
ATOM 5207 N N . GLY A 1 663 ? -28.891 26.359 12.234 1 65.56 663 GLY A N 1
ATOM 5208 C CA . GLY A 1 663 ? -29.156 25.703 13.5 1 65.56 663 GLY A CA 1
ATOM 5209 C C . GLY A 1 663 ? -30.516 25.016 13.539 1 65.56 663 GLY A C 1
ATOM 5210 O O . GLY A 1 663 ? -30.812 24.281 14.484 1 65.56 663 GLY A O 1
ATOM 5211 N N . ARG A 1 664 ? -31.234 25.391 12.57 1 74.88 664 ARG A N 1
ATOM 5212 C CA . ARG A 1 664 ? -32.562 24.797 12.539 1 74.88 664 ARG A CA 1
ATOM 5213 C C . ARG A 1 664 ? -32.562 23.484 11.766 1 74.88 664 ARG A C 1
ATOM 5215 O O . ARG A 1 664 ? -31.938 23.375 10.711 1 74.88 664 ARG A O 1
ATOM 5222 N N . LEU A 1 665 ? -33.188 22.594 12.344 1 84.62 665 LEU A N 1
ATOM 5223 C CA . LEU A 1 665 ? -33.281 21.281 11.719 1 84.62 665 LEU A CA 1
ATOM 5224 C C . LEU A 1 665 ? -34.219 21.312 10.508 1 84.62 665 LEU A C 1
ATOM 5226 O O . LEU A 1 665 ? -35.375 21.688 10.633 1 84.62 665 LEU A O 1
ATOM 5230 N N . ILE A 1 666 ? -33.688 21.078 9.391 1 81.81 666 ILE A N 1
ATOM 5231 C CA . ILE A 1 666 ? -34.469 21.125 8.172 1 81.81 666 ILE A CA 1
ATOM 5232 C C . ILE A 1 666 ? -34.656 19.719 7.609 1 81.81 666 ILE A C 1
ATOM 5234 O O . ILE A 1 666 ? -35.625 19.438 6.895 1 81.81 666 ILE A O 1
ATOM 5238 N N . GLY A 1 667 ? -33.781 18.938 7.938 1 86.06 667 GLY A N 1
ATOM 5239 C CA . GLY A 1 667 ? -33.875 17.594 7.383 1 86.06 667 GLY A CA 1
ATOM 5240 C C . GLY A 1 667 ? -32.812 16.656 7.902 1 86.06 667 GLY A C 1
ATOM 5241 O O . GLY A 1 667 ? -32.156 16.953 8.891 1 86.06 667 GLY A O 1
ATOM 5242 N N . MET A 1 668 ? -32.875 15.461 7.363 1 86.56 668 MET A N 1
ATOM 5243 C CA . MET A 1 668 ? -31.891 14.422 7.707 1 86.56 668 MET A CA 1
ATOM 5244 C C . MET A 1 668 ? -31.453 13.656 6.461 1 86.56 668 MET A C 1
ATOM 5246 O O . MET A 1 668 ? -32.219 13.516 5.512 1 86.56 668 MET A O 1
ATOM 5250 N N . VAL A 1 669 ? -30.156 13.445 6.434 1 85.88 669 VAL A N 1
ATOM 5251 C CA . VAL A 1 669 ? -29.625 12.625 5.348 1 85.88 669 VAL A CA 1
ATOM 5252 C C . VAL A 1 669 ? -29.078 11.312 5.906 1 85.88 669 VAL A C 1
ATOM 5254 O O . VAL A 1 669 ? -28.281 11.312 6.836 1 85.88 669 VAL A O 1
ATOM 5257 N N . SER A 1 670 ? -29.688 10.25 5.52 1 79.94 670 SER A N 1
ATOM 5258 C CA . SER A 1 670 ? -29.188 8.938 5.91 1 79.94 670 SER A CA 1
ATOM 5259 C C . SER A 1 670 ? -28.422 8.266 4.77 1 79.94 670 SER A C 1
ATOM 5261 O O . SER A 1 670 ? -28.406 8.781 3.648 1 79.94 670 SER A O 1
ATOM 5263 N N . LEU A 1 671 ? -27.797 7.23 5.094 1 77.19 671 LEU A N 1
ATOM 5264 C CA . LEU A 1 671 ? -27.031 6.477 4.117 1 77.19 671 LEU A CA 1
ATOM 5265 C C . LEU A 1 671 ? -27.906 6.027 2.951 1 77.19 671 LEU A C 1
ATOM 5267 O O . LEU A 1 671 ? -27.438 5.965 1.81 1 77.19 671 LEU A O 1
ATOM 5271 N N . LYS A 1 672 ? -29.172 5.82 3.262 1 75.25 672 LYS A N 1
ATOM 5272 C CA . LYS A 1 672 ? -30.109 5.387 2.221 1 75.25 672 LYS A CA 1
ATOM 5273 C C . LYS A 1 672 ? -30.328 6.488 1.19 1 75.25 672 LYS A C 1
ATOM 5275 O O . LYS A 1 672 ? -30.312 6.23 -0.015 1 75.25 672 LYS A O 1
ATOM 5280 N N . GLU A 1 673 ? -30.531 7.68 1.676 1 77.5 673 GLU A N 1
ATOM 5281 C CA . GLU A 1 673 ? -30.766 8.805 0.774 1 77.5 673 GLU A CA 1
ATOM 5282 C C . GLU A 1 673 ? -29.516 9.133 -0.028 1 77.5 673 GLU A C 1
ATOM 5284 O O . GLU A 1 673 ? -29.594 9.508 -1.201 1 77.5 673 GLU A O 1
ATOM 5289 N N . LEU A 1 674 ? -28.484 9.016 0.642 1 79.81 674 LEU A N 1
ATOM 5290 C CA . LEU A 1 674 ? -27.219 9.297 -0.036 1 79.81 674 LEU A CA 1
ATOM 5291 C C . LEU A 1 674 ? -26.953 8.281 -1.145 1 79.81 674 LEU A C 1
ATOM 5293 O O . LEU A 1 674 ? -26.5 8.648 -2.232 1 79.81 674 LEU A O 1
ATOM 5297 N N . ARG A 1 675 ? -27.297 7.125 -0.883 1 75.5 675 ARG A N 1
ATOM 5298 C CA . ARG A 1 675 ? -27.125 6.062 -1.871 1 75.5 675 ARG A CA 1
ATOM 5299 C C . ARG A 1 675 ? -28.031 6.281 -3.076 1 75.5 675 ARG A C 1
ATOM 5301 O O . ARG A 1 675 ? -27.609 6.102 -4.219 1 75.5 675 ARG A O 1
ATOM 5308 N N . LYS A 1 676 ? -29.219 6.621 -2.729 1 73.62 676 LYS A N 1
ATOM 5309 C CA . LYS A 1 676 ? -30.188 6.871 -3.795 1 73.62 676 LYS A CA 1
ATOM 5310 C C . LYS A 1 676 ? -29.75 8.039 -4.672 1 73.62 676 LYS A C 1
ATOM 5312 O O . LYS A 1 676 ? -29.953 8.016 -5.891 1 73.62 676 LYS A O 1
ATOM 5317 N N . ALA A 1 677 ? -29.203 8.969 -4.023 1 73.62 677 ALA A N 1
ATOM 5318 C CA . ALA A 1 677 ? -28.75 10.148 -4.758 1 73.62 677 ALA A CA 1
ATOM 5319 C C . ALA A 1 677 ? -27.578 9.797 -5.676 1 73.62 677 ALA A C 1
ATOM 5321 O O . ALA A 1 677 ? -27.453 10.344 -6.773 1 73.62 677 ALA A O 1
ATOM 5322 N N . ILE A 1 678 ? -26.797 8.938 -5.211 1 69.81 678 ILE A N 1
ATOM 5323 C CA . ILE A 1 678 ? -25.609 8.57 -5.988 1 69.81 678 ILE A CA 1
ATOM 5324 C C . ILE A 1 678 ? -26.016 7.641 -7.129 1 69.81 678 ILE A C 1
ATOM 5326 O O . ILE A 1 678 ? -25.531 7.789 -8.258 1 69.81 678 ILE A O 1
ATOM 5330 N N . GLU A 1 679 ? -26.891 6.695 -6.809 1 61.59 679 GLU A N 1
ATOM 5331 C CA . GLU A 1 679 ? -27.344 5.75 -7.828 1 61.59 679 GLU A CA 1
ATOM 5332 C C . GLU A 1 679 ? -28.281 6.418 -8.82 1 61.59 679 GLU A C 1
ATOM 5334 O O . GLU A 1 679 ? -28.281 6.082 -10.008 1 61.59 679 GLU A O 1
ATOM 5339 N N . GLY A 1 680 ? -29.312 7.289 -8.516 1 55.34 680 GLY A N 1
ATOM 5340 C CA . GLY A 1 680 ? -30.297 7.938 -9.375 1 55.34 680 GLY A CA 1
ATOM 5341 C C . GLY A 1 680 ? -29.688 9.008 -10.258 1 55.34 680 GLY A C 1
ATOM 5342 O O . GLY A 1 680 ? -30.297 9.438 -11.242 1 55.34 680 GLY A O 1
ATOM 5343 N N . SER A 1 681 ? -28.812 9.758 -9.953 1 47.47 681 SER A N 1
ATOM 5344 C CA . SER A 1 681 ? -28.219 10.766 -10.828 1 47.47 681 SER A CA 1
ATOM 5345 C C . SER A 1 681 ? -27.688 10.133 -12.109 1 47.47 681 SER A C 1
ATOM 5347 O O . SER A 1 681 ? -27.469 10.82 -13.109 1 47.47 681 SER A O 1
ATOM 5349 N N . VAL A 1 682 ? -27.375 8.953 -12.352 1 41.12 682 VAL A N 1
ATOM 5350 C CA . VAL A 1 682 ? -27.031 8.367 -13.648 1 41.12 682 VAL A CA 1
ATOM 5351 C C . VAL A 1 682 ? -28.266 8.383 -14.555 1 41.12 682 VAL A C 1
ATOM 5353 O O . VAL A 1 682 ? -28.141 8.477 -15.773 1 41.12 682 VAL A O 1
ATOM 5356 N N . THR A 1 683 ? -29.609 8.219 -14.297 1 34.88 683 THR A N 1
ATOM 5357 C CA . THR A 1 683 ? -30.719 8.219 -15.242 1 34.88 683 THR A CA 1
ATOM 5358 C C . THR A 1 683 ? -31.203 9.641 -15.508 1 34.88 683 THR A C 1
ATOM 5360 O O . THR A 1 683 ? -32.219 9.844 -16.172 1 34.88 683 THR A O 1
ATOM 5363 N N . ALA A 1 684 ? -30.953 10.75 -15.008 1 32.44 684 ALA A N 1
ATOM 5364 C CA . ALA A 1 684 ? -31.625 12 -15.328 1 32.44 684 ALA A CA 1
ATOM 5365 C C . ALA A 1 684 ? -31.266 12.477 -16.734 1 32.44 684 ALA A C 1
ATOM 5367 O O . ALA A 1 684 ? -30.234 13.141 -16.922 1 32.44 684 ALA A O 1
ATOM 5368 N N . LYS A 1 685 ? -31.328 11.984 -17.859 1 30.84 685 LYS A N 1
ATOM 5369 C CA . LYS A 1 685 ? -31.875 12.859 -18.891 1 30.84 685 LYS A CA 1
ATOM 5370 C C . LYS A 1 685 ? -33.156 13.523 -18.438 1 30.84 685 LYS A C 1
ATOM 5372 O O . LYS A 1 685 ? -33.75 13.133 -17.422 1 30.84 685 LYS A O 1
ATOM 5377 N N . GLY A 1 686 ? -34.375 13.969 -19.484 1 28.88 686 GLY A N 1
ATOM 5378 C CA . GLY A 1 686 ? -35.469 14.922 -19.516 1 28.88 686 GLY A CA 1
ATOM 5379 C C . GLY A 1 686 ? -36.375 14.82 -18.312 1 28.88 686 GLY A C 1
ATOM 5380 O O . GLY A 1 686 ? -37.219 15.695 -18.078 1 28.88 686 GLY A O 1
ATOM 5381 N N . VAL A 1 687 ? -37.188 13.68 -18.109 1 25.98 687 VAL A N 1
ATOM 5382 C CA . VAL A 1 687 ? -38.406 13.891 -17.328 1 25.98 687 VAL A CA 1
ATOM 5383 C C . VAL A 1 687 ? -38.031 14.375 -15.922 1 25.98 687 VAL A C 1
ATOM 5385 O O . VAL A 1 687 ? -37.156 13.812 -15.281 1 25.98 687 VAL A O 1
ATOM 5388 N N . LYS A 1 688 ? -38.406 15.703 -15.633 1 29.08 688 LYS A N 1
ATOM 5389 C CA . LYS A 1 688 ? -38.656 16.375 -14.359 1 29.08 688 LYS A CA 1
ATOM 5390 C C . LYS A 1 688 ? -39.25 15.398 -13.336 1 29.08 688 LYS A C 1
ATOM 5392 O O . LYS A 1 688 ? -40.438 15.102 -13.359 1 29.08 688 LYS A O 1
ATOM 5397 N N . VAL A 1 689 ? -38.844 14.266 -13.258 1 28.25 689 VAL A N 1
ATOM 5398 C CA . VAL A 1 689 ? -39.688 13.461 -12.367 1 28.25 689 VAL A CA 1
ATOM 5399 C C . VAL A 1 689 ? -39.938 14.227 -11.07 1 28.25 689 VAL A C 1
ATOM 5401 O O . VAL A 1 689 ? -39 14.672 -10.406 1 28.25 689 VAL A O 1
ATOM 5404 N N . ARG A 1 690 ? -41.094 14.984 -11.039 1 25.7 690 ARG A N 1
ATOM 5405 C CA . ARG A 1 690 ? -41.656 15.562 -9.828 1 25.7 690 ARG A CA 1
ATOM 5406 C C . ARG A 1 690 ? -41.469 14.641 -8.633 1 25.7 690 ARG A C 1
ATOM 5408 O O . ARG A 1 690 ? -41.562 13.422 -8.758 1 25.7 690 ARG A O 1
ATOM 5415 N N . PRO A 1 691 ? -40.781 15.086 -7.812 1 26 691 PRO A N 1
ATOM 5416 C CA . PRO A 1 691 ? -40.719 14.227 -6.633 1 26 691 PRO A CA 1
ATOM 5417 C C . PRO A 1 691 ? -42.031 13.555 -6.312 1 26 691 PRO A C 1
ATOM 5419 O O . PRO A 1 691 ? -43.094 14.156 -6.512 1 26 691 PRO A O 1
ATOM 5422 N N . PRO A 1 692 ? -42.375 12.312 -6.625 1 24.31 692 PRO A N 1
ATOM 5423 C CA . PRO A 1 692 ? -43.688 11.875 -6.199 1 24.31 692 PRO A CA 1
ATOM 5424 C C . PRO A 1 692 ? -44.156 12.547 -4.902 1 24.31 692 PRO A C 1
ATOM 5426 O O . PRO A 1 692 ? -43.312 12.875 -4.051 1 24.31 692 PRO A O 1
ATOM 5429 N N . LEU A 1 693 ? -45.125 13.352 -4.859 1 20.83 693 LEU A N 1
ATOM 5430 C CA . LEU A 1 693 ? -45.906 13.758 -3.684 1 20.83 693 LEU A CA 1
ATOM 5431 C C . LEU A 1 693 ? -46.031 12.609 -2.689 1 20.83 693 LEU A C 1
ATOM 5433 O O . LEU A 1 693 ? -46.281 11.469 -3.082 1 20.83 693 LEU A O 1
ATOM 5437 N N . ALA A 1 694 ? -45.531 12.633 -1.599 1 22.5 694 ALA A N 1
ATOM 5438 C CA . ALA A 1 694 ? -46 11.734 -0.547 1 22.5 694 ALA A CA 1
ATOM 5439 C C . ALA A 1 694 ? -47.5 11.539 -0.639 1 22.5 694 ALA A C 1
ATOM 5441 O O . ALA A 1 694 ? -48.281 12.469 -0.376 1 22.5 694 ALA A O 1
ATOM 5442 N N . SER A 1 695 ? -48.031 10.805 -1.687 1 21.5 695 SER A N 1
ATOM 5443 C CA . SER A 1 695 ? -49.281 10.133 -1.4 1 21.5 695 SER A CA 1
ATOM 5444 C C . SER A 1 695 ? -49.219 9.359 -0.089 1 21.5 695 SER A C 1
ATOM 5446 O O . SER A 1 695 ? -48.688 8.242 -0.05 1 21.5 695 SER A O 1
ATOM 5448 N N . PHE A 1 696 ? -48.781 9.922 0.901 1 22.42 696 PHE A N 1
ATOM 5449 C CA . PHE A 1 696 ? -49.125 9.531 2.264 1 22.42 696 PHE A CA 1
ATOM 5450 C C . PHE A 1 696 ? -50.625 9.234 2.387 1 22.42 696 PHE A C 1
ATOM 5452 O O . PHE A 1 696 ? -51.156 9.219 3.492 1 22.42 696 PHE A O 1
ATOM 5459 N N . ARG A 1 697 ? -51.375 9.391 1.301 1 21.81 697 ARG A N 1
ATOM 5460 C CA . ARG A 1 697 ? -52.719 9.375 1.861 1 21.81 697 ARG A CA 1
ATOM 5461 C C . ARG A 1 697 ? -53 8.055 2.578 1 21.81 697 ARG A C 1
ATOM 5463 O O . ARG A 1 697 ? -53.469 8.047 3.721 1 21.81 697 ARG A O 1
ATOM 5470 N N . ASP A 1 698 ? -53.625 7.102 1.823 1 19.47 698 ASP A N 1
ATOM 5471 C CA . ASP A 1 698 ? -54.562 6.145 2.395 1 19.47 698 ASP A CA 1
ATOM 5472 C C . ASP A 1 698 ? -53.812 5.055 3.176 1 19.47 698 ASP A C 1
ATOM 5474 O O . ASP A 1 698 ? -53 4.336 2.619 1 19.47 698 ASP A O 1
ATOM 5478 N N . SER A 1 699 ? -53.469 5.27 4.535 1 22.22 699 SER A N 1
ATOM 5479 C CA . SER A 1 699 ? -53.406 4.359 5.676 1 22.22 699 SER A CA 1
ATOM 5480 C C . SER A 1 699 ? -54.312 3.143 5.465 1 22.22 699 SER A C 1
ATOM 5482 O O . SER A 1 699 ? -55.375 3.035 6.074 1 22.22 699 SER A O 1
ATOM 5484 N N . THR A 1 700 ? -54.594 2.74 4.262 1 20.73 700 THR A N 1
ATOM 5485 C CA . THR A 1 700 ? -55.438 1.595 4.598 1 20.73 700 THR A CA 1
ATOM 5486 C C . THR A 1 700 ? -54.656 0.578 5.43 1 20.73 700 THR A C 1
ATOM 5488 O O . THR A 1 700 ? -53.5 0.302 5.148 1 20.73 700 THR A O 1
ATOM 5491 N N . THR A 1 701 ? -55.188 0.15 6.664 1 20.94 701 THR A N 1
ATOM 5492 C CA . THR A 1 701 ? -55.156 -0.746 7.816 1 20.94 701 THR A CA 1
ATOM 5493 C C . THR A 1 701 ? -54.781 -2.16 7.387 1 20.94 701 THR A C 1
ATOM 5495 O O . THR A 1 701 ? -54.938 -3.111 8.156 1 20.94 701 THR A O 1
ATOM 5498 N N . SER A 1 702 ? -54.219 -2.41 6.203 1 22.03 702 SER A N 1
ATOM 5499 C CA . SER A 1 702 ? -54.188 -3.859 6.371 1 22.03 702 SER A CA 1
ATOM 5500 C C . SER A 1 702 ? -53.219 -4.27 7.469 1 22.03 702 SER A C 1
ATOM 5502 O O . SER A 1 702 ? -52.031 -3.906 7.426 1 22.03 702 SER A O 1
ATOM 5504 N N . SER A 1 703 ? -53.656 -4.391 8.805 1 22.75 703 SER A N 1
ATOM 5505 C CA . SER A 1 703 ? -53.375 -4.941 10.125 1 22.75 703 SER A CA 1
ATOM 5506 C C . SER A 1 703 ? -52.594 -6.254 10.023 1 22.75 703 SER A C 1
ATOM 5508 O O . SER A 1 703 ? -52.969 -7.254 10.641 1 22.75 703 SER A O 1
ATOM 5510 N N . SER A 1 704 ? -51.719 -6.504 9.086 1 22.77 704 SER A N 1
ATOM 5511 C CA . SER A 1 704 ? -51.281 -7.863 9.391 1 22.77 704 SER A CA 1
ATOM 5512 C C . SER A 1 704 ? -50.688 -7.953 10.797 1 22.77 704 SER A C 1
ATOM 5514 O O . SER A 1 704 ? -50 -7.047 11.25 1 22.77 704 SER A O 1
ATOM 5516 N N . ASP A 1 705 ? -51.188 -8.789 11.82 1 23.36 705 ASP A N 1
ATOM 5517 C CA . ASP A 1 705 ? -51.281 -9.156 13.227 1 23.36 705 ASP A CA 1
ATOM 5518 C C . ASP A 1 705 ? -49.906 -9.484 13.82 1 23.36 705 ASP A C 1
ATOM 5520 O O . ASP A 1 705 ? -49.75 -9.461 15.039 1 23.36 705 ASP A O 1
ATOM 5524 N N . MET A 1 706 ? -48.938 -9.93 13.016 1 22.5 706 MET A N 1
ATOM 5525 C CA . MET A 1 706 ? -48.062 -10.82 13.781 1 22.5 706 MET A CA 1
ATOM 5526 C C . MET A 1 706 ? -47.062 -10.031 14.633 1 22.5 706 MET A C 1
ATOM 5528 O O . MET A 1 706 ? -46.781 -10.422 15.758 1 22.5 706 MET A O 1
ATOM 5532 N N . GLU A 1 707 ? -46.375 -9.078 13.984 1 23.89 707 GLU A N 1
ATOM 5533 C CA . GLU A 1 707 ? -45.188 -8.703 14.711 1 23.89 707 GLU A CA 1
ATOM 5534 C C . GLU A 1 707 ? -45.5 -7.809 15.906 1 23.89 707 GLU A C 1
ATOM 5536 O O . GLU A 1 707 ? -44.625 -7.449 16.672 1 23.89 707 GLU A O 1
ATOM 5541 N N . ALA A 1 708 ? -46.656 -7.188 15.898 1 26.95 708 ALA A N 1
ATOM 5542 C CA . ALA A 1 708 ? -47.125 -6.375 17.031 1 26.95 708 ALA A CA 1
ATOM 5543 C C . ALA A 1 708 ? -47.094 -7.172 18.328 1 26.95 708 ALA A C 1
ATOM 5545 O O . ALA A 1 708 ? -47.531 -6.68 19.375 1 26.95 708 ALA A O 1
ATOM 5546 N N . THR A 1 709 ? -46.781 -8.438 18.125 1 25.27 709 THR A N 1
ATOM 5547 C CA . THR A 1 709 ? -47.031 -9.32 19.266 1 25.27 709 THR A CA 1
ATOM 5548 C C . THR A 1 709 ? -46.062 -9 20.406 1 25.27 709 THR A C 1
ATOM 5550 O O . THR A 1 709 ? -46.438 -9.047 21.578 1 25.27 709 THR A O 1
ATOM 5553 N N . GLU A 1 710 ? -44.75 -8.695 19.969 1 26.97 710 GLU A N 1
ATOM 5554 C CA . GLU A 1 710 ? -43.875 -8.789 21.125 1 26.97 710 GLU A CA 1
ATOM 5555 C C . GLU A 1 710 ? -43.969 -7.551 22 1 26.97 710 GLU A C 1
ATOM 5557 O O . GLU A 1 710 ? -43.875 -7.645 23.234 1 26.97 710 GLU A O 1
ATOM 5562 N N . ILE A 1 711 ? -44.188 -6.344 21.344 1 26.44 711 ILE A N 1
ATOM 5563 C CA . ILE A 1 711 ? -44.281 -5.219 22.266 1 26.44 711 ILE A CA 1
ATOM 5564 C C . ILE A 1 711 ? -45.562 -5.332 23.062 1 26.44 711 ILE A C 1
ATOM 5566 O O . ILE A 1 711 ? -45.688 -4.742 24.141 1 26.44 711 ILE A O 1
ATOM 5570 N N . HIS A 1 712 ? -46.562 -5.961 22.438 1 28.2 712 HIS A N 1
ATOM 5571 C CA . HIS A 1 712 ? -47.812 -6.188 23.156 1 28.2 712 HIS A CA 1
ATOM 5572 C C . HIS A 1 712 ? -47.594 -7.031 24.406 1 28.2 712 HIS A C 1
ATOM 5574 O O . HIS A 1 712 ? -48.406 -7.047 25.312 1 28.2 712 HIS A O 1
ATOM 5580 N N . GLN A 1 713 ? -46.594 -7.883 24.297 1 29.59 713 GLN A N 1
ATOM 5581 C CA . GLN A 1 713 ? -46.438 -8.727 25.484 1 29.59 713 GLN A CA 1
ATOM 5582 C C . GLN A 1 713 ? -46.031 -7.895 26.688 1 29.59 713 GLN A C 1
ATOM 5584 O O . GLN A 1 713 ? -46.25 -8.305 27.844 1 29.59 713 GLN A O 1
ATOM 5589 N N . LEU A 1 714 ? -45.281 -6.805 26.359 1 26.77 714 LEU A N 1
ATOM 5590 C CA . LEU A 1 714 ? -44.938 -6.113 27.594 1 26.77 714 LEU A CA 1
ATOM 5591 C C . LEU A 1 714 ? -46.188 -5.574 28.281 1 26.77 714 LEU A C 1
ATOM 5593 O O . LEU A 1 714 ? -46.281 -5.605 29.5 1 26.77 714 LEU A O 1
ATOM 5597 N N . TRP A 1 715 ? -47.062 -4.973 27.422 1 28.84 715 TRP A N 1
ATOM 5598 C CA . TRP A 1 715 ? -48.188 -4.32 28.062 1 28.84 715 TRP A CA 1
ATOM 5599 C C . TRP A 1 715 ? -49.219 -5.344 28.516 1 28.84 715 TRP A C 1
ATOM 5601 O O . TRP A 1 715 ? -50.125 -5.023 29.281 1 28.84 715 TRP A O 1
ATOM 5611 N N . ASP A 1 716 ? -49.375 -6.391 27.719 1 27.98 716 ASP A N 1
ATOM 5612 C CA . ASP A 1 716 ? -50.438 -7.293 28.078 1 27.98 716 ASP A CA 1
ATOM 5613 C C . ASP A 1 716 ? -50.219 -7.934 29.453 1 27.98 716 ASP A C 1
ATOM 5615 O O . ASP A 1 716 ? -50.938 -8.836 29.859 1 27.98 716 ASP A O 1
ATOM 5619 N N . ARG A 1 717 ? -49.031 -7.73 29.938 1 28.25 717 ARG A N 1
ATOM 5620 C CA . ARG A 1 717 ? -48.906 -8.344 31.266 1 28.25 717 ARG A CA 1
ATOM 5621 C C . ARG A 1 717 ? -49.906 -7.699 32.25 1 28.25 717 ARG A C 1
ATOM 5623 O O . ARG A 1 717 ? -49.812 -7.953 33.438 1 28.25 717 ARG A O 1
ATOM 5630 N N . ARG A 1 718 ? -50.719 -6.758 31.656 1 27.44 718 ARG A N 1
ATOM 5631 C CA . ARG A 1 718 ? -51.625 -6.156 32.625 1 27.44 718 ARG A CA 1
ATOM 5632 C C . ARG A 1 718 ? -52.469 -7.223 33.344 1 27.44 718 ARG A C 1
ATOM 5634 O O . ARG A 1 718 ? -52.844 -7.055 34.5 1 27.44 718 ARG A O 1
ATOM 5641 N N . GLN A 1 719 ? -53.031 -8.102 32.531 1 25.38 719 GLN A N 1
ATOM 5642 C CA . GLN A 1 719 ? -54.281 -8.641 33.094 1 25.38 719 GLN A CA 1
ATOM 5643 C C . GLN A 1 719 ? -54 -9.625 34.219 1 25.38 719 GLN A C 1
ATOM 5645 O O . GLN A 1 719 ? -54.938 -10.086 34.875 1 25.38 719 GLN A O 1
ATOM 5650 N N . ARG A 1 720 ? -52.938 -10.336 34.156 1 26.08 720 ARG A N 1
ATOM 5651 C CA . ARG A 1 720 ? -53.062 -11.523 35 1 26.08 720 ARG A CA 1
ATOM 5652 C C . ARG A 1 720 ? -52.875 -11.172 36.469 1 26.08 720 ARG A C 1
ATOM 5654 O O . ARG A 1 720 ? -51.781 -11.305 37.031 1 26.08 720 ARG A O 1
ATOM 5661 N N . HIS A 1 721 ? -53.375 -9.953 36.875 1 22.56 721 HIS A N 1
ATOM 5662 C CA . HIS A 1 721 ? -53.281 -9.688 38.312 1 22.56 721 HIS A CA 1
ATOM 5663 C C . HIS A 1 721 ? -54.125 -10.68 39.094 1 22.56 721 HIS A C 1
ATOM 5665 O O . HIS A 1 721 ? -55.344 -10.484 39.25 1 22.56 721 HIS A O 1
ATOM 5671 N N . SER A 1 722 ? -54.031 -12.008 38.906 1 24.14 722 SER A N 1
ATOM 5672 C CA . SER A 1 722 ? -54.812 -12.844 39.812 1 24.14 722 SER A CA 1
ATOM 5673 C C . SER A 1 722 ? -54.5 -12.531 41.281 1 24.14 722 SER A C 1
ATOM 5675 O O . SER A 1 722 ? -53.312 -12.492 41.656 1 24.14 722 SER A O 1
ATOM 5677 N N . ILE A 1 723 ? -55.312 -11.719 41.938 1 22.7 723 ILE A N 1
ATOM 5678 C CA . ILE A 1 723 ? -55.281 -11.406 43.375 1 22.7 723 ILE A CA 1
ATOM 5679 C C . ILE A 1 723 ? -55.312 -12.695 44.188 1 22.7 723 ILE A C 1
ATOM 5681 O O . ILE A 1 723 ? -56.156 -13.562 43.969 1 22.7 723 ILE A O 1
ATOM 5685 N N . PRO A 1 724 ? -54.219 -13.203 44.656 1 22.97 724 PRO A N 1
ATOM 5686 C CA . PRO A 1 724 ? -54.25 -14.438 45.406 1 22.97 724 PRO A CA 1
ATOM 5687 C C . PRO A 1 724 ? -55.344 -14.422 46.5 1 22.97 724 PRO A C 1
ATOM 5689 O O . PRO A 1 724 ? -55.625 -13.367 47.062 1 22.97 724 PRO A O 1
ATOM 5692 N N . ARG A 1 725 ? -56.344 -15.312 46.438 1 21.97 725 ARG A N 1
ATOM 5693 C CA . ARG A 1 725 ? -57.438 -15.633 47.312 1 21.97 725 ARG A CA 1
ATOM 5694 C C . ARG A 1 725 ? -56.969 -15.781 48.75 1 21.97 725 ARG A C 1
ATOM 5696 O O . ARG A 1 725 ? -55.844 -16.219 49 1 21.97 725 ARG A O 1
ATOM 5703 N N . GLU A 1 726 ? -57.594 -15.141 49.656 1 21.05 726 GLU A N 1
ATOM 5704 C CA . GLU A 1 726 ? -57.594 -15.094 51.094 1 21.05 726 GLU A CA 1
ATOM 5705 C C . GLU A 1 726 ? -57.719 -16.5 51.688 1 21.05 726 GLU A C 1
ATOM 5707 O O . GLU A 1 726 ? -58.625 -17.234 51.375 1 21.05 726 GLU A O 1
ATOM 5712 N N . PHE A 1 727 ? -56.562 -17.203 51.844 1 20.77 727 PHE A N 1
ATOM 5713 C CA . PHE A 1 727 ? -56.562 -18.5 52.531 1 20.77 727 PHE A CA 1
ATOM 5714 C C . PHE A 1 727 ? -57.344 -18.406 53.844 1 20.77 727 PHE A C 1
ATOM 5716 O O . PHE A 1 727 ? -57.094 -17.484 54.625 1 20.77 727 PHE A O 1
ATOM 5723 N N . SER A 1 728 ? -58.594 -18.938 53.906 1 20.05 728 SER A N 1
ATOM 5724 C CA . SER A 1 728 ? -59.469 -19.156 55.031 1 20.05 728 SER A CA 1
ATOM 5725 C C . SER A 1 728 ? -58.781 -19.938 56.125 1 20.05 728 SER A C 1
ATOM 5727 O O . SER A 1 728 ? -57.938 -20.828 55.875 1 20.05 728 SER A O 1
ATOM 5729 N N . PRO A 1 729 ? -58.781 -19.453 57.406 1 22.25 729 PRO A N 1
ATOM 5730 C CA . PRO A 1 729 ? -58.281 -19.969 58.656 1 22.25 729 PRO A CA 1
ATOM 5731 C C . PRO A 1 729 ? -58.875 -21.328 59.031 1 22.25 729 PRO A C 1
ATOM 5733 O O . PRO A 1 729 ? -60.094 -21.469 59.062 1 22.25 729 PRO A O 1
ATOM 5736 N N . SER A 1 730 ? -58.344 -22.5 58.375 1 20.45 730 SER A N 1
ATOM 5737 C CA . SER A 1 730 ? -58.969 -23.734 58.844 1 20.45 730 SER A CA 1
ATOM 5738 C C . SER A 1 730 ? -58.969 -23.781 60.375 1 20.45 730 SER A C 1
ATOM 5740 O O . SER A 1 730 ? -58.062 -23.266 61.031 1 20.45 730 SER A O 1
ATOM 5742 N N . GLU A 1 731 ? -60.062 -24.359 60.938 1 20.27 731 GLU A N 1
ATOM 5743 C CA . GLU A 1 731 ? -60.781 -24.672 62.188 1 20.27 731 GLU A CA 1
ATOM 5744 C C . GLU A 1 731 ? -59.969 -25.656 63.031 1 20.27 731 GLU A C 1
ATOM 5746 O O . GLU A 1 731 ? -59.125 -26.406 62.5 1 20.27 731 GLU A O 1
ATOM 5751 N N . SER A 1 732 ? -60.125 -25.672 64.375 1 22.34 732 SER A N 1
ATOM 5752 C CA . SER A 1 732 ? -59.75 -26.141 65.75 1 22.34 732 SER A CA 1
ATOM 5753 C C . SER A 1 732 ? -60.094 -27.609 65.938 1 22.34 732 SER A C 1
ATOM 5755 O O . SER A 1 732 ? -59.938 -28.156 67 1 22.34 732 SER A O 1
ATOM 5757 N N . ASP A 1 733 ? -59.969 -28.609 64.938 1 20.83 733 ASP A N 1
ATOM 5758 C CA . ASP A 1 733 ? -60.688 -29.797 65.438 1 20.83 733 ASP A CA 1
ATOM 5759 C C . ASP A 1 733 ? -60.125 -30.297 66.75 1 20.83 733 ASP A C 1
ATOM 5761 O O . ASP A 1 733 ? -58.875 -30.344 66.875 1 20.83 733 ASP A O 1
ATOM 5765 N N . ASP A 1 734 ? -60.969 -30.609 67.75 1 20.53 734 ASP A N 1
ATOM 5766 C CA . ASP A 1 734 ? -61.281 -31.156 69.062 1 20.53 734 ASP A CA 1
ATOM 5767 C C . ASP A 1 734 ? -60.812 -32.625 69.188 1 20.53 734 ASP A C 1
ATOM 5769 O O . ASP A 1 734 ? -60.094 -32.969 70.125 1 20.53 734 ASP A O 1
ATOM 5773 N N . LYS A 1 735 ? -61.781 -33.688 69.125 1 19.23 735 LYS A N 1
ATOM 5774 C CA . LYS A 1 735 ? -62.375 -34.5 70.188 1 19.23 735 LYS A CA 1
ATOM 5775 C C . LYS A 1 735 ? -61.719 -35.875 70.25 1 19.23 735 LYS A C 1
ATOM 5777 O O . LYS A 1 735 ? -61.719 -36.5 71.312 1 19.23 735 LYS A O 1
ATOM 5782 N N . TYR A 1 736 ? -61.562 -36.781 69.188 1 20.53 736 TYR A N 1
ATOM 5783 C CA . TYR A 1 736 ? -62 -38.125 69.562 1 20.53 736 TYR A CA 1
ATOM 5784 C C . TYR A 1 736 ? -61.062 -38.719 70.625 1 20.53 736 TYR A C 1
ATOM 5786 O O . TYR A 1 736 ? -59.812 -38.625 70.438 1 20.53 736 TYR A O 1
ATOM 5794 N N . GLN A 1 737 ? -61.781 -39.062 71.75 1 18.16 737 GLN A N 1
ATOM 5795 C CA . GLN A 1 737 ? -62.094 -40.312 72.375 1 18.16 737 GLN A CA 1
ATOM 5796 C C . GLN A 1 737 ? -62.375 -41.438 71.375 1 18.16 737 GLN A C 1
ATOM 5798 O O . GLN A 1 737 ? -63.125 -41.219 70.438 1 18.16 737 GLN A O 1
ATOM 5803 N N . LEU B 1 1 ? 20.625 12.891 -13.469 1 81.44 1 LEU B N 1
ATOM 5804 C CA . LEU B 1 1 ? 21.344 11.719 -12.969 1 81.44 1 LEU B CA 1
ATOM 5805 C C . LEU B 1 1 ? 22.578 11.438 -13.805 1 81.44 1 LEU B C 1
ATOM 5807 O O . LEU B 1 1 ? 23.625 11.086 -13.266 1 81.44 1 LEU B O 1
ATOM 5811 N N . LEU B 1 2 ? 22.516 11.656 -15.086 1 79.56 2 LEU B N 1
ATOM 5812 C CA . LEU B 1 2 ? 23.688 11.5 -15.938 1 79.56 2 LEU B CA 1
ATOM 5813 C C . LEU B 1 2 ? 24.766 12.523 -15.578 1 79.56 2 LEU B C 1
ATOM 5815 O O . LEU B 1 2 ? 25.953 12.203 -15.555 1 79.56 2 LEU B O 1
ATOM 5819 N N . LEU B 1 3 ? 24.312 13.68 -15.281 1 86.62 3 LEU B N 1
ATOM 5820 C CA . LEU B 1 3 ? 25.25 14.727 -14.891 1 86.62 3 LEU B CA 1
ATOM 5821 C C . LEU B 1 3 ? 25.938 14.367 -13.578 1 86.62 3 LEU B C 1
ATOM 5823 O O . LEU B 1 3 ? 27.125 14.68 -13.391 1 86.62 3 LEU B O 1
ATOM 5827 N N . VAL B 1 4 ? 25.203 13.711 -12.703 1 88.38 4 VAL B N 1
ATOM 5828 C CA . VAL B 1 4 ? 25.781 13.297 -11.422 1 88.38 4 VAL B CA 1
ATOM 5829 C C . VAL B 1 4 ? 26.844 12.242 -11.656 1 88.38 4 VAL B C 1
ATOM 5831 O O . VAL B 1 4 ? 27.922 12.297 -11.055 1 88.38 4 VAL B O 1
ATOM 5834 N N . VAL B 1 5 ? 26.594 11.32 -12.531 1 83.94 5 VAL B N 1
ATOM 5835 C CA . VAL B 1 5 ? 27.547 10.273 -12.844 1 83.94 5 VAL B CA 1
ATOM 5836 C C . VAL B 1 5 ? 28.781 10.883 -13.5 1 83.94 5 VAL B C 1
ATOM 5838 O O . VAL B 1 5 ? 29.922 10.5 -13.188 1 83.94 5 VAL B O 1
ATOM 5841 N N . TRP B 1 6 ? 28.609 11.867 -14.336 1 86.81 6 TRP B N 1
ATOM 5842 C CA . TRP B 1 6 ? 29.719 12.547 -15 1 86.81 6 TRP B CA 1
ATOM 5843 C C . TRP B 1 6 ? 30.562 13.32 -13.984 1 86.81 6 TRP B C 1
ATOM 5845 O O . TRP B 1 6 ? 31.781 13.398 -14.125 1 86.81 6 TRP B O 1
ATOM 5855 N N . ALA B 1 7 ? 29.859 13.828 -13.039 1 89.56 7 ALA B N 1
ATOM 5856 C CA . ALA B 1 7 ? 30.578 14.555 -11.992 1 89.56 7 ALA B CA 1
ATOM 5857 C C . ALA B 1 7 ? 31.438 13.602 -11.164 1 89.56 7 ALA B C 1
ATOM 5859 O O . ALA B 1 7 ? 32.562 13.938 -10.805 1 89.56 7 ALA B O 1
ATOM 5860 N N . TRP B 1 8 ? 30.953 12.484 -10.898 1 87.81 8 TRP B N 1
ATOM 5861 C CA . TRP B 1 8 ? 31.703 11.492 -10.148 1 87.81 8 TRP B CA 1
ATOM 5862 C C . TRP B 1 8 ? 32.906 11 -10.945 1 87.81 8 TRP B C 1
ATOM 5864 O O . TRP B 1 8 ? 34 10.812 -10.398 1 87.81 8 TRP B O 1
ATOM 5874 N N . LEU B 1 9 ? 32.688 10.805 -12.203 1 86.25 9 LEU B N 1
ATOM 5875 C CA . LEU B 1 9 ? 33.75 10.352 -13.07 1 86.25 9 LEU B CA 1
ATOM 5876 C C . LEU B 1 9 ? 34.844 11.43 -13.203 1 86.25 9 LEU B C 1
ATOM 5878 O O . LEU B 1 9 ? 36.031 11.109 -13.289 1 86.25 9 LEU B O 1
ATOM 5882 N N . ALA B 1 10 ? 34.438 12.617 -13.188 1 88.56 10 ALA B N 1
ATOM 5883 C CA . ALA B 1 10 ? 35.375 13.734 -13.25 1 88.56 10 ALA B CA 1
ATOM 5884 C C . ALA B 1 10 ? 36.219 13.789 -11.992 1 88.56 10 ALA B C 1
ATOM 5886 O O . ALA B 1 10 ? 37.438 14.07 -12.07 1 88.56 10 ALA B O 1
ATOM 5887 N N . GLN B 1 11 ? 35.594 13.578 -10.898 1 88.38 11 GLN B N 1
ATOM 5888 C CA . GLN B 1 11 ? 36.344 13.57 -9.648 1 88.38 11 GLN B CA 1
ATOM 5889 C C . GLN B 1 11 ? 37.375 12.438 -9.633 1 88.38 11 GLN B C 1
ATOM 5891 O O . GLN B 1 11 ? 38.531 12.633 -9.211 1 88.38 11 GLN B O 1
ATOM 5896 N N . LYS B 1 12 ? 36.969 11.273 -10.062 1 84.69 12 LYS B N 1
ATOM 5897 C CA . LYS B 1 12 ? 37.875 10.125 -10.102 1 84.69 12 LYS B CA 1
ATOM 5898 C C . LYS B 1 12 ? 39 10.344 -11.086 1 84.69 12 LYS B C 1
ATOM 5900 O O . LYS B 1 12 ? 40.125 9.945 -10.836 1 84.69 12 LYS B O 1
ATOM 5905 N N . TRP B 1 13 ? 38.625 11 -12.156 1 86.81 13 TRP B N 1
ATOM 5906 C CA . TRP B 1 13 ? 39.656 11.297 -13.164 1 86.81 13 TRP B CA 1
ATOM 5907 C C . TRP B 1 13 ? 40.656 12.312 -12.641 1 86.81 13 TRP B C 1
ATOM 5909 O O . TRP B 1 13 ? 41.875 12.164 -12.867 1 86.81 13 TRP B O 1
ATOM 5919 N N . MET B 1 14 ? 40.156 13.289 -11.992 1 86.62 14 MET B N 1
ATOM 5920 C CA . MET B 1 14 ? 41.062 14.312 -11.438 1 86.62 14 MET B CA 1
ATOM 5921 C C . MET B 1 14 ? 41.969 13.727 -10.359 1 86.62 14 MET B C 1
ATOM 5923 O O . MET B 1 14 ? 43.156 14.016 -10.328 1 86.62 14 MET B O 1
ATOM 5927 N N . TYR B 1 15 ? 41.406 12.93 -9.516 1 85.56 15 TYR B N 1
ATOM 5928 C CA . TYR B 1 15 ? 42.156 12.273 -8.453 1 85.56 15 TYR B CA 1
ATOM 5929 C C . TYR B 1 15 ? 43.156 11.273 -9.023 1 85.56 15 TYR B C 1
ATOM 5931 O O . TYR B 1 15 ? 44.312 11.203 -8.586 1 85.56 15 TYR B O 1
ATOM 5939 N N . GLY B 1 16 ? 42.75 10.469 -9.953 1 82.69 16 GLY B N 1
ATOM 5940 C CA . GLY B 1 16 ? 43.594 9.445 -10.555 1 82.69 16 GLY B CA 1
ATOM 5941 C C . GLY B 1 16 ? 44.75 10.031 -11.367 1 82.69 16 GLY B C 1
ATOM 5942 O O . GLY B 1 16 ? 45.812 9.422 -11.469 1 82.69 16 GLY B O 1
ATOM 5943 N N . GLY B 1 17 ? 44.5 11.195 -11.938 1 84.31 17 GLY B N 1
ATOM 5944 C CA . GLY B 1 17 ? 45.5 11.82 -12.773 1 84.31 17 GLY B CA 1
ATOM 5945 C C . GLY B 1 17 ? 46.656 12.406 -11.984 1 84.31 17 GLY B C 1
ATOM 5946 O O . GLY B 1 17 ? 47.75 12.609 -12.523 1 84.31 17 GLY B O 1
ATOM 5947 N N . LEU B 1 18 ? 46.469 12.609 -10.695 1 85.62 18 LEU B N 1
ATOM 5948 C CA . LEU B 1 18 ? 47.5 13.234 -9.859 1 85.62 18 LEU B CA 1
ATOM 5949 C C . LEU B 1 18 ? 48.156 12.195 -8.961 1 85.62 18 LEU B C 1
ATOM 5951 O O . LEU B 1 18 ? 48.531 12.492 -7.82 1 85.62 18 LEU B O 1
ATOM 5955 N N . ASP B 1 19 ? 48.312 11.008 -9.438 1 79.75 19 ASP B N 1
ATOM 5956 C CA . ASP B 1 19 ? 48.781 9.891 -8.641 1 79.75 19 ASP B CA 1
ATOM 5957 C C . ASP B 1 19 ? 50.25 10.062 -8.289 1 79.75 19 ASP B C 1
ATOM 5959 O O . ASP B 1 19 ? 50.781 9.383 -7.402 1 79.75 19 ASP B O 1
ATOM 5963 N N . THR B 1 20 ? 50.938 11.109 -8.75 1 83.88 20 THR B N 1
ATOM 5964 C CA . THR B 1 20 ? 52.375 11.242 -8.531 1 83.88 20 THR B CA 1
ATOM 5965 C C . THR B 1 20 ? 52.625 12.016 -7.246 1 83.88 20 THR B C 1
ATOM 5967 O O . THR B 1 20 ? 53.688 11.867 -6.641 1 83.88 20 THR B O 1
ATOM 5970 N N . ASN B 1 21 ? 51.719 12.836 -6.809 1 88.81 21 ASN B N 1
ATOM 5971 C CA . ASN B 1 21 ? 51.875 13.648 -5.609 1 88.81 21 ASN B CA 1
ATOM 5972 C C . ASN B 1 21 ? 50.688 13.539 -4.672 1 88.81 21 ASN B C 1
ATOM 5974 O O . ASN B 1 21 ? 49.594 13.977 -5.008 1 88.81 21 ASN B O 1
ATOM 5978 N N . VAL B 1 22 ? 50.938 13.07 -3.457 1 89.94 22 VAL B N 1
ATOM 5979 C CA . VAL B 1 22 ? 49.906 12.812 -2.479 1 89.94 22 VAL B CA 1
ATOM 5980 C C . VAL B 1 22 ? 49.25 14.133 -2.047 1 89.94 22 VAL B C 1
ATOM 5982 O O . VAL B 1 22 ? 48.062 14.195 -1.806 1 89.94 22 VAL B O 1
ATOM 5985 N N . PHE B 1 23 ? 50.031 15.156 -1.997 1 92.19 23 PHE B N 1
ATOM 5986 C CA . PHE B 1 23 ? 49.531 16.453 -1.581 1 92.19 23 PHE B CA 1
ATOM 5987 C C . PHE B 1 23 ? 48.562 17.016 -2.629 1 92.19 23 PHE B C 1
ATOM 5989 O O . PHE B 1 23 ? 47.531 17.562 -2.289 1 92.19 23 PHE B O 1
ATOM 5996 N N . LEU B 1 24 ? 48.938 16.891 -3.867 1 91.19 24 LEU B N 1
ATOM 5997 C CA . LEU B 1 24 ? 48.062 17.359 -4.938 1 91.19 24 LEU B CA 1
ATOM 5998 C C . LEU B 1 24 ? 46.781 16.516 -5.023 1 91.19 24 LEU B C 1
ATOM 6000 O O . LEU B 1 24 ? 45.719 17.016 -5.367 1 91.19 24 LEU B O 1
ATOM 6004 N N . GLN B 1 25 ? 47 15.281 -4.688 1 92 25 GLN B N 1
ATOM 6005 C CA . GLN B 1 25 ? 45.844 14.398 -4.641 1 92 25 GLN B CA 1
ATOM 6006 C C . GLN B 1 25 ? 44.875 14.805 -3.521 1 92 25 GLN B C 1
ATOM 6008 O O . GLN B 1 25 ? 43.656 14.766 -3.693 1 92 25 GLN B O 1
ATOM 6013 N N . TYR B 1 26 ? 45.438 15.195 -2.467 1 93.38 26 TYR B N 1
ATOM 6014 C CA . TYR B 1 26 ? 44.656 15.633 -1.326 1 93.38 26 TYR B CA 1
ATOM 6015 C C . TYR B 1 26 ? 43.906 16.922 -1.647 1 93.38 26 TYR B C 1
ATOM 6017 O O . TYR B 1 26 ? 42.719 17.047 -1.362 1 93.38 26 TYR B O 1
ATOM 6025 N N . MET B 1 27 ? 44.562 17.828 -2.289 1 92.94 27 MET B N 1
ATOM 6026 C CA . MET B 1 27 ? 43.969 19.109 -2.631 1 92.94 27 MET B CA 1
ATOM 6027 C C . MET B 1 27 ? 42.844 18.906 -3.645 1 92.94 27 MET B C 1
ATOM 6029 O O . MET B 1 27 ? 41.781 19.562 -3.553 1 92.94 27 MET B O 1
ATOM 6033 N N . ALA B 1 28 ? 43.062 18.078 -4.543 1 91.44 28 ALA B N 1
ATOM 6034 C CA . ALA B 1 28 ? 42.031 17.812 -5.539 1 91.44 28 ALA B CA 1
ATOM 6035 C C . ALA B 1 28 ? 40.844 17.125 -4.902 1 91.44 28 ALA B C 1
ATOM 6037 O O . ALA B 1 28 ? 39.688 17.422 -5.25 1 91.44 28 ALA B O 1
ATOM 6038 N N . TRP B 1 29 ? 41.125 16.219 -3.967 1 92.38 29 TRP B N 1
ATOM 6039 C CA . TRP B 1 29 ? 40.062 15.453 -3.303 1 92.38 29 TRP B CA 1
ATOM 6040 C C . TRP B 1 29 ? 39.188 16.359 -2.449 1 92.38 29 TRP B C 1
ATOM 6042 O O . TRP B 1 29 ? 38 16.141 -2.34 1 92.38 29 TRP B O 1
ATOM 6052 N N . ILE B 1 30 ? 39.719 17.438 -1.914 1 94.19 30 ILE B N 1
ATOM 6053 C CA . ILE B 1 30 ? 38.969 18.297 -0.986 1 94.19 30 ILE B CA 1
ATOM 6054 C C . ILE B 1 30 ? 38.344 19.453 -1.746 1 94.19 30 ILE B C 1
ATOM 6056 O O . ILE B 1 30 ? 37.219 19.859 -1.453 1 94.19 30 ILE B O 1
ATOM 6060 N N . THR B 1 31 ? 39.031 19.984 -2.705 1 94.75 31 THR B N 1
ATOM 6061 C CA . THR B 1 31 ? 38.562 21.188 -3.391 1 94.75 31 THR B CA 1
ATOM 6062 C C . THR B 1 31 ? 37.344 20.875 -4.254 1 94.75 31 THR B C 1
ATOM 6064 O O . THR B 1 31 ? 36.406 21.688 -4.367 1 94.75 31 THR B O 1
ATOM 6067 N N . TYR B 1 32 ? 37.344 19.734 -4.887 1 94.62 32 TYR B N 1
ATOM 6068 C CA . TYR B 1 32 ? 36.25 19.375 -5.801 1 94.62 32 TYR B CA 1
ATOM 6069 C C . TYR B 1 32 ? 34.906 19.375 -5.082 1 94.62 32 TYR B C 1
ATOM 6071 O O . TYR B 1 32 ? 34 20.094 -5.477 1 94.62 32 TYR B O 1
ATOM 6079 N N . PRO B 1 33 ? 34.75 18.672 -3.98 1 96 33 PRO B N 1
ATOM 6080 C CA . PRO B 1 33 ? 33.469 18.672 -3.279 1 96 33 PRO B CA 1
ATOM 6081 C C . PRO B 1 33 ? 33.156 20.016 -2.637 1 96 33 PRO B C 1
ATOM 6083 O O . PRO B 1 33 ? 31.984 20.422 -2.562 1 96 33 PRO B O 1
ATOM 6086 N N . ILE B 1 34 ? 34.125 20.75 -2.18 1 96.5 34 ILE B N 1
ATOM 6087 C CA . ILE B 1 34 ? 33.906 22.031 -1.527 1 96.5 34 ILE B CA 1
ATOM 6088 C C . ILE B 1 34 ? 33.344 23.016 -2.533 1 96.5 34 ILE B C 1
ATOM 6090 O O . ILE B 1 34 ? 32.406 23.766 -2.217 1 96.5 34 ILE B O 1
ATOM 6094 N N . VAL B 1 35 ? 33.844 23 -3.73 1 96.19 35 VAL B N 1
ATOM 6095 C CA . VAL B 1 35 ? 33.375 23.922 -4.758 1 96.19 35 VAL B CA 1
ATOM 6096 C C . VAL B 1 35 ? 31.922 23.578 -5.145 1 96.19 35 VAL B C 1
ATOM 6098 O O . VAL B 1 35 ? 31.078 24.469 -5.285 1 96.19 35 VAL B O 1
ATOM 6101 N N . LEU B 1 36 ? 31.656 22.344 -5.309 1 96.88 36 LEU B N 1
ATOM 6102 C CA . LEU B 1 36 ? 30.328 21.922 -5.727 1 96.88 36 LEU B CA 1
ATOM 6103 C C . LEU B 1 36 ? 29.297 22.203 -4.633 1 96.88 36 LEU B C 1
ATOM 6105 O O . LEU B 1 36 ? 28.203 22.703 -4.906 1 96.88 36 LEU B O 1
ATOM 6109 N N . ILE B 1 37 ? 29.609 21.938 -3.367 1 97.38 37 ILE B N 1
ATOM 6110 C CA . ILE B 1 37 ? 28.672 22.109 -2.266 1 97.38 37 ILE B CA 1
ATOM 6111 C C . ILE B 1 37 ? 28.453 23.594 -1.986 1 97.38 37 ILE B C 1
ATOM 6113 O O . ILE B 1 37 ? 27.328 24.031 -1.726 1 97.38 37 ILE B O 1
ATOM 6117 N N . THR B 1 38 ? 29.531 24.406 -2.008 1 95.56 38 THR B N 1
ATOM 6118 C CA . THR B 1 38 ? 29.375 25.828 -1.785 1 95.56 38 THR B CA 1
ATOM 6119 C C . THR B 1 38 ? 28.578 26.469 -2.916 1 95.56 38 THR B C 1
ATOM 6121 O O . THR B 1 38 ? 27.797 27.406 -2.684 1 95.56 38 THR B O 1
ATOM 6124 N N . PHE B 1 39 ? 28.781 25.984 -4.086 1 96.12 39 PHE B N 1
ATOM 6125 C CA . PHE B 1 39 ? 27.984 26.469 -5.207 1 96.12 39 PHE B CA 1
ATOM 6126 C C . PHE B 1 39 ? 26.516 26.094 -5.027 1 96.12 39 PHE B C 1
ATOM 6128 O O . PHE B 1 39 ? 25.641 26.922 -5.262 1 96.12 39 PHE B O 1
ATOM 6135 N N . SER B 1 40 ? 26.281 24.844 -4.691 1 96.56 40 SER B N 1
ATOM 6136 C CA . SER B 1 40 ? 24.922 24.391 -4.469 1 96.56 40 SER B CA 1
ATOM 6137 C C . SER B 1 40 ? 24.234 25.203 -3.373 1 96.56 40 SER B C 1
ATOM 6139 O O . SER B 1 40 ? 23.109 25.672 -3.547 1 96.56 40 SER B O 1
ATOM 6141 N N . ALA B 1 41 ? 24.891 25.438 -2.27 1 95.06 41 ALA B N 1
ATOM 6142 C CA . ALA B 1 41 ? 24.328 26.188 -1.151 1 95.06 41 ALA B CA 1
ATOM 6143 C C . ALA B 1 41 ? 24.094 27.641 -1.54 1 95.06 41 ALA B C 1
ATOM 6145 O O . ALA B 1 41 ? 23.031 28.203 -1.239 1 95.06 41 ALA B O 1
ATOM 6146 N N . GLY B 1 42 ? 25.062 28.25 -2.189 1 93.38 42 GLY B N 1
ATOM 6147 C CA . GLY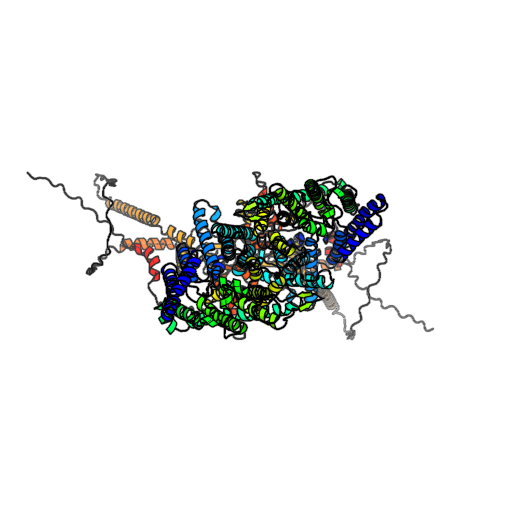 B 1 42 ? 24.922 29.641 -2.607 1 93.38 42 GLY B CA 1
ATOM 6148 C C . GLY B 1 42 ? 23.844 29.859 -3.65 1 93.38 42 GLY B C 1
ATOM 6149 O O . GLY B 1 42 ? 23.062 30.797 -3.549 1 93.38 42 GLY B O 1
ATOM 6150 N N . PHE B 1 43 ? 23.797 29 -4.59 1 94.44 43 PHE B N 1
ATOM 6151 C CA . PHE B 1 43 ? 22.812 29.094 -5.668 1 94.44 43 PHE B CA 1
ATOM 6152 C C . PHE B 1 43 ? 21.406 28.938 -5.129 1 94.44 43 PHE B C 1
ATOM 6154 O O . PHE B 1 43 ? 20.5 29.703 -5.508 1 94.44 43 PHE B O 1
ATOM 6161 N N . THR B 1 44 ? 21.188 27.969 -4.277 1 93.94 44 THR B N 1
ATOM 6162 C CA . THR B 1 44 ? 19.859 27.703 -3.715 1 93.94 44 THR B CA 1
ATOM 6163 C C . THR B 1 44 ? 19.422 28.844 -2.805 1 93.94 44 THR B C 1
ATOM 6165 O O . THR B 1 44 ? 18.25 29.234 -2.795 1 93.94 44 THR B O 1
ATOM 6168 N N . GLN B 1 45 ? 20.344 29.438 -2.111 1 89 45 GLN B N 1
ATOM 6169 C CA . GLN B 1 45 ? 20 30.516 -1.196 1 89 45 GLN B CA 1
ATOM 6170 C C . GLN B 1 45 ? 19.641 31.797 -1.958 1 89 45 GLN B C 1
ATOM 6172 O O . GLN B 1 45 ? 18.797 32.562 -1.521 1 89 45 GLN B O 1
ATOM 6177 N N . ILE B 1 46 ? 20.25 31.969 -3.043 1 90.5 46 ILE B N 1
ATOM 6178 C CA . ILE B 1 46 ? 20.047 33.188 -3.812 1 90.5 46 ILE B CA 1
ATOM 6179 C C . ILE B 1 46 ? 18.766 33.062 -4.641 1 90.5 46 ILE B C 1
ATOM 6181 O O . ILE B 1 46 ? 17.969 34 -4.695 1 90.5 46 ILE B O 1
ATOM 6185 N N . LEU B 1 47 ? 18.578 31.969 -5.219 1 92 47 LEU B N 1
ATOM 6186 C CA . LEU B 1 47 ? 17.453 31.828 -6.133 1 92 47 LEU B CA 1
ATOM 6187 C C . LEU B 1 47 ? 16.156 31.5 -5.371 1 92 47 LEU B C 1
ATOM 6189 O O . LEU B 1 47 ? 15.125 32.125 -5.594 1 92 47 LEU B O 1
ATOM 6193 N N . ALA B 1 48 ? 16.203 30.391 -4.543 1 93.38 48 ALA B N 1
ATOM 6194 C CA . ALA B 1 48 ? 15.023 29.953 -3.795 1 93.38 48 ALA B CA 1
ATOM 6195 C C . ALA B 1 48 ? 15.422 29.156 -2.553 1 93.38 48 ALA B C 1
ATOM 6197 O O . ALA B 1 48 ? 15.633 27.953 -2.623 1 93.38 48 ALA B O 1
ATOM 6198 N N . PRO B 1 49 ? 15.43 29.781 -1.448 1 90.19 49 PRO B N 1
ATOM 6199 C CA . PRO B 1 49 ? 15.805 29.094 -0.211 1 90.19 49 PRO B CA 1
ATOM 6200 C C . PRO B 1 49 ? 14.844 27.969 0.155 1 90.19 49 PRO B C 1
ATOM 6202 O O . PRO B 1 49 ? 15.188 27.094 0.954 1 90.19 49 PRO B O 1
ATOM 6205 N N . GLN B 1 50 ? 13.703 27.891 -0.483 1 91 50 GLN B N 1
ATOM 6206 C CA . GLN B 1 50 ? 12.711 26.859 -0.216 1 91 50 GLN B CA 1
ATOM 6207 C C . GLN B 1 50 ? 13.148 25.516 -0.787 1 91 50 GLN B C 1
ATOM 6209 O O . GLN B 1 50 ? 12.594 24.469 -0.442 1 91 50 GLN B O 1
ATOM 6214 N N . ALA B 1 51 ? 14.172 25.594 -1.602 1 93.81 51 ALA B N 1
ATOM 6215 C CA . ALA B 1 51 ? 14.664 24.375 -2.236 1 93.81 51 ALA B CA 1
ATOM 6216 C C . ALA B 1 51 ? 15.578 23.594 -1.296 1 93.81 51 ALA B C 1
ATOM 6218 O O . ALA B 1 51 ? 15.922 22.438 -1.567 1 93.81 51 ALA B O 1
ATOM 6219 N N . VAL B 1 52 ? 15.883 24.219 -0.136 1 92.44 52 VAL B N 1
ATOM 6220 C CA . VAL B 1 52 ? 16.797 23.594 0.814 1 92.44 52 VAL B CA 1
ATOM 6221 C C . VAL B 1 52 ? 16.094 22.422 1.506 1 92.44 52 VAL B C 1
ATOM 6223 O O . VAL B 1 52 ? 14.922 22.516 1.862 1 92.44 52 VAL B O 1
ATOM 6226 N N . GLY B 1 53 ? 16.75 21.266 1.621 1 91.94 53 GLY B N 1
ATOM 6227 C CA . GLY B 1 53 ? 16.219 20.125 2.348 1 91.94 53 GLY B CA 1
ATOM 6228 C C . GLY B 1 53 ? 15.594 19.078 1.441 1 91.94 53 GLY B C 1
ATOM 6229 O O . GLY B 1 53 ? 15.773 19.125 0.222 1 91.94 53 GLY B O 1
ATOM 6230 N N . SER B 1 54 ? 14.914 18.125 1.997 1 93 54 SER B N 1
ATOM 6231 C CA . SER B 1 54 ? 14.367 16.984 1.284 1 93 54 SER B CA 1
ATOM 6232 C C . SER B 1 54 ? 13.109 17.359 0.51 1 93 54 SER B C 1
ATOM 6234 O O . SER B 1 54 ? 12.969 17.016 -0.666 1 93 54 SER B O 1
ATOM 6236 N N . GLY B 1 55 ? 12.188 18.125 1.027 1 92.94 55 GLY B N 1
ATOM 6237 C CA . GLY B 1 55 ? 10.93 18.484 0.394 1 92.94 55 GLY B CA 1
ATOM 6238 C C . GLY B 1 55 ? 9.773 17.594 0.829 1 92.94 55 GLY B C 1
ATOM 6239 O O . GLY B 1 55 ? 8.609 17.969 0.654 1 92.94 55 GLY B O 1
ATOM 6240 N N . ILE B 1 56 ? 10.07 16.391 1.466 1 93.94 56 ILE B N 1
ATOM 6241 C CA . ILE B 1 56 ? 9.031 15.453 1.867 1 93.94 56 ILE B CA 1
ATOM 6242 C C . ILE B 1 56 ? 8.211 16.047 3.014 1 93.94 56 ILE B C 1
ATOM 6244 O O . ILE B 1 56 ? 6.98 16.016 2.988 1 93.94 56 ILE B O 1
ATOM 6248 N N . PRO B 1 57 ? 8.883 16.688 4.039 1 92.12 57 PRO B N 1
ATOM 6249 C CA . PRO B 1 57 ? 8.086 17.281 5.113 1 92.12 57 PRO B CA 1
ATOM 6250 C C . PRO B 1 57 ? 7.152 18.391 4.609 1 92.12 57 PRO B C 1
ATOM 6252 O O . PRO B 1 57 ? 6.02 18.5 5.086 1 92.12 57 PRO B O 1
ATOM 6255 N N . GLU B 1 58 ? 7.594 19.141 3.67 1 91.19 58 GLU B N 1
ATOM 6256 C CA . GLU B 1 58 ? 6.762 20.188 3.1 1 91.19 58 GLU B CA 1
ATOM 6257 C C . GLU B 1 58 ? 5.613 19.609 2.285 1 91.19 58 GLU B C 1
ATOM 6259 O O . GLU B 1 58 ? 4.488 20.125 2.33 1 91.19 58 GLU B O 1
ATOM 6264 N N . MET B 1 59 ? 5.957 18.578 1.526 1 91.31 59 MET B N 1
ATOM 6265 C CA . MET B 1 59 ? 4.902 17.938 0.745 1 91.31 59 MET B CA 1
ATOM 6266 C C . MET B 1 59 ? 3.873 17.281 1.657 1 91.31 59 MET B C 1
ATOM 6268 O O . MET B 1 59 ? 2.684 17.25 1.338 1 91.31 59 MET B O 1
ATOM 6272 N N . LYS B 1 60 ? 4.32 16.672 2.719 1 88.69 60 LYS B N 1
ATOM 6273 C CA . LYS B 1 60 ? 3.408 16.094 3.695 1 88.69 60 LYS B CA 1
ATOM 6274 C C . LYS B 1 60 ? 2.441 17.141 4.242 1 88.69 60 LYS B C 1
ATOM 6276 O O . LYS B 1 60 ? 1.255 16.859 4.43 1 88.69 60 LYS B O 1
ATOM 6281 N N . THR B 1 61 ? 2.908 18.344 4.441 1 83.94 61 THR B N 1
ATOM 6282 C CA . THR B 1 61 ? 2.09 19.438 4.957 1 83.94 61 THR B CA 1
ATOM 6283 C C . THR B 1 61 ? 1.133 19.953 3.885 1 83.94 61 THR B C 1
ATOM 6285 O O . THR B 1 61 ? -0.031 20.234 4.172 1 83.94 61 THR B O 1
ATOM 6288 N N . ILE B 1 62 ? 1.637 19.984 2.695 1 83.88 62 ILE B N 1
ATOM 6289 C CA . ILE B 1 62 ? 0.822 20.484 1.589 1 83.88 62 ILE B CA 1
ATOM 6290 C C . ILE B 1 62 ? -0.316 19.5 1.31 1 83.88 62 ILE B C 1
ATOM 6292 O O . ILE B 1 62 ? -1.452 19.922 1.062 1 83.88 62 ILE B O 1
ATOM 6296 N N . LEU B 1 63 ? -0.067 18.266 1.331 1 81.69 63 LEU B N 1
ATOM 6297 C CA . LEU B 1 63 ? -1.066 17.25 1.024 1 81.69 63 LEU B CA 1
ATOM 6298 C C . LEU B 1 63 ? -2.113 17.172 2.131 1 81.69 63 LEU B C 1
ATOM 6300 O O . LEU B 1 63 ? -3.205 16.641 1.918 1 81.69 63 LEU B O 1
ATOM 6304 N N . ARG B 1 64 ? -1.699 17.734 3.229 1 72.81 64 ARG B N 1
ATOM 6305 C CA . ARG B 1 64 ? -2.66 17.766 4.324 1 72.81 64 ARG B CA 1
ATOM 6306 C C . ARG B 1 64 ? -3.555 18.984 4.234 1 72.81 64 ARG B C 1
ATOM 6308 O O . ARG B 1 64 ? -4.41 19.203 5.094 1 72.81 64 ARG B O 1
ATOM 6315 N N . GLY B 1 65 ? -3.348 19.828 3.279 1 66.75 65 GLY B N 1
ATOM 6316 C CA . GLY B 1 65 ? -4.281 20.906 3.037 1 66.75 65 GLY B CA 1
ATOM 6317 C C . GLY B 1 65 ? -3.67 22.281 3.264 1 66.75 65 GLY B C 1
ATOM 6318 O O . GLY B 1 65 ? -4.328 23.297 3.051 1 66.75 65 GLY B O 1
ATOM 6319 N N . VAL B 1 66 ? -2.426 22.281 3.711 1 69.69 66 VAL B N 1
ATOM 6320 C CA . VAL B 1 66 ? -1.795 23.562 3.957 1 69.69 66 VAL B CA 1
ATOM 6321 C C . VAL B 1 66 ? -1.193 24.109 2.66 1 69.69 66 VAL B C 1
ATOM 6323 O O . VAL B 1 66 ? -0.573 23.359 1.899 1 69.69 66 VAL B O 1
ATOM 6326 N N . VAL B 1 67 ? -1.516 25.297 2.414 1 68.62 67 VAL B N 1
ATOM 6327 C CA . VAL B 1 67 ? -1.028 25.891 1.172 1 68.62 67 VAL B CA 1
ATOM 6328 C C . VAL B 1 67 ? 0.318 26.562 1.415 1 68.62 67 VAL B C 1
ATOM 6330 O O . VAL B 1 67 ? 0.429 27.453 2.26 1 68.62 67 VAL B O 1
ATOM 6333 N N . LEU B 1 68 ? 1.293 25.969 0.916 1 76.75 68 LEU B N 1
ATOM 6334 C CA . LEU B 1 68 ? 2.619 26.578 0.893 1 76.75 68 LEU B CA 1
ATOM 6335 C C . LEU B 1 68 ? 3.006 26.984 -0.525 1 76.75 68 LEU B C 1
ATOM 6337 O O . LEU B 1 68 ? 3.629 26.203 -1.252 1 76.75 68 LEU B O 1
ATOM 6341 N N . LYS B 1 69 ? 2.648 28.078 -0.975 1 70.81 69 LYS B N 1
ATOM 6342 C CA . LYS B 1 69 ? 2.732 28.484 -2.375 1 70.81 69 LYS B CA 1
ATOM 6343 C C . LYS B 1 69 ? 4.188 28.625 -2.822 1 70.81 69 LYS B C 1
ATOM 6345 O O . LYS B 1 69 ? 4.523 28.281 -3.961 1 70.81 69 LYS B O 1
ATOM 6350 N N . GLU B 1 70 ? 5.066 28.922 -2.008 1 83.06 70 GLU B N 1
ATOM 6351 C CA . GLU B 1 70 ? 6.434 29.203 -2.426 1 83.06 70 GLU B CA 1
ATOM 6352 C C . GLU B 1 70 ? 7.223 27.922 -2.658 1 83.06 70 GLU B C 1
ATOM 6354 O O . GLU B 1 70 ? 8.281 27.938 -3.293 1 83.06 70 GLU B O 1
ATOM 6359 N N . TYR B 1 71 ? 6.633 26.891 -2.311 1 89.5 71 TYR B N 1
ATOM 6360 C CA . TYR B 1 71 ? 7.383 25.641 -2.408 1 89.5 71 TYR B CA 1
ATOM 6361 C C . TYR B 1 71 ? 7.094 24.938 -3.727 1 89.5 71 TYR B C 1
ATOM 6363 O O . TYR B 1 71 ? 7.781 23.969 -4.086 1 89.5 71 TYR B O 1
ATOM 6371 N N . LEU B 1 72 ? 6.172 25.406 -4.531 1 91.69 72 LEU B N 1
ATOM 6372 C CA . LEU B 1 72 ? 5.82 24.734 -5.781 1 91.69 72 LEU B CA 1
ATOM 6373 C C . LEU B 1 72 ? 5.926 25.703 -6.957 1 91.69 72 LEU B C 1
ATOM 6375 O O . LEU B 1 72 ? 5.094 25.672 -7.867 1 91.69 72 LEU B O 1
ATOM 6379 N N . THR B 1 73 ? 7.004 26.516 -6.969 1 91.81 73 THR B N 1
ATOM 6380 C CA . THR B 1 73 ? 7.203 27.516 -8.016 1 91.81 73 THR B CA 1
ATOM 6381 C C . THR B 1 73 ? 8.297 27.078 -8.984 1 91.81 73 THR B C 1
ATOM 6383 O O . THR B 1 73 ? 9.039 26.141 -8.703 1 91.81 73 THR B O 1
ATOM 6386 N N . LEU B 1 74 ? 8.352 27.719 -10.117 1 94 74 LEU B N 1
ATOM 6387 C CA . LEU B 1 74 ? 9.359 27.422 -11.133 1 94 74 LEU B CA 1
ATOM 6388 C C . LEU B 1 74 ? 10.758 27.781 -10.633 1 94 74 LEU B C 1
ATOM 6390 O O . LEU B 1 74 ? 11.727 27.078 -10.93 1 94 74 LEU B O 1
ATOM 6394 N N . LYS B 1 75 ? 10.875 28.859 -9.891 1 94.44 75 LYS B N 1
ATOM 6395 C CA . LYS B 1 75 ? 12.164 29.25 -9.336 1 94.44 75 LYS B CA 1
ATOM 6396 C C . LYS B 1 75 ? 12.703 28.172 -8.383 1 94.44 75 LYS B C 1
ATOM 6398 O O . LYS B 1 75 ? 13.891 27.844 -8.422 1 94.44 75 LYS B O 1
ATOM 6403 N N . THR B 1 76 ? 11.836 27.703 -7.605 1 95.69 76 THR B N 1
ATOM 6404 C CA . THR B 1 76 ? 12.234 26.656 -6.668 1 95.69 76 THR B CA 1
ATOM 6405 C C . THR B 1 76 ? 12.617 25.391 -7.414 1 95.69 76 THR B C 1
ATOM 6407 O O . THR B 1 76 ? 13.523 24.672 -7 1 95.69 76 THR B O 1
ATOM 6410 N N . PHE B 1 77 ? 11.922 25.109 -8.547 1 96.38 77 PHE B N 1
ATOM 6411 C CA . PHE B 1 77 ? 12.203 23.938 -9.367 1 96.38 77 PHE B CA 1
ATOM 6412 C C . PHE B 1 77 ? 13.617 24 -9.93 1 96.38 77 PHE B C 1
ATOM 6414 O O . PHE B 1 77 ? 14.375 23.031 -9.82 1 96.38 77 PHE B O 1
ATOM 6421 N N . VAL B 1 78 ? 13.992 25.094 -10.477 1 96.31 78 VAL B N 1
ATOM 6422 C CA . VAL B 1 78 ? 15.305 25.266 -11.086 1 96.31 78 VAL B CA 1
ATOM 6423 C C . VAL B 1 78 ? 16.391 25.219 -10.008 1 96.31 78 VAL B C 1
ATOM 6425 O O . VAL B 1 78 ? 17.422 24.594 -10.188 1 96.31 78 VAL B O 1
ATOM 6428 N N . ALA B 1 79 ? 16.125 25.844 -8.906 1 96.69 79 ALA B N 1
ATOM 6429 C CA . ALA B 1 79 ? 17.078 25.859 -7.801 1 96.69 79 ALA B CA 1
ATOM 6430 C C . ALA B 1 79 ? 17.312 24.453 -7.254 1 96.69 79 ALA B C 1
ATOM 6432 O O . ALA B 1 79 ? 18.453 24.078 -6.957 1 96.69 79 ALA B O 1
ATOM 6433 N N . LYS B 1 80 ? 16.297 23.703 -7.148 1 96.62 80 LYS B N 1
ATOM 6434 C CA . LYS B 1 80 ? 16.406 22.359 -6.57 1 96.62 80 LYS B CA 1
ATOM 6435 C C . LYS B 1 80 ? 17.094 21.406 -7.539 1 96.62 80 LYS B C 1
ATOM 6437 O O . LYS B 1 80 ? 17.891 20.562 -7.117 1 96.62 80 LYS B O 1
ATOM 6442 N N . VAL B 1 81 ? 16.844 21.484 -8.844 1 96.19 81 VAL B N 1
ATOM 6443 C CA . VAL B 1 81 ? 17.438 20.594 -9.836 1 96.19 81 VAL B CA 1
ATOM 6444 C C . VAL B 1 81 ? 18.938 20.859 -9.93 1 96.19 81 VAL B C 1
ATOM 6446 O O . VAL B 1 81 ? 19.734 19.922 -9.867 1 96.19 81 VAL B O 1
ATOM 6449 N N . ILE B 1 82 ? 19.328 22.062 -9.977 1 96.25 82 ILE B N 1
ATOM 6450 C CA . ILE B 1 82 ? 20.734 22.422 -10.109 1 96.25 82 ILE B CA 1
ATOM 6451 C C . ILE B 1 82 ? 21.453 22.188 -8.773 1 96.25 82 ILE B C 1
ATOM 6453 O O . ILE B 1 82 ? 22.547 21.641 -8.742 1 96.25 82 ILE B O 1
ATOM 6457 N N . GLY B 1 83 ? 20.781 22.641 -7.723 1 96.62 83 GLY B N 1
ATOM 6458 C CA . GLY B 1 83 ? 21.375 22.438 -6.41 1 96.62 83 GLY B CA 1
ATOM 6459 C C . GLY B 1 83 ? 21.594 20.969 -6.074 1 96.62 83 GLY B C 1
ATOM 6460 O O . GLY B 1 83 ? 22.656 20.609 -5.559 1 96.62 83 GLY B O 1
ATOM 6461 N N . LEU B 1 84 ? 20.625 20.156 -6.387 1 96.56 84 LEU B N 1
ATOM 6462 C CA . LEU B 1 84 ? 20.734 18.719 -6.102 1 96.56 84 LEU B CA 1
ATOM 6463 C C . LEU B 1 84 ? 21.812 18.062 -6.953 1 96.56 84 LEU B C 1
ATOM 6465 O O . LEU B 1 84 ? 22.547 17.203 -6.465 1 96.56 84 LEU B O 1
ATOM 6469 N N . THR B 1 85 ? 21.922 18.422 -8.242 1 95.94 85 THR B N 1
ATOM 6470 C CA . THR B 1 85 ? 22.922 17.859 -9.141 1 95.94 85 THR B CA 1
ATOM 6471 C C . THR B 1 85 ? 24.328 18.141 -8.617 1 95.94 85 THR B C 1
ATOM 6473 O O . THR B 1 85 ? 25.172 17.25 -8.617 1 95.94 85 THR B O 1
ATOM 6476 N N . CYS B 1 86 ? 24.516 19.297 -8.094 1 96.19 86 CYS B N 1
ATOM 6477 C CA . CYS B 1 86 ? 25.828 19.656 -7.57 1 96.19 86 CYS B CA 1
ATOM 6478 C C . CYS B 1 86 ? 26.094 18.969 -6.234 1 96.19 86 CYS B C 1
ATOM 6480 O O . CYS B 1 86 ? 27.203 18.516 -5.961 1 96.19 86 CYS B O 1
ATOM 6482 N N . ALA B 1 87 ? 25.062 18.906 -5.445 1 96.5 87 ALA B N 1
ATOM 6483 C CA . ALA B 1 87 ? 25.219 18.266 -4.137 1 96.5 87 ALA B CA 1
ATOM 6484 C C . ALA B 1 87 ? 25.531 16.781 -4.281 1 96.5 87 ALA B C 1
ATOM 6486 O O . ALA B 1 87 ? 26.438 16.266 -3.627 1 96.5 87 ALA B O 1
ATOM 6487 N N . LEU B 1 88 ? 24.844 16.125 -5.152 1 94.81 88 LEU B N 1
ATOM 6488 C CA . LEU B 1 88 ? 25.062 14.695 -5.355 1 94.81 88 LEU B CA 1
ATOM 6489 C C . LEU B 1 88 ? 26.375 14.445 -6.082 1 94.81 88 LEU B C 1
ATOM 6491 O O . LEU B 1 88 ? 27.047 13.438 -5.848 1 94.81 88 LEU B O 1
ATOM 6495 N N . GLY B 1 89 ? 26.734 15.344 -6.973 1 93.88 89 GLY B N 1
ATOM 6496 C CA . GLY B 1 89 ? 27.969 15.219 -7.727 1 93.88 89 GLY B CA 1
ATOM 6497 C C . GLY B 1 89 ? 29.203 15.375 -6.863 1 93.88 89 GLY B C 1
ATOM 6498 O O . GLY B 1 89 ? 30.297 14.938 -7.246 1 93.88 89 GLY B O 1
ATOM 6499 N N . SER B 1 90 ? 29.109 15.961 -5.719 1 94 90 SER B N 1
ATOM 6500 C CA . SER B 1 90 ? 30.234 16.188 -4.828 1 94 90 SER B CA 1
ATOM 6501 C C . SER B 1 90 ? 30.703 14.883 -4.18 1 94 90 SER B C 1
ATOM 6503 O O . SER B 1 90 ? 31.828 14.797 -3.68 1 94 90 SER B O 1
ATOM 6505 N N . GLY B 1 91 ? 29.781 13.859 -4.109 1 90.88 91 GLY B N 1
ATOM 6506 C CA . GLY B 1 91 ? 30.141 12.594 -3.486 1 90.88 91 GLY B CA 1
ATOM 6507 C C . GLY B 1 91 ? 29.891 12.578 -1.988 1 90.88 91 GLY B C 1
ATOM 6508 O O . GLY B 1 91 ? 30.219 11.602 -1.311 1 90.88 91 GLY B O 1
ATOM 6509 N N . MET B 1 92 ? 29.328 13.688 -1.453 1 94.12 92 MET B N 1
ATOM 6510 C CA . MET B 1 92 ? 28.969 13.734 -0.041 1 94.12 92 MET B CA 1
ATOM 6511 C C . MET B 1 92 ? 27.891 12.695 0.281 1 94.12 92 MET B C 1
ATOM 6513 O O . MET B 1 92 ? 27.172 12.242 -0.609 1 94.12 92 MET B O 1
ATOM 6517 N N . PRO B 1 93 ? 27.859 12.148 1.507 1 95.31 93 PRO B N 1
ATOM 6518 C CA . PRO B 1 93 ? 26.859 11.148 1.876 1 95.31 93 PRO B CA 1
ATOM 6519 C C . PRO B 1 93 ? 25.453 11.727 1.969 1 95.31 93 PRO B C 1
ATOM 6521 O O . PRO B 1 93 ? 24.891 11.836 3.064 1 95.31 93 PRO B O 1
ATOM 6524 N N . LEU B 1 94 ? 24.953 12.086 0.825 1 95.88 94 LEU B N 1
ATOM 6525 C CA . LEU B 1 94 ? 23.625 12.68 0.7 1 95.88 94 LEU B CA 1
ATOM 6526 C C . LEU B 1 94 ? 22.734 11.82 -0.195 1 95.88 94 LEU B C 1
ATOM 6528 O O . LEU B 1 94 ? 23.219 11.023 -0.994 1 95.88 94 LEU B O 1
ATOM 6532 N N . GLY B 1 95 ? 21.422 11.953 0.056 1 93.69 95 GLY B N 1
ATOM 6533 C CA . GLY B 1 95 ? 20.469 11.164 -0.708 1 93.69 95 GLY B CA 1
ATOM 6534 C C . GLY B 1 95 ? 19.703 11.977 -1.731 1 93.69 95 GLY B C 1
ATOM 6535 O O . GLY B 1 95 ? 19.656 13.203 -1.637 1 93.69 95 GLY B O 1
ATOM 6536 N N . LYS B 1 96 ? 19.172 11.312 -2.723 1 92.62 96 LYS B N 1
ATOM 6537 C CA . LYS B 1 96 ? 18.469 11.977 -3.809 1 92.62 96 LYS B CA 1
ATOM 6538 C C . LYS B 1 96 ? 16.953 11.758 -3.701 1 92.62 96 LYS B C 1
ATOM 6540 O O . LYS B 1 96 ? 16.172 12.422 -4.383 1 92.62 96 LYS B O 1
ATOM 6545 N N . GLU B 1 97 ? 16.422 10.922 -2.852 1 90.75 97 GLU B N 1
ATOM 6546 C CA . GLU B 1 97 ? 15.023 10.492 -2.838 1 90.75 97 GLU B CA 1
ATOM 6547 C C . GLU B 1 97 ? 14.094 11.633 -2.432 1 90.75 97 GLU B C 1
ATOM 6549 O O . GLU B 1 97 ? 13.086 11.891 -3.1 1 90.75 97 GLU B O 1
ATOM 6554 N N . GLY B 1 98 ? 14.438 12.297 -1.388 1 93 98 GLY B N 1
ATOM 6555 C CA . GLY B 1 98 ? 13.602 13.391 -0.915 1 93 98 GLY B CA 1
ATOM 6556 C C . GLY B 1 98 ? 13.438 14.5 -1.933 1 93 98 GLY B C 1
ATOM 6557 O O . GLY B 1 98 ? 12.32 14.828 -2.334 1 93 98 GLY B O 1
ATOM 6558 N N . PRO B 1 99 ? 14.492 15 -2.387 1 95.44 99 PRO B N 1
ATOM 6559 C CA . PRO B 1 99 ? 14.422 16.078 -3.379 1 95.44 99 PRO B CA 1
ATOM 6560 C C . PRO B 1 99 ? 13.695 15.648 -4.656 1 95.44 99 PRO B C 1
ATOM 6562 O O . PRO B 1 99 ? 13.031 16.469 -5.293 1 95.44 99 PRO B O 1
ATOM 6565 N N . PHE B 1 100 ? 13.797 14.383 -5.039 1 94.06 100 PHE B N 1
ATOM 6566 C CA . PHE B 1 100 ? 13.109 13.914 -6.234 1 94.06 100 PHE B CA 1
ATOM 6567 C C . PHE B 1 100 ? 11.602 13.945 -6.035 1 94.06 100 PHE B C 1
ATOM 6569 O O . PHE B 1 100 ? 10.852 14.203 -6.98 1 94.06 100 PHE B O 1
ATOM 6576 N N . VAL B 1 101 ? 11.156 13.656 -4.859 1 94.31 101 VAL B N 1
ATOM 6577 C CA . VAL B 1 101 ? 9.734 13.75 -4.551 1 94.31 101 VAL B CA 1
ATOM 6578 C C . VAL B 1 101 ? 9.266 15.195 -4.715 1 94.31 101 VAL B C 1
ATOM 6580 O O . VAL B 1 101 ? 8.211 15.445 -5.309 1 94.31 101 VAL B O 1
ATOM 6583 N N . HIS B 1 102 ? 10.086 16.078 -4.238 1 95.38 102 HIS B N 1
ATOM 6584 C CA . HIS B 1 102 ? 9.758 17.5 -4.336 1 95.38 102 HIS B CA 1
ATOM 6585 C C . HIS B 1 102 ? 9.805 17.969 -5.785 1 95.38 102 HIS B C 1
ATOM 6587 O O . HIS B 1 102 ? 8.938 18.734 -6.223 1 95.38 102 HIS B O 1
ATOM 6593 N N . ILE B 1 103 ? 10.781 17.609 -6.492 1 95.88 103 ILE B N 1
ATOM 6594 C CA . ILE B 1 103 ? 10.938 17.984 -7.895 1 95.88 103 ILE B CA 1
ATOM 6595 C C . ILE B 1 103 ? 9.75 17.453 -8.703 1 95.88 103 ILE B C 1
ATOM 6597 O O . ILE B 1 103 ? 9.18 18.188 -9.523 1 95.88 103 ILE B O 1
ATOM 6601 N N . ALA B 1 104 ? 9.414 16.188 -8.477 1 95.19 104 ALA B N 1
ATOM 6602 C CA . ALA B 1 104 ? 8.273 15.602 -9.172 1 95.19 104 ALA B CA 1
ATOM 6603 C C . ALA B 1 104 ? 6.984 16.359 -8.844 1 95.19 104 ALA B C 1
ATOM 6605 O O . ALA B 1 104 ? 6.141 16.562 -9.727 1 95.19 104 ALA B O 1
ATOM 6606 N N . SER B 1 105 ? 6.812 16.781 -7.621 1 94.38 105 SER B N 1
ATOM 6607 C CA . SER B 1 105 ? 5.629 17.531 -7.211 1 94.38 105 SER B CA 1
ATOM 6608 C C . SER B 1 105 ? 5.59 18.906 -7.867 1 94.38 105 SER B C 1
ATOM 6610 O O . SER B 1 105 ? 4.523 19.375 -8.281 1 94.38 105 SER B O 1
ATOM 6612 N N . MET B 1 106 ? 6.746 19.516 -7.984 1 95.44 106 MET B N 1
ATOM 6613 C CA . MET B 1 106 ? 6.812 20.828 -8.641 1 95.44 106 MET B CA 1
ATOM 6614 C C . MET B 1 106 ? 6.504 20.703 -10.133 1 95.44 106 MET B C 1
ATOM 6616 O O . MET B 1 106 ? 5.824 21.547 -10.695 1 95.44 106 MET B O 1
ATOM 6620 N N . CYS B 1 107 ? 6.988 19.641 -10.727 1 94 107 CYS B N 1
ATOM 6621 C CA . CYS B 1 107 ? 6.688 19.406 -12.133 1 94 107 CYS B CA 1
ATOM 6622 C C . CYS B 1 107 ? 5.188 19.219 -12.344 1 94 107 CYS B C 1
ATOM 6624 O O . CYS B 1 107 ? 4.625 19.75 -13.305 1 94 107 CYS B O 1
ATOM 6626 N N . ALA B 1 108 ? 4.594 18.453 -11.484 1 92.81 108 ALA B N 1
ATOM 6627 C CA . ALA B 1 108 ? 3.154 18.219 -11.586 1 92.81 108 ALA B CA 1
ATOM 6628 C C . ALA B 1 108 ? 2.377 19.516 -11.391 1 92.81 108 ALA B C 1
ATOM 6630 O O . ALA B 1 108 ? 1.398 19.766 -12.094 1 92.81 108 ALA B O 1
ATOM 6631 N N . ALA B 1 109 ? 2.781 20.328 -10.422 1 90.44 109 ALA B N 1
ATOM 6632 C CA . ALA B 1 109 ? 2.111 21.594 -10.156 1 90.44 109 ALA B CA 1
ATOM 6633 C C . ALA B 1 109 ? 2.242 22.547 -11.344 1 90.44 109 ALA B C 1
ATOM 6635 O O . ALA B 1 109 ? 1.273 23.203 -11.727 1 90.44 109 ALA B O 1
ATOM 6636 N N . LEU B 1 110 ? 3.396 22.641 -11.938 1 91.44 110 LEU B N 1
ATOM 6637 C CA . LEU B 1 110 ? 3.65 23.516 -13.07 1 91.44 110 LEU B CA 1
ATOM 6638 C C . LEU B 1 110 ? 2.898 23.031 -14.312 1 91.44 110 LEU B C 1
ATOM 6640 O O . LEU B 1 110 ? 2.355 23.844 -15.062 1 91.44 110 LEU B O 1
ATOM 6644 N N . LEU B 1 111 ? 2.875 21.734 -14.484 1 89.5 111 LEU B N 1
ATOM 6645 C CA . LEU B 1 111 ? 2.146 21.172 -15.617 1 89.5 111 LEU B CA 1
ATOM 6646 C C . LEU B 1 111 ? 0.644 21.375 -15.453 1 89.5 111 LEU B C 1
ATOM 6648 O O . LEU B 1 111 ? -0.065 21.625 -16.438 1 89.5 111 LEU B O 1
ATOM 6652 N N . SER B 1 112 ? 0.169 21.203 -14.18 1 86 112 SER B N 1
ATOM 6653 C CA . SER B 1 112 ? -1.247 21.422 -13.906 1 86 112 SER B CA 1
ATOM 6654 C C . SER B 1 112 ? -1.636 22.875 -14.172 1 86 112 SER B C 1
ATOM 6656 O O . SER B 1 112 ? -2.713 23.141 -14.703 1 86 112 SER B O 1
ATOM 6658 N N . LYS B 1 113 ? -0.791 23.75 -13.812 1 82.31 113 LYS B N 1
ATOM 6659 C CA . LYS B 1 113 ? -1.034 25.172 -14.07 1 82.31 113 LYS B CA 1
ATOM 6660 C C . LYS B 1 113 ? -1.02 25.469 -15.562 1 82.31 113 LYS B C 1
ATOM 6662 O O . LYS B 1 113 ? -1.821 26.266 -16.047 1 82.31 113 LYS B O 1
ATOM 6667 N N . PHE B 1 114 ? -0.171 24.812 -16.25 1 85.44 114 PHE B N 1
ATOM 6668 C CA . PHE B 1 114 ? -0.07 24.984 -17.703 1 85.44 114 PHE B CA 1
ATOM 6669 C C . PHE B 1 114 ? -1.311 24.438 -18.391 1 85.44 114 PHE B C 1
ATOM 6671 O O . PHE B 1 114 ? -1.818 25.062 -19.344 1 85.44 114 PHE B O 1
ATOM 6678 N N . LEU B 1 115 ? -1.758 23.281 -17.938 1 81.19 115 LEU B N 1
ATOM 6679 C CA . LEU B 1 115 ? -2.912 22.641 -18.547 1 81.19 115 LEU B CA 1
ATOM 6680 C C . LEU B 1 115 ? -4.203 23.375 -18.188 1 81.19 115 LEU B C 1
ATOM 6682 O O . LEU B 1 115 ? -5.195 23.281 -18.906 1 81.19 115 LEU B O 1
ATOM 6686 N N . SER B 1 116 ? -4.219 23.891 -17.016 1 74.69 116 SER B N 1
ATOM 6687 C CA . SER B 1 116 ? -5.387 24.672 -16.594 1 74.69 116 SER B CA 1
ATOM 6688 C C . SER B 1 116 ? -5.656 25.812 -17.562 1 74.69 116 SER B C 1
ATOM 6690 O O . SER B 1 116 ? -6.789 26.281 -17.688 1 74.69 116 SER B O 1
ATOM 6692 N N . VAL B 1 117 ? -4.637 26.203 -18.203 1 66.12 117 VAL B N 1
ATOM 6693 C CA . VAL B 1 117 ? -4.816 27.25 -19.203 1 66.12 117 VAL B CA 1
ATOM 6694 C C . VAL B 1 117 ? -5.629 26.703 -20.375 1 66.12 117 VAL B C 1
ATOM 6696 O O . VAL B 1 117 ? -6.434 27.422 -20.969 1 66.12 117 VAL B O 1
ATOM 6699 N N . PHE B 1 118 ? -5.406 25.422 -20.625 1 61.69 118 PHE B N 1
ATOM 6700 C CA . PHE B 1 118 ? -6.074 24.828 -21.781 1 61.69 118 PHE B CA 1
ATOM 6701 C C . PHE B 1 118 ? -7.453 24.297 -21.391 1 61.69 118 PHE B C 1
ATOM 6703 O O . PHE B 1 118 ? -8.297 24.062 -22.266 1 61.69 118 PHE B O 1
ATOM 6710 N N . GLY B 1 119 ? -7.73 24 -19.969 1 59.66 119 GLY B N 1
ATOM 6711 C CA . GLY B 1 119 ? -9.047 23.453 -19.672 1 59.66 119 GLY B CA 1
ATOM 6712 C C . GLY B 1 119 ? -9.383 23.469 -18.188 1 59.66 119 GLY B C 1
ATOM 6713 O O . GLY B 1 119 ? -8.492 23.594 -17.344 1 59.66 119 GLY B O 1
ATOM 6714 N N . GLY B 1 120 ? -10.641 23.719 -17.828 1 53.84 120 GLY B N 1
ATOM 6715 C CA . GLY B 1 120 ? -11.312 23.969 -16.562 1 53.84 120 GLY B CA 1
ATOM 6716 C C . GLY B 1 120 ? -11.18 22.812 -15.578 1 53.84 120 GLY B C 1
ATOM 6717 O O . GLY B 1 120 ? -11.492 22.953 -14.391 1 53.84 120 GLY B O 1
ATOM 6718 N N . ILE B 1 121 ? -10.883 21.594 -16 1 50.84 121 ILE B N 1
ATOM 6719 C CA . ILE B 1 121 ? -11.031 20.438 -15.141 1 50.84 121 ILE B CA 1
ATOM 6720 C C . ILE B 1 121 ? -9.945 20.438 -14.062 1 50.84 121 ILE B C 1
ATOM 6722 O O . ILE B 1 121 ? -10.18 20.016 -12.93 1 50.84 121 ILE B O 1
ATOM 6726 N N . TYR B 1 122 ? -8.852 21.031 -14.328 1 49.91 122 TYR B N 1
ATOM 6727 C CA . TYR B 1 122 ? -7.723 20.938 -13.406 1 49.91 122 TYR B CA 1
ATOM 6728 C C . TYR B 1 122 ? -7.742 22.078 -12.391 1 49.91 122 TYR B C 1
ATOM 6730 O O . TYR B 1 122 ? -6.773 22.281 -11.656 1 49.91 122 TYR B O 1
ATOM 6738 N N . GLU B 1 123 ? -8.914 22.719 -12.391 1 52.81 123 GLU B N 1
ATOM 6739 C CA . GLU B 1 123 ? -9 23.828 -11.453 1 52.81 123 GLU B CA 1
ATOM 6740 C C . GLU B 1 123 ? -9.562 23.375 -10.109 1 52.81 123 GLU B C 1
ATOM 6742 O O . GLU B 1 123 ? -9.5 24.109 -9.125 1 52.81 123 GLU B O 1
ATOM 6747 N N . ASN B 1 124 ? -9.852 22.094 -10.086 1 55.38 124 ASN B N 1
ATOM 6748 C CA . ASN B 1 124 ? -10.43 21.641 -8.828 1 55.38 124 ASN B CA 1
ATOM 6749 C C . ASN B 1 124 ? -9.344 21.266 -7.816 1 55.38 124 ASN B C 1
ATOM 6751 O O . ASN B 1 124 ? -8.344 20.641 -8.172 1 55.38 124 ASN B O 1
ATOM 6755 N N . GLU B 1 125 ? -9.352 21.938 -6.691 1 59.06 125 GLU B N 1
ATOM 6756 C CA . GLU B 1 125 ? -8.391 21.75 -5.605 1 59.06 125 GLU B CA 1
ATOM 6757 C C . GLU B 1 125 ? -8.234 20.281 -5.254 1 59.06 125 GLU B C 1
ATOM 6759 O O . GLU B 1 125 ? -7.121 19.812 -4.996 1 59.06 125 GLU B O 1
ATOM 6764 N N . SER B 1 126 ? -9.336 19.609 -5.309 1 61.88 126 SER B N 1
ATOM 6765 C CA . SER B 1 126 ? -9.273 18.188 -4.949 1 61.88 126 SER B CA 1
ATOM 6766 C C . SER B 1 126 ? -8.477 17.406 -5.977 1 61.88 126 SER B C 1
ATOM 6768 O O . SER B 1 126 ? -7.695 16.516 -5.617 1 61.88 126 SER B O 1
ATOM 6770 N N . ARG B 1 127 ? -8.57 17.812 -7.113 1 69.25 127 ARG B N 1
ATOM 6771 C CA . ARG B 1 127 ? -7.84 17.125 -8.172 1 69.25 127 ARG B CA 1
ATOM 6772 C C . ARG B 1 127 ? -6.355 17.469 -8.117 1 69.25 127 ARG B C 1
ATOM 6774 O O . ARG B 1 127 ? -5.508 16.641 -8.445 1 69.25 127 ARG B O 1
ATOM 6781 N N . ASN B 1 128 ? -6.109 18.625 -7.633 1 76.38 128 ASN B N 1
ATOM 6782 C CA . ASN B 1 128 ? -4.711 19.031 -7.52 1 76.38 128 ASN B CA 1
ATOM 6783 C C . ASN B 1 128 ? -3.988 18.25 -6.43 1 76.38 128 ASN B C 1
ATOM 6785 O O . ASN B 1 128 ? -2.824 17.875 -6.594 1 76.38 128 ASN B O 1
ATOM 6789 N N . ILE B 1 129 ? -4.688 17.953 -5.383 1 75.5 129 ILE B N 1
ATOM 6790 C CA . ILE B 1 129 ? -4.09 17.188 -4.293 1 75.5 129 ILE B CA 1
ATOM 6791 C C . ILE B 1 129 ? -3.855 15.742 -4.734 1 75.5 129 ILE B C 1
ATOM 6793 O O . ILE B 1 129 ? -2.838 15.141 -4.391 1 75.5 129 ILE B O 1
ATOM 6797 N N . GLU B 1 130 ? -4.758 15.32 -5.57 1 78.56 130 GLU B N 1
ATOM 6798 C CA . GLU B 1 130 ? -4.598 13.961 -6.086 1 78.56 130 GLU B CA 1
ATOM 6799 C C . GLU B 1 130 ? -3.424 13.875 -7.055 1 78.56 130 GLU B C 1
ATOM 6801 O O . GLU B 1 130 ? -2.682 12.891 -7.051 1 78.56 130 GLU B O 1
ATOM 6806 N N . MET B 1 131 ? -3.27 14.898 -7.824 1 86.06 131 MET B N 1
ATOM 6807 C CA . MET B 1 131 ? -2.16 14.93 -8.773 1 86.06 131 MET B CA 1
ATOM 6808 C C . MET B 1 131 ? -0.825 15.047 -8.047 1 86.06 131 MET B C 1
ATOM 6810 O O . MET B 1 131 ? 0.163 14.438 -8.445 1 86.06 131 MET B O 1
ATOM 6814 N N . LEU B 1 132 ? -0.845 15.797 -6.996 1 88.62 132 LEU B N 1
ATOM 6815 C CA . LEU B 1 132 ? 0.381 15.953 -6.223 1 88.62 132 LEU B CA 1
ATOM 6816 C C . LEU B 1 132 ? 0.745 14.656 -5.508 1 88.62 132 LEU B C 1
ATOM 6818 O O . LEU B 1 132 ? 1.924 14.32 -5.391 1 88.62 132 LEU B O 1
ATOM 6822 N N . ALA B 1 133 ? -0.26 13.992 -5.059 1 87.38 133 ALA B N 1
ATOM 6823 C CA . ALA B 1 133 ? -0.007 12.703 -4.418 1 87.38 133 ALA B CA 1
ATOM 6824 C C . ALA B 1 133 ? 0.593 11.703 -5.406 1 87.38 133 ALA B C 1
ATOM 6826 O O . ALA B 1 133 ? 1.524 10.969 -5.07 1 87.38 133 ALA B O 1
ATOM 6827 N N . ALA B 1 134 ? 0.113 11.664 -6.59 1 89.56 134 ALA B N 1
ATOM 6828 C CA . ALA B 1 134 ? 0.647 10.797 -7.637 1 89.56 134 ALA B CA 1
ATOM 6829 C C . ALA B 1 134 ? 2.068 11.211 -8.016 1 89.56 134 ALA B C 1
ATOM 6831 O O . ALA B 1 134 ? 2.91 10.352 -8.305 1 89.56 134 ALA B O 1
ATOM 6832 N N . ALA B 1 135 ? 2.27 12.477 -8.031 1 93.19 135 ALA B N 1
ATOM 6833 C CA . ALA B 1 135 ? 3.598 12.984 -8.375 1 93.19 135 ALA B CA 1
ATOM 6834 C C . ALA B 1 135 ? 4.633 12.555 -7.34 1 93.19 135 ALA B C 1
ATOM 6836 O O . ALA B 1 135 ? 5.785 12.273 -7.68 1 93.19 135 ALA B O 1
ATOM 6837 N N . CYS B 1 136 ? 4.281 12.562 -6.074 1 91.62 136 CYS B N 1
ATOM 6838 C CA . CYS B 1 136 ? 5.191 12.094 -5.039 1 91.62 136 CYS B CA 1
ATOM 6839 C C . CYS B 1 136 ? 5.586 10.641 -5.273 1 91.62 136 CYS B C 1
ATOM 6841 O O . CYS B 1 136 ? 6.746 10.273 -5.086 1 91.62 136 CYS B O 1
ATOM 6843 N N . ALA B 1 137 ? 4.629 9.859 -5.711 1 91.25 137 ALA B N 1
ATOM 6844 C CA . ALA B 1 137 ? 4.906 8.453 -6.012 1 91.25 137 ALA B CA 1
ATOM 6845 C C . ALA B 1 137 ? 5.859 8.328 -7.195 1 91.25 137 ALA B C 1
ATOM 6847 O O . ALA B 1 137 ? 6.738 7.461 -7.195 1 91.25 137 ALA B O 1
ATOM 6848 N N . VAL B 1 138 ? 5.715 9.211 -8.172 1 92.12 138 VAL B N 1
ATOM 6849 C CA . VAL B 1 138 ? 6.582 9.211 -9.344 1 92.12 138 VAL B CA 1
ATOM 6850 C C . VAL B 1 138 ? 8.008 9.562 -8.938 1 92.12 138 VAL B C 1
ATOM 6852 O O . VAL B 1 138 ? 8.969 8.977 -9.438 1 92.12 138 VAL B O 1
ATOM 6855 N N . GLY B 1 139 ? 8.125 10.477 -8.055 1 91.56 139 GLY B N 1
ATOM 6856 C CA . GLY B 1 139 ? 9.445 10.883 -7.594 1 91.56 139 GLY B CA 1
ATOM 6857 C C . GLY B 1 139 ? 10.234 9.75 -6.965 1 91.56 139 GLY B C 1
ATOM 6858 O O . GLY B 1 139 ? 11.398 9.531 -7.309 1 91.56 139 GLY B O 1
ATOM 6859 N N . VAL B 1 140 ? 9.617 9.016 -6.094 1 88.56 140 VAL B N 1
ATOM 6860 C CA . VAL B 1 140 ? 10.312 7.906 -5.449 1 88.56 140 VAL B CA 1
ATOM 6861 C C . VAL B 1 140 ? 10.469 6.754 -6.438 1 88.56 140 VAL B C 1
ATOM 6863 O O . VAL B 1 140 ? 11.508 6.09 -6.461 1 88.56 140 VAL B O 1
ATOM 6866 N N . GLY B 1 141 ? 9.453 6.492 -7.273 1 85.62 141 GLY B N 1
ATOM 6867 C CA . GLY B 1 141 ? 9.492 5.418 -8.258 1 85.62 141 GLY B CA 1
ATOM 6868 C C . GLY B 1 141 ? 10.609 5.578 -9.273 1 85.62 141 GLY B C 1
ATOM 6869 O O . GLY B 1 141 ? 11.258 4.602 -9.641 1 85.62 141 GLY B O 1
ATOM 6870 N N . CYS B 1 142 ? 10.883 6.75 -9.656 1 83.12 142 CYS B N 1
ATOM 6871 C CA . CYS B 1 142 ? 11.914 7 -10.656 1 83.12 142 CYS B CA 1
ATOM 6872 C C . CYS B 1 142 ? 13.305 6.91 -10.039 1 83.12 142 CYS B C 1
ATOM 6874 O O . CYS B 1 142 ? 14.281 6.594 -10.727 1 83.12 142 CYS B O 1
ATOM 6876 N N . CYS B 1 143 ? 13.383 7.195 -8.773 1 81.75 143 CYS B N 1
ATOM 6877 C CA . CYS B 1 143 ? 14.672 7.16 -8.094 1 81.75 143 CYS B CA 1
ATOM 6878 C C . CYS B 1 143 ? 15.148 5.723 -7.902 1 81.75 143 CYS B C 1
ATOM 6880 O O . CYS B 1 143 ? 16.328 5.434 -8.062 1 81.75 143 CYS B O 1
ATOM 6882 N N . PHE B 1 144 ? 14.234 4.859 -7.633 1 78.31 144 PHE B N 1
ATOM 6883 C CA . PHE B 1 144 ? 14.602 3.482 -7.316 1 78.31 144 PHE B CA 1
ATOM 6884 C C . PHE B 1 144 ? 14.18 2.537 -8.43 1 78.31 144 PHE B C 1
ATOM 6886 O O . PHE B 1 144 ? 14.477 1.342 -8.391 1 78.31 144 PHE B O 1
ATOM 6893 N N . ALA B 1 145 ? 13.539 3.055 -9.422 1 80.69 145 ALA B N 1
ATOM 6894 C CA . ALA B 1 145 ? 12.93 2.186 -10.422 1 80.69 145 ALA B CA 1
ATOM 6895 C C . ALA B 1 145 ? 12.008 1.157 -9.766 1 80.69 145 ALA B C 1
ATOM 6897 O O . ALA B 1 145 ? 12.062 -0.03 -10.094 1 80.69 145 ALA B O 1
ATOM 6898 N N . ALA B 1 146 ? 11.375 1.615 -8.75 1 86.56 146 ALA B N 1
ATOM 6899 C CA . ALA B 1 146 ? 10.484 0.772 -7.957 1 86.56 146 ALA B CA 1
ATOM 6900 C C . ALA B 1 146 ? 9.047 1.282 -8.016 1 86.56 146 ALA B C 1
ATOM 6902 O O . ALA B 1 146 ? 8.633 2.094 -7.188 1 86.56 146 ALA B O 1
ATOM 6903 N N . PRO B 1 147 ? 8.258 0.758 -8.891 1 87.88 147 PRO B N 1
ATOM 6904 C CA . PRO B 1 147 ? 6.898 1.268 -9.047 1 87.88 147 PRO B CA 1
ATOM 6905 C C . PRO B 1 147 ? 6.016 0.971 -7.836 1 87.88 147 PRO B C 1
ATOM 6907 O O . PRO B 1 147 ? 5.191 1.806 -7.449 1 87.88 147 PRO B O 1
ATOM 6910 N N . ILE B 1 148 ? 6.098 -0.179 -7.211 1 89.81 148 ILE B N 1
ATOM 6911 C CA . ILE B 1 148 ? 5.223 -0.553 -6.105 1 89.81 148 ILE B CA 1
ATOM 6912 C C . ILE B 1 148 ? 5.742 0.056 -4.805 1 89.81 148 ILE B C 1
ATOM 6914 O O . ILE B 1 148 ? 5.004 0.739 -4.094 1 89.81 148 ILE B O 1
ATOM 6918 N N . GLY B 1 149 ? 7.012 -0.142 -4.613 1 90.31 149 GLY B N 1
ATOM 6919 C CA . GLY B 1 149 ? 7.617 0.403 -3.406 1 90.31 149 GLY B CA 1
ATOM 6920 C C . GLY B 1 149 ? 7.574 1.918 -3.352 1 90.31 149 GLY B C 1
ATOM 6921 O O . GLY B 1 149 ? 7.41 2.502 -2.277 1 90.31 149 GLY B O 1
ATOM 6922 N N . GLY B 1 150 ? 7.699 2.521 -4.469 1 90.25 150 GLY B N 1
ATOM 6923 C CA . GLY B 1 150 ? 7.648 3.975 -4.52 1 90.25 150 GLY B CA 1
ATOM 6924 C C . GLY B 1 150 ? 6.289 4.539 -4.145 1 90.25 150 GLY B C 1
ATOM 6925 O O . GLY B 1 150 ? 6.203 5.531 -3.418 1 90.25 150 GLY B O 1
ATOM 6926 N N . VAL B 1 151 ? 5.242 3.883 -4.598 1 90.81 151 VAL B N 1
ATOM 6927 C CA . VAL B 1 151 ? 3.895 4.348 -4.293 1 90.81 151 VAL B CA 1
ATOM 6928 C C . VAL B 1 151 ? 3.607 4.152 -2.805 1 90.81 151 VAL B C 1
ATOM 6930 O O . VAL B 1 151 ? 3.121 5.066 -2.135 1 90.81 151 VAL B O 1
ATOM 6933 N N . LEU B 1 152 ? 3.992 2.996 -2.305 1 90.25 152 LEU B N 1
ATOM 6934 C CA . LEU B 1 152 ? 3.732 2.703 -0.9 1 90.25 152 LEU B CA 1
ATOM 6935 C C . LEU B 1 152 ? 4.531 3.635 0.006 1 90.25 152 LEU B C 1
ATOM 6937 O O . LEU B 1 152 ? 4.012 4.117 1.016 1 90.25 152 LEU B O 1
ATOM 6941 N N . PHE B 1 153 ? 5.684 3.885 -0.356 1 92 153 PHE B N 1
ATOM 6942 C CA . PHE B 1 153 ? 6.527 4.777 0.429 1 92 153 PHE B CA 1
ATOM 6943 C C . PHE B 1 153 ? 5.961 6.191 0.44 1 92 153 PHE B C 1
ATOM 6945 O O . PHE B 1 153 ? 5.941 6.852 1.482 1 92 153 PHE B O 1
ATOM 6952 N N . SER B 1 154 ? 5.598 6.637 -0.713 1 90.5 154 SER B N 1
ATOM 6953 C CA . SER B 1 154 ? 5.039 7.98 -0.816 1 90.5 154 SER B CA 1
ATOM 6954 C C . SER B 1 154 ? 3.779 8.125 0.033 1 90.5 154 SER B C 1
ATOM 6956 O O . SER B 1 154 ? 3.553 9.164 0.648 1 90.5 154 SER B O 1
ATOM 6958 N N . ILE B 1 155 ? 2.994 7.082 0.048 1 87 155 ILE B N 1
ATOM 6959 C CA . ILE B 1 155 ? 1.766 7.117 0.834 1 87 155 ILE B CA 1
ATOM 6960 C C . ILE B 1 155 ? 2.107 7.152 2.322 1 87 155 ILE B C 1
ATOM 6962 O O . ILE B 1 155 ? 1.521 7.926 3.082 1 87 155 ILE B O 1
ATOM 6966 N N . GLU B 1 156 ? 3.049 6.441 2.725 1 88.31 156 GLU B N 1
ATOM 6967 C CA . GLU B 1 156 ? 3.4 6.336 4.137 1 88.31 156 GLU B CA 1
ATOM 6968 C C . GLU B 1 156 ? 4.047 7.625 4.645 1 88.31 156 GLU B C 1
ATOM 6970 O O . GLU B 1 156 ? 3.816 8.031 5.785 1 88.31 156 GLU B O 1
ATOM 6975 N N . VAL B 1 157 ? 4.805 8.25 3.812 1 88.88 157 VAL B N 1
ATOM 6976 C CA . VAL B 1 157 ? 5.57 9.391 4.297 1 88.88 157 VAL B CA 1
ATOM 6977 C C . VAL B 1 157 ? 4.773 10.672 4.09 1 88.88 157 VAL B C 1
ATOM 6979 O O . VAL B 1 157 ? 4.977 11.664 4.797 1 88.88 157 VAL B O 1
ATOM 6982 N N . THR B 1 158 ? 3.844 10.695 3.16 1 84.19 158 THR B N 1
ATOM 6983 C CA . THR B 1 158 ? 3.225 11.977 2.838 1 84.19 158 THR B CA 1
ATOM 6984 C C . THR B 1 158 ? 1.774 12.016 3.311 1 84.19 158 THR B C 1
ATOM 6986 O O . THR B 1 158 ? 1.184 13.086 3.439 1 84.19 158 THR B O 1
ATOM 6989 N N . SER B 1 159 ? 1.195 10.828 3.504 1 74.38 159 SER B N 1
ATOM 6990 C CA . SER B 1 159 ? -0.236 10.859 3.783 1 74.38 159 SER B CA 1
ATOM 6991 C C . SER B 1 159 ? -0.553 10.203 5.121 1 74.38 159 SER B C 1
ATOM 6993 O O . SER B 1 159 ? 0.177 9.32 5.574 1 74.38 159 SER B O 1
ATOM 6995 N N . THR B 1 160 ? -1.55 10.766 5.793 1 67.44 160 THR B N 1
ATOM 6996 C CA . THR B 1 160 ? -2.102 10.117 6.973 1 67.44 160 THR B CA 1
ATOM 6997 C C . THR B 1 160 ? -3.33 9.289 6.609 1 67.44 160 THR B C 1
ATOM 6999 O O . THR B 1 160 ? -3.535 8.195 7.152 1 67.44 160 THR B O 1
ATOM 7002 N N . PHE B 1 161 ? -4.086 9.93 5.664 1 65.06 161 PHE B N 1
ATOM 7003 C CA . PHE B 1 161 ? -5.246 9.234 5.121 1 65.06 161 PHE B CA 1
ATOM 7004 C C . PHE B 1 161 ? -5.164 9.148 3.602 1 65.06 161 PHE B C 1
ATOM 7006 O O . PHE B 1 161 ? -4.73 10.102 2.947 1 65.06 161 PHE B O 1
ATOM 7013 N N . PHE B 1 162 ? -5.387 8.008 3.168 1 69.38 162 PHE B N 1
ATOM 7014 C CA . PHE B 1 162 ? -5.273 7.828 1.726 1 69.38 162 PHE B CA 1
ATOM 7015 C C . PHE B 1 162 ? -6.547 7.215 1.155 1 69.38 162 PHE B C 1
ATOM 7017 O O . PHE B 1 162 ? -7.086 6.258 1.717 1 69.38 162 PHE B O 1
ATOM 7024 N N . ALA B 1 163 ? -6.961 7.906 0.128 1 67.81 163 ALA B N 1
ATOM 7025 C CA . ALA B 1 163 ? -8.109 7.367 -0.597 1 67.81 163 ALA B CA 1
ATOM 7026 C C . ALA B 1 163 ? -7.676 6.289 -1.584 1 67.81 163 ALA B C 1
ATOM 7028 O O . ALA B 1 163 ? -6.742 6.492 -2.367 1 67.81 163 ALA B O 1
ATOM 7029 N N . VAL B 1 164 ? -8.352 5.125 -1.499 1 72.19 164 VAL B N 1
ATOM 7030 C CA . VAL B 1 164 ? -8.016 3.973 -2.33 1 72.19 164 VAL B CA 1
ATOM 7031 C C . VAL B 1 164 ? -8.227 4.316 -3.801 1 72.19 164 VAL B C 1
ATOM 7033 O O . VAL B 1 164 ? -7.535 3.789 -4.676 1 72.19 164 VAL B O 1
ATOM 7036 N N . ARG B 1 165 ? -9.039 5.277 -4.082 1 67.94 165 ARG B N 1
ATOM 7037 C CA . ARG B 1 165 ? -9.281 5.68 -5.465 1 67.94 165 ARG B CA 1
ATOM 7038 C C . ARG B 1 165 ? -8.031 6.285 -6.09 1 67.94 165 ARG B C 1
ATOM 7040 O O . ARG B 1 165 ? -7.82 6.176 -7.297 1 67.94 165 ARG B O 1
ATOM 7047 N N . ASN B 1 166 ? -7.211 6.844 -5.25 1 71.12 166 ASN B N 1
ATOM 7048 C CA . ASN B 1 166 ? -5.984 7.465 -5.734 1 71.12 166 ASN B CA 1
ATOM 7049 C C . ASN B 1 166 ? -4.867 6.438 -5.906 1 71.12 166 ASN B C 1
ATOM 7051 O O . ASN B 1 166 ? -3.826 6.738 -6.496 1 71.12 166 ASN B O 1
ATOM 7055 N N . TYR B 1 167 ? -5.16 5.215 -5.496 1 73.38 167 TYR B N 1
ATOM 7056 C CA . TYR B 1 167 ? -4.168 4.152 -5.602 1 73.38 167 TYR B CA 1
ATOM 7057 C C . TYR B 1 167 ? -3.842 3.854 -7.059 1 73.38 167 TYR B C 1
ATOM 7059 O O . TYR B 1 167 ? -2.672 3.736 -7.426 1 73.38 167 TYR B O 1
ATOM 7067 N N . TRP B 1 168 ? -4.801 3.945 -7.836 1 77.31 168 TRP B N 1
ATOM 7068 C CA . TRP B 1 168 ? -4.602 3.562 -9.234 1 77.31 168 TRP B CA 1
ATOM 7069 C C . TRP B 1 168 ? -3.795 4.621 -9.977 1 77.31 168 TRP B C 1
ATOM 7071 O O . TRP B 1 168 ? -2.947 4.293 -10.805 1 77.31 168 TRP B O 1
ATOM 7081 N N . ARG B 1 169 ? -4.043 5.82 -9.648 1 81.75 169 ARG B N 1
ATOM 7082 C CA . ARG B 1 169 ? -3.307 6.895 -10.305 1 81.75 169 ARG B CA 1
ATOM 7083 C C . ARG B 1 169 ? -1.837 6.875 -9.898 1 81.75 169 ARG B C 1
ATOM 7085 O O . ARG B 1 169 ? -0.956 7.086 -10.734 1 81.75 169 ARG B O 1
ATOM 7092 N N . GLY B 1 170 ? -1.655 6.68 -8.688 1 86.38 170 GLY B N 1
ATOM 7093 C CA . GLY B 1 170 ? -0.285 6.59 -8.203 1 86.38 170 GLY B CA 1
ATOM 7094 C C . GLY B 1 170 ? 0.489 5.441 -8.82 1 86.38 170 GLY B C 1
ATOM 7095 O O . GLY B 1 170 ? 1.619 5.621 -9.281 1 86.38 170 GLY B O 1
ATOM 7096 N N . PHE B 1 171 ? -0.127 4.309 -8.969 1 87.81 171 PHE B N 1
ATOM 7097 C CA . PHE B 1 171 ? 0.534 3.137 -9.531 1 87.81 171 PHE B CA 1
ATOM 7098 C C . PHE B 1 171 ? 0.754 3.307 -11.031 1 87.81 171 PHE B C 1
ATOM 7100 O O . PHE B 1 171 ? 1.785 2.891 -11.562 1 87.81 171 PHE B O 1
ATOM 7107 N N . PHE B 1 172 ? -0.211 3.879 -11.633 1 87.69 172 PHE B N 1
ATOM 7108 C CA . PHE B 1 172 ? -0.081 4.129 -13.062 1 87.69 172 PHE B CA 1
ATOM 7109 C C . PHE B 1 172 ? 1.095 5.059 -13.344 1 87.69 172 PHE B C 1
ATOM 7111 O O . PHE B 1 172 ? 1.946 4.754 -14.188 1 87.69 172 PHE B O 1
ATOM 7118 N N . ALA B 1 173 ? 1.09 6.117 -12.633 1 89.81 173 ALA B N 1
ATOM 7119 C CA . ALA B 1 173 ? 2.143 7.105 -12.844 1 89.81 173 ALA B CA 1
ATOM 7120 C C . ALA B 1 173 ? 3.512 6.539 -12.477 1 89.81 173 ALA B C 1
ATOM 7122 O O . ALA B 1 173 ? 4.488 6.742 -13.195 1 89.81 173 ALA B O 1
ATOM 7123 N N . ALA B 1 174 ? 3.592 5.844 -11.414 1 89.31 174 ALA B N 1
ATOM 7124 C CA . ALA B 1 174 ? 4.863 5.285 -10.961 1 89.31 174 ALA B CA 1
ATOM 7125 C C . ALA B 1 174 ? 5.363 4.207 -11.922 1 89.31 174 ALA B C 1
ATOM 7127 O O . ALA B 1 174 ? 6.566 4.094 -12.164 1 89.31 174 ALA B O 1
ATOM 7128 N N . THR B 1 175 ? 4.512 3.375 -12.469 1 87.06 175 THR B N 1
ATOM 7129 C CA . THR B 1 175 ? 4.891 2.314 -13.398 1 87.06 175 THR B CA 1
ATOM 7130 C C . THR B 1 175 ? 5.441 2.9 -14.688 1 87.06 175 THR B C 1
ATOM 7132 O O . THR B 1 175 ? 6.473 2.447 -15.195 1 87.06 175 THR B O 1
ATOM 7135 N N . PHE B 1 176 ? 4.84 3.893 -15.141 1 86.69 176 PHE B N 1
ATOM 7136 C CA . PHE B 1 176 ? 5.312 4.512 -16.375 1 86.69 176 PHE B CA 1
ATOM 7137 C C . PHE B 1 176 ? 6.629 5.242 -16.141 1 86.69 176 PHE B C 1
ATOM 7139 O O . PHE B 1 176 ? 7.473 5.305 -17.047 1 86.69 176 PHE B O 1
ATOM 7146 N N . SER B 1 177 ? 6.66 5.824 -14.977 1 86 177 SER B N 1
ATOM 7147 C CA . SER B 1 177 ? 7.938 6.449 -14.641 1 86 177 SER B CA 1
ATOM 7148 C C . SER B 1 177 ? 9.062 5.422 -14.602 1 86 177 SER B C 1
ATOM 7150 O O . SER B 1 177 ? 10.148 5.664 -15.133 1 86 177 SER B O 1
ATOM 7152 N N . ALA B 1 178 ? 8.805 4.344 -13.945 1 81.06 178 ALA B N 1
ATOM 7153 C CA . ALA B 1 178 ? 9.805 3.279 -13.891 1 81.06 178 ALA B CA 1
ATOM 7154 C C . ALA B 1 178 ? 10.094 2.725 -15.281 1 81.06 178 ALA B C 1
ATOM 7156 O O . ALA B 1 178 ? 11.234 2.379 -15.602 1 81.06 178 ALA B O 1
ATOM 7157 N N . PHE B 1 179 ? 9.133 2.627 -16.125 1 79.19 179 PHE B N 1
ATOM 7158 C CA . PHE B 1 179 ? 9.273 2.145 -17.484 1 79.19 179 PHE B CA 1
ATOM 7159 C C . PHE B 1 179 ? 10.172 3.072 -18.297 1 79.19 179 PHE B C 1
ATOM 7161 O O . PHE B 1 179 ? 11.07 2.613 -19 1 79.19 179 PHE B O 1
ATOM 7168 N N . ILE B 1 180 ? 9.898 4.301 -18.172 1 81.31 180 ILE B N 1
ATOM 7169 C CA . ILE B 1 180 ? 10.688 5.277 -18.922 1 81.31 180 ILE B CA 1
ATOM 7170 C C . ILE B 1 180 ? 12.133 5.258 -18.422 1 81.31 180 ILE B C 1
ATOM 7172 O O . ILE B 1 180 ? 13.07 5.383 -19.219 1 81.31 180 ILE B O 1
ATOM 7176 N N . PHE B 1 181 ? 12.266 5.133 -17.188 1 77 181 PHE B N 1
ATOM 7177 C CA . PHE B 1 181 ? 13.602 5.055 -16.625 1 77 181 PHE B CA 1
ATOM 7178 C C . PHE B 1 181 ? 14.359 3.855 -17.172 1 77 181 PHE B C 1
ATOM 7180 O O . PHE B 1 181 ? 15.539 3.967 -17.516 1 77 181 PHE B O 1
ATOM 7187 N N . ARG B 1 182 ? 13.742 2.744 -17.281 1 73.94 182 ARG B N 1
ATOM 7188 C CA . ARG B 1 182 ? 14.383 1.525 -17.75 1 73.94 182 ARG B CA 1
ATOM 7189 C C . ARG B 1 182 ? 14.672 1.603 -19.25 1 73.94 182 ARG B C 1
ATOM 7191 O O . ARG B 1 182 ? 15.695 1.102 -19.719 1 73.94 182 ARG B O 1
ATOM 7198 N N . VAL B 1 183 ? 13.82 2.229 -19.969 1 75.75 183 VAL B N 1
ATOM 7199 C CA . VAL B 1 183 ? 14.008 2.391 -21.406 1 75.75 183 VAL B CA 1
ATOM 7200 C C . VAL B 1 183 ? 15.195 3.318 -21.672 1 75.75 183 VAL B C 1
ATOM 7202 O O . VAL B 1 183 ? 15.992 3.074 -22.578 1 75.75 183 VAL B O 1
ATOM 7205 N N . LEU B 1 184 ? 15.281 4.316 -20.844 1 77.31 184 LEU B N 1
ATOM 7206 C CA . LEU B 1 184 ? 16.391 5.254 -21 1 77.31 184 LEU B CA 1
ATOM 7207 C C . LEU B 1 184 ? 17.719 4.598 -20.609 1 77.31 184 LEU B C 1
ATOM 7209 O O . LEU B 1 184 ? 18.766 4.898 -21.188 1 77.31 184 LEU B O 1
ATOM 7213 N N . ALA B 1 185 ? 17.641 3.748 -19.641 1 73.31 185 ALA B N 1
ATOM 7214 C CA . ALA B 1 185 ? 18.844 3.02 -19.25 1 73.31 185 ALA B CA 1
ATOM 7215 C C . ALA B 1 185 ? 19.328 2.1 -20.359 1 73.31 185 ALA B C 1
ATOM 7217 O O . ALA B 1 185 ? 20.531 1.938 -20.578 1 73.31 185 ALA B O 1
ATOM 7218 N N . VAL B 1 186 ? 18.453 1.478 -21.141 1 71.94 186 VAL B N 1
ATOM 7219 C CA . VAL B 1 186 ? 18.797 0.604 -22.25 1 71.94 186 VAL B CA 1
ATOM 7220 C C . VAL B 1 186 ? 19.312 1.441 -23.422 1 71.94 186 VAL B C 1
ATOM 7222 O O . VAL B 1 186 ? 20.266 1.049 -24.109 1 71.94 186 VAL B O 1
ATOM 7225 N N . TRP B 1 187 ? 18.703 2.57 -23.547 1 73.06 187 TRP B N 1
ATOM 7226 C CA . TRP B 1 187 ? 19.094 3.451 -24.641 1 73.06 187 TRP B CA 1
ATOM 7227 C C . TRP B 1 187 ? 20.5 3.988 -24.422 1 73.06 187 TRP B C 1
ATOM 7229 O O . TRP B 1 187 ? 21.266 4.145 -25.391 1 73.06 187 TRP B O 1
ATOM 7239 N N . ASN B 1 188 ? 20.812 4.285 -23.156 1 68.81 188 ASN B N 1
ATOM 7240 C CA . ASN B 1 188 ? 22.141 4.836 -22.859 1 68.81 188 ASN B CA 1
ATOM 7241 C C . ASN B 1 188 ? 23.188 3.74 -22.734 1 68.81 188 ASN B C 1
ATOM 7243 O O . ASN B 1 188 ? 24.344 4.016 -22.391 1 68.81 188 ASN B O 1
ATOM 7247 N N . LYS B 1 189 ? 22.781 2.451 -23.141 1 62.12 189 LYS B N 1
ATOM 7248 C CA . LYS B 1 189 ? 23.672 1.304 -23.203 1 62.12 189 LYS B CA 1
ATOM 7249 C C . LYS B 1 189 ? 24.234 0.973 -21.812 1 62.12 189 LYS B C 1
ATOM 7251 O O . LYS B 1 189 ? 25.359 0.505 -21.688 1 62.12 189 LYS B O 1
ATOM 7256 N N . ASP B 1 190 ? 23.609 1.486 -20.844 1 56.31 190 ASP B N 1
ATOM 7257 C CA . ASP B 1 190 ? 24.078 1.131 -19.5 1 56.31 190 ASP B CA 1
ATOM 7258 C C . ASP B 1 190 ? 23.672 -0.295 -19.141 1 56.31 190 ASP B C 1
ATOM 7260 O O . ASP B 1 190 ? 24.422 -1.005 -18.469 1 56.31 190 ASP B O 1
ATOM 7264 N N . GLU B 1 191 ? 22.594 -0.639 -19.672 1 56.12 191 GLU B N 1
ATOM 7265 C CA . GLU B 1 191 ? 22.078 -1.978 -19.391 1 56.12 191 GLU B CA 1
ATOM 7266 C C . GLU B 1 191 ? 21.562 -2.648 -20.672 1 56.12 191 GLU B C 1
ATOM 7268 O O . GLU B 1 191 ? 21.062 -1.977 -21.562 1 56.12 191 GLU B O 1
ATOM 7273 N N . GLU B 1 192 ? 21.938 -3.879 -20.844 1 47.97 192 GLU B N 1
ATOM 7274 C CA . GLU B 1 192 ? 21.5 -4.602 -22.031 1 47.97 192 GLU B CA 1
ATOM 7275 C C . GLU B 1 192 ? 19.984 -4.801 -22.016 1 47.97 192 GLU B C 1
ATOM 7277 O O . GLU B 1 192 ? 19.344 -4.832 -23.062 1 47.97 192 GLU B O 1
ATOM 7282 N N . THR B 1 193 ? 19.516 -5.09 -20.75 1 49.56 193 THR B N 1
ATOM 7283 C CA . THR B 1 193 ? 18.078 -5.297 -20.641 1 49.56 193 THR B CA 1
ATOM 7284 C C . THR B 1 193 ? 17.531 -4.629 -19.375 1 49.56 193 THR B C 1
ATOM 7286 O O . THR B 1 193 ? 18.297 -4.035 -18.609 1 49.56 193 THR B O 1
ATOM 7289 N N . ILE B 1 194 ? 16.234 -4.531 -19.25 1 48.03 194 ILE B N 1
ATOM 7290 C CA . ILE B 1 194 ? 15.547 -3.947 -18.094 1 48.03 194 ILE B CA 1
ATOM 7291 C C . ILE B 1 194 ? 15.797 -4.809 -16.859 1 48.03 194 ILE B C 1
ATOM 7293 O O . ILE B 1 194 ? 15.344 -5.957 -16.797 1 48.03 194 ILE B O 1
ATOM 7297 N N . THR B 1 195 ? 16.844 -4.488 -16.125 1 53.22 195 THR B N 1
ATOM 7298 C CA . THR B 1 195 ? 17.141 -5.246 -14.906 1 53.22 195 THR B CA 1
ATOM 7299 C C . THR B 1 195 ? 17.078 -4.344 -13.68 1 53.22 195 THR B C 1
ATOM 7301 O O . THR B 1 195 ? 16.875 -3.135 -13.797 1 53.22 195 THR B O 1
ATOM 7304 N N . ALA B 1 196 ? 17.125 -5.047 -12.562 1 58.41 196 ALA B N 1
ATOM 7305 C CA . ALA B 1 196 ? 17.125 -4.34 -11.289 1 58.41 196 ALA B CA 1
ATOM 7306 C C . ALA B 1 196 ? 18.375 -3.457 -11.156 1 58.41 196 ALA B C 1
ATOM 7308 O O . ALA B 1 196 ? 19.391 -3.703 -11.805 1 58.41 196 ALA B O 1
ATOM 7309 N N . LEU B 1 197 ? 18.219 -2.373 -10.5 1 59.03 197 LEU B N 1
ATOM 7310 C CA . LEU B 1 197 ? 19.297 -1.404 -10.328 1 59.03 197 LEU B CA 1
ATOM 7311 C C . LEU B 1 197 ? 20.516 -2.055 -9.688 1 59.03 197 LEU B C 1
ATOM 7313 O O . LEU B 1 197 ? 21.641 -1.787 -10.086 1 59.03 197 LEU B O 1
ATOM 7317 N N . PHE B 1 198 ? 20.188 -2.992 -8.641 1 59.12 198 PHE B N 1
ATOM 7318 C CA . PHE B 1 198 ? 21.25 -3.727 -7.965 1 59.12 198 PHE B CA 1
ATOM 7319 C C . PHE B 1 198 ? 21.062 -5.23 -8.133 1 59.12 198 PHE B C 1
ATOM 7321 O O . PHE B 1 198 ? 20.359 -5.863 -7.344 1 59.12 198 PHE B O 1
ATOM 7328 N N . LYS B 1 199 ? 21.641 -5.719 -9.188 1 61.97 199 LYS B N 1
ATOM 7329 C CA . LYS B 1 199 ? 21.453 -7.121 -9.547 1 61.97 199 LYS B CA 1
ATOM 7330 C C . LYS B 1 199 ? 22.109 -8.039 -8.523 1 61.97 199 LYS B C 1
ATOM 7332 O O . LYS B 1 199 ? 23.266 -7.844 -8.156 1 61.97 199 LYS B O 1
ATOM 7337 N N . THR B 1 200 ? 21.203 -8.828 -7.844 1 59.56 200 THR B N 1
ATOM 7338 C CA . THR B 1 200 ? 21.734 -9.828 -6.914 1 59.56 200 THR B CA 1
ATOM 7339 C C . THR B 1 200 ? 21.453 -11.234 -7.422 1 59.56 200 THR B C 1
ATOM 7341 O O . THR B 1 200 ? 20.547 -11.445 -8.227 1 59.56 200 THR B O 1
ATOM 7344 N N . ARG B 1 201 ? 22.297 -12.125 -7.246 1 56.47 201 ARG B N 1
ATOM 7345 C CA . ARG B 1 201 ? 22.125 -13.516 -7.656 1 56.47 201 ARG B CA 1
ATOM 7346 C C . ARG B 1 201 ? 21.969 -14.43 -6.441 1 56.47 201 ARG B C 1
ATOM 7348 O O . ARG B 1 201 ? 22.859 -15.234 -6.145 1 56.47 201 ARG B O 1
ATOM 7355 N N . PHE B 1 202 ? 20.875 -14.203 -5.727 1 56.34 202 PHE B N 1
ATOM 7356 C CA . PHE B 1 202 ? 20.625 -15.078 -4.582 1 56.34 202 PHE B CA 1
ATOM 7357 C C . PHE B 1 202 ? 19.969 -16.375 -5.031 1 56.34 202 PHE B C 1
ATOM 7359 O O . PHE B 1 202 ? 19.297 -16.422 -6.059 1 56.34 202 PHE B O 1
ATOM 7366 N N . ARG B 1 203 ? 20.281 -17.438 -4.414 1 56.53 203 ARG B N 1
ATOM 7367 C CA . ARG B 1 203 ? 19.656 -18.719 -4.707 1 56.53 203 ARG B CA 1
ATOM 7368 C C . ARG B 1 203 ? 18.156 -18.672 -4.422 1 56.53 203 ARG B C 1
ATOM 7370 O O . ARG B 1 203 ? 17.734 -18.172 -3.379 1 56.53 203 ARG B O 1
ATOM 7377 N N . LEU B 1 204 ? 17.438 -18.938 -5.441 1 57.69 204 LEU B N 1
ATOM 7378 C CA . LEU B 1 204 ? 15.977 -18.922 -5.324 1 57.69 204 LEU B CA 1
ATOM 7379 C C . LEU B 1 204 ? 15.477 -20.141 -4.566 1 57.69 204 LEU B C 1
ATOM 7381 O O . LEU B 1 204 ? 14.469 -20.078 -3.863 1 57.69 204 LEU B O 1
ATOM 7385 N N . ASP B 1 205 ? 16.234 -21.219 -4.547 1 54.59 205 ASP B N 1
ATOM 7386 C CA . ASP B 1 205 ? 15.734 -22.484 -4.016 1 54.59 205 ASP B CA 1
ATOM 7387 C C . ASP B 1 205 ? 15.875 -22.531 -2.498 1 54.59 205 ASP B C 1
ATOM 7389 O O . ASP B 1 205 ? 15 -23.062 -1.807 1 54.59 205 ASP B O 1
ATOM 7393 N N . PHE B 1 206 ? 17.031 -22.016 -2 1 55.66 206 PHE B N 1
ATOM 7394 C CA . PHE B 1 206 ? 17.219 -22.078 -0.555 1 55.66 206 PHE B CA 1
ATOM 7395 C C . PHE B 1 206 ? 17.766 -20.75 -0.018 1 55.66 206 PHE B C 1
ATOM 7397 O O . PHE B 1 206 ? 18.953 -20.641 0.275 1 55.66 206 PHE B O 1
ATOM 7404 N N . PRO B 1 207 ? 16.844 -19.891 0.108 1 63.09 207 PRO B N 1
ATOM 7405 C CA . PRO B 1 207 ? 17.375 -18.578 0.451 1 63.09 207 PRO B CA 1
ATOM 7406 C C . PRO B 1 207 ? 17.891 -18.5 1.886 1 63.09 207 PRO B C 1
ATOM 7408 O O . PRO B 1 207 ? 18.953 -17.922 2.131 1 63.09 207 PRO B O 1
ATOM 7411 N N . PHE B 1 208 ? 17.188 -19.031 2.877 1 67.5 208 PHE B N 1
ATOM 7412 C CA . PHE B 1 208 ? 17.609 -18.984 4.273 1 67.5 208 PHE B CA 1
ATOM 7413 C C . PHE B 1 208 ? 16.969 -20.125 5.066 1 67.5 208 PHE B C 1
ATOM 7415 O O . PHE B 1 208 ? 16 -20.734 4.613 1 67.5 208 PHE B O 1
ATOM 7422 N N . ASP B 1 209 ? 17.672 -20.469 6.082 1 72.25 209 ASP B N 1
ATOM 7423 C CA . ASP B 1 209 ? 17.172 -21.5 6.98 1 72.25 209 ASP B CA 1
ATOM 7424 C C . ASP B 1 209 ? 16.391 -20.891 8.133 1 72.25 209 ASP B C 1
ATOM 7426 O O . ASP B 1 209 ? 16.609 -19.734 8.508 1 72.25 209 ASP B O 1
ATOM 7430 N N . LEU B 1 210 ? 15.477 -21.625 8.703 1 75.5 210 LEU B N 1
ATOM 7431 C CA . LEU B 1 210 ? 14.617 -21.188 9.797 1 75.5 210 LEU B CA 1
ATOM 7432 C C . LEU B 1 210 ? 15.438 -20.812 11.023 1 75.5 210 LEU B C 1
ATOM 7434 O O . LEU B 1 210 ? 15.039 -19.953 11.805 1 75.5 210 LEU B O 1
ATOM 7438 N N . GLN B 1 211 ? 16.594 -21.359 11.109 1 80.44 211 GLN B N 1
ATOM 7439 C CA . GLN B 1 211 ? 17.422 -21.125 12.289 1 80.44 211 GLN B CA 1
ATOM 7440 C C . GLN B 1 211 ? 18.062 -19.75 12.242 1 80.44 211 GLN B C 1
ATOM 7442 O O . GLN B 1 211 ? 18.547 -19.25 13.258 1 80.44 211 GLN B O 1
ATOM 7447 N N . GLU B 1 212 ? 18.031 -19.141 11.102 1 88 212 GLU B N 1
ATOM 7448 C CA . GLU B 1 212 ? 18.641 -17.812 10.945 1 88 212 GLU B CA 1
ATOM 7449 C C . GLU B 1 212 ? 17.656 -16.703 11.312 1 88 212 GLU B C 1
ATOM 7451 O O . GLU B 1 212 ? 18.047 -15.539 11.414 1 88 212 GLU B O 1
ATOM 7456 N N . LEU B 1 213 ? 16.422 -17.016 11.641 1 86.81 213 LEU B N 1
ATOM 7457 C CA . LEU B 1 213 ? 15.375 -16.016 11.852 1 86.81 213 LEU B CA 1
ATOM 7458 C C . LEU B 1 213 ? 15.664 -15.172 13.086 1 86.81 213 LEU B C 1
ATOM 7460 O O . LEU B 1 213 ? 15.461 -13.961 13.078 1 86.81 213 LEU B O 1
ATOM 7464 N N . PRO B 1 214 ? 16.188 -15.766 14.109 1 90.06 214 PRO B N 1
ATOM 7465 C CA . PRO B 1 214 ? 16.516 -14.914 15.258 1 90.06 214 PRO B CA 1
ATOM 7466 C C . PRO B 1 214 ? 17.594 -13.883 14.938 1 90.06 214 PRO B C 1
ATOM 7468 O O . PRO B 1 214 ? 17.578 -12.781 15.5 1 90.06 214 PRO B O 1
ATOM 7471 N N . ALA B 1 215 ? 18.516 -14.266 14.094 1 93 215 ALA B N 1
ATOM 7472 C CA . ALA B 1 215 ? 19.547 -13.312 13.695 1 93 215 ALA B CA 1
ATOM 7473 C C . ALA B 1 215 ? 18.938 -12.117 12.961 1 93 215 ALA B C 1
ATOM 7475 O O . ALA B 1 215 ? 19.375 -10.977 13.156 1 93 215 ALA B O 1
ATOM 7476 N N . PHE B 1 216 ? 17.969 -12.383 12.164 1 94.19 216 PHE B N 1
ATOM 7477 C CA . PHE B 1 216 ? 17.312 -11.305 11.438 1 94.19 216 PHE B CA 1
ATOM 7478 C C . PHE B 1 216 ? 16.484 -10.438 12.391 1 94.19 216 PHE B C 1
ATOM 7480 O O . PHE B 1 216 ? 16.391 -9.227 12.203 1 94.19 216 PHE B O 1
ATOM 7487 N N . ALA B 1 217 ? 15.922 -11.062 13.414 1 94.38 217 ALA B N 1
ATOM 7488 C CA . ALA B 1 217 ? 15.188 -10.305 14.422 1 94.38 217 ALA B CA 1
ATOM 7489 C C . ALA B 1 217 ? 16.125 -9.375 15.195 1 94.38 217 ALA B C 1
ATOM 7491 O O . ALA B 1 217 ? 15.758 -8.242 15.508 1 94.38 217 ALA B O 1
ATOM 7492 N N . VAL B 1 218 ? 17.266 -9.812 15.414 1 96.44 218 VAL B N 1
ATOM 7493 C CA . VAL B 1 218 ? 18.25 -9.008 16.125 1 96.44 218 VAL B CA 1
ATOM 7494 C C . VAL B 1 218 ? 18.672 -7.812 15.273 1 96.44 218 VAL B C 1
ATOM 7496 O O . VAL B 1 218 ? 18.844 -6.703 15.781 1 96.44 218 VAL B O 1
ATOM 7499 N N . ILE B 1 219 ? 18.844 -8.078 13.992 1 97.38 219 ILE B N 1
ATOM 7500 C CA . ILE B 1 219 ? 19.156 -6.98 13.086 1 97.38 219 ILE B CA 1
ATOM 7501 C C . ILE B 1 219 ? 18.047 -5.934 13.125 1 97.38 219 ILE B C 1
ATOM 7503 O O . ILE B 1 219 ? 18.312 -4.734 13.148 1 97.38 219 ILE B O 1
ATOM 7507 N N . GLY B 1 220 ? 16.812 -6.426 13.164 1 97.88 220 GLY B N 1
ATOM 7508 C CA . GLY B 1 220 ? 15.672 -5.52 13.227 1 97.88 220 GLY B CA 1
ATOM 7509 C C . GLY B 1 220 ? 15.656 -4.68 14.492 1 97.88 220 GLY B C 1
ATOM 7510 O O . GLY B 1 220 ? 15.523 -3.453 14.43 1 97.88 220 GLY B O 1
ATOM 7511 N N . ILE B 1 221 ? 15.867 -5.254 15.586 1 97.69 221 ILE B N 1
ATOM 7512 C CA . ILE B 1 221 ? 15.836 -4.559 16.859 1 97.69 221 ILE B CA 1
ATOM 7513 C C . ILE B 1 221 ? 17 -3.574 16.938 1 97.69 221 ILE B C 1
ATOM 7515 O O . ILE B 1 221 ? 16.828 -2.414 17.328 1 97.69 221 ILE B O 1
ATOM 7519 N N . ALA B 1 222 ? 18.156 -4.004 16.547 1 98.19 222 ALA B N 1
ATOM 7520 C CA . ALA B 1 222 ? 19.344 -3.137 16.562 1 98.19 222 ALA B CA 1
ATOM 7521 C C . ALA B 1 222 ? 19.172 -1.958 15.609 1 98.19 222 ALA B C 1
ATOM 7523 O O . ALA B 1 222 ? 19.562 -0.833 15.922 1 98.19 222 ALA B O 1
ATOM 7524 N N . SER B 1 223 ? 18.609 -2.273 14.477 1 98.38 223 SER B N 1
ATOM 7525 C CA . SER B 1 223 ? 18.359 -1.201 13.516 1 98.38 223 SER B CA 1
ATOM 7526 C C . SER B 1 223 ? 17.312 -0.221 14.047 1 98.38 223 SER B C 1
ATOM 7528 O O . SER B 1 223 ? 17.359 0.967 13.719 1 98.38 223 SER B O 1
ATOM 7530 N N . GLY B 1 224 ? 16.312 -0.736 14.789 1 98.19 224 GLY B N 1
ATOM 7531 C CA . GLY B 1 224 ? 15.352 0.155 15.422 1 98.19 224 GLY B CA 1
ATOM 7532 C C . GLY B 1 224 ? 16 1.14 16.375 1 98.19 224 GLY B C 1
ATOM 7533 O O . GLY B 1 224 ? 15.727 2.34 16.312 1 98.19 224 GLY B O 1
ATOM 7534 N N . PHE B 1 225 ? 16.906 0.69 17.141 1 98.06 225 PHE B N 1
ATOM 7535 C CA . PHE B 1 225 ? 17.641 1.556 18.062 1 98.06 225 PHE B CA 1
ATOM 7536 C C . PHE B 1 225 ? 18.562 2.494 17.281 1 98.06 225 PHE B C 1
ATOM 7538 O O . PHE B 1 225 ? 18.688 3.672 17.625 1 98.06 225 PHE B O 1
ATOM 7545 N N . GLY B 1 226 ? 19.203 1.887 16.281 1 97.94 226 GLY B N 1
ATOM 7546 C CA . GLY B 1 226 ? 20.062 2.707 15.445 1 97.94 226 GLY B CA 1
ATOM 7547 C C . GLY B 1 226 ? 19.328 3.822 14.734 1 97.94 226 GLY B C 1
ATOM 7548 O O . GLY B 1 226 ? 19.828 4.941 14.617 1 97.94 226 GLY B O 1
ATOM 7549 N N . GLY B 1 227 ? 18.156 3.518 14.195 1 98.06 227 GLY B N 1
ATOM 7550 C CA . GLY B 1 227 ? 17.344 4.531 13.531 1 98.06 227 GLY B CA 1
ATOM 7551 C C . GLY B 1 227 ? 16.891 5.633 14.469 1 98.06 227 GLY B C 1
ATOM 7552 O O . GLY B 1 227 ? 16.938 6.812 14.125 1 98.06 227 GLY B O 1
ATOM 7553 N N . ALA B 1 228 ? 16.422 5.273 15.656 1 97.88 228 ALA B N 1
ATOM 7554 C CA . ALA B 1 228 ? 16.031 6.266 16.656 1 97.88 228 ALA B CA 1
ATOM 7555 C C . ALA B 1 228 ? 17.203 7.145 17.047 1 97.88 228 ALA B C 1
ATOM 7557 O O . ALA B 1 228 ? 17.047 8.352 17.25 1 97.88 228 ALA B O 1
ATOM 7558 N N . LEU B 1 229 ? 18.328 6.547 17.156 1 97.94 229 LEU B N 1
ATOM 7559 C CA . LEU B 1 229 ? 19.531 7.293 17.5 1 97.94 229 LEU B CA 1
ATOM 7560 C C . LEU B 1 229 ? 19.922 8.258 16.391 1 97.94 229 LEU B C 1
ATOM 7562 O O . LEU B 1 229 ? 20.375 9.375 16.656 1 97.94 229 LEU B O 1
ATOM 7566 N N . PHE B 1 230 ? 19.812 7.859 15.219 1 98 230 PHE B N 1
ATOM 7567 C CA . PHE B 1 230 ? 20.141 8.703 14.078 1 98 230 PHE B CA 1
ATOM 7568 C C . PHE B 1 230 ? 19.266 9.961 14.07 1 98 230 PHE B C 1
ATOM 7570 O O . PHE B 1 230 ? 19.766 11.062 13.867 1 98 230 PHE B O 1
ATOM 7577 N N . VAL B 1 231 ? 17.969 9.781 14.234 1 97.25 231 VAL B N 1
ATOM 7578 C CA . VAL B 1 231 ? 17.047 10.906 14.234 1 97.25 231 VAL B CA 1
ATOM 7579 C C . VAL B 1 231 ? 17.344 11.812 15.422 1 97.25 231 VAL B C 1
ATOM 7581 O O . VAL B 1 231 ? 17.328 13.039 15.289 1 97.25 231 VAL B O 1
ATOM 7584 N N . TYR B 1 232 ? 17.578 11.219 16.547 1 96.69 232 TYR B N 1
ATOM 7585 C CA . TYR B 1 232 ? 17.906 11.984 17.734 1 96.69 232 TYR B CA 1
ATOM 7586 C C . TYR B 1 232 ? 19.188 12.789 17.531 1 96.69 232 TYR B C 1
ATOM 7588 O O . TYR B 1 232 ? 19.25 13.977 17.875 1 96.69 232 TYR B O 1
ATOM 7596 N N . PHE B 1 233 ? 20.172 12.133 16.969 1 96.25 233 PHE B N 1
ATOM 7597 C CA . PHE B 1 233 ? 21.453 12.781 16.719 1 96.25 233 PHE B CA 1
ATOM 7598 C C . PHE B 1 233 ? 21.297 13.914 15.711 1 96.25 233 PHE B C 1
ATOM 7600 O O . PHE B 1 233 ? 21.891 14.984 15.883 1 96.25 233 PHE B O 1
ATOM 7607 N N . ASN B 1 234 ? 20.625 13.688 14.664 1 95.12 234 ASN B N 1
ATOM 7608 C CA . ASN B 1 234 ? 20.359 14.719 13.664 1 95.12 234 ASN B CA 1
ATOM 7609 C C . ASN B 1 234 ? 19.672 15.93 14.273 1 95.12 234 ASN B C 1
ATOM 7611 O O . ASN B 1 234 ? 20.031 17.062 13.984 1 95.12 234 ASN B O 1
ATOM 7615 N N . ARG B 1 235 ? 18.688 15.695 15.102 1 93.94 235 ARG B N 1
ATOM 7616 C CA . ARG B 1 235 ? 17.969 16.766 15.773 1 93.94 235 ARG B CA 1
ATOM 7617 C C . ARG B 1 235 ? 18.875 17.547 16.719 1 93.94 235 ARG B C 1
ATOM 7619 O O . ARG B 1 235 ? 18.797 18.781 16.781 1 93.94 235 ARG B O 1
ATOM 7626 N N . LYS B 1 236 ? 19.734 16.875 17.359 1 94.19 236 LYS B N 1
ATOM 7627 C CA . LYS B 1 236 ? 20.641 17.516 18.312 1 94.19 236 LYS B CA 1
ATOM 7628 C C . LYS B 1 236 ? 21.656 18.391 17.594 1 94.19 236 LYS B C 1
ATOM 7630 O O . LYS B 1 236 ? 22.031 19.453 18.109 1 94.19 236 LYS B O 1
ATOM 7635 N N . ILE B 1 237 ? 22.094 17.953 16.484 1 92 237 ILE B N 1
ATOM 7636 C CA . ILE B 1 237 ? 23.031 18.75 15.695 1 92 237 ILE B CA 1
ATOM 7637 C C . ILE B 1 237 ? 22.359 20.047 15.25 1 92 237 ILE B C 1
ATOM 7639 O O . ILE B 1 237 ? 22.938 21.125 15.359 1 92 237 ILE B O 1
ATOM 7643 N N . VAL B 1 238 ? 21.141 19.953 14.805 1 89.56 238 VAL B N 1
ATOM 7644 C CA . VAL B 1 238 ? 20.406 21.125 14.344 1 89.56 238 VAL B CA 1
ATOM 7645 C C . VAL B 1 238 ? 20.141 22.062 15.516 1 89.56 238 VAL B C 1
ATOM 7647 O O . VAL B 1 238 ? 20.297 23.281 15.383 1 89.56 238 VAL B O 1
ATOM 7650 N N . GLN B 1 239 ? 19.781 21.516 16.641 1 87.38 239 GLN B N 1
ATOM 7651 C CA . GLN B 1 239 ? 19.516 22.328 17.828 1 87.38 239 GLN B CA 1
ATOM 7652 C C . GLN B 1 239 ? 20.781 23 18.328 1 87.38 239 GLN B C 1
ATOM 7654 O O . GLN B 1 239 ? 20.75 24.156 18.766 1 87.38 239 GLN B O 1
ATOM 7659 N N . PHE B 1 240 ? 21.844 22.266 18.266 1 86 240 PHE B N 1
ATOM 7660 C CA . PHE B 1 240 ? 23.125 22.797 18.688 1 86 240 PHE B CA 1
ATOM 7661 C C . PHE B 1 240 ? 23.531 23.969 17.797 1 86 240 PHE B C 1
ATOM 7663 O O . PHE B 1 240 ? 24.062 24.969 18.297 1 86 240 PHE B O 1
ATOM 7670 N N . MET B 1 241 ? 23.344 23.812 16.547 1 80.44 241 MET B N 1
ATOM 7671 C CA . MET B 1 241 ? 23.688 24.875 15.594 1 80.44 241 MET B CA 1
ATOM 7672 C C . MET B 1 241 ? 22.797 26.094 15.781 1 80.44 241 MET B C 1
ATOM 7674 O O . MET B 1 241 ? 23.234 27.219 15.586 1 80.44 241 MET B O 1
ATOM 7678 N N . ARG B 1 242 ? 21.562 25.844 16.188 1 78.19 242 ARG B N 1
ATOM 7679 C CA . ARG B 1 242 ? 20.609 26.953 16.375 1 78.19 242 ARG B CA 1
ATOM 7680 C C . ARG B 1 242 ? 20.844 27.641 17.719 1 78.19 242 ARG B C 1
ATOM 7682 O O . ARG B 1 242 ? 20.609 28.828 17.859 1 78.19 242 ARG B O 1
ATOM 7689 N N . LYS B 1 243 ? 21.172 26.906 18.734 1 77.38 243 LYS B N 1
ATOM 7690 C CA . LYS B 1 243 ? 21.328 27.438 20.078 1 77.38 243 LYS B CA 1
ATOM 7691 C C . LYS B 1 243 ? 22.609 28.266 20.188 1 77.38 243 LYS B C 1
ATOM 7693 O O . LYS B 1 243 ? 22.656 29.234 20.938 1 77.38 243 LYS B O 1
ATOM 7698 N N . GLN B 1 244 ? 23.625 27.812 19.531 1 68.94 244 GLN B N 1
ATOM 7699 C CA . GLN B 1 244 ? 24.891 28.531 19.672 1 68.94 244 GLN B CA 1
ATOM 7700 C C . GLN B 1 244 ? 24.859 29.859 18.922 1 68.94 244 GLN B C 1
ATOM 7702 O O . GLN B 1 244 ? 24.922 29.875 17.703 1 68.94 244 GLN B O 1
ATOM 7707 N N . LYS B 1 245 ? 24.422 30.938 19.609 1 61.69 245 LYS B N 1
ATOM 7708 C CA . LYS B 1 245 ? 24.312 32.312 19.125 1 61.69 245 LYS B CA 1
ATOM 7709 C C . LYS B 1 245 ? 25.547 32.719 18.359 1 61.69 245 LYS B C 1
ATOM 7711 O O . LYS B 1 245 ? 25.453 33.406 17.344 1 61.69 245 LYS B O 1
ATOM 7716 N N . THR B 1 246 ? 26.75 32.344 18.859 1 59.56 246 THR B N 1
ATOM 7717 C CA . THR B 1 246 ? 28 32.75 18.234 1 59.56 246 THR B CA 1
ATOM 7718 C C . THR B 1 246 ? 28.141 32.094 16.859 1 59.56 246 THR B C 1
ATOM 7720 O O . THR B 1 246 ? 28.562 32.75 15.891 1 59.56 246 THR B O 1
ATOM 7723 N N . ILE B 1 247 ? 27.844 30.828 16.828 1 62.28 247 ILE B N 1
ATOM 7724 C CA . ILE B 1 247 ? 27.938 30.109 15.562 1 62.28 247 ILE B CA 1
ATOM 7725 C C . ILE B 1 247 ? 26.859 30.625 14.594 1 62.28 247 ILE B C 1
ATOM 7727 O O . ILE B 1 247 ? 27.109 30.781 13.398 1 62.28 247 ILE B O 1
ATOM 7731 N N . ASN B 1 248 ? 25.781 30.953 15.266 1 63 248 ASN B N 1
ATOM 7732 C CA . ASN B 1 248 ? 24.672 31.453 14.461 1 63 248 ASN B CA 1
ATOM 7733 C C . ASN B 1 248 ? 24.984 32.812 13.859 1 63 248 ASN B C 1
ATOM 7735 O O . ASN B 1 248 ? 24.656 33.094 12.703 1 63 248 ASN B O 1
ATOM 7739 N N . ARG B 1 249 ? 25.562 33.656 14.695 1 60.16 249 ARG B N 1
ATOM 7740 C CA . ARG B 1 249 ? 25.938 34.969 14.195 1 60.16 249 ARG B CA 1
ATOM 7741 C C . ARG B 1 249 ? 27 34.844 13.102 1 60.16 249 ARG B C 1
ATOM 7743 O O . ARG B 1 249 ? 26.922 35.562 12.094 1 60.16 249 ARG B O 1
ATOM 7750 N N . PHE B 1 250 ? 27.938 34.031 13.336 1 59.38 250 PHE B N 1
ATOM 7751 C CA . PHE B 1 250 ? 29 33.812 12.359 1 59.38 250 PHE B CA 1
ATOM 7752 C C . PHE B 1 250 ? 28.453 33.156 11.102 1 59.38 250 PHE B C 1
ATOM 7754 O O . PHE B 1 250 ? 28.797 33.531 9.992 1 59.38 250 PHE B O 1
ATOM 7761 N N . LEU B 1 251 ? 27.531 32.188 11.305 1 60.25 251 LEU B N 1
ATOM 7762 C CA . LEU B 1 251 ? 26.984 31.422 10.195 1 60.25 251 LEU B CA 1
ATOM 7763 C C . LEU B 1 251 ? 25.953 32.25 9.422 1 60.25 251 LEU B C 1
ATOM 7765 O O . LEU B 1 251 ? 25.797 32.062 8.211 1 60.25 251 LEU B O 1
ATOM 7769 N N . MET B 1 252 ? 25.266 33.125 10.133 1 58.56 252 MET B N 1
ATOM 7770 C CA . MET B 1 252 ? 24.312 34 9.461 1 58.56 252 MET B CA 1
ATOM 7771 C C . MET B 1 252 ? 25.031 35 8.586 1 58.56 252 MET B C 1
ATOM 7773 O O . MET B 1 252 ? 24.531 35.406 7.527 1 58.56 252 MET B O 1
ATOM 7777 N N . LYS B 1 253 ? 26.188 35.469 9.133 1 58.91 253 LYS B N 1
ATOM 7778 C CA . LYS B 1 253 ? 26.938 36.438 8.352 1 58.91 253 LYS B CA 1
ATOM 7779 C C . LYS B 1 253 ? 27.672 35.781 7.191 1 58.91 253 LYS B C 1
ATOM 7781 O O . LYS B 1 253 ? 27.719 36.344 6.086 1 58.91 253 LYS B O 1
ATOM 7786 N N . LYS B 1 254 ? 28.156 34.562 7.48 1 69.19 254 LYS B N 1
ATOM 7787 C CA . LYS B 1 254 ? 28.859 33.781 6.453 1 69.19 254 LYS B CA 1
ATOM 7788 C C . LYS B 1 254 ? 28.172 32.438 6.195 1 69.19 254 LYS B C 1
ATOM 7790 O O . LYS B 1 254 ? 28.688 31.406 6.578 1 69.19 254 LYS B O 1
ATOM 7795 N N . ARG B 1 255 ? 27.062 32.469 5.504 1 73.38 255 ARG B N 1
ATOM 7796 C CA . ARG B 1 255 ? 26.141 31.375 5.289 1 73.38 255 ARG B CA 1
ATOM 7797 C C . ARG B 1 255 ? 26.812 30.234 4.523 1 73.38 255 ARG B C 1
ATOM 7799 O O . ARG B 1 255 ? 26.406 29.078 4.621 1 73.38 255 ARG B O 1
ATOM 7806 N N . LEU B 1 256 ? 27.906 30.594 3.855 1 85.56 256 LEU B N 1
ATOM 7807 C CA . LEU B 1 256 ? 28.531 29.578 3.018 1 85.56 256 LEU B CA 1
ATOM 7808 C C . LEU B 1 256 ? 29.703 28.938 3.742 1 85.56 256 LEU B C 1
ATOM 7810 O O . LEU B 1 256 ? 30.25 27.938 3.273 1 85.56 256 LEU B O 1
ATOM 7814 N N . LEU B 1 257 ? 30.031 29.391 4.895 1 87.19 257 LEU B N 1
ATOM 7815 C CA . LEU B 1 257 ? 31.172 28.844 5.613 1 87.19 257 LEU B CA 1
ATOM 7816 C C . LEU B 1 257 ? 30.828 27.5 6.262 1 87.19 257 LEU B C 1
ATOM 7818 O O . LEU B 1 257 ? 31.672 26.609 6.324 1 87.19 257 LEU B O 1
ATOM 7822 N N . PHE B 1 258 ? 29.594 27.406 6.676 1 88.62 258 PHE B N 1
ATOM 7823 C CA . PHE B 1 258 ? 29.188 26.172 7.344 1 88.62 258 PHE B CA 1
ATOM 7824 C C . PHE B 1 258 ? 29.234 25 6.379 1 88.62 258 PHE B C 1
ATOM 7826 O O . PHE B 1 258 ? 29.875 23.984 6.652 1 88.62 258 PHE B O 1
ATOM 7833 N N . PRO B 1 259 ? 28.609 25.109 5.25 1 92.56 259 PRO B N 1
ATOM 7834 C CA . PRO B 1 259 ? 28.703 23.984 4.301 1 92.56 259 PRO B CA 1
ATOM 7835 C C . PRO B 1 259 ? 30.125 23.719 3.85 1 92.56 259 PRO B C 1
ATOM 7837 O O . PRO B 1 259 ? 30.5 22.562 3.627 1 92.56 259 PRO B O 1
ATOM 7840 N N . ALA B 1 260 ? 30.938 24.734 3.736 1 93.5 260 ALA B N 1
ATOM 7841 C CA . ALA B 1 260 ? 32.312 24.562 3.309 1 93.5 260 ALA B CA 1
ATOM 7842 C C . ALA B 1 260 ? 33.125 23.828 4.371 1 93.5 260 ALA B C 1
ATOM 7844 O O . ALA B 1 260 ? 33.938 22.953 4.051 1 93.5 260 ALA B O 1
ATOM 7845 N N . LEU B 1 261 ? 32.938 24.141 5.598 1 92.56 261 LEU B N 1
ATOM 7846 C CA . LEU B 1 261 ? 33.656 23.531 6.691 1 92.56 261 LEU B CA 1
ATOM 7847 C C . LEU B 1 261 ? 33.281 22.078 6.871 1 92.56 261 LEU B C 1
ATOM 7849 O O . LEU B 1 261 ? 34.125 21.219 7.082 1 92.56 261 LEU B O 1
ATOM 7853 N N . VAL B 1 262 ? 31.984 21.891 6.867 1 94.06 262 VAL B N 1
ATOM 7854 C CA . VAL B 1 262 ? 31.516 20.531 7.023 1 94.06 262 VAL B CA 1
ATOM 7855 C C . VAL B 1 262 ? 32.031 19.656 5.879 1 94.06 262 VAL B C 1
ATOM 7857 O O . VAL B 1 262 ? 32.469 18.531 6.094 1 94.06 262 VAL B O 1
ATOM 7860 N N . THR B 1 263 ? 31.984 20.156 4.621 1 96.94 263 THR B N 1
ATOM 7861 C CA . THR B 1 263 ? 32.469 19.422 3.463 1 96.94 263 THR B CA 1
ATOM 7862 C C . THR B 1 263 ? 33.969 19.188 3.566 1 96.94 263 THR B C 1
ATOM 7864 O O . THR B 1 263 ? 34.469 18.125 3.203 1 96.94 263 THR B O 1
ATOM 7867 N N . PHE B 1 264 ? 34.656 20.188 4.059 1 96.56 264 PHE B N 1
ATOM 7868 C CA . PHE B 1 264 ? 36.094 20.062 4.254 1 96.56 264 PHE B CA 1
ATOM 7869 C C . PHE B 1 264 ? 36.406 18.938 5.238 1 96.56 264 PHE B C 1
ATOM 7871 O O . PHE B 1 264 ? 37.312 18.125 4.984 1 96.56 264 PHE B O 1
ATOM 7878 N N . LEU B 1 265 ? 35.719 18.891 6.277 1 96.31 265 LEU B N 1
ATOM 7879 C CA . LEU B 1 265 ? 35.938 17.891 7.312 1 96.31 265 LEU B CA 1
ATOM 7880 C C . LEU B 1 265 ? 35.625 16.484 6.781 1 96.31 265 LEU B C 1
ATOM 7882 O O . LEU B 1 265 ? 36.438 15.578 6.945 1 96.31 265 LEU B O 1
ATOM 7886 N N . ILE B 1 266 ? 34.531 16.281 6.148 1 96.56 266 ILE B N 1
ATOM 7887 C CA . ILE B 1 266 ? 34.125 14.977 5.66 1 96.56 266 ILE B CA 1
ATOM 7888 C C . ILE B 1 266 ? 35.031 14.531 4.527 1 96.56 266 ILE B C 1
ATOM 7890 O O . ILE B 1 266 ? 35.438 13.367 4.473 1 96.56 266 ILE B O 1
ATOM 7894 N N . ALA B 1 267 ? 35.406 15.453 3.631 1 95.31 267 ALA B N 1
ATOM 7895 C CA . ALA B 1 267 ? 36.312 15.117 2.525 1 95.31 267 ALA B CA 1
ATOM 7896 C C . ALA B 1 267 ? 37.688 14.742 3.037 1 95.31 267 ALA B C 1
ATOM 7898 O O . ALA B 1 267 ? 38.344 13.859 2.479 1 95.31 267 ALA B O 1
ATOM 7899 N N . THR B 1 268 ? 38.125 15.352 4.09 1 95.62 268 THR B N 1
ATOM 7900 C CA . THR B 1 268 ? 39.438 15.039 4.664 1 95.62 268 THR B CA 1
ATOM 7901 C C . THR B 1 268 ? 39.406 13.656 5.309 1 95.62 268 THR B C 1
ATOM 7903 O O . THR B 1 268 ? 40.375 12.891 5.172 1 95.62 268 THR B O 1
ATOM 7906 N N . LEU B 1 269 ? 38.375 13.383 5.926 1 95.56 269 LEU B N 1
ATOM 7907 C CA . LEU B 1 269 ? 38.281 12.109 6.629 1 95.56 269 LEU B CA 1
ATOM 7908 C C . LEU B 1 269 ? 38.094 10.953 5.648 1 95.56 269 LEU B C 1
ATOM 7910 O O . LEU B 1 269 ? 38.469 9.82 5.941 1 95.56 269 LEU B O 1
ATOM 7914 N N . THR B 1 270 ? 37.531 11.211 4.477 1 94.19 270 THR B N 1
ATOM 7915 C CA . THR B 1 270 ? 37.281 10.148 3.512 1 94.19 270 THR B CA 1
ATOM 7916 C C . THR B 1 270 ? 38.406 10.055 2.482 1 94.19 270 THR B C 1
ATOM 7918 O O . THR B 1 270 ? 38.312 9.297 1.516 1 94.19 270 THR B O 1
ATOM 7921 N N . PHE B 1 271 ? 39.5 10.789 2.635 1 93 271 PHE B N 1
ATOM 7922 C CA . PHE B 1 271 ? 40.625 10.75 1.729 1 93 271 PHE B CA 1
ATOM 7923 C C . PHE B 1 271 ? 41.219 9.344 1.671 1 93 271 PHE B C 1
ATOM 7925 O O . PHE B 1 271 ? 41.656 8.805 2.693 1 93 271 PHE B O 1
ATOM 7932 N N . PRO B 1 272 ? 41.219 8.688 0.534 1 89.38 272 PRO B N 1
ATOM 7933 C CA . PRO B 1 272 ? 41.531 7.266 0.397 1 89.38 272 PRO B CA 1
ATOM 7934 C C . PRO B 1 272 ? 42.906 6.906 0.961 1 89.38 272 PRO B C 1
ATOM 7936 O O . PRO B 1 272 ? 43.062 5.918 1.686 1 89.38 272 PRO B O 1
ATOM 7939 N N . PRO B 1 273 ? 43.969 7.664 0.673 1 88.06 273 PRO B N 1
ATOM 7940 C CA . PRO B 1 273 ? 45.281 7.293 1.239 1 88.06 273 PRO B CA 1
ATOM 7941 C C . PRO B 1 273 ? 45.406 7.645 2.719 1 88.06 273 PRO B C 1
ATOM 7943 O O . PRO B 1 273 ? 46.281 7.113 3.416 1 88.06 273 PRO B O 1
ATOM 7946 N N . GLY B 1 274 ? 44.562 8.461 3.242 1 88.75 274 GLY B N 1
ATOM 7947 C CA . GLY B 1 274 ? 44.562 8.812 4.652 1 88.75 274 GLY B CA 1
ATOM 7948 C C . GLY B 1 274 ? 43.656 7.934 5.484 1 88.75 274 GLY B C 1
ATOM 7949 O O . GLY B 1 274 ? 43.75 6.707 5.445 1 88.75 274 GLY B O 1
ATOM 7950 N N . PHE B 1 275 ? 42.812 8.523 6.184 1 90.69 275 PHE B N 1
ATOM 7951 C CA . PHE B 1 275 ? 41.875 7.789 7.039 1 90.69 275 PHE B CA 1
ATOM 7952 C C . PHE B 1 275 ? 40.844 7.027 6.203 1 90.69 275 PHE B C 1
ATOM 7954 O O . PHE B 1 275 ? 40.25 6.055 6.676 1 90.69 275 PHE B O 1
ATOM 7961 N N . GLY B 1 276 ? 40.719 7.422 5.016 1 89.81 276 GLY B N 1
ATOM 7962 C CA . GLY B 1 276 ? 39.75 6.801 4.117 1 89.81 276 GLY B CA 1
ATOM 7963 C C . GLY B 1 276 ? 40.125 5.371 3.762 1 89.81 276 GLY B C 1
ATOM 7964 O O . GLY B 1 276 ? 39.25 4.609 3.303 1 89.81 276 GLY B O 1
ATOM 7965 N N . GLN B 1 277 ? 41.281 4.906 3.998 1 86.56 277 GLN B N 1
ATOM 7966 C CA . GLN B 1 277 ? 41.719 3.547 3.693 1 86.56 277 GLN B CA 1
ATOM 7967 C C . GLN B 1 277 ? 41.031 2.535 4.605 1 86.56 277 GLN B C 1
ATOM 7969 O O . GLN B 1 277 ? 40.875 1.366 4.246 1 86.56 277 GLN B O 1
ATOM 7974 N N . PHE B 1 278 ? 40.5 3.07 5.727 1 87.38 278 PHE B N 1
ATOM 7975 C CA . PHE B 1 278 ? 39.906 2.172 6.707 1 87.38 278 PHE B CA 1
ATOM 7976 C C . PHE B 1 278 ? 38.406 2.09 6.523 1 87.38 278 PHE B C 1
ATOM 7978 O O . PHE B 1 278 ? 37.719 1.375 7.258 1 87.38 278 PHE B O 1
ATOM 7985 N N . MET B 1 279 ? 37.875 2.787 5.617 1 88.5 279 MET B N 1
ATOM 7986 C CA . MET B 1 279 ? 36.438 2.785 5.441 1 88.5 279 MET B CA 1
ATOM 7987 C C . MET B 1 279 ? 36.062 2.771 3.961 1 88.5 279 MET B C 1
ATOM 7989 O O . MET B 1 279 ? 34.969 3.229 3.582 1 88.5 279 MET B O 1
ATOM 7993 N N . ALA B 1 280 ? 36.906 2.34 3.15 1 86.12 280 ALA B N 1
ATOM 7994 C CA . ALA B 1 280 ? 36.656 2.291 1.715 1 86.12 280 ALA B CA 1
ATOM 7995 C C . ALA B 1 280 ? 36.156 3.643 1.198 1 86.12 280 ALA B C 1
ATOM 7997 O O . ALA B 1 280 ? 35.125 3.719 0.508 1 86.12 280 ALA B O 1
ATOM 7998 N N . GLY B 1 281 ? 36.875 4.672 1.488 1 85.06 281 GLY B N 1
ATOM 7999 C CA . GLY B 1 281 ? 36.469 6.039 1.203 1 85.06 281 GLY B CA 1
ATOM 8000 C C . GLY B 1 281 ? 36.469 6.359 -0.279 1 85.06 281 GLY B C 1
ATOM 8001 O O . GLY B 1 281 ? 35.844 7.324 -0.705 1 85.06 281 GLY B O 1
ATOM 8002 N N . GLN B 1 282 ? 36.969 5.492 -1.151 1 85.31 282 GLN B N 1
ATOM 8003 C CA . GLN B 1 282 ? 37.062 5.777 -2.58 1 85.31 282 GLN B CA 1
ATOM 8004 C C . GLN B 1 282 ? 35.781 5.352 -3.309 1 85.31 282 GLN B C 1
ATOM 8006 O O . GLN B 1 282 ? 35.531 5.773 -4.441 1 85.31 282 GLN B O 1
ATOM 8011 N N . LEU B 1 283 ? 34.969 4.641 -2.615 1 87.5 283 LEU B N 1
ATOM 8012 C CA . LEU B 1 283 ? 33.781 4.102 -3.277 1 87.5 283 LEU B CA 1
ATOM 8013 C C . LEU B 1 283 ? 32.625 5.09 -3.207 1 87.5 283 LEU B C 1
ATOM 8015 O O . LEU B 1 283 ? 32.469 5.785 -2.203 1 87.5 283 LEU B O 1
ATOM 8019 N N . THR B 1 284 ? 31.953 5.172 -4.332 1 87.62 284 THR B N 1
ATOM 8020 C CA . THR B 1 284 ? 30.703 5.914 -4.352 1 87.62 284 THR B CA 1
ATOM 8021 C C . THR B 1 284 ? 29.609 5.148 -3.605 1 87.62 284 THR B C 1
ATOM 8023 O O . THR B 1 284 ? 29.797 3.977 -3.264 1 87.62 284 THR B O 1
ATOM 8026 N N . GLN B 1 285 ? 28.547 5.789 -3.273 1 88.38 285 GLN B N 1
ATOM 8027 C CA . GLN B 1 285 ? 27.453 5.148 -2.555 1 88.38 285 GLN B CA 1
ATOM 8028 C C . GLN B 1 285 ? 26.891 3.973 -3.346 1 88.38 285 GLN B C 1
ATOM 8030 O O . GLN B 1 285 ? 26.562 2.932 -2.773 1 88.38 285 GLN B O 1
ATOM 8035 N N . LYS B 1 286 ? 26.797 4.113 -4.652 1 85.19 286 LYS B N 1
ATOM 8036 C CA . LYS B 1 286 ? 26.281 3.045 -5.504 1 85.19 286 LYS B CA 1
ATOM 8037 C C . LYS B 1 286 ? 27.219 1.843 -5.496 1 85.19 286 LYS B C 1
ATOM 8039 O O . LYS B 1 286 ? 26.781 0.701 -5.359 1 85.19 286 LYS B O 1
ATOM 8044 N N . GLU B 1 287 ? 28.516 2.111 -5.605 1 86.62 287 GLU B N 1
ATOM 8045 C CA . GLU B 1 287 ? 29.516 1.04 -5.613 1 86.62 287 GLU B CA 1
ATOM 8046 C C . GLU B 1 287 ? 29.562 0.331 -4.262 1 86.62 287 GLU B C 1
ATOM 8048 O O . GLU B 1 287 ? 29.766 -0.884 -4.203 1 86.62 287 GLU B O 1
ATOM 8053 N N . THR B 1 288 ? 29.422 1.133 -3.275 1 90.44 288 THR B N 1
ATOM 8054 C CA . THR B 1 288 ? 29.422 0.551 -1.938 1 90.44 288 THR B CA 1
ATOM 8055 C C . THR B 1 288 ? 28.266 -0.433 -1.783 1 90.44 288 THR B C 1
ATOM 8057 O O . THR B 1 288 ? 28.438 -1.528 -1.247 1 90.44 288 THR B O 1
ATOM 8060 N N . LEU B 1 289 ? 27.125 -0.078 -2.277 1 90.12 289 LEU B N 1
ATOM 8061 C CA . LEU B 1 289 ? 25.953 -0.934 -2.148 1 90.12 289 LEU B CA 1
ATOM 8062 C C . LEU B 1 289 ? 26.125 -2.213 -2.961 1 90.12 289 LEU B C 1
ATOM 8064 O O . LEU B 1 289 ? 25.75 -3.299 -2.502 1 90.12 289 LEU B O 1
ATOM 8068 N N . VAL B 1 290 ? 26.703 -2.131 -4.117 1 86.69 290 VAL B N 1
ATOM 8069 C CA . VAL B 1 290 ? 26.906 -3.295 -4.977 1 86.69 290 VAL B CA 1
ATOM 8070 C C . VAL B 1 290 ? 27.859 -4.277 -4.297 1 86.69 290 VAL B C 1
ATOM 8072 O O . VAL B 1 290 ? 27.656 -5.492 -4.355 1 86.69 290 VAL B O 1
ATOM 8075 N N . THR B 1 291 ? 28.844 -3.734 -3.652 1 87.62 291 THR B N 1
ATOM 8076 C CA . THR B 1 291 ? 29.812 -4.598 -2.99 1 87.62 291 THR B CA 1
ATOM 8077 C C . THR B 1 291 ? 29.219 -5.207 -1.725 1 87.62 291 THR B C 1
ATOM 8079 O O . THR B 1 291 ? 29.5 -6.363 -1.394 1 87.62 291 THR B O 1
ATOM 8082 N N . LEU B 1 292 ? 28.391 -4.477 -1.084 1 90 292 LEU B N 1
ATOM 8083 C CA . LEU B 1 292 ? 27.797 -4.969 0.158 1 90 292 LEU B CA 1
ATOM 8084 C C . LEU B 1 292 ? 26.766 -6.043 -0.121 1 90 292 LEU B C 1
ATOM 8086 O O . LEU B 1 292 ? 26.578 -6.957 0.688 1 90 292 LEU B O 1
ATOM 8090 N N . PHE B 1 293 ? 26.125 -6.039 -1.283 1 87.81 293 PHE B N 1
ATOM 8091 C CA . PHE B 1 293 ? 25.062 -6.977 -1.622 1 87.81 293 PHE B CA 1
ATOM 8092 C C . PHE B 1 293 ? 25.625 -8.219 -2.295 1 87.81 293 PHE B C 1
ATOM 8094 O O . PHE B 1 293 ? 24.891 -9.133 -2.664 1 87.81 293 PHE B O 1
ATOM 8101 N N . ASP B 1 294 ? 26.875 -8.25 -2.324 1 82.56 294 ASP B N 1
ATOM 8102 C CA . ASP B 1 294 ? 27.516 -9.398 -2.951 1 82.56 294 ASP B CA 1
ATOM 8103 C C . ASP B 1 294 ? 27.266 -10.672 -2.148 1 82.56 294 ASP B C 1
ATOM 8105 O O . ASP B 1 294 ? 27.25 -10.641 -0.916 1 82.56 294 ASP B O 1
ATOM 8109 N N . ASN B 1 295 ? 27.078 -11.789 -2.799 1 76.62 295 ASN B N 1
ATOM 8110 C CA . ASN B 1 295 ? 26.719 -13.062 -2.186 1 76.62 295 ASN B CA 1
ATOM 8111 C C . ASN B 1 295 ? 27.938 -13.742 -1.571 1 76.62 295 ASN B C 1
ATOM 8113 O O . ASN B 1 295 ? 27.797 -14.625 -0.722 1 76.62 295 ASN B O 1
ATOM 8117 N N . ARG B 1 296 ? 29.062 -13.383 -1.876 1 75.88 296 ARG B N 1
ATOM 8118 C CA . ARG B 1 296 ? 30.281 -14.07 -1.435 1 75.88 296 ARG B CA 1
ATOM 8119 C C . ARG B 1 296 ? 30.766 -13.531 -0.094 1 75.88 296 ARG B C 1
ATOM 8121 O O . ARG B 1 296 ? 30.609 -12.344 0.192 1 75.88 296 ARG B O 1
ATOM 8128 N N . THR B 1 297 ? 31.188 -14.391 0.669 1 79.88 297 THR B N 1
ATOM 8129 C CA . THR B 1 297 ? 31.75 -14.008 1.961 1 79.88 297 THR B CA 1
ATOM 8130 C C . THR B 1 297 ? 33.156 -13.414 1.79 1 79.88 297 THR B C 1
ATOM 8132 O O . THR B 1 297 ? 33.906 -13.836 0.921 1 79.88 297 THR B O 1
ATOM 8135 N N . TRP B 1 298 ? 33.438 -12.359 2.5 1 76.69 298 TRP B N 1
ATOM 8136 C CA . TRP B 1 298 ? 34.719 -11.656 2.43 1 76.69 298 TRP B CA 1
ATOM 8137 C C . TRP B 1 298 ? 35.719 -12.258 3.414 1 76.69 298 TRP B C 1
ATOM 8139 O O . TRP B 1 298 ? 36.938 -12.141 3.225 1 76.69 298 TRP B O 1
ATOM 8149 N N . ALA B 1 299 ? 35.25 -12.781 4.535 1 67.44 299 ALA B N 1
ATOM 8150 C CA . ALA B 1 299 ? 36.125 -13.305 5.559 1 67.44 299 ALA B CA 1
ATOM 8151 C C . ALA B 1 299 ? 36.75 -14.641 5.125 1 67.44 299 ALA B C 1
ATOM 8153 O O . ALA B 1 299 ? 36.094 -15.414 4.406 1 67.44 299 ALA B O 1
ATOM 8154 N N . LYS B 1 300 ? 38.031 -14.781 4.789 1 54.59 300 LYS B N 1
ATOM 8155 C CA . LYS B 1 300 ? 38.875 -15.914 4.418 1 54.59 300 LYS B CA 1
ATOM 8156 C C . LYS B 1 300 ? 38.344 -17.219 5.008 1 54.59 300 LYS B C 1
ATOM 8158 O O . LYS B 1 300 ? 39 -18.25 4.961 1 54.59 300 LYS B O 1
ATOM 8163 N N . GLN B 1 301 ? 37.531 -17.422 5.855 1 46.53 301 GLN B N 1
ATOM 8164 C CA . GLN B 1 301 ? 38.031 -18.672 6.441 1 46.53 301 GLN B CA 1
ATOM 8165 C C . GLN B 1 301 ? 38.188 -19.75 5.375 1 46.53 301 GLN B C 1
ATOM 8167 O O . GLN B 1 301 ? 37.906 -19.516 4.199 1 46.53 301 GLN B O 1
ATOM 8172 N N . GLY B 1 302 ? 37.969 -21.234 5.617 1 37.12 302 GLY B N 1
ATOM 8173 C CA . GLY B 1 302 ? 38.281 -22.5 4.969 1 37.12 302 GLY B CA 1
ATOM 8174 C C . GLY B 1 302 ? 37.844 -22.547 3.518 1 37.12 302 GLY B C 1
ATOM 8175 O O . GLY B 1 302 ? 38.656 -22.734 2.619 1 37.12 302 GLY B O 1
ATOM 8176 N N . LEU B 1 303 ? 36.75 -23.328 3.258 1 35.84 303 LEU B N 1
ATOM 8177 C CA . LEU B 1 303 ? 36.469 -24.047 2.023 1 35.84 303 LEU B CA 1
ATOM 8178 C C . LEU B 1 303 ? 36.188 -23.078 0.877 1 35.84 303 LEU B C 1
ATOM 8180 O O . LEU B 1 303 ? 36.438 -23.406 -0.284 1 35.84 303 LEU B O 1
ATOM 8184 N N . ALA B 1 304 ? 35.031 -22.391 0.877 1 40.19 304 ALA B N 1
ATOM 8185 C CA . ALA B 1 304 ? 34.594 -22.125 -0.491 1 40.19 304 ALA B CA 1
ATOM 8186 C C . ALA B 1 304 ? 35.531 -21.156 -1.196 1 40.19 304 ALA B C 1
ATOM 8188 O O . ALA B 1 304 ? 36.344 -20.484 -0.549 1 40.19 304 ALA B O 1
ATOM 8189 N N . GLU B 1 305 ? 35.094 -20.578 -2.506 1 42.78 305 GLU B N 1
ATOM 8190 C CA . GLU B 1 305 ? 35.75 -19.875 -3.607 1 42.78 305 GLU B CA 1
ATOM 8191 C C . GLU B 1 305 ? 36.375 -18.562 -3.135 1 42.78 305 GLU B C 1
ATOM 8193 O O . GLU B 1 305 ? 35.75 -17.812 -2.377 1 42.78 305 GLU B O 1
ATOM 8198 N N . GLU B 1 306 ? 37.688 -18.453 -2.963 1 43.53 306 GLU B N 1
ATOM 8199 C CA . GLU B 1 306 ? 38.562 -17.297 -2.828 1 43.53 306 GLU B CA 1
ATOM 8200 C C . GLU B 1 306 ? 37.906 -16.031 -3.373 1 43.53 306 GLU B C 1
ATOM 8202 O O . GLU B 1 306 ? 37.531 -15.984 -4.547 1 43.53 306 GLU B O 1
ATOM 8207 N N . PHE B 1 307 ? 37.156 -15.43 -2.539 1 48.94 307 PHE B N 1
ATOM 8208 C CA . PHE B 1 307 ? 36.688 -14.125 -3.008 1 48.94 307 PHE B CA 1
ATOM 8209 C C . PHE B 1 307 ? 37.844 -13.344 -3.635 1 48.94 307 PHE B C 1
ATOM 8211 O O . PHE B 1 307 ? 38.844 -13.031 -2.963 1 48.94 307 PHE B O 1
ATOM 8218 N N . GLU B 1 308 ? 38.219 -13.602 -4.82 1 47.62 308 GLU B N 1
ATOM 8219 C CA . GLU B 1 308 ? 39.094 -12.656 -5.492 1 47.62 308 GLU B CA 1
ATOM 8220 C C . GLU B 1 308 ? 38.5 -11.258 -5.512 1 47.62 308 GLU B C 1
ATOM 8222 O O . GLU B 1 308 ? 37.406 -11.047 -6.086 1 47.62 308 GLU B O 1
ATOM 8227 N N . PHE B 1 309 ? 38.844 -10.547 -4.285 1 48.84 309 PHE B N 1
ATOM 8228 C CA . PHE B 1 309 ? 38.5 -9.133 -4.32 1 48.84 309 PHE B CA 1
ATOM 8229 C C . PHE B 1 309 ? 38.875 -8.523 -5.668 1 48.84 309 PHE B C 1
ATOM 8231 O O . PHE B 1 309 ? 40.062 -8.414 -6.008 1 48.84 309 PHE B O 1
ATOM 8238 N N . GLY B 1 310 ? 38.188 -8.93 -6.738 1 56.03 310 GLY B N 1
ATOM 8239 C CA . GLY B 1 310 ? 38.438 -8.25 -8 1 56.03 310 GLY B CA 1
ATOM 8240 C C . GLY B 1 310 ? 37.531 -7.062 -8.227 1 56.03 310 GLY B C 1
ATOM 8241 O O . GLY B 1 310 ? 36.406 -7.031 -7.723 1 56.03 310 GLY B O 1
ATOM 8242 N N . GLY B 1 311 ? 38.125 -5.902 -8.555 1 62.69 311 GLY B N 1
ATOM 8243 C CA . GLY B 1 311 ? 37.406 -4.73 -9.039 1 62.69 311 GLY B CA 1
ATOM 8244 C C . GLY B 1 311 ? 37.031 -3.762 -7.938 1 62.69 311 GLY B C 1
ATOM 8245 O O . GLY B 1 311 ? 37.906 -3.318 -7.176 1 62.69 311 GLY B O 1
ATOM 8246 N N . VAL B 1 312 ? 35.875 -3.467 -7.641 1 70.31 312 VAL B N 1
ATOM 8247 C CA . VAL B 1 312 ? 35.375 -2.439 -6.746 1 70.31 312 VAL B CA 1
ATOM 8248 C C . VAL B 1 312 ? 35.375 -2.955 -5.309 1 70.31 312 VAL B C 1
ATOM 8250 O O . VAL B 1 312 ? 35.469 -2.174 -4.363 1 70.31 312 VAL B O 1
ATOM 8253 N N . SER B 1 313 ? 35.562 -4.305 -5.082 1 74.38 313 SER B N 1
ATOM 8254 C CA . SER B 1 313 ? 35.5 -4.891 -3.746 1 74.38 313 SER B CA 1
ATOM 8255 C C . SER B 1 313 ? 36.875 -4.848 -3.062 1 74.38 313 SER B C 1
ATOM 8257 O O . SER B 1 313 ? 36.969 -5.066 -1.854 1 74.38 313 SER B O 1
ATOM 8259 N N . GLU B 1 314 ? 37.875 -4.496 -3.797 1 74.06 314 GLU B N 1
ATOM 8260 C CA . GLU B 1 314 ? 39.219 -4.406 -3.242 1 74.06 314 GLU B CA 1
ATOM 8261 C C . GLU B 1 314 ? 39.312 -3.266 -2.236 1 74.06 314 GLU B C 1
ATOM 8263 O O . GLU B 1 314 ? 40.188 -3.277 -1.367 1 74.06 314 GLU B O 1
ATOM 8268 N N . ALA B 1 315 ? 38.406 -2.396 -2.342 1 77.06 315 ALA B N 1
ATOM 8269 C CA . ALA B 1 315 ? 38.438 -1.229 -1.465 1 77.06 315 ALA B CA 1
ATOM 8270 C C . ALA B 1 315 ? 38.156 -1.623 -0.015 1 77.06 315 ALA B C 1
ATOM 8272 O O . ALA B 1 315 ? 38.562 -0.901 0.911 1 77.06 315 ALA B O 1
ATOM 8273 N N . TRP B 1 316 ? 37.656 -2.834 0.201 1 80.88 316 TRP B N 1
ATOM 8274 C CA . TRP B 1 316 ? 37.281 -3.264 1.55 1 80.88 316 TRP B CA 1
ATOM 8275 C C . TRP B 1 316 ? 38.438 -4.062 2.182 1 80.88 316 TRP B C 1
ATOM 8277 O O . TRP B 1 316 ? 38.406 -4.309 3.391 1 80.88 316 TRP B O 1
ATOM 8287 N N . LYS B 1 317 ? 39.375 -4.445 1.302 1 78.94 317 LYS B N 1
ATOM 8288 C CA . LYS B 1 317 ? 40.5 -5.246 1.803 1 78.94 317 LYS B CA 1
ATOM 8289 C C . LYS B 1 317 ? 41.656 -4.359 2.217 1 78.94 317 LYS B C 1
ATOM 8291 O O . LYS B 1 317 ? 42.219 -3.625 1.394 1 78.94 317 LYS B O 1
ATOM 8296 N N . HIS B 1 318 ? 41.781 -4.172 3.506 1 75.69 318 HIS B N 1
ATOM 8297 C CA . HIS B 1 318 ? 42.969 -3.484 4.023 1 75.69 318 HIS B CA 1
ATOM 8298 C C . HIS B 1 318 ? 44.031 -4.477 4.441 1 75.69 318 HIS B C 1
ATOM 8300 O O . HIS B 1 318 ? 43.75 -5.527 5.008 1 75.69 318 HIS B O 1
ATOM 8306 N N . PRO B 1 319 ? 45.25 -4.262 3.99 1 71.94 319 PRO B N 1
ATOM 8307 C CA . PRO B 1 319 ? 46.312 -5.207 4.305 1 71.94 319 PRO B CA 1
ATOM 8308 C C . PRO B 1 319 ? 46.531 -5.387 5.809 1 71.94 319 PRO B C 1
ATOM 8310 O O . PRO B 1 319 ? 46.938 -6.465 6.254 1 71.94 319 PRO B O 1
ATOM 8313 N N . ARG B 1 320 ? 46.188 -4.484 6.637 1 77.25 320 ARG B N 1
ATOM 8314 C CA . ARG B 1 320 ? 46.5 -4.559 8.062 1 77.25 320 ARG B CA 1
ATOM 8315 C C . ARG B 1 320 ? 45.219 -4.711 8.891 1 77.25 320 ARG B C 1
ATOM 8317 O O . ARG B 1 320 ? 45.312 -4.895 10.109 1 77.25 320 ARG B O 1
ATOM 8324 N N . ALA B 1 321 ? 44.125 -4.504 8.328 1 79.06 321 ALA B N 1
ATOM 8325 C CA . ALA B 1 321 ? 42.906 -4.535 9.125 1 79.06 321 ALA B CA 1
ATOM 8326 C C . ALA B 1 321 ? 41.938 -5.609 8.617 1 79.06 321 ALA B C 1
ATOM 8328 O O . ALA B 1 321 ? 41.875 -5.879 7.418 1 79.06 321 ALA B O 1
ATOM 8329 N N . ASN B 1 322 ? 41.344 -6.25 9.57 1 85.19 322 ASN B N 1
ATOM 8330 C CA . ASN B 1 322 ? 40.344 -7.254 9.273 1 85.19 322 ASN B CA 1
ATOM 8331 C C . ASN B 1 322 ? 39.062 -6.617 8.727 1 85.19 322 ASN B C 1
ATOM 8333 O O . ASN B 1 322 ? 38.812 -5.441 8.977 1 85.19 322 ASN B O 1
ATOM 8337 N N . VAL B 1 323 ? 38.406 -7.309 7.898 1 87.06 323 VAL B N 1
ATOM 8338 C CA . VAL B 1 323 ? 37.188 -6.824 7.238 1 87.06 323 VAL B CA 1
ATOM 8339 C C . VAL B 1 323 ? 36.156 -6.418 8.289 1 87.06 323 VAL B C 1
ATOM 8341 O O . VAL B 1 323 ? 35.406 -5.469 8.086 1 87.06 323 VAL B O 1
ATOM 8344 N N . PHE B 1 324 ? 36.156 -7.047 9.492 1 90.94 324 PHE B N 1
ATOM 8345 C CA . PHE B 1 324 ? 35.219 -6.715 10.555 1 90.94 324 PHE B CA 1
ATOM 8346 C C . PHE B 1 324 ? 35.5 -5.324 11.109 1 90.94 324 PHE B C 1
ATOM 8348 O O . PHE B 1 324 ? 34.562 -4.551 11.359 1 90.94 324 PHE B O 1
ATOM 8355 N N . VAL B 1 325 ? 36.719 -5 11.188 1 91.25 325 VAL B N 1
ATOM 8356 C CA . VAL B 1 325 ? 37.094 -3.691 11.703 1 91.25 325 VAL B CA 1
ATOM 8357 C C . VAL B 1 325 ? 36.781 -2.611 10.68 1 91.25 325 VAL B C 1
ATOM 8359 O O . VAL B 1 325 ? 36.281 -1.534 11.031 1 91.25 325 VAL B O 1
ATOM 8362 N N . THR B 1 326 ? 37.062 -2.902 9.477 1 91.56 326 THR B N 1
ATOM 8363 C CA . THR B 1 326 ? 36.781 -1.943 8.414 1 91.56 326 THR B CA 1
ATOM 8364 C C . THR B 1 326 ? 35.281 -1.651 8.336 1 91.56 326 THR B C 1
ATOM 8366 O O . THR B 1 326 ? 34.875 -0.504 8.148 1 91.56 326 THR B O 1
ATOM 8369 N N . LEU B 1 327 ? 34.469 -2.674 8.516 1 94 327 LEU B N 1
ATOM 8370 C CA . LEU B 1 327 ? 33.031 -2.492 8.453 1 94 327 LEU B CA 1
ATOM 8371 C C . LEU B 1 327 ? 32.531 -1.687 9.656 1 94 327 LEU B C 1
ATOM 8373 O O . LEU B 1 327 ? 31.672 -0.821 9.508 1 94 327 LEU B O 1
ATOM 8377 N N . VAL B 1 328 ? 33.062 -1.936 10.797 1 95.56 328 VAL B N 1
ATOM 8378 C CA . VAL B 1 328 ? 32.656 -1.221 12 1 95.56 328 VAL B CA 1
ATOM 8379 C C . VAL B 1 328 ? 33.062 0.252 11.883 1 95.56 328 VAL B C 1
ATOM 8381 O O . VAL B 1 328 ? 32.25 1.136 12.219 1 95.56 328 VAL B O 1
ATOM 8384 N N . VAL B 1 329 ? 34.25 0.542 11.414 1 94.62 329 VAL B N 1
ATOM 8385 C CA . VAL B 1 329 ? 34.688 1.919 11.234 1 94.62 329 VAL B CA 1
ATOM 8386 C C . VAL B 1 329 ? 33.844 2.613 10.188 1 94.62 329 VAL B C 1
ATOM 8388 O O . VAL B 1 329 ? 33.469 3.777 10.352 1 94.62 329 VAL B O 1
ATOM 8391 N N . PHE B 1 330 ? 33.562 1.926 9.141 1 95.38 330 PHE B N 1
ATOM 8392 C CA . PHE B 1 330 ? 32.688 2.469 8.094 1 95.38 330 PHE B CA 1
ATOM 8393 C C . PHE B 1 330 ? 31.344 2.871 8.656 1 95.38 330 PHE B C 1
ATOM 8395 O O . PHE B 1 330 ? 30.844 3.967 8.383 1 95.38 330 PHE B O 1
ATOM 8402 N N . ILE B 1 331 ? 30.719 1.982 9.484 1 97.44 331 ILE B N 1
ATOM 8403 C CA . ILE B 1 331 ? 29.375 2.205 10.023 1 97.44 331 ILE B CA 1
ATOM 8404 C C . ILE B 1 331 ? 29.406 3.404 10.969 1 97.44 331 ILE B C 1
ATOM 8406 O O . ILE B 1 331 ? 28.562 4.297 10.867 1 97.44 331 ILE B O 1
ATOM 8410 N N . LEU B 1 332 ? 30.344 3.479 11.797 1 96.69 332 LEU B N 1
ATOM 8411 C CA . LEU B 1 332 ? 30.422 4.547 12.789 1 96.69 332 LEU B CA 1
ATOM 8412 C C . LEU B 1 332 ? 30.688 5.887 12.117 1 96.69 332 LEU B C 1
ATOM 8414 O O . LEU B 1 332 ? 30.062 6.895 12.453 1 96.69 332 LEU B O 1
ATOM 8418 N N . MET B 1 333 ? 31.625 5.902 11.211 1 96.31 333 MET B N 1
ATOM 8419 C CA . MET B 1 333 ? 32 7.152 10.555 1 96.31 333 MET B CA 1
ATOM 8420 C C . MET B 1 333 ? 30.891 7.633 9.625 1 96.31 333 MET B C 1
ATOM 8422 O O . MET B 1 333 ? 30.531 8.82 9.625 1 96.31 333 MET B O 1
ATOM 8426 N N . LYS B 1 334 ? 30.328 6.684 8.852 1 96.88 334 LYS B N 1
ATOM 8427 C CA . LYS B 1 334 ? 29.25 7.078 7.941 1 96.88 334 LYS B CA 1
ATOM 8428 C C . LYS B 1 334 ? 28.016 7.52 8.711 1 96.88 334 LYS B C 1
ATOM 8430 O O . LYS B 1 334 ? 27.25 8.367 8.234 1 96.88 334 LYS B O 1
ATOM 8435 N N . PHE B 1 335 ? 27.812 6.996 9.906 1 97.56 335 PHE B N 1
ATOM 8436 C CA . PHE B 1 335 ? 26.641 7.312 10.727 1 97.56 335 PHE B CA 1
ATOM 8437 C C . PHE B 1 335 ? 26.641 8.789 11.109 1 97.56 335 PHE B C 1
ATOM 8439 O O . PHE B 1 335 ? 25.703 9.516 10.773 1 97.56 335 PHE B O 1
ATOM 8446 N N . TRP B 1 336 ? 27.672 9.281 11.719 1 96.25 336 TRP B N 1
ATOM 8447 C CA . TRP B 1 336 ? 27.656 10.672 12.156 1 96.25 336 TRP B CA 1
ATOM 8448 C C . TRP B 1 336 ? 27.938 11.617 10.992 1 96.25 336 TRP B C 1
ATOM 8450 O O . TRP B 1 336 ? 27.422 12.734 10.953 1 96.25 336 TRP B O 1
ATOM 8460 N N . MET B 1 337 ? 28.766 11.203 9.992 1 96.88 337 MET B N 1
ATOM 8461 C CA . MET B 1 337 ? 29.031 12.031 8.82 1 96.88 337 MET B CA 1
ATOM 8462 C C . MET B 1 337 ? 27.75 12.312 8.047 1 96.88 337 MET B C 1
ATOM 8464 O O . MET B 1 337 ? 27.516 13.438 7.609 1 96.88 337 MET B O 1
ATOM 8468 N N . SER B 1 338 ? 26.938 11.227 7.902 1 96.94 338 SER B N 1
ATOM 8469 C CA . SER B 1 338 ? 25.672 11.398 7.184 1 96.94 338 SER B CA 1
ATOM 8470 C C . SER B 1 338 ? 24.703 12.281 7.965 1 96.94 338 SER B C 1
ATOM 8472 O O . SER B 1 338 ? 24.016 13.109 7.383 1 96.94 338 SER B O 1
ATOM 8474 N N . ALA B 1 339 ? 24.625 12.133 9.281 1 96.88 339 ALA B N 1
ATOM 8475 C CA . ALA B 1 339 ? 23.766 12.953 10.117 1 96.88 339 ALA B CA 1
ATOM 8476 C C . ALA B 1 339 ? 24.172 14.43 10.039 1 96.88 339 ALA B C 1
ATOM 8478 O O . ALA B 1 339 ? 23.312 15.312 9.992 1 96.88 339 ALA B O 1
ATOM 8479 N N . LEU B 1 340 ? 25.438 14.672 9.969 1 95.19 340 LEU B N 1
ATOM 8480 C CA . LEU B 1 340 ? 25.953 16.031 9.883 1 95.19 340 LEU B CA 1
ATOM 8481 C C . LEU B 1 340 ? 25.75 16.609 8.492 1 95.19 340 LEU B C 1
ATOM 8483 O O . LEU B 1 340 ? 25.344 17.766 8.344 1 95.19 340 LEU B O 1
ATOM 8487 N N . ALA B 1 341 ? 25.984 15.812 7.496 1 96.19 341 ALA B N 1
ATOM 8488 C CA . ALA B 1 341 ? 25.875 16.266 6.109 1 96.19 341 ALA B CA 1
ATOM 8489 C C . ALA B 1 341 ? 24.438 16.656 5.77 1 96.19 341 ALA B C 1
ATOM 8491 O O . ALA B 1 341 ? 24.219 17.578 4.98 1 96.19 341 ALA B O 1
ATOM 8492 N N . THR B 1 342 ? 23.469 16.016 6.316 1 94.12 342 THR B N 1
ATOM 8493 C CA . THR B 1 342 ? 22.062 16.25 5.992 1 94.12 342 THR B CA 1
ATOM 8494 C C . THR B 1 342 ? 21.594 17.578 6.602 1 94.12 342 THR B C 1
ATOM 8496 O O . THR B 1 342 ? 20.516 18.062 6.266 1 94.12 342 THR B O 1
ATOM 8499 N N . THR B 1 343 ? 22.406 18.234 7.449 1 92.31 343 THR B N 1
ATOM 8500 C CA . THR B 1 343 ? 22 19.484 8.086 1 92.31 343 THR B CA 1
ATOM 8501 C C . THR B 1 343 ? 22.469 20.688 7.266 1 92.31 343 THR B C 1
ATOM 8503 O O . THR B 1 343 ? 22.062 21.812 7.52 1 92.31 343 THR B O 1
ATOM 8506 N N . ILE B 1 344 ? 23.344 20.469 6.254 1 91.56 344 ILE B N 1
ATOM 8507 C CA . ILE B 1 344 ? 23.812 21.562 5.395 1 91.56 344 ILE B CA 1
ATOM 8508 C C . ILE B 1 344 ? 22.641 22.094 4.566 1 91.56 344 ILE B C 1
ATOM 8510 O O . ILE B 1 344 ? 21.766 21.328 4.141 1 91.56 344 ILE B O 1
ATOM 8514 N N . PRO B 1 345 ? 22.594 23.359 4.344 1 91.62 345 PRO B N 1
ATOM 8515 C CA . PRO B 1 345 ? 21.484 23.969 3.611 1 91.62 345 PRO B CA 1
ATOM 8516 C C . PRO B 1 345 ? 21.562 23.719 2.105 1 91.62 345 PRO B C 1
ATOM 8518 O O . PRO B 1 345 ? 21.672 24.672 1.328 1 91.62 345 PRO B O 1
ATOM 8521 N N . VAL B 1 346 ? 21.578 22.578 1.611 1 95.06 346 VAL B N 1
ATOM 8522 C CA . VAL B 1 346 ? 21.531 22.156 0.217 1 95.06 346 VAL B CA 1
ATOM 8523 C C . VAL B 1 346 ? 20.375 21.188 0.007 1 95.06 346 VAL B C 1
ATOM 8525 O O . VAL B 1 346 ? 19.859 20.594 0.965 1 95.06 346 VAL B O 1
ATOM 8528 N N . PRO B 1 347 ? 19.828 21.125 -1.186 1 96.44 347 PRO B N 1
ATOM 8529 C CA . PRO B 1 347 ? 18.828 20.094 -1.453 1 96.44 347 PRO B CA 1
ATOM 8530 C C . PRO B 1 347 ? 19.391 18.672 -1.312 1 96.44 347 PRO B C 1
ATOM 8532 O O . PRO B 1 347 ? 20.281 18.281 -2.066 1 96.44 347 PRO B O 1
ATOM 8535 N N . CYS B 1 348 ? 18.891 18 -0.341 1 95.12 348 CYS B N 1
ATOM 8536 C CA . CYS B 1 348 ? 19.406 16.656 -0.12 1 95.12 348 CYS B CA 1
ATOM 8537 C C . CYS B 1 348 ? 18.422 15.812 0.677 1 95.12 348 CYS B C 1
ATOM 8539 O O . CYS B 1 348 ? 17.516 16.359 1.324 1 95.12 348 CYS B O 1
ATOM 8541 N N . GLY B 1 349 ? 18.531 14.523 0.556 1 93.75 349 GLY B N 1
ATOM 8542 C CA . GLY B 1 349 ? 17.781 13.555 1.337 1 93.75 349 GLY B CA 1
ATOM 8543 C C . GLY B 1 349 ? 18.656 12.695 2.229 1 93.75 349 GLY B C 1
ATOM 8544 O O . GLY B 1 349 ? 19.875 12.727 2.115 1 93.75 349 GLY B O 1
ATOM 8545 N N . ALA B 1 350 ? 18.031 12.039 3.137 1 94.69 350 ALA B N 1
ATOM 8546 C CA . ALA B 1 350 ? 18.781 11.242 4.105 1 94.69 350 ALA B CA 1
ATOM 8547 C C . ALA B 1 350 ? 18.578 9.75 3.852 1 94.69 350 ALA B C 1
ATOM 8549 O O . ALA B 1 350 ? 19.25 8.914 4.465 1 94.69 350 ALA B O 1
ATOM 8550 N N . PHE B 1 351 ? 17.828 9.352 2.916 1 94.5 351 PHE B N 1
ATOM 8551 C CA . PHE B 1 351 ? 17.422 7.961 2.766 1 94.5 351 PHE B CA 1
ATOM 8552 C C . PHE B 1 351 ? 18.594 7.094 2.33 1 94.5 351 PHE B C 1
ATOM 8554 O O . PHE B 1 351 ? 18.875 6.062 2.941 1 94.5 351 PHE B O 1
ATOM 8561 N N . MET B 1 352 ? 19.312 7.488 1.276 1 94 352 MET B N 1
ATOM 8562 C CA . MET B 1 352 ? 20.359 6.645 0.686 1 94 352 MET B CA 1
ATOM 8563 C C . MET B 1 352 ? 21.5 6.438 1.661 1 94 352 MET B C 1
ATOM 8565 O O . MET B 1 352 ? 21.969 5.312 1.844 1 94 352 MET B O 1
ATOM 8569 N N . PRO B 1 353 ? 21.969 7.465 2.305 1 96 353 PRO B N 1
ATOM 8570 C CA . PRO B 1 353 ? 23.047 7.238 3.275 1 96 353 PRO B CA 1
ATOM 8571 C C . PRO B 1 353 ? 22.625 6.289 4.398 1 96 353 PRO B C 1
ATOM 8573 O O . PRO B 1 353 ? 23.422 5.441 4.82 1 96 353 PRO B O 1
ATOM 8576 N N . VAL B 1 354 ? 21.406 6.445 4.883 1 97.5 354 VAL B N 1
ATOM 8577 C CA . VAL B 1 354 ? 20.906 5.566 5.934 1 97.5 354 VAL B CA 1
ATOM 8578 C C . VAL B 1 354 ? 20.781 4.145 5.398 1 97.5 354 VAL B C 1
ATOM 8580 O O . VAL B 1 354 ? 21.047 3.178 6.121 1 97.5 354 VAL B O 1
ATOM 8583 N N . PHE B 1 355 ? 20.375 4.047 4.191 1 96.44 355 PHE B N 1
ATOM 8584 C CA . PHE B 1 355 ? 20.266 2.762 3.514 1 96.44 355 PHE B CA 1
ATOM 8585 C C . PHE B 1 355 ? 21.609 2.062 3.441 1 96.44 355 PHE B C 1
ATOM 8587 O O . PHE B 1 355 ? 21.719 0.857 3.678 1 96.44 355 PHE B O 1
ATOM 8594 N N . VAL B 1 356 ? 22.688 2.816 3.158 1 96.31 356 VAL B N 1
ATOM 8595 C CA . VAL B 1 356 ? 24.047 2.285 3.039 1 96.31 356 VAL B CA 1
ATOM 8596 C C . VAL B 1 356 ? 24.562 1.853 4.414 1 96.31 356 VAL B C 1
ATOM 8598 O O . VAL B 1 356 ? 25.203 0.81 4.543 1 96.31 356 VAL B O 1
ATOM 8601 N N . ILE B 1 357 ? 24.281 2.611 5.391 1 98 357 ILE B N 1
ATOM 8602 C CA . ILE B 1 357 ? 24.688 2.275 6.75 1 98 357 ILE B CA 1
ATOM 8603 C C . ILE B 1 357 ? 24.016 0.982 7.191 1 98 357 ILE B C 1
ATOM 8605 O O . ILE B 1 357 ? 24.656 0.107 7.781 1 98 357 ILE B O 1
ATOM 8609 N N . GLY B 1 358 ? 22.719 0.908 6.895 1 98.38 358 GLY B N 1
ATOM 8610 C CA . GLY B 1 358 ? 22 -0.311 7.215 1 98.38 358 GLY B CA 1
ATOM 8611 C C . GLY B 1 358 ? 22.547 -1.534 6.5 1 98.38 358 GLY B C 1
ATOM 8612 O O . GLY B 1 358 ? 22.625 -2.617 7.082 1 98.38 358 GLY B O 1
ATOM 8613 N N . ALA B 1 359 ? 22.875 -1.348 5.266 1 96.88 359 ALA B N 1
ATOM 8614 C CA . ALA B 1 359 ? 23.453 -2.447 4.496 1 96.88 359 ALA B CA 1
ATOM 8615 C C . ALA B 1 359 ? 24.766 -2.912 5.105 1 96.88 359 ALA B C 1
ATOM 8617 O O . ALA B 1 359 ? 25.031 -4.113 5.172 1 96.88 359 ALA B O 1
ATOM 8618 N N . ALA B 1 360 ? 25.578 -1.959 5.516 1 97.12 360 ALA B N 1
ATOM 8619 C CA . ALA B 1 360 ? 26.859 -2.295 6.121 1 97.12 360 ALA B CA 1
ATOM 8620 C C . ALA B 1 360 ? 26.672 -3.035 7.441 1 97.12 360 ALA B C 1
ATOM 8622 O O . ALA B 1 360 ? 27.406 -3.984 7.738 1 97.12 360 ALA B O 1
ATOM 8623 N N . PHE B 1 361 ? 25.75 -2.615 8.195 1 97.75 361 PHE B N 1
ATOM 8624 C CA . PHE B 1 361 ? 25.453 -3.293 9.453 1 97.75 361 PHE B CA 1
ATOM 8625 C C . PHE B 1 361 ? 24.953 -4.711 9.203 1 97.75 361 PHE B C 1
ATOM 8627 O O . PHE B 1 361 ? 25.344 -5.645 9.914 1 97.75 361 PHE B O 1
ATOM 8634 N N . GLY B 1 362 ? 24.016 -4.824 8.266 1 96.94 362 GLY B N 1
ATOM 8635 C CA . GLY B 1 362 ? 23.562 -6.156 7.895 1 96.94 362 GLY B CA 1
ATOM 8636 C C . GLY B 1 362 ? 24.688 -7.066 7.438 1 96.94 362 GLY B C 1
ATOM 8637 O O . GLY B 1 362 ? 24.734 -8.242 7.805 1 96.94 362 GLY B O 1
ATOM 8638 N N . ARG B 1 363 ? 25.641 -6.512 6.637 1 95 363 ARG B N 1
ATOM 8639 C CA . ARG B 1 363 ? 26.781 -7.285 6.168 1 95 363 ARG B CA 1
ATOM 8640 C C . ARG B 1 363 ? 27.672 -7.711 7.328 1 95 363 ARG B C 1
ATOM 8642 O O . ARG B 1 363 ? 28.203 -8.828 7.34 1 95 363 ARG B O 1
ATOM 8649 N N . LEU B 1 364 ? 27.875 -6.816 8.219 1 95.62 364 LEU B N 1
ATOM 8650 C CA . LEU B 1 364 ? 28.672 -7.145 9.398 1 95.62 364 LEU B CA 1
ATOM 8651 C C . LEU B 1 364 ? 28.062 -8.336 10.141 1 95.62 364 LEU B C 1
ATOM 8653 O O . LEU B 1 364 ? 28.797 -9.258 10.531 1 95.62 364 LEU B O 1
ATOM 8657 N N . MET B 1 365 ? 26.766 -8.336 10.328 1 95.31 365 MET B N 1
ATOM 8658 C CA . MET B 1 365 ? 26.094 -9.438 11.008 1 95.31 365 MET B CA 1
ATOM 8659 C C . MET B 1 365 ? 26.156 -10.719 10.172 1 95.31 365 MET B C 1
ATOM 8661 O O . MET B 1 365 ? 26.312 -11.812 10.719 1 95.31 365 MET B O 1
ATOM 8665 N N . GLY B 1 366 ? 25.969 -10.531 8.875 1 92.5 366 GLY B N 1
ATOM 8666 C CA . GLY B 1 366 ? 26.078 -11.68 7.992 1 92.5 366 GLY B CA 1
ATOM 8667 C C . GLY B 1 366 ? 27.453 -12.32 8.008 1 92.5 366 GLY B C 1
ATOM 8668 O O . GLY B 1 366 ? 27.578 -13.547 8.047 1 92.5 366 GLY B O 1
ATOM 8669 N N . GLU B 1 367 ? 28.5 -11.508 7.977 1 91.69 367 GLU B N 1
ATOM 8670 C CA . GLU B 1 367 ? 29.875 -12.016 8.039 1 91.69 367 GLU B CA 1
ATOM 8671 C C . GLU B 1 367 ? 30.156 -12.648 9.398 1 91.69 367 GLU B C 1
ATOM 8673 O O . GLU B 1 367 ? 30.906 -13.625 9.492 1 91.69 367 GLU B O 1
ATOM 8678 N N . SER B 1 368 ? 29.578 -12.109 10.406 1 91.81 368 SER B N 1
ATOM 8679 C CA . SER B 1 368 ? 29.734 -12.695 11.734 1 91.81 368 SER B CA 1
ATOM 8680 C C . SER B 1 368 ? 29.062 -14.062 11.82 1 91.81 368 SER B C 1
ATOM 8682 O O . SER B 1 368 ? 29.609 -14.984 12.438 1 91.81 368 SER B O 1
ATOM 8684 N N . MET B 1 369 ? 27.922 -14.156 11.266 1 90.56 369 MET B N 1
ATOM 8685 C CA . MET B 1 369 ? 27.234 -15.438 11.25 1 90.56 369 MET B CA 1
ATOM 8686 C C . MET B 1 369 ? 28 -16.469 10.422 1 90.56 369 MET B C 1
ATOM 8688 O O . MET B 1 369 ? 28.031 -17.641 10.773 1 90.56 369 MET B O 1
ATOM 8692 N N . ALA B 1 370 ? 28.5 -15.977 9.305 1 87.38 370 ALA B N 1
ATOM 8693 C CA . ALA B 1 370 ? 29.312 -16.875 8.469 1 87.38 370 ALA B CA 1
ATOM 8694 C C . ALA B 1 370 ? 30.562 -17.34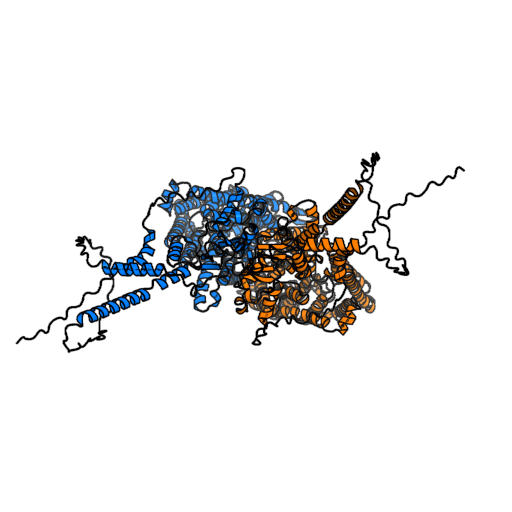4 9.211 1 87.38 370 ALA B C 1
ATOM 8696 O O . ALA B 1 370 ? 31.016 -18.469 9.023 1 87.38 370 ALA B O 1
ATOM 8697 N N . ALA B 1 371 ? 31.109 -16.531 10.055 1 87 371 ALA B N 1
ATOM 8698 C CA . ALA B 1 371 ? 32.281 -16.891 10.836 1 87 371 ALA B CA 1
ATOM 8699 C C . ALA B 1 371 ? 31.922 -17.844 11.977 1 87 371 ALA B C 1
ATOM 8701 O O . ALA B 1 371 ? 32.719 -18.719 12.336 1 87 371 ALA B O 1
ATOM 8702 N N . TRP B 1 372 ? 30.719 -17.672 12.523 1 87.06 372 TRP B N 1
ATOM 8703 C CA . TRP B 1 372 ? 30.266 -18.516 13.625 1 87.06 372 TRP B CA 1
ATOM 8704 C C . TRP B 1 372 ? 29.859 -19.891 13.133 1 87.06 372 TRP B C 1
ATOM 8706 O O . TRP B 1 372 ? 29.953 -20.891 13.867 1 87.06 372 TRP B O 1
ATOM 8716 N N . PHE B 1 373 ? 29.328 -19.906 11.852 1 84.75 373 PHE B N 1
ATOM 8717 C CA . PHE B 1 373 ? 28.906 -21.156 11.242 1 84.75 373 PHE B CA 1
ATOM 8718 C C . PHE B 1 373 ? 29.625 -21.375 9.906 1 84.75 373 PHE B C 1
ATOM 8720 O O . PHE B 1 373 ? 29 -21.312 8.852 1 84.75 373 PHE B O 1
ATOM 8727 N N . PRO B 1 374 ? 30.859 -21.75 9.906 1 78.06 374 PRO B N 1
ATOM 8728 C CA . PRO B 1 374 ? 31.641 -21.859 8.672 1 78.06 374 PRO B CA 1
ATOM 8729 C C . PRO B 1 374 ? 31.141 -22.984 7.754 1 78.06 374 PRO B C 1
ATOM 8731 O O . PRO B 1 374 ? 31.266 -22.875 6.531 1 78.06 374 PRO B O 1
ATOM 8734 N N . ASP B 1 375 ? 30.547 -24.031 8.281 1 75.56 375 ASP B N 1
ATOM 8735 C CA . ASP B 1 375 ? 30.078 -25.141 7.465 1 75.56 375 ASP B CA 1
ATOM 8736 C C . ASP B 1 375 ? 28.609 -24.984 7.109 1 75.56 375 ASP B C 1
ATOM 8738 O O . ASP B 1 375 ? 28.047 -25.797 6.371 1 75.56 375 ASP B O 1
ATOM 8742 N N . GLY B 1 376 ? 28.109 -23.906 7.363 1 74.94 376 GLY B N 1
ATOM 8743 C CA . GLY B 1 376 ? 26.688 -23.703 7.121 1 74.94 376 GLY B CA 1
ATOM 8744 C C . GLY B 1 376 ? 25.812 -24.297 8.203 1 74.94 376 GLY B C 1
ATOM 8745 O O . GLY B 1 376 ? 26.297 -24.828 9.195 1 74.94 376 GLY B O 1
ATOM 8746 N N . ILE B 1 377 ? 24.594 -24.078 8.156 1 73.06 377 ILE B N 1
ATOM 8747 C CA . ILE B 1 377 ? 23.641 -24.594 9.125 1 73.06 377 ILE B CA 1
ATOM 8748 C C . ILE B 1 377 ? 23.094 -25.938 8.656 1 73.06 377 ILE B C 1
ATOM 8750 O O . ILE B 1 377 ? 22.75 -26.109 7.484 1 73.06 377 ILE B O 1
ATOM 8754 N N . HIS B 1 378 ? 23.391 -26.906 9.406 1 62.72 378 HIS B N 1
ATOM 8755 C CA . HIS B 1 378 ? 23.031 -28.281 9.094 1 62.72 378 HIS B CA 1
ATOM 8756 C C . HIS B 1 378 ? 21.547 -28.516 9.32 1 62.72 378 HIS B C 1
ATOM 8758 O O . HIS B 1 378 ? 21.031 -28.297 10.414 1 62.72 378 HIS B O 1
ATOM 8764 N N . THR B 1 379 ? 20.719 -28.328 8.273 1 59.12 379 THR B N 1
ATOM 8765 C CA . THR B 1 379 ? 19.344 -28.797 8.422 1 59.12 379 THR B CA 1
ATOM 8766 C C . THR B 1 379 ? 19.109 -30.062 7.621 1 59.12 379 THR B C 1
ATOM 8768 O O . THR B 1 379 ? 19.188 -30.062 6.395 1 59.12 379 THR B O 1
ATOM 8771 N N . ASP B 1 380 ? 18.453 -31.094 8.203 1 55.03 380 ASP B N 1
ATOM 8772 C CA . ASP B 1 380 ? 17.984 -32.375 7.707 1 55.03 380 ASP B CA 1
ATOM 8773 C C . ASP B 1 380 ? 18.766 -32.812 6.469 1 55.03 380 ASP B C 1
ATOM 8775 O O . ASP B 1 380 ? 18.188 -33.031 5.406 1 55.03 380 ASP B O 1
ATOM 8779 N N . SER B 1 381 ? 20.109 -32.812 6.398 1 60.06 381 SER B N 1
ATOM 8780 C CA . SER B 1 381 ? 21.016 -33.5 5.484 1 60.06 381 SER B CA 1
ATOM 8781 C C . SER B 1 381 ? 21.672 -32.5 4.516 1 60.06 381 SER B C 1
ATOM 8783 O O . SER B 1 381 ? 22.594 -32.875 3.789 1 60.06 381 SER B O 1
ATOM 8785 N N . ASN B 1 382 ? 21.094 -31.312 4.328 1 62.09 382 ASN B N 1
ATOM 8786 C CA . ASN B 1 382 ? 21.688 -30.375 3.391 1 62.09 382 ASN B CA 1
ATOM 8787 C C . ASN B 1 382 ? 22.359 -29.219 4.117 1 62.09 382 ASN B C 1
ATOM 8789 O O . ASN B 1 382 ? 21.906 -28.797 5.184 1 62.09 382 ASN B O 1
ATOM 8793 N N . ILE B 1 383 ? 23.578 -29.078 3.783 1 65.44 383 ILE B N 1
ATOM 8794 C CA . ILE B 1 383 ? 24.344 -27.969 4.34 1 65.44 383 ILE B CA 1
ATOM 8795 C C . ILE B 1 383 ? 24.094 -26.703 3.525 1 65.44 383 ILE B C 1
ATOM 8797 O O . ILE B 1 383 ? 24.266 -26.688 2.303 1 65.44 383 ILE B O 1
ATOM 8801 N N . TYR B 1 384 ? 23.469 -25.828 4.211 1 71.19 384 TYR B N 1
ATOM 8802 C CA . TYR B 1 384 ? 23.219 -24.562 3.523 1 71.19 384 TYR B CA 1
ATOM 8803 C C . TYR B 1 384 ? 24.188 -23.484 4.004 1 71.19 384 TYR B C 1
ATOM 8805 O O . TYR B 1 384 ? 24.328 -23.266 5.211 1 71.19 384 TYR B O 1
ATOM 8813 N N . ARG B 1 385 ? 24.844 -22.969 3.09 1 77.12 385 ARG B N 1
ATOM 8814 C CA . ARG B 1 385 ? 25.812 -21.922 3.402 1 77.12 385 ARG B CA 1
ATOM 8815 C C . ARG B 1 385 ? 25.125 -20.578 3.607 1 77.12 385 ARG B C 1
ATOM 8817 O O . ARG B 1 385 ? 24.125 -20.281 2.955 1 77.12 385 ARG B O 1
ATOM 8824 N N . ILE B 1 386 ? 25.703 -19.844 4.512 1 82.94 386 ILE B N 1
ATOM 8825 C CA . ILE B 1 386 ? 25.172 -18.531 4.836 1 82.94 386 ILE B CA 1
ATOM 8826 C C . ILE B 1 386 ? 25.516 -17.547 3.719 1 82.94 386 ILE B C 1
ATOM 8828 O O . ILE B 1 386 ? 26.625 -17.547 3.195 1 82.94 386 ILE B O 1
ATOM 8832 N N . VAL B 1 387 ? 24.578 -16.781 3.271 1 83.56 387 VAL B N 1
ATOM 8833 C CA . VAL B 1 387 ? 24.75 -15.758 2.248 1 83.56 387 VAL B CA 1
ATOM 8834 C C . VAL B 1 387 ? 24.766 -14.375 2.898 1 83.56 387 VAL B C 1
ATOM 8836 O O . VAL B 1 387 ? 23.703 -13.789 3.131 1 83.56 387 VAL B O 1
ATOM 8839 N N . PRO B 1 388 ? 25.953 -13.766 3.131 1 87.94 388 PRO B N 1
ATOM 8840 C CA . PRO B 1 388 ? 26.016 -12.477 3.814 1 87.94 388 PRO B CA 1
ATOM 8841 C C . PRO B 1 388 ? 25.312 -11.359 3.049 1 87.94 388 PRO B C 1
ATOM 8843 O O . PRO B 1 388 ? 24.859 -10.383 3.648 1 87.94 388 PRO B O 1
ATOM 8846 N N . GLY B 1 389 ? 25.234 -11.5 1.751 1 88 389 GLY B N 1
ATOM 8847 C CA . GLY B 1 389 ? 24.516 -10.516 0.963 1 88 389 GLY B CA 1
ATOM 8848 C C . GLY B 1 389 ? 23.047 -10.406 1.346 1 88 389 GLY B C 1
ATOM 8849 O O . GLY B 1 389 ? 22.453 -9.32 1.291 1 88 389 GLY B O 1
ATOM 8850 N N . GLY B 1 390 ? 22.469 -11.539 1.745 1 88.44 390 GLY B N 1
ATOM 8851 C CA . GLY B 1 390 ? 21.094 -11.523 2.207 1 88.44 390 GLY B CA 1
ATOM 8852 C C . GLY B 1 390 ? 20.906 -10.75 3.498 1 88.44 390 GLY B C 1
ATOM 8853 O O . GLY B 1 390 ? 19.906 -10.047 3.664 1 88.44 390 GLY B O 1
ATOM 8854 N N . TYR B 1 391 ? 21.875 -10.82 4.359 1 93.31 391 TYR B N 1
ATOM 8855 C CA . TYR B 1 391 ? 21.828 -10.078 5.613 1 93.31 391 TYR B CA 1
ATOM 8856 C C . TYR B 1 391 ? 21.984 -8.586 5.367 1 93.31 391 TYR B C 1
ATOM 8858 O O . TYR B 1 391 ? 21.391 -7.77 6.078 1 93.31 391 TYR B O 1
ATOM 8866 N N . ALA B 1 392 ? 22.812 -8.203 4.375 1 94.44 392 ALA B N 1
ATOM 8867 C CA . ALA B 1 392 ? 23 -6.793 4.027 1 94.44 392 ALA B CA 1
ATOM 8868 C C . ALA B 1 392 ? 21.703 -6.176 3.52 1 94.44 392 ALA B C 1
ATOM 8870 O O . ALA B 1 392 ? 21.375 -5.035 3.852 1 94.44 392 ALA B O 1
ATOM 8871 N N . VAL B 1 393 ? 20.984 -6.973 2.752 1 93.31 393 VAL B N 1
ATOM 8872 C CA . VAL B 1 393 ? 19.719 -6.512 2.215 1 93.31 393 VAL B CA 1
ATOM 8873 C C . VAL B 1 393 ? 18.719 -6.293 3.355 1 93.31 393 VAL B C 1
ATOM 8875 O O . VAL B 1 393 ? 18 -5.289 3.377 1 93.31 393 VAL B O 1
ATOM 8878 N N . VAL B 1 394 ? 18.719 -7.18 4.312 1 95.75 394 VAL B N 1
ATOM 8879 C CA . VAL B 1 394 ? 17.828 -7.094 5.461 1 95.75 394 VAL B CA 1
ATOM 8880 C C . VAL B 1 394 ? 18.188 -5.883 6.312 1 95.75 394 VAL B C 1
ATOM 8882 O O . VAL B 1 394 ? 17.312 -5.133 6.746 1 95.75 394 VAL B O 1
ATOM 8885 N N . GLY B 1 395 ? 19.438 -5.66 6.48 1 97.69 395 GLY B N 1
ATOM 8886 C CA . GLY B 1 395 ? 19.875 -4.516 7.258 1 97.69 395 GLY B CA 1
ATOM 8887 C C . GLY B 1 395 ? 19.562 -3.188 6.598 1 97.69 395 GLY B C 1
ATOM 8888 O O . GLY B 1 395 ? 19.203 -2.225 7.273 1 97.69 395 GLY B O 1
ATOM 8889 N N . ALA B 1 396 ? 19.766 -3.109 5.305 1 97.06 396 ALA B N 1
ATOM 8890 C CA . ALA B 1 396 ? 19.469 -1.888 4.559 1 97.06 396 ALA B CA 1
ATOM 8891 C C . ALA B 1 396 ? 18 -1.494 4.707 1 97.06 396 ALA B C 1
ATOM 8893 O O . ALA B 1 396 ? 17.688 -0.337 4.996 1 97.06 396 ALA B O 1
ATOM 8894 N N . ALA B 1 397 ? 17.125 -2.469 4.559 1 97 397 ALA B N 1
ATOM 8895 C CA . ALA B 1 397 ? 15.695 -2.213 4.664 1 97 397 ALA B CA 1
ATOM 8896 C C . ALA B 1 397 ? 15.305 -1.866 6.094 1 97 397 ALA B C 1
ATOM 8898 O O . ALA B 1 397 ? 14.5 -0.958 6.324 1 97 397 ALA B O 1
ATOM 8899 N N . ALA B 1 398 ? 15.867 -2.516 7.051 1 98.25 398 ALA B N 1
ATOM 8900 C CA . ALA B 1 398 ? 15.484 -2.35 8.453 1 98.25 398 ALA B CA 1
ATOM 8901 C C . ALA B 1 398 ? 15.875 -0.969 8.969 1 98.25 398 ALA B C 1
ATOM 8903 O O . ALA B 1 398 ? 15.062 -0.275 9.586 1 98.25 398 ALA B O 1
ATOM 8904 N N . LEU B 1 399 ? 17.062 -0.518 8.727 1 98.56 399 LEU B N 1
ATOM 8905 C CA . LEU B 1 399 ? 17.516 0.767 9.258 1 98.56 399 LEU B CA 1
ATOM 8906 C C . LEU B 1 399 ? 16.797 1.919 8.562 1 98.56 399 LEU B C 1
ATOM 8908 O O . LEU B 1 399 ? 16.422 2.9 9.203 1 98.56 399 LEU B O 1
ATOM 8912 N N . SER B 1 400 ? 16.703 1.833 7.246 1 97.38 400 SER B N 1
ATOM 8913 C CA . SER B 1 400 ? 15.984 2.873 6.523 1 97.38 400 SER B CA 1
ATOM 8914 C C . SER B 1 400 ? 14.523 2.943 6.973 1 97.38 400 SER B C 1
ATOM 8916 O O . SER B 1 400 ? 13.961 4.031 7.098 1 97.38 400 SER B O 1
ATOM 8918 N N . GLY B 1 401 ? 13.922 1.747 7.191 1 96.5 401 GLY B N 1
ATOM 8919 C CA . GLY B 1 401 ? 12.562 1.723 7.711 1 96.5 401 GLY B CA 1
ATOM 8920 C C . GLY B 1 401 ? 12.453 2.309 9.109 1 96.5 401 GLY B C 1
ATOM 8921 O O . GLY B 1 401 ? 11.453 2.961 9.43 1 96.5 401 GLY B O 1
ATOM 8922 N N . ALA B 1 402 ? 13.438 2.119 9.922 1 97.69 402 ALA B N 1
ATOM 8923 C CA . ALA B 1 402 ? 13.438 2.637 11.289 1 97.69 402 ALA B CA 1
ATOM 8924 C C . ALA B 1 402 ? 13.539 4.16 11.297 1 97.69 402 ALA B C 1
ATOM 8926 O O . ALA B 1 402 ? 12.898 4.828 12.109 1 97.69 402 ALA B O 1
ATOM 8927 N N . VAL B 1 403 ? 14.305 4.715 10.414 1 97.44 403 VAL B N 1
ATOM 8928 C CA . VAL B 1 403 ? 14.531 6.156 10.383 1 97.44 403 VAL B CA 1
ATOM 8929 C C . VAL B 1 403 ? 13.312 6.859 9.797 1 97.44 403 VAL B C 1
ATOM 8931 O O . VAL B 1 403 ? 12.922 7.938 10.266 1 97.44 403 VAL B O 1
ATOM 8934 N N . THR B 1 404 ? 12.656 6.262 8.797 1 95.25 404 THR B N 1
ATOM 8935 C CA . THR B 1 404 ? 11.539 6.898 8.102 1 95.25 404 THR B CA 1
ATOM 8936 C C . THR B 1 404 ? 10.203 6.402 8.664 1 95.25 404 THR B C 1
ATOM 8938 O O . THR B 1 404 ? 9.148 6.941 8.328 1 95.25 404 THR B O 1
ATOM 8941 N N . HIS B 1 405 ? 10.164 5.434 9.516 1 92.56 405 HIS B N 1
ATOM 8942 C CA . HIS B 1 405 ? 8.969 4.816 10.062 1 92.56 405 HIS B CA 1
ATOM 8943 C C . HIS B 1 405 ? 8.062 4.281 8.961 1 92.56 405 HIS B C 1
ATOM 8945 O O . HIS B 1 405 ? 6.859 4.527 8.961 1 92.56 405 HIS B O 1
ATOM 8951 N N . THR B 1 406 ? 8.688 3.609 8.016 1 93 406 THR B N 1
ATOM 8952 C CA . THR B 1 406 ? 7.934 3.064 6.891 1 93 406 THR B CA 1
ATOM 8953 C C . THR B 1 406 ? 8.203 1.571 6.73 1 93 406 THR B C 1
ATOM 8955 O O . THR B 1 406 ? 9.32 1.106 6.98 1 93 406 THR B O 1
ATOM 8958 N N . VAL B 1 407 ? 7.223 0.847 6.363 1 92.12 407 VAL B N 1
ATOM 8959 C CA . VAL B 1 407 ? 7.348 -0.585 6.113 1 92.12 407 VAL B CA 1
ATOM 8960 C C . VAL B 1 407 ? 7.613 -0.83 4.629 1 92.12 407 VAL B C 1
ATOM 8962 O O . VAL B 1 407 ? 8.125 -1.886 4.25 1 92.12 407 VAL B O 1
ATOM 8965 N N . SER B 1 408 ? 7.336 0.133 3.781 1 91.81 408 SER B N 1
ATOM 8966 C CA . SER B 1 408 ? 7.457 0.023 2.33 1 91.81 408 SER B CA 1
ATOM 8967 C C . SER B 1 408 ? 8.914 -0.12 1.904 1 91.81 408 SER B C 1
ATOM 8969 O O . SER B 1 408 ? 9.203 -0.489 0.764 1 91.81 408 SER B O 1
ATOM 8971 N N . THR B 1 409 ? 9.852 0.167 2.807 1 94.81 409 THR B N 1
ATOM 8972 C CA . THR B 1 409 ? 11.266 -0.022 2.482 1 94.81 409 THR B CA 1
ATOM 8973 C C . THR B 1 409 ? 11.555 -1.486 2.168 1 94.81 409 THR B C 1
ATOM 8975 O O . THR B 1 409 ? 12.469 -1.792 1.394 1 94.81 409 THR B O 1
ATOM 8978 N N . ALA B 1 410 ? 10.758 -2.365 2.752 1 93.19 410 ALA B N 1
ATOM 8979 C CA . ALA B 1 410 ? 10.906 -3.787 2.449 1 93.19 410 ALA B CA 1
ATOM 8980 C C . ALA B 1 410 ? 10.602 -4.07 0.981 1 93.19 410 ALA B C 1
ATOM 8982 O O . ALA B 1 410 ? 11.32 -4.824 0.326 1 93.19 410 ALA B O 1
ATOM 8983 N N . VAL B 1 411 ? 9.586 -3.408 0.461 1 90.5 411 VAL B N 1
ATOM 8984 C CA . VAL B 1 411 ? 9.195 -3.613 -0.93 1 90.5 411 VAL B CA 1
ATOM 8985 C C . VAL B 1 411 ? 10.219 -2.955 -1.855 1 90.5 411 VAL B C 1
ATOM 8987 O O . VAL B 1 411 ? 10.562 -3.506 -2.904 1 90.5 411 VAL B O 1
ATOM 8990 N N . ILE B 1 412 ? 10.695 -1.858 -1.471 1 90.5 412 ILE B N 1
ATOM 8991 C CA . ILE B 1 412 ? 11.672 -1.128 -2.273 1 90.5 412 ILE B CA 1
ATOM 8992 C C . ILE B 1 412 ? 12.93 -1.969 -2.445 1 90.5 412 ILE B C 1
ATOM 8994 O O . ILE B 1 412 ? 13.484 -2.053 -3.545 1 90.5 412 ILE B O 1
ATOM 8998 N N . VAL B 1 413 ? 13.391 -2.562 -1.399 1 90.88 413 VAL B N 1
ATOM 8999 C CA . VAL B 1 413 ? 14.641 -3.318 -1.454 1 90.88 413 VAL B CA 1
ATOM 9000 C C . VAL B 1 413 ? 14.477 -4.523 -2.377 1 90.88 413 VAL B C 1
ATOM 9002 O O . VAL B 1 413 ? 15.406 -4.902 -3.084 1 90.88 413 VAL B O 1
ATOM 9005 N N . PHE B 1 414 ? 13.305 -5.098 -2.428 1 87.69 414 PHE B N 1
ATOM 9006 C CA . PHE B 1 414 ? 13.055 -6.219 -3.328 1 87.69 414 PHE B CA 1
ATOM 9007 C C . PHE B 1 414 ? 13.086 -5.758 -4.781 1 87.69 414 PHE B C 1
ATOM 9009 O O . PHE B 1 414 ? 13.625 -6.449 -5.645 1 87.69 414 PHE B O 1
ATOM 9016 N N . GLU B 1 415 ? 12.492 -4.68 -5.008 1 85.75 415 GLU B N 1
ATOM 9017 C CA . GLU B 1 415 ? 12.461 -4.152 -6.371 1 85.75 415 GLU B CA 1
ATOM 9018 C C . GLU B 1 415 ? 13.844 -3.693 -6.816 1 85.75 415 GLU B C 1
ATOM 9020 O O . GLU B 1 415 ? 14.203 -3.832 -7.984 1 85.75 415 GLU B O 1
ATOM 9025 N N . LEU B 1 416 ? 14.602 -3.223 -5.832 1 83.75 416 LEU B N 1
ATOM 9026 C CA . LEU B 1 416 ? 15.945 -2.734 -6.125 1 83.75 416 LEU B CA 1
ATOM 9027 C C . LEU B 1 416 ? 16.891 -3.895 -6.41 1 83.75 416 LEU B C 1
ATOM 9029 O O . LEU B 1 416 ? 17.766 -3.791 -7.277 1 83.75 416 LEU B O 1
ATOM 9033 N N . THR B 1 417 ? 16.75 -4.945 -5.707 1 83.31 417 THR B N 1
ATOM 9034 C CA . THR B 1 417 ? 17.656 -6.078 -5.844 1 83.31 417 THR B CA 1
ATOM 9035 C C . THR B 1 417 ? 17.125 -7.082 -6.859 1 83.31 417 THR B C 1
ATOM 9037 O O . THR B 1 417 ? 17.875 -7.93 -7.355 1 83.31 417 THR B O 1
ATOM 9040 N N . GLY B 1 418 ? 15.852 -7.074 -7.133 1 77.25 418 GLY B N 1
ATOM 9041 C CA . GLY B 1 418 ? 15.227 -7.977 -8.086 1 77.25 418 GLY B CA 1
ATOM 9042 C C . GLY B 1 418 ? 14.938 -9.352 -7.512 1 77.25 418 GLY B C 1
ATOM 9043 O O . GLY B 1 418 ? 14.633 -10.289 -8.25 1 77.25 418 GLY B O 1
ATOM 9044 N N . GLN B 1 419 ? 15.094 -9.484 -6.172 1 77.88 419 GLN B N 1
ATOM 9045 C CA . GLN B 1 419 ? 14.852 -10.789 -5.551 1 77.88 419 GLN B CA 1
ATOM 9046 C C . GLN B 1 419 ? 13.922 -10.664 -4.352 1 77.88 419 GLN B C 1
ATOM 9048 O O . GLN B 1 419 ? 14.078 -9.758 -3.527 1 77.88 419 GLN B O 1
ATOM 9053 N N . ILE B 1 420 ? 12.961 -11.531 -4.371 1 78.25 420 ILE B N 1
ATOM 9054 C CA . ILE B 1 420 ? 11.992 -11.516 -3.283 1 78.25 420 ILE B CA 1
ATOM 9055 C C . ILE B 1 420 ? 12.188 -12.742 -2.395 1 78.25 420 ILE B C 1
ATOM 9057 O O . ILE B 1 420 ? 11.398 -12.992 -1.483 1 78.25 420 ILE B O 1
ATOM 9061 N N . SER B 1 421 ? 13.328 -13.445 -2.461 1 76.56 421 SER B N 1
ATOM 9062 C CA . SER B 1 421 ? 13.562 -14.68 -1.716 1 76.56 421 SER B CA 1
ATOM 9063 C C . SER B 1 421 ? 13.664 -14.414 -0.219 1 76.56 421 SER B C 1
ATOM 9065 O O . SER B 1 421 ? 13.266 -15.25 0.596 1 76.56 421 SER B O 1
ATOM 9067 N N . HIS B 1 422 ? 14.117 -13.234 0.093 1 81.12 422 HIS B N 1
ATOM 9068 C CA . HIS B 1 422 ? 14.266 -12.898 1.505 1 81.12 422 HIS B CA 1
ATOM 9069 C C . HIS B 1 422 ? 13.109 -12.031 1.99 1 81.12 422 HIS B C 1
ATOM 9071 O O . HIS B 1 422 ? 13.289 -11.164 2.844 1 81.12 422 HIS B O 1
ATOM 9077 N N . ILE B 1 423 ? 11.977 -12.266 1.538 1 84.44 423 ILE B N 1
ATOM 9078 C CA . ILE B 1 423 ? 10.844 -11.406 1.859 1 84.44 423 ILE B CA 1
ATOM 9079 C C . ILE B 1 423 ? 10.508 -11.531 3.344 1 84.44 423 ILE B C 1
ATOM 9081 O O . ILE B 1 423 ? 10.258 -10.531 4.016 1 84.44 423 ILE B O 1
ATOM 9085 N N . LEU B 1 424 ? 10.562 -12.742 3.922 1 84.94 424 LEU B N 1
ATOM 9086 C CA . LEU B 1 424 ? 10.125 -12.953 5.297 1 84.94 424 LEU B CA 1
ATOM 9087 C C . LEU B 1 424 ? 11.125 -12.352 6.281 1 84.94 424 LEU B C 1
ATOM 9089 O O . LEU B 1 424 ? 10.742 -11.578 7.164 1 84.94 424 LEU B O 1
ATOM 9093 N N . PRO B 1 425 ? 12.406 -12.641 6.117 1 89.56 425 PRO B N 1
ATOM 9094 C CA . PRO B 1 425 ? 13.367 -12.023 7.031 1 89.56 425 PRO B CA 1
ATOM 9095 C C . PRO B 1 425 ? 13.359 -10.492 6.945 1 89.56 425 PRO B C 1
ATOM 9097 O O . PRO B 1 425 ? 13.5 -9.812 7.965 1 89.56 425 PRO B O 1
ATOM 9100 N N . VAL B 1 426 ? 13.195 -9.977 5.77 1 93.12 426 VAL B N 1
ATOM 9101 C CA . VAL B 1 426 ? 13.188 -8.531 5.582 1 93.12 426 VAL B CA 1
ATOM 9102 C C . VAL B 1 426 ? 11.977 -7.922 6.293 1 93.12 426 VAL B C 1
ATOM 9104 O O . VAL B 1 426 ? 12.102 -6.926 7.008 1 93.12 426 VAL B O 1
ATOM 9107 N N . MET B 1 427 ? 10.844 -8.578 6.129 1 92 427 MET B N 1
ATOM 9108 C CA . MET B 1 427 ? 9.625 -8.047 6.727 1 92 427 MET B CA 1
ATOM 9109 C C . MET B 1 427 ? 9.695 -8.094 8.25 1 92 427 MET B C 1
ATOM 9111 O O . MET B 1 427 ? 9.312 -7.137 8.922 1 92 427 MET B O 1
ATOM 9115 N N . ILE B 1 428 ? 10.172 -9.141 8.789 1 90.44 428 ILE B N 1
ATOM 9116 C CA . ILE B 1 428 ? 10.289 -9.281 10.242 1 90.44 428 ILE B CA 1
ATOM 9117 C C . ILE B 1 428 ? 11.234 -8.219 10.789 1 90.44 428 ILE B C 1
ATOM 9119 O O . ILE B 1 428 ? 10.922 -7.547 11.773 1 90.44 428 ILE B O 1
ATOM 9123 N N . ALA B 1 429 ? 12.344 -8.078 10.125 1 96.19 429 ALA B N 1
ATOM 9124 C CA . ALA B 1 429 ? 13.336 -7.105 10.586 1 96.19 429 ALA B CA 1
ATOM 9125 C C . ALA B 1 429 ? 12.781 -5.684 10.492 1 96.19 429 ALA B C 1
ATOM 9127 O O . ALA B 1 429 ? 12.961 -4.883 11.414 1 96.19 429 ALA B O 1
ATOM 9128 N N . VAL B 1 430 ? 12.117 -5.359 9.43 1 96.06 430 VAL B N 1
ATOM 9129 C CA . VAL B 1 430 ? 11.609 -4.012 9.219 1 96.06 430 VAL B CA 1
ATOM 9130 C C . VAL B 1 430 ? 10.508 -3.707 10.234 1 96.06 430 VAL B C 1
ATOM 9132 O O . VAL B 1 430 ? 10.453 -2.605 10.781 1 96.06 430 VAL B O 1
ATOM 9135 N N . ILE B 1 431 ? 9.656 -4.645 10.5 1 92.5 431 ILE B N 1
ATOM 9136 C CA . ILE B 1 431 ? 8.547 -4.441 11.43 1 92.5 431 ILE B CA 1
ATOM 9137 C C . ILE B 1 431 ? 9.094 -4.25 12.844 1 92.5 431 ILE B C 1
ATOM 9139 O O . ILE B 1 431 ? 8.656 -3.344 13.562 1 92.5 431 ILE B O 1
ATOM 9143 N N . LEU B 1 432 ? 10.023 -5.055 13.203 1 93.88 432 LEU B N 1
ATOM 9144 C CA . LEU B 1 432 ? 10.625 -4.914 14.531 1 93.88 432 LEU B CA 1
ATOM 9145 C C . LEU B 1 432 ? 11.391 -3.6 14.641 1 93.88 432 LEU B C 1
ATOM 9147 O O . LEU B 1 432 ? 11.359 -2.949 15.688 1 93.88 432 LEU B O 1
ATOM 9151 N N . ALA B 1 433 ? 12.078 -3.271 13.609 1 97.44 433 ALA B N 1
ATOM 9152 C CA . ALA B 1 433 ? 12.797 -2 13.602 1 97.44 433 ALA B CA 1
ATOM 9153 C C . ALA B 1 433 ? 11.844 -0.825 13.766 1 97.44 433 ALA B C 1
ATOM 9155 O O . ALA B 1 433 ? 12.109 0.103 14.531 1 97.44 433 ALA B O 1
ATOM 9156 N N . ASN B 1 434 ? 10.734 -0.864 13.086 1 93.56 434 ASN B N 1
ATOM 9157 C CA . ASN B 1 434 ? 9.742 0.201 13.172 1 93.56 434 ASN B CA 1
ATOM 9158 C C . ASN B 1 434 ? 9.094 0.255 14.547 1 93.56 434 ASN B C 1
ATOM 9160 O O . ASN B 1 434 ? 8.852 1.338 15.086 1 93.56 434 ASN B O 1
ATOM 9164 N N . ALA B 1 435 ? 8.828 -0.881 15.141 1 90.44 435 ALA B N 1
ATOM 9165 C CA . ALA B 1 435 ? 8.203 -0.931 16.453 1 90.44 435 ALA B CA 1
ATOM 9166 C C . ALA B 1 435 ? 9.109 -0.299 17.516 1 90.44 435 ALA B C 1
ATOM 9168 O O . ALA B 1 435 ? 8.648 0.491 18.344 1 90.44 435 ALA B O 1
ATOM 9169 N N . VAL B 1 436 ? 10.328 -0.566 17.375 1 94.81 436 VAL B N 1
ATOM 9170 C CA . VAL B 1 436 ? 11.281 -0.04 18.344 1 94.81 436 VAL B CA 1
ATOM 9171 C C . VAL B 1 436 ? 11.508 1.45 18.094 1 94.81 436 VAL B C 1
ATOM 9173 O O . VAL B 1 436 ? 11.484 2.254 19.031 1 94.81 436 VAL B O 1
ATOM 9176 N N . ALA B 1 437 ? 11.656 1.805 16.875 1 95.88 437 ALA B N 1
ATOM 9177 C CA . ALA B 1 437 ? 11.953 3.191 16.516 1 95.88 437 ALA B CA 1
ATOM 9178 C C . ALA B 1 437 ? 10.773 4.105 16.844 1 95.88 437 ALA B C 1
ATOM 9180 O O . ALA B 1 437 ? 10.961 5.215 17.344 1 95.88 437 ALA B O 1
ATOM 9181 N N . GLN B 1 438 ? 9.562 3.668 16.578 1 88.81 438 GLN B N 1
ATOM 9182 C CA . GLN B 1 438 ? 8.375 4.484 16.812 1 88.81 438 GLN B CA 1
ATOM 9183 C C . GLN B 1 438 ? 8.156 4.719 18.312 1 88.81 438 GLN B C 1
ATOM 9185 O O . GLN B 1 438 ? 7.582 5.738 18.703 1 88.81 438 GLN B O 1
ATOM 9190 N N . SER B 1 439 ? 8.617 3.803 19.125 1 90.38 439 SER B N 1
ATOM 9191 C CA . SER B 1 439 ? 8.43 3.938 20.562 1 90.38 439 SER B CA 1
ATOM 9192 C C . SER B 1 439 ? 9.43 4.93 21.156 1 90.38 439 SER B C 1
ATOM 9194 O O . SER B 1 439 ? 9.203 5.461 22.25 1 90.38 439 SER B O 1
ATOM 9196 N N . LEU B 1 440 ? 10.422 5.27 20.406 1 92.56 440 LEU B N 1
ATOM 9197 C CA . LEU B 1 440 ? 11.492 6.074 21 1 92.56 440 LEU B CA 1
ATOM 9198 C C . LEU B 1 440 ? 11.484 7.484 20.422 1 92.56 440 LEU B C 1
ATOM 9200 O O . LEU B 1 440 ? 11.633 8.461 21.156 1 92.56 440 LEU B O 1
ATOM 9204 N N . GLN B 1 441 ? 11.398 7.562 19.078 1 91.94 441 GLN B N 1
ATOM 9205 C CA . GLN B 1 441 ? 11.516 8.859 18.422 1 91.94 441 GLN B CA 1
ATOM 9206 C C . GLN B 1 441 ? 10.523 8.969 17.266 1 91.94 441 GLN B C 1
ATOM 9208 O O . GLN B 1 441 ? 10.062 7.957 16.734 1 91.94 441 GLN B O 1
ATOM 9213 N N . PRO B 1 442 ? 10.164 10.195 16.906 1 90.62 442 PRO B N 1
ATOM 9214 C CA . PRO B 1 442 ? 9.391 10.375 15.672 1 90.62 442 PRO B CA 1
ATOM 9215 C C . PRO B 1 442 ? 10.219 10.086 14.414 1 90.62 442 PRO B C 1
ATOM 9217 O O . PRO B 1 442 ? 11.438 9.914 14.5 1 90.62 442 PRO B O 1
ATOM 9220 N N . SER B 1 443 ? 9.539 9.953 13.336 1 92.25 443 SER B N 1
ATOM 9221 C CA . SER B 1 443 ? 10.242 9.727 12.078 1 92.25 443 SER B CA 1
ATOM 9222 C C . SER B 1 443 ? 11.125 10.922 11.711 1 92.25 443 SER B C 1
ATOM 9224 O O . SER B 1 443 ? 10.961 12.008 12.266 1 92.25 443 SER B O 1
ATOM 9226 N N . LEU B 1 444 ? 12.031 10.734 10.875 1 95.06 444 LEU B N 1
ATOM 9227 C CA . LEU B 1 444 ? 12.93 11.797 10.445 1 95.06 444 LEU B CA 1
ATOM 9228 C C . LEU B 1 444 ? 12.156 12.961 9.852 1 95.06 444 LEU B C 1
ATOM 9230 O O . LEU B 1 444 ? 12.445 14.125 10.141 1 95.06 444 LEU B O 1
ATOM 9234 N N . TYR B 1 445 ? 11.195 12.703 9.094 1 93.06 445 TYR B N 1
ATOM 9235 C CA . TYR B 1 445 ? 10.422 13.742 8.422 1 93.06 445 TYR B CA 1
ATOM 9236 C C . TYR B 1 445 ? 9.531 14.484 9.406 1 93.06 445 TYR B C 1
ATOM 9238 O O . TYR B 1 445 ? 9.391 15.703 9.328 1 93.06 445 TYR B O 1
ATOM 9246 N N . ASP B 1 446 ? 8.977 13.773 10.344 1 89.69 446 ASP B N 1
ATOM 9247 C CA . ASP B 1 446 ? 8.188 14.422 11.383 1 89.69 446 ASP B CA 1
ATOM 9248 C C . ASP B 1 446 ? 9.062 15.281 12.289 1 89.69 446 ASP B C 1
ATOM 9250 O O . ASP B 1 446 ? 8.633 16.328 12.773 1 89.69 446 ASP B O 1
ATOM 9254 N N . SER B 1 447 ? 10.266 14.812 12.516 1 92.44 447 SER B N 1
ATOM 9255 C CA . SER B 1 447 ? 11.211 15.594 13.305 1 92.44 447 SER B CA 1
ATOM 9256 C C . SER B 1 447 ? 11.562 16.906 12.609 1 92.44 447 SER B C 1
ATOM 9258 O O . SER B 1 447 ? 11.672 17.953 13.25 1 92.44 447 SER B O 1
ATOM 9260 N N . ILE B 1 448 ? 11.688 16.875 11.344 1 91.88 448 ILE B N 1
ATOM 9261 C CA . ILE B 1 448 ? 12.016 18.078 10.578 1 91.88 448 ILE B CA 1
ATOM 9262 C C . ILE B 1 448 ? 10.82 19.031 10.578 1 91.88 448 ILE B C 1
ATOM 9264 O O . ILE B 1 448 ? 11 20.25 10.625 1 91.88 448 ILE B O 1
ATOM 9268 N N . ILE B 1 449 ? 9.625 18.453 10.492 1 88.69 449 ILE B N 1
ATOM 9269 C CA . ILE B 1 449 ? 8.422 19.281 10.539 1 88.69 449 ILE B CA 1
ATOM 9270 C C . ILE B 1 449 ? 8.359 20.016 11.875 1 88.69 449 ILE B C 1
ATOM 9272 O O . ILE B 1 449 ? 7.996 21.203 11.922 1 88.69 449 ILE B O 1
ATOM 9276 N N . ARG B 1 450 ? 8.766 19.359 12.906 1 84 450 ARG B N 1
ATOM 9277 C CA . ARG B 1 450 ? 8.758 19.969 14.234 1 84 450 ARG B CA 1
ATOM 9278 C C . ARG B 1 450 ? 9.836 21.031 14.344 1 84 450 ARG B C 1
ATOM 9280 O O . ARG B 1 450 ? 9.609 22.094 14.938 1 84 450 ARG B O 1
ATOM 9287 N N . ILE B 1 451 ? 10.961 20.75 13.781 1 85.12 451 ILE B N 1
ATOM 9288 C CA . ILE B 1 451 ? 12.078 21.688 13.844 1 85.12 451 ILE B CA 1
ATOM 9289 C C . ILE B 1 451 ? 11.75 22.938 13.031 1 85.12 451 ILE B C 1
ATOM 9291 O O . ILE B 1 451 ? 12.016 24.062 13.477 1 85.12 451 ILE B O 1
ATOM 9295 N N . LYS B 1 452 ? 11.117 22.719 11.828 1 82.62 452 LYS B N 1
ATOM 9296 C CA . LYS B 1 452 ? 10.766 23.844 10.969 1 82.62 452 LYS B CA 1
ATOM 9297 C C . LYS B 1 452 ? 9.445 24.469 11.383 1 82.62 452 LYS B C 1
ATOM 9299 O O . LYS B 1 452 ? 9.055 25.516 10.859 1 82.62 452 LYS B O 1
ATOM 9304 N N . LYS B 1 453 ? 8.68 23.859 12.336 1 75.69 453 LYS B N 1
ATOM 9305 C CA . LYS B 1 453 ? 7.402 24.344 12.852 1 75.69 453 LYS B CA 1
ATOM 9306 C C . LYS B 1 453 ? 6.391 24.531 11.719 1 75.69 453 LYS B C 1
ATOM 9308 O O . LYS B 1 453 ? 5.746 25.578 11.625 1 75.69 453 LYS B O 1
ATOM 9313 N N . LEU B 1 454 ? 6.387 23.578 10.883 1 74.12 454 LEU B N 1
ATOM 9314 C CA . LEU B 1 454 ? 5.379 23.609 9.828 1 74.12 454 LEU B CA 1
ATOM 9315 C C . LEU B 1 454 ? 3.996 23.297 10.383 1 74.12 454 LEU B C 1
ATOM 9317 O O . LEU B 1 454 ? 3.863 22.531 11.344 1 74.12 454 LEU B O 1
ATOM 9321 N N . PRO B 1 455 ? 3.012 23.953 9.883 1 63.53 455 PRO B N 1
ATOM 9322 C CA . PRO B 1 455 ? 1.661 23.688 10.391 1 63.53 455 PRO B CA 1
ATOM 9323 C C . PRO B 1 455 ? 1.171 22.281 10.07 1 63.53 455 PRO B C 1
ATOM 9325 O O . PRO B 1 455 ? 0.993 21.938 8.898 1 63.53 455 PRO B O 1
ATOM 9328 N N . TYR B 1 456 ? 1.471 21.266 10.914 1 62 456 TYR B N 1
ATOM 9329 C CA . TYR B 1 456 ? 1.115 19.875 10.711 1 62 456 TYR B CA 1
ATOM 9330 C C . TYR B 1 456 ? 0.361 19.312 11.914 1 62 456 TYR B C 1
ATOM 9332 O O . TYR B 1 456 ? 0.646 19.688 13.055 1 62 456 TYR B O 1
ATOM 9340 N N . LEU B 1 457 ? -0.815 18.734 11.516 1 60.94 457 LEU B N 1
ATOM 9341 C CA . LEU B 1 457 ? -1.536 18.047 12.586 1 60.94 457 LEU B CA 1
ATOM 9342 C C . LEU B 1 457 ? -0.877 16.719 12.914 1 60.94 457 LEU B C 1
ATOM 9344 O O . LEU B 1 457 ? -0.821 15.82 12.07 1 60.94 457 LEU B O 1
ATOM 9348 N N . PRO B 1 458 ? -0.162 16.734 14.047 1 60.09 458 PRO B N 1
ATOM 9349 C CA . PRO B 1 458 ? 0.487 15.461 14.398 1 60.09 458 PRO B CA 1
ATOM 9350 C C . PRO B 1 458 ? -0.512 14.328 14.625 1 60.09 458 PRO B C 1
ATOM 9352 O O . PRO B 1 458 ? -1.693 14.586 14.867 1 60.09 458 PRO B O 1
ATOM 9355 N N . GLU B 1 459 ? -0.076 13.07 14.383 1 60.5 459 GLU B N 1
ATOM 9356 C CA . GLU B 1 459 ? -0.917 11.898 14.594 1 60.5 459 GLU B CA 1
ATOM 9357 C C . GLU B 1 459 ? -1.215 11.695 16.078 1 60.5 459 GLU B C 1
ATOM 9359 O O . GLU B 1 459 ? -0.448 12.141 16.938 1 60.5 459 GLU B O 1
ATOM 9364 N N . LEU B 1 460 ? -2.598 11.352 16.328 1 56.25 460 LEU B N 1
ATOM 9365 C CA . LEU B 1 460 ? -2.986 11.047 17.703 1 56.25 460 LEU B CA 1
ATOM 9366 C C . LEU B 1 460 ? -2.236 9.82 18.219 1 56.25 460 LEU B C 1
ATOM 9368 O O . LEU B 1 460 ? -2.271 8.758 17.594 1 56.25 460 LEU B O 1
ATOM 9372 N N . GLY B 1 461 ? -0.978 9.938 18.656 1 50.22 461 GLY B N 1
ATOM 9373 C CA . GLY B 1 461 ? -0.171 8.836 19.156 1 50.22 461 GLY B CA 1
ATOM 9374 C C . GLY B 1 461 ? -0.977 7.809 19.938 1 50.22 461 GLY B C 1
ATOM 9375 O O . GLY B 1 461 ? -2.096 8.086 20.359 1 50.22 461 GLY B O 1
ATOM 9376 N N . TRP B 1 462 ? -0.76 6.434 19.891 1 47.72 462 TRP B N 1
ATOM 9377 C CA . TRP B 1 462 ? -1.369 5.27 20.516 1 47.72 462 TRP B CA 1
ATOM 9378 C C . TRP B 1 462 ? -1.647 5.539 22 1 47.72 462 TRP B C 1
ATOM 9380 O O . TRP B 1 462 ? -2.637 5.047 22.547 1 47.72 462 TRP B O 1
ATOM 9390 N N . GLY B 1 463 ? -0.783 6.051 22.703 1 43.16 463 GLY B N 1
ATOM 9391 C CA . GLY B 1 463 ? -0.694 5.82 24.141 1 43.16 463 GLY B CA 1
ATOM 9392 C C . GLY B 1 463 ? -1.651 6.68 24.938 1 43.16 463 GLY B C 1
ATOM 9393 O O . GLY B 1 463 ? -1.826 6.469 26.141 1 43.16 463 GLY B O 1
ATOM 9394 N N . HIS B 1 464 ? -2.084 7.77 24.562 1 45.28 464 HIS B N 1
ATOM 9395 C CA . HIS B 1 464 ? -2.625 8.578 25.641 1 45.28 464 HIS B CA 1
ATOM 9396 C C . HIS B 1 464 ? -4.148 8.547 25.641 1 45.28 464 HIS B C 1
ATOM 9398 O O . HIS B 1 464 ? -4.789 9.211 24.828 1 45.28 464 HIS B O 1
ATOM 9404 N N . GLN B 1 465 ? -4.68 7.5 26.234 1 45.09 465 GLN B N 1
ATOM 9405 C CA . GLN B 1 465 ? -6.102 7.363 26.531 1 45.09 465 GLN B CA 1
ATOM 9406 C C . GLN B 1 465 ? -6.727 8.719 26.859 1 45.09 465 GLN B C 1
ATOM 9408 O O . GLN B 1 465 ? -7.906 8.945 26.578 1 45.09 465 GLN B O 1
ATOM 9413 N N . GLU B 1 466 ? -5.887 9.516 27.422 1 48.91 466 GLU B N 1
ATOM 9414 C CA . GLU B 1 466 ? -6.414 10.789 27.906 1 48.91 466 GLU B CA 1
ATOM 9415 C C . GLU B 1 466 ? -6.801 11.703 26.75 1 48.91 466 GLU B C 1
ATOM 9417 O O . GLU B 1 466 ? -7.703 12.531 26.875 1 48.91 466 GLU B O 1
ATOM 9422 N N . LYS B 1 467 ? -6.227 11.375 25.688 1 54.28 467 LYS B N 1
ATOM 9423 C CA . LYS B 1 467 ? -6.465 12.266 24.562 1 54.28 467 LYS B CA 1
ATOM 9424 C C . LYS B 1 467 ? -7.844 12.023 23.953 1 54.28 467 LYS B C 1
ATOM 9426 O O . LYS B 1 467 ? -8.43 12.93 23.359 1 54.28 467 LYS B O 1
ATOM 9431 N N . TYR B 1 468 ? -8.203 10.859 24.391 1 52.62 468 TYR B N 1
ATOM 9432 C CA . TYR B 1 468 ? -9.531 10.531 23.906 1 52.62 468 TYR B CA 1
ATOM 9433 C C . TYR B 1 468 ? -10.609 11.188 24.75 1 52.62 468 TYR B C 1
ATOM 9435 O O . TYR B 1 468 ? -11.781 11.242 24.359 1 52.62 468 TYR B O 1
ATOM 9443 N N . ASN B 1 469 ? -10.086 11.805 25.875 1 58.31 469 ASN B N 1
ATOM 9444 C CA . ASN B 1 469 ? -11.055 12.445 26.75 1 58.31 469 ASN B CA 1
ATOM 9445 C C . ASN B 1 469 ? -11.109 13.953 26.516 1 58.31 469 ASN B C 1
ATOM 9447 O O . ASN B 1 469 ? -11.945 14.648 27.094 1 58.31 469 ASN B O 1
ATOM 9451 N N . VAL B 1 470 ? -10.281 14.531 25.672 1 70.12 470 VAL B N 1
ATOM 9452 C CA . VAL B 1 470 ? -10.297 15.961 25.391 1 70.12 470 VAL B CA 1
ATOM 9453 C C . VAL B 1 470 ? -11.367 16.266 24.344 1 70.12 470 VAL B C 1
ATOM 9455 O O . VAL B 1 470 ? -11.539 15.531 23.375 1 70.12 470 VAL B O 1
ATOM 9458 N N . ARG B 1 471 ? -12.188 17.219 24.812 1 76.31 471 ARG B N 1
ATOM 9459 C CA . ARG B 1 471 ? -13.273 17.625 23.922 1 76.31 471 ARG B CA 1
ATOM 9460 C C . ARG B 1 471 ? -12.969 18.969 23.266 1 76.31 471 ARG B C 1
ATOM 9462 O O . ARG B 1 471 ? -12.047 19.672 23.688 1 76.31 471 ARG B O 1
ATOM 9469 N N . VAL B 1 472 ? -13.648 19.266 22.281 1 82 472 VAL B N 1
ATOM 9470 C CA . VAL B 1 472 ? -13.461 20.484 21.516 1 82 472 VAL B CA 1
ATOM 9471 C C . VAL B 1 472 ? -13.672 21.703 22.406 1 82 472 VAL B C 1
ATOM 9473 O O . VAL B 1 472 ? -13.039 22.75 22.219 1 82 472 VAL B O 1
ATOM 9476 N N . GLU B 1 473 ? -14.508 21.594 23.406 1 79 473 GLU B N 1
ATOM 9477 C CA . GLU B 1 473 ? -14.789 22.688 24.328 1 79 473 GLU B CA 1
ATOM 9478 C C . GLU B 1 473 ? -13.547 23.109 25.094 1 79 473 GLU B C 1
ATOM 9480 O O . GLU B 1 473 ? -13.414 24.266 25.5 1 79 473 GLU B O 1
ATOM 9485 N N . ASP B 1 474 ? -12.695 22.203 25.25 1 77.69 474 ASP B N 1
ATOM 9486 C CA . ASP B 1 474 ? -11.492 22.469 26.031 1 77.69 474 ASP B CA 1
ATOM 9487 C C . ASP B 1 474 ? -10.43 23.172 25.188 1 77.69 474 ASP B C 1
ATOM 9489 O O . ASP B 1 474 ? -9.492 23.766 25.719 1 77.69 474 ASP B O 1
ATOM 9493 N N . ILE B 1 475 ? -10.57 23.141 23.938 1 81.12 475 ILE B N 1
ATOM 9494 C CA . ILE B 1 475 ? -9.477 23.625 23.109 1 81.12 475 ILE B CA 1
ATOM 9495 C C . ILE B 1 475 ? -9.953 24.812 22.25 1 81.12 475 ILE B C 1
ATOM 9497 O O . ILE B 1 475 ? -9.133 25.531 21.672 1 81.12 475 ILE B O 1
ATOM 9501 N N . MET B 1 476 ? -11.195 25.031 22.219 1 83.56 476 MET B N 1
ATOM 9502 C CA . MET B 1 476 ? -11.727 26.031 21.312 1 83.56 476 MET B CA 1
ATOM 9503 C C . MET B 1 476 ? -11.398 27.438 21.781 1 83.56 476 MET B C 1
ATOM 9505 O O . MET B 1 476 ? -11.141 27.656 22.969 1 83.56 476 MET B O 1
ATOM 9509 N N . VAL B 1 477 ? -11.234 28.312 20.844 1 82.44 477 VAL B N 1
ATOM 9510 C CA . VAL B 1 477 ? -11.109 29.734 21.141 1 82.44 477 VAL B CA 1
ATOM 9511 C C . VAL B 1 477 ? -12.5 30.359 21.266 1 82.44 477 VAL B C 1
ATOM 9513 O O . VAL B 1 477 ? -13.305 30.266 20.328 1 82.44 477 VAL B O 1
ATOM 9516 N N . ARG B 1 478 ? -12.859 30.828 22.312 1 82.75 478 ARG B N 1
ATOM 9517 C CA . ARG B 1 478 ? -14.211 31.328 22.578 1 82.75 478 ARG B CA 1
ATOM 9518 C C . ARG B 1 478 ? -14.391 32.75 22.031 1 82.75 478 ARG B C 1
ATOM 9520 O O . ARG B 1 478 ? -15.5 33.125 21.672 1 82.75 478 ARG B O 1
ATOM 9527 N N . ASP B 1 479 ? -13.281 33.469 21.953 1 78.25 479 ASP B N 1
ATOM 9528 C CA . ASP B 1 479 ? -13.422 34.844 21.5 1 78.25 479 ASP B CA 1
ATOM 9529 C C . ASP B 1 479 ? -13.281 34.938 19.969 1 78.25 479 ASP B C 1
ATOM 9531 O O . ASP B 1 479 ? -12.219 35.281 19.469 1 78.25 479 ASP B O 1
ATOM 9535 N N . VAL B 1 480 ? -14.414 34.469 19.281 1 81.38 480 VAL B N 1
ATOM 9536 C CA . VAL B 1 480 ? -14.375 34.5 17.812 1 81.38 480 VAL B CA 1
ATOM 9537 C C . VAL B 1 480 ? -15.016 35.781 17.297 1 81.38 480 VAL B C 1
ATOM 9539 O O . VAL B 1 480 ? -16.031 36.219 17.828 1 81.38 480 VAL B O 1
ATOM 9542 N N . ARG B 1 481 ? -14.289 36.406 16.453 1 82.31 481 ARG B N 1
ATOM 9543 C CA . ARG B 1 481 ? -14.852 37.594 15.836 1 82.31 481 ARG B CA 1
ATOM 9544 C C . ARG B 1 481 ? -15.93 37.219 14.82 1 82.31 481 ARG B C 1
ATOM 9546 O O . ARG B 1 481 ? -15.781 36.25 14.078 1 82.31 481 ARG B O 1
ATOM 9553 N N . TYR B 1 482 ? -17 37.812 14.898 1 86.38 482 TYR B N 1
ATOM 9554 C CA . TYR B 1 482 ? -18.141 37.5 14.039 1 86.38 482 TYR B CA 1
ATOM 9555 C C . TYR B 1 482 ? -18.75 38.781 13.461 1 86.38 482 TYR B C 1
ATOM 9557 O O . TYR B 1 482 ? -18.453 39.875 13.93 1 86.38 482 TYR B O 1
ATOM 9565 N N . ILE B 1 483 ? -19.422 38.594 12.359 1 86 483 ILE B N 1
ATOM 9566 C CA . ILE B 1 483 ? -20.203 39.656 11.742 1 86 483 ILE B CA 1
ATOM 9567 C C . ILE B 1 483 ? -21.688 39.375 11.867 1 86 483 ILE B C 1
ATOM 9569 O O . ILE B 1 483 ? -22.094 38.219 11.766 1 86 483 ILE B O 1
ATOM 9573 N N . THR B 1 484 ? -22.406 40.375 12.195 1 85.88 484 THR B N 1
ATOM 9574 C CA . THR B 1 484 ? -23.859 40.219 12.312 1 85.88 484 THR B CA 1
ATOM 9575 C C . THR B 1 484 ? -24.562 40.562 11.008 1 85.88 484 THR B C 1
ATOM 9577 O O . THR B 1 484 ? -24 41.281 10.164 1 85.88 484 THR B O 1
ATOM 9580 N N . LEU B 1 485 ? -25.656 39.938 10.82 1 83.44 485 LEU B N 1
ATOM 9581 C CA . LEU B 1 485 ? -26.422 40.188 9.602 1 83.44 485 LEU B CA 1
ATOM 9582 C C . LEU B 1 485 ? -26.828 41.656 9.492 1 83.44 485 LEU B C 1
ATOM 9584 O O . LEU B 1 485 ? -26.859 42.188 8.398 1 83.44 485 LEU B O 1
ATOM 9588 N N . ASN B 1 486 ? -27.156 42.281 10.617 1 79.56 486 ASN B N 1
ATOM 9589 C CA . ASN B 1 486 ? -27.578 43.656 10.617 1 79.56 486 ASN B CA 1
ATOM 9590 C C . ASN B 1 486 ? -26.438 44.594 10.992 1 79.56 486 ASN B C 1
ATOM 9592 O O . ASN B 1 486 ? -26.656 45.594 11.664 1 79.56 486 ASN B O 1
ATOM 9596 N N . CYS B 1 487 ? -25.328 44.25 10.492 1 84.56 487 CYS B N 1
ATOM 9597 C CA . CYS B 1 487 ? -24.188 45.094 10.836 1 84.56 487 CYS B CA 1
ATOM 9598 C C . CYS B 1 487 ? -24.031 46.219 9.828 1 84.56 487 CYS B C 1
ATOM 9600 O O . CYS B 1 487 ? -24.672 46.219 8.781 1 84.56 487 CYS B O 1
ATOM 9602 N N . ARG B 1 488 ? -23.391 47.281 10.289 1 85.81 488 ARG B N 1
ATOM 9603 C CA . ARG B 1 488 ? -23.062 48.406 9.438 1 85.81 488 ARG B CA 1
ATOM 9604 C C . ARG B 1 488 ? -21.719 48.188 8.742 1 85.81 488 ARG B C 1
ATOM 9606 O O . ARG B 1 488 ? -20.938 47.344 9.133 1 85.81 488 ARG B O 1
ATOM 9613 N N . TYR B 1 489 ? -21.578 48.875 7.715 1 89.31 489 TYR B N 1
ATOM 9614 C CA . TYR B 1 489 ? -20.328 48.781 6.961 1 89.31 489 TYR B CA 1
ATOM 9615 C C . TYR B 1 489 ? -19.141 49.156 7.828 1 89.31 489 TYR B C 1
ATOM 9617 O O . TYR B 1 489 ? -18.031 48.656 7.629 1 89.31 489 TYR B O 1
ATOM 9625 N N . ARG B 1 490 ? -19.359 49.969 8.789 1 86.88 490 ARG B N 1
ATOM 9626 C CA . ARG B 1 490 ? -18.312 50.312 9.734 1 86.88 490 ARG B CA 1
ATOM 9627 C C . ARG B 1 490 ? -17.844 49.094 10.523 1 86.88 490 ARG B C 1
ATOM 9629 O O . ARG B 1 490 ? -16.656 48.906 10.766 1 86.88 490 ARG B O 1
ATOM 9636 N N . ASP B 1 491 ? -18.766 48.344 10.883 1 86.75 491 ASP B N 1
ATOM 9637 C CA . ASP B 1 491 ? -18.453 47.125 11.625 1 86.75 491 ASP B CA 1
ATOM 9638 C C . ASP B 1 491 ? -17.625 46.156 10.789 1 86.75 491 ASP B C 1
ATOM 9640 O O . ASP B 1 491 ? -16.75 45.469 11.312 1 86.75 491 ASP B O 1
ATOM 9644 N N . LEU B 1 492 ? -17.938 46.094 9.562 1 87.81 492 LEU B N 1
ATOM 9645 C CA . LEU B 1 492 ? -17.188 45.25 8.664 1 87.81 492 LEU B CA 1
ATOM 9646 C C . LEU B 1 492 ? -15.734 45.719 8.555 1 87.81 492 LEU B C 1
ATOM 9648 O O . LEU B 1 492 ? -14.812 44.906 8.531 1 87.81 492 LEU B O 1
ATOM 9652 N N . GLN B 1 493 ? -15.68 47.031 8.469 1 86.56 493 GLN B N 1
ATOM 9653 C CA . GLN B 1 493 ? -14.336 47.594 8.398 1 86.56 493 GLN B CA 1
ATOM 9654 C C . GLN B 1 493 ? -13.547 47.312 9.672 1 86.56 493 GLN B C 1
ATOM 9656 O O . GLN B 1 493 ? -12.359 46.969 9.617 1 86.56 493 GLN B O 1
ATOM 9661 N N . ASP B 1 494 ? -14.203 47.375 10.734 1 86 494 ASP B N 1
ATOM 9662 C CA . ASP B 1 494 ? -13.555 47.094 12.008 1 86 494 ASP B CA 1
ATOM 9663 C C . ASP B 1 494 ? -13.18 45.625 12.117 1 86 494 ASP B C 1
ATOM 9665 O O . ASP B 1 494 ? -12.117 45.281 12.633 1 86 494 ASP B O 1
ATOM 9669 N N . ALA B 1 495 ? -14.016 44.781 11.656 1 84.75 495 ALA B N 1
ATOM 9670 C CA . ALA B 1 495 ? -13.758 43.344 11.695 1 84.75 495 ALA B CA 1
ATOM 9671 C C . ALA B 1 495 ? -12.562 43 10.812 1 84.75 495 ALA B C 1
ATOM 9673 O O . ALA B 1 495 ? -11.781 42.125 11.172 1 84.75 495 ALA B O 1
ATOM 9674 N N . LEU B 1 496 ? -12.508 43.594 9.703 1 84.69 496 LEU B N 1
ATOM 9675 C CA . LEU B 1 496 ? -11.398 43.344 8.789 1 84.69 496 LEU B CA 1
ATOM 9676 C C . LEU B 1 496 ? -10.078 43.812 9.375 1 84.69 496 LEU B C 1
ATOM 9678 O O . LEU B 1 496 ? -9.031 43.188 9.148 1 84.69 496 LEU B O 1
ATOM 9682 N N . HIS B 1 497 ? -10.195 44.906 10.125 1 80.12 497 HIS B N 1
ATOM 9683 C CA . HIS B 1 497 ? -8.984 45.469 10.719 1 80.12 497 HIS B CA 1
ATOM 9684 C C . HIS B 1 497 ? -8.57 44.688 11.961 1 80.12 497 HIS B C 1
ATOM 9686 O O . HIS B 1 497 ? -7.383 44.625 12.289 1 80.12 497 HIS B O 1
ATOM 9692 N N . SER B 1 498 ? -9.5 44.031 12.539 1 75.62 498 SER B N 1
ATOM 9693 C CA . SER B 1 498 ? -9.219 43.406 13.828 1 75.62 498 SER B CA 1
ATOM 9694 C C . SER B 1 498 ? -8.828 41.938 13.672 1 75.62 498 SER B C 1
ATOM 9696 O O . SER B 1 498 ? -8.258 41.344 14.586 1 75.62 498 SER B O 1
ATOM 9698 N N . THR B 1 499 ? -9.195 41.375 12.562 1 75.31 499 THR B N 1
ATOM 9699 C CA . THR B 1 499 ? -8.898 39.938 12.469 1 75.31 499 THR B CA 1
ATOM 9700 C C . THR B 1 499 ? -8.18 39.625 11.164 1 75.31 499 THR B C 1
ATOM 9702 O O . THR B 1 499 ? -8.383 40.281 10.156 1 75.31 499 THR B O 1
ATOM 9705 N N . LYS B 1 500 ? -7.277 38.656 11.281 1 70.62 500 LYS B N 1
ATOM 9706 C CA . LYS B 1 500 ? -6.535 38.219 10.109 1 70.62 500 LYS B CA 1
ATOM 9707 C C . LYS B 1 500 ? -7.055 36.875 9.609 1 70.62 500 LYS B C 1
ATOM 9709 O O . LYS B 1 500 ? -6.402 36.219 8.797 1 70.62 500 LYS B O 1
ATOM 9714 N N . MET B 1 501 ? -8.234 36.562 9.969 1 76.56 501 MET B N 1
ATOM 9715 C CA . MET B 1 501 ? -8.766 35.25 9.562 1 76.56 501 MET B CA 1
ATOM 9716 C C . MET B 1 501 ? -9.305 35.281 8.141 1 76.56 501 MET B C 1
ATOM 9718 O O . MET B 1 501 ? -9.781 36.344 7.688 1 76.56 501 MET B O 1
ATOM 9722 N N . LYS B 1 502 ? -9.195 34.188 7.469 1 75.56 502 LYS B N 1
ATOM 9723 C CA . LYS B 1 502 ? -9.625 34.125 6.074 1 75.56 502 LYS B CA 1
ATOM 9724 C C . LYS B 1 502 ? -11.148 34.125 5.973 1 75.56 502 LYS B C 1
ATOM 9726 O O . LYS B 1 502 ? -11.703 34.594 4.973 1 75.56 502 LYS B O 1
ATOM 9731 N N . SER B 1 503 ? -11.781 33.562 6.938 1 80.56 503 SER B N 1
ATOM 9732 C CA . SER B 1 503 ? -13.242 33.5 6.918 1 80.56 503 SER B CA 1
ATOM 9733 C C . SER B 1 503 ? -13.828 33.969 8.25 1 80.56 503 SER B C 1
ATOM 9735 O O . SER B 1 503 ? -13.242 33.719 9.305 1 80.56 503 SER B O 1
ATOM 9737 N N . LEU B 1 504 ? -14.828 34.812 8.156 1 85.94 504 LEU B N 1
ATOM 9738 C CA . LEU B 1 504 ? -15.5 35.312 9.352 1 85.94 504 LEU B CA 1
ATOM 9739 C C . LEU B 1 504 ? -16.891 34.688 9.469 1 85.94 504 LEU B C 1
ATOM 9741 O O . LEU B 1 504 ? -17.578 34.469 8.461 1 85.94 504 LEU B O 1
ATOM 9745 N N . ALA B 1 505 ? -17.188 34.406 10.68 1 87.19 505 ALA B N 1
ATOM 9746 C CA . ALA B 1 505 ? -18.5 33.812 10.953 1 87.19 505 ALA B CA 1
ATOM 9747 C C . ALA B 1 505 ? -19.594 34.875 10.859 1 87.19 505 ALA B C 1
ATOM 9749 O O . ALA B 1 505 ? -19.406 36 11.281 1 87.19 505 ALA B O 1
ATOM 9750 N N . LEU B 1 506 ? -20.625 34.562 10.141 1 85.19 506 LEU B N 1
ATOM 9751 C CA . LEU B 1 506 ? -21.812 35.406 10.039 1 85.19 506 LEU B CA 1
ATOM 9752 C C . LEU B 1 506 ? -22.906 34.906 10.992 1 85.19 506 LEU B C 1
ATOM 9754 O O . LEU B 1 506 ? -23.344 33.75 10.891 1 85.19 506 LEU B O 1
ATOM 9758 N N . VAL B 1 507 ? -23.188 35.844 11.945 1 84.88 507 VAL B N 1
ATOM 9759 C CA . VAL B 1 507 ? -24.203 35.469 12.93 1 84.88 507 VAL B CA 1
ATOM 9760 C C . VAL B 1 507 ? -25.453 36.312 12.742 1 84.88 507 VAL B C 1
ATOM 9762 O O . VAL B 1 507 ? -25.375 37.406 12.156 1 84.88 507 VAL B O 1
ATOM 9765 N N . GLU B 1 508 ? -26.562 35.844 13.125 1 80.19 508 GLU B N 1
ATOM 9766 C CA . GLU B 1 508 ? -27.812 36.594 12.977 1 80.19 508 GLU B CA 1
ATOM 9767 C C . GLU B 1 508 ? -27.812 37.875 13.805 1 80.19 508 GLU B C 1
ATOM 9769 O O . GLU B 1 508 ? -28.078 38.969 13.281 1 80.19 508 GLU B O 1
ATOM 9774 N N . SER B 1 509 ? -27.656 37.75 15.078 1 80.12 509 SER B N 1
ATOM 9775 C CA . SER B 1 509 ? -27.594 38.906 15.984 1 80.12 509 SER B CA 1
ATOM 9776 C C . SER B 1 509 ? -26.578 38.656 17.094 1 80.12 509 SER B C 1
ATOM 9778 O O . SER B 1 509 ? -26.188 37.531 17.359 1 80.12 509 SER B O 1
ATOM 9780 N N . ALA B 1 510 ? -26.078 39.75 17.656 1 80.12 510 ALA B N 1
ATOM 9781 C CA . ALA B 1 510 ? -25.109 39.656 18.75 1 80.12 510 ALA B CA 1
ATOM 9782 C C . ALA B 1 510 ? -25.734 38.969 19.969 1 80.12 510 ALA B C 1
ATOM 9784 O O . ALA B 1 510 ? -25.016 38.375 20.781 1 80.12 510 ALA B O 1
ATOM 9785 N N . GLU B 1 511 ? -27 39.062 20 1 77.12 511 GLU B N 1
ATOM 9786 C CA . GLU B 1 511 ? -27.688 38.438 21.125 1 77.12 511 GLU B CA 1
ATOM 9787 C C . GLU B 1 511 ? -27.938 36.938 20.891 1 77.12 511 GLU B C 1
ATOM 9789 O O . GLU B 1 511 ? -27.672 36.125 21.766 1 77.12 511 GLU B O 1
ATOM 9794 N N . SER B 1 512 ? -28.312 36.625 19.734 1 73.75 512 SER B N 1
ATOM 9795 C CA . SER B 1 512 ? -28.656 35.219 19.453 1 73.75 512 SER B CA 1
ATOM 9796 C C . SER B 1 512 ? -27.406 34.406 19.078 1 73.75 512 SER B C 1
ATOM 9798 O O . SER B 1 512 ? -27.328 33.219 19.391 1 73.75 512 SER B O 1
ATOM 9800 N N . MET B 1 513 ? -26.438 34.906 18.625 1 80.06 513 MET B N 1
ATOM 9801 C CA . MET B 1 513 ? -25.172 34.312 18.188 1 80.06 513 MET B CA 1
ATOM 9802 C C . MET B 1 513 ? -25.422 33.062 17.344 1 80.06 513 MET B C 1
ATOM 9804 O O . MET B 1 513 ? -24.609 32.156 17.344 1 80.06 513 MET B O 1
ATOM 9808 N N . ILE B 1 514 ? -26.484 33.031 16.641 1 74.62 514 ILE B N 1
ATOM 9809 C CA . ILE B 1 514 ? -26.781 31.922 15.75 1 74.62 514 ILE B CA 1
ATOM 9810 C C . ILE B 1 514 ? -25.922 32.031 14.492 1 74.62 514 ILE B C 1
ATOM 9812 O O . ILE B 1 514 ? -25.875 33.062 13.844 1 74.62 514 ILE B O 1
ATOM 9816 N N . LEU B 1 515 ? -25.25 30.953 14.195 1 78.81 515 LEU B N 1
ATOM 9817 C CA . LEU B 1 515 ? -24.328 30.953 13.07 1 78.81 515 LEU B CA 1
ATOM 9818 C C . LEU B 1 515 ? -25.078 30.797 11.75 1 78.81 515 LEU B C 1
ATOM 9820 O O . LEU B 1 515 ? -25.797 29.812 11.547 1 78.81 515 LEU B O 1
ATOM 9824 N N . LEU B 1 516 ? -24.969 31.75 10.852 1 70.88 516 LEU B N 1
ATOM 9825 C CA . LEU B 1 516 ? -25.641 31.719 9.547 1 70.88 516 LEU B CA 1
ATOM 9826 C C . LEU B 1 516 ? -24.688 31.219 8.469 1 70.88 516 LEU B C 1
ATOM 9828 O O . LEU B 1 516 ? -25.109 30.609 7.492 1 70.88 516 LEU B O 1
ATOM 9832 N N . GLY B 1 517 ? -23.516 31.391 8.562 1 76.25 517 GLY B N 1
ATOM 9833 C CA . GLY B 1 517 ? -22.547 31.031 7.551 1 76.25 517 GLY B CA 1
ATOM 9834 C C . GLY B 1 517 ? -21.188 31.688 7.777 1 76.25 517 GLY B C 1
ATOM 9835 O O . GLY B 1 517 ? -20.875 32.094 8.898 1 76.25 517 GLY B O 1
ATOM 9836 N N . SER B 1 518 ? -20.422 31.438 6.77 1 80.81 518 SER B N 1
ATOM 9837 C CA . SER B 1 518 ? -19.094 32.062 6.812 1 80.81 518 SER B CA 1
ATOM 9838 C C . SER B 1 518 ? -18.859 32.906 5.57 1 80.81 518 SER B C 1
ATOM 9840 O O . SER B 1 518 ? -19.359 32.625 4.492 1 80.81 518 SER B O 1
ATOM 9842 N N . VAL B 1 519 ? -18.297 34.094 5.766 1 81.56 519 VAL B N 1
ATOM 9843 C CA . VAL B 1 519 ? -17.984 35 4.676 1 81.56 519 VAL B CA 1
ATOM 9844 C C . VAL B 1 519 ? -16.469 35.156 4.527 1 81.56 519 VAL B C 1
ATOM 9846 O O . VAL B 1 519 ? -15.758 35.312 5.52 1 81.56 519 VAL B O 1
ATOM 9849 N N . ASP B 1 520 ? -16.094 35 3.346 1 82.44 520 ASP B N 1
ATOM 9850 C CA . ASP B 1 520 ? -14.664 35.125 3.074 1 82.44 520 ASP B CA 1
ATOM 9851 C C . ASP B 1 520 ? -14.203 36.562 3.213 1 82.44 520 ASP B C 1
ATOM 9853 O O . ASP B 1 520 ? -14.945 37.5 2.871 1 82.44 520 ASP B O 1
ATOM 9857 N N . ARG B 1 521 ? -13.062 36.719 3.65 1 84.25 521 ARG B N 1
ATOM 9858 C CA . ARG B 1 521 ? -12.492 38.031 3.854 1 84.25 521 ARG B CA 1
ATOM 9859 C C . ARG B 1 521 ? -12.469 38.844 2.551 1 84.25 521 ARG B C 1
ATOM 9861 O O . ARG B 1 521 ? -12.742 40.031 2.545 1 84.25 521 ARG B O 1
ATOM 9868 N N . THR B 1 522 ? -12.25 38.125 1.479 1 81.56 522 THR B N 1
ATOM 9869 C CA . THR B 1 522 ? -12.18 38.812 0.183 1 81.56 522 THR B CA 1
ATOM 9870 C C . THR B 1 522 ? -13.547 39.344 -0.218 1 81.56 522 THR B C 1
ATOM 9872 O O . THR B 1 522 ? -13.648 40.438 -0.812 1 81.56 522 THR B O 1
ATOM 9875 N N . GLN B 1 523 ? -14.484 38.656 0.179 1 82.81 523 GLN B N 1
ATOM 9876 C CA . GLN B 1 523 ? -15.836 39.094 -0.134 1 82.81 523 GLN B CA 1
ATOM 9877 C C . GLN B 1 523 ? -16.219 40.312 0.709 1 82.81 523 GLN B C 1
ATOM 9879 O O . GLN B 1 523 ? -16.891 41.219 0.225 1 82.81 523 GLN B O 1
ATOM 9884 N N . ILE B 1 524 ? -15.781 40.344 1.852 1 85.38 524 ILE B N 1
ATOM 9885 C CA . ILE B 1 524 ? -16.047 41.469 2.738 1 85.38 524 ILE B CA 1
ATOM 9886 C C . ILE B 1 524 ? -15.32 42.719 2.232 1 85.38 524 ILE B C 1
ATOM 9888 O O . ILE B 1 524 ? -15.875 43.812 2.227 1 85.38 524 ILE B O 1
ATOM 9892 N N . GLY B 1 525 ? -14.156 42.5 1.748 1 83.94 525 GLY B N 1
ATOM 9893 C CA . GLY B 1 525 ? -13.406 43.594 1.157 1 83.94 525 GLY B CA 1
ATOM 9894 C C . GLY B 1 525 ? -14.062 44.156 -0.093 1 83.94 525 GLY B C 1
ATOM 9895 O O . GLY B 1 525 ? -14.094 45.375 -0.286 1 83.94 525 GLY B O 1
ATOM 9896 N N . SER B 1 526 ? -14.578 43.281 -0.822 1 84.06 526 SER B N 1
ATOM 9897 C CA . SER B 1 526 ? -15.25 43.75 -2.041 1 84.06 526 SER B CA 1
ATOM 9898 C C . SER B 1 526 ? -16.531 44.5 -1.72 1 84.06 526 SER B C 1
ATOM 9900 O O . SER B 1 526 ? -16.859 45.469 -2.404 1 84.06 526 SER B O 1
ATOM 9902 N N . LEU B 1 527 ? -17.156 44.094 -0.729 1 85.12 527 LEU B N 1
ATOM 9903 C CA . LEU B 1 527 ? -18.375 44.781 -0.315 1 85.12 527 LEU B CA 1
ATOM 9904 C C . LEU B 1 527 ? -18.047 46.219 0.156 1 85.12 527 LEU B C 1
ATOM 9906 O O . LEU B 1 527 ? -18.766 47.156 -0.178 1 85.12 527 LEU B O 1
ATOM 9910 N N . LEU B 1 528 ? -16.969 46.344 0.82 1 85.19 528 LEU B N 1
ATOM 9911 C CA . LEU B 1 528 ? -16.547 47.625 1.328 1 85.19 528 LEU B CA 1
ATOM 9912 C C . LEU B 1 528 ? -16.047 48.531 0.194 1 85.19 528 LEU B C 1
ATOM 9914 O O . LEU B 1 528 ? -16.344 49.719 0.166 1 85.19 528 LEU B O 1
ATOM 9918 N N . HIS B 1 529 ? -15.469 47.875 -0.707 1 83.25 529 HIS B N 1
ATOM 9919 C CA . HIS B 1 529 ? -14.961 48.656 -1.846 1 83.25 529 HIS B CA 1
ATOM 9920 C C . HIS B 1 529 ? -16.109 49.125 -2.742 1 83.25 529 HIS B C 1
ATOM 9922 O O . HIS B 1 529 ? -16.047 50.219 -3.285 1 83.25 529 HIS B O 1
ATOM 9928 N N . ASP B 1 530 ? -16.984 48.312 -2.834 1 82 530 ASP B N 1
ATOM 9929 C CA . ASP B 1 530 ? -18.125 48.688 -3.65 1 82 530 ASP B CA 1
ATOM 9930 C C . ASP B 1 530 ? -18.906 49.844 -3.004 1 82 530 ASP B C 1
ATOM 9932 O O . ASP B 1 530 ? -19.438 50.688 -3.701 1 82 530 ASP B O 1
ATOM 9936 N N . GLN B 1 531 ? -19 49.812 -1.752 1 82.69 531 GLN B N 1
ATOM 9937 C CA . GLN B 1 531 ? -19.75 50.844 -1.036 1 82.69 531 GLN B CA 1
ATOM 9938 C C . GLN B 1 531 ? -18.984 52.188 -1.035 1 82.69 531 GLN B C 1
ATOM 9940 O O . GLN B 1 531 ? -19.609 53.25 -1.054 1 82.69 531 GLN B O 1
ATOM 9945 N N . LEU B 1 532 ? -17.672 52.094 -1.07 1 78.88 532 LEU B N 1
ATOM 9946 C CA . LEU B 1 532 ? -16.844 53.281 -1.079 1 78.88 532 LEU B CA 1
ATOM 9947 C C . LEU B 1 532 ? -16.25 53.531 -2.459 1 78.88 532 LEU B C 1
ATOM 9949 O O . LEU B 1 532 ? -15.203 54.188 -2.584 1 78.88 532 LEU B O 1
ATOM 9953 N N . SER B 1 533 ? -16.953 53 -3.385 1 77.75 533 SER B N 1
ATOM 9954 C CA . SER B 1 533 ? -16.422 53.094 -4.742 1 77.75 533 SER B CA 1
ATOM 9955 C C . SER B 1 533 ? -16.328 54.531 -5.227 1 77.75 533 SER B C 1
ATOM 9957 O O . SER B 1 533 ? -17.078 55.375 -4.773 1 77.75 533 SER B O 1
ATOM 9959 N N . TYR B 1 534 ? -15.414 54.781 -6.047 1 76.19 534 TYR B N 1
ATOM 9960 C CA . TYR B 1 534 ? -15.172 56.062 -6.668 1 76.19 534 TYR B CA 1
ATOM 9961 C C . TYR B 1 534 ? -16.375 56.531 -7.492 1 76.19 534 TYR B C 1
ATOM 9963 O O . TYR B 1 534 ? -16.734 57.688 -7.488 1 76.19 534 TYR B O 1
ATOM 9971 N N . VAL B 1 535 ? -17 55.531 -8.016 1 75.25 535 VAL B N 1
ATOM 9972 C CA . VAL B 1 535 ? -18.141 55.875 -8.859 1 75.25 535 VAL B CA 1
ATOM 9973 C C . VAL B 1 535 ? -19.266 56.469 -8.008 1 75.25 535 VAL B C 1
ATOM 9975 O O . VAL B 1 535 ? -19.875 57.469 -8.398 1 75.25 535 VAL B O 1
ATOM 9978 N N . ARG B 1 536 ? -19.375 55.906 -6.801 1 79.81 536 ARG B N 1
ATOM 9979 C CA . ARG B 1 536 ? -20.406 56.438 -5.914 1 79.81 536 ARG B CA 1
ATOM 9980 C C . ARG B 1 536 ? -20.016 57.781 -5.328 1 79.81 536 ARG B C 1
ATOM 9982 O O . ARG B 1 536 ? -20.859 58.656 -5.156 1 79.81 536 ARG B O 1
ATOM 9989 N N . ARG B 1 537 ? -18.859 57.969 -5.16 1 79.06 537 ARG B N 1
ATOM 9990 C CA . ARG B 1 537 ? -18.328 59.219 -4.672 1 79.06 537 ARG B CA 1
ATOM 9991 C C . ARG B 1 537 ? -18.484 60.344 -5.719 1 79.06 537 ARG B C 1
ATOM 9993 O O . ARG B 1 537 ? -18.875 61.469 -5.391 1 79.06 537 ARG B O 1
ATOM 10000 N N . ARG B 1 538 ? -18.297 59.969 -6.945 1 76.44 538 ARG B N 1
ATOM 10001 C CA . ARG B 1 538 ? -18.438 60.938 -8.039 1 76.44 538 ARG B CA 1
ATOM 10002 C C . ARG B 1 538 ? -19.891 61.312 -8.25 1 76.44 538 ARG B C 1
ATOM 10004 O O . ARG B 1 538 ? -20.219 62.5 -8.484 1 76.44 538 ARG B O 1
ATOM 10011 N N . GLN B 1 539 ? -20.562 60.344 -8.117 1 77.94 539 GLN B N 1
ATOM 10012 C CA . GLN B 1 539 ? -21.984 60.625 -8.305 1 77.94 539 GLN B CA 1
ATOM 10013 C C . GLN B 1 539 ? -22.516 61.531 -7.211 1 77.94 539 GLN B C 1
ATOM 10015 O O . GLN B 1 539 ? -23.312 62.438 -7.488 1 77.94 539 GLN B O 1
ATOM 10020 N N . PHE B 1 540 ? -22.016 61.375 -6.051 1 78.81 540 PHE B N 1
ATOM 10021 C CA . PHE B 1 540 ? -22.422 62.219 -4.93 1 78.81 540 PHE B CA 1
ATOM 10022 C C . PHE B 1 540 ? -21.922 63.625 -5.125 1 78.81 540 PHE B C 1
ATOM 10024 O O . PHE B 1 540 ? -22.656 64.625 -4.898 1 78.81 540 PHE B O 1
ATOM 10031 N N . MET B 1 541 ? -20.812 63.812 -5.645 1 77.25 541 MET B N 1
ATOM 10032 C CA . MET B 1 541 ? -20.219 65.125 -5.875 1 77.25 541 MET B CA 1
ATOM 10033 C C . MET B 1 541 ? -20.938 65.812 -7.02 1 77.25 541 MET B C 1
ATOM 10035 O O . MET B 1 541 ? -21.141 67.062 -6.961 1 77.25 541 MET B O 1
ATOM 10039 N N . GLN B 1 542 ? -21.312 65.062 -7.977 1 77.75 542 GLN B N 1
ATOM 10040 C CA . GLN B 1 542 ? -22.031 65.625 -9.109 1 77.75 542 GLN B CA 1
ATOM 10041 C C . GLN B 1 542 ? -23.422 66.062 -8.703 1 77.75 542 GLN B C 1
ATOM 10043 O O . GLN B 1 542 ? -23.891 67.125 -9.117 1 77.75 542 GLN B O 1
ATOM 10048 N N . GLU B 1 543 ? -23.891 65.312 -7.906 1 77.88 543 GLU B N 1
ATOM 10049 C CA . GLU B 1 543 ? -25.234 65.625 -7.449 1 77.88 543 GLU B CA 1
ATOM 10050 C C . GLU B 1 543 ? -25.219 66.875 -6.543 1 77.88 543 GLU B C 1
ATOM 10052 O O . GLU B 1 543 ? -26.109 67.688 -6.613 1 77.88 543 GLU B O 1
ATOM 10057 N N . LYS B 1 544 ? -24.25 67 -5.824 1 75.81 544 LYS B N 1
ATOM 10058 C CA . LYS B 1 544 ? -24.125 68.125 -4.941 1 75.81 544 LYS B CA 1
ATOM 10059 C C . LYS B 1 544 ? -23.828 69.375 -5.738 1 75.81 544 LYS B C 1
ATOM 10061 O O . LYS B 1 544 ? -24.359 70.5 -5.438 1 75.81 544 LYS B O 1
ATOM 10066 N N . THR B 1 545 ? -23.062 69.312 -6.781 1 73.56 545 THR B N 1
ATOM 10067 C CA . THR B 1 545 ? -22.75 70.438 -7.637 1 73.56 545 THR B CA 1
ATOM 10068 C C . THR B 1 545 ? -23.984 70.875 -8.414 1 73.56 545 THR B C 1
ATOM 10070 O O . THR B 1 545 ? -24.203 72.062 -8.594 1 73.56 545 THR B O 1
ATOM 10073 N N . ARG B 1 546 ? -24.75 70 -8.68 1 71.94 546 ARG B N 1
ATOM 10074 C CA . ARG B 1 546 ? -25.969 70.312 -9.414 1 71.94 546 ARG B CA 1
ATOM 10075 C C . ARG B 1 546 ? -27 71 -8.5 1 71.94 546 ARG B C 1
ATOM 10077 O O . ARG B 1 546 ? -27.688 71.938 -8.914 1 71.94 546 ARG B O 1
ATOM 10084 N N . LEU B 1 547 ? -26.938 70.625 -7.348 1 70.88 547 LEU B N 1
ATOM 10085 C CA . LEU B 1 547 ? -27.859 71.188 -6.391 1 70.88 547 LEU B CA 1
ATOM 10086 C C . LEU B 1 547 ? -27.422 72.625 -6.004 1 70.88 547 LEU B C 1
ATOM 10088 O O . LEU B 1 547 ? -28.25 73.5 -5.844 1 70.88 547 LEU B O 1
ATOM 10092 N N . GLU B 1 548 ? -26.234 72.812 -5.988 1 67.31 548 GLU B N 1
ATOM 10093 C CA . GLU B 1 548 ? -25.703 74.125 -5.707 1 67.31 548 GLU B CA 1
ATOM 10094 C C . GLU B 1 548 ? -25.953 75.125 -6.879 1 67.31 548 GLU B C 1
ATOM 10096 O O . GLU B 1 548 ? -26.234 76.25 -6.676 1 67.31 548 GLU B O 1
ATOM 10101 N N . HIS B 1 549 ? -26.031 74.625 -8.039 1 65.62 549 HIS B N 1
ATOM 10102 C CA . HIS B 1 549 ? -26.328 75.438 -9.211 1 65.62 549 HIS B CA 1
ATOM 10103 C C . HIS B 1 549 ? -27.812 75.75 -9.305 1 65.62 549 HIS B C 1
ATOM 10105 O O . HIS B 1 549 ? -28.188 76.875 -9.711 1 65.62 549 HIS B O 1
ATOM 10111 N N . ARG B 1 550 ? -28.562 74.938 -8.891 1 62.44 550 ARG B N 1
ATOM 10112 C CA . ARG B 1 550 ? -30 75.188 -8.938 1 62.44 550 ARG B CA 1
ATOM 10113 C C . ARG B 1 550 ? -30.422 76.188 -7.871 1 62.44 550 ARG B C 1
ATOM 10115 O O . ARG B 1 550 ? -31.312 77 -8.102 1 62.44 550 ARG B O 1
ATOM 10122 N N . ASP B 1 551 ? -29.938 76.25 -6.82 1 60.12 551 ASP B N 1
ATOM 10123 C CA . ASP B 1 551 ? -30.266 77.188 -5.77 1 60.12 551 ASP B CA 1
ATOM 10124 C C . ASP B 1 551 ? -29.719 78.562 -6.109 1 60.12 551 ASP B C 1
ATOM 10126 O O . ASP B 1 551 ? -30.344 79.562 -5.773 1 60.12 551 ASP B O 1
ATOM 10130 N N . ALA B 1 552 ? -28.844 78.75 -6.832 1 57.41 552 ALA B N 1
ATOM 10131 C CA . ALA B 1 552 ? -28.344 80.062 -7.277 1 57.41 552 ALA B CA 1
ATOM 10132 C C . ALA B 1 552 ? -29.25 80.625 -8.352 1 57.41 552 ALA B C 1
ATOM 10134 O O . ALA B 1 552 ? -29.438 81.875 -8.422 1 57.41 552 ALA B O 1
ATOM 10135 N N . GLU B 1 553 ? -29.844 79.75 -9.133 1 53.69 553 GLU B N 1
ATOM 10136 C CA . GLU B 1 553 ? -30.719 80.25 -10.188 1 53.69 553 GLU B CA 1
ATOM 10137 C C . GLU B 1 553 ? -32.031 80.75 -9.609 1 53.69 553 GLU B C 1
ATOM 10139 O O . GLU B 1 553 ? -32.656 81.688 -10.156 1 53.69 553 GLU B O 1
ATOM 10144 N N . LYS B 1 554 ? -32.625 80.312 -8.492 1 52.94 554 LYS B N 1
ATOM 10145 C CA . LYS B 1 554 ? -33.906 80.812 -7.953 1 52.94 554 LYS B CA 1
ATOM 10146 C C . LYS B 1 554 ? -33.719 82.25 -7.371 1 52.94 554 LYS B C 1
ATOM 10148 O O . LYS B 1 554 ? -34.656 83 -7.316 1 52.94 554 LYS B O 1
ATOM 10153 N N . SER B 1 555 ? -32.656 82.625 -6.844 1 47.03 555 SER B N 1
ATOM 10154 C CA . SER B 1 555 ? -32.562 83.938 -6.25 1 47.03 555 SER B CA 1
ATOM 10155 C C . SER B 1 555 ? -32.5 85 -7.324 1 47.03 555 SER B C 1
ATOM 10157 O O . SER B 1 555 ? -32.594 86.188 -7.023 1 47.03 555 SER B O 1
ATOM 10159 N N . GLN B 1 556 ? -32.094 84.75 -8.57 1 41.56 556 GLN B N 1
ATOM 10160 C CA . GLN B 1 556 ? -31.938 85.812 -9.555 1 41.56 556 GLN B CA 1
ATOM 10161 C C . GLN B 1 556 ? -33.219 86.062 -10.336 1 41.56 556 GLN B C 1
ATOM 10163 O O . GLN B 1 556 ? -33.25 86.875 -11.273 1 41.56 556 GLN B O 1
ATOM 10168 N N . GLU B 1 557 ? -34.375 85.438 -10.203 1 40.69 557 GLU B N 1
ATOM 10169 C CA . GLU B 1 557 ? -35.469 85.625 -11.148 1 40.69 557 GLU B CA 1
ATOM 10170 C C . GLU B 1 557 ? -36.031 87.062 -11.039 1 40.69 557 GLU B C 1
ATOM 10172 O O . GLU B 1 557 ? -37.031 87.375 -11.695 1 40.69 557 GLU B O 1
ATOM 10177 N N . ASN B 1 558 ? -35.938 88.062 -10.008 1 35.66 558 ASN B N 1
ATOM 10178 C CA . ASN B 1 558 ? -36.719 89.25 -10.25 1 35.66 558 ASN B CA 1
ATOM 10179 C C . ASN B 1 558 ? -36.219 90 -11.508 1 35.66 558 ASN B C 1
ATOM 10181 O O . ASN B 1 558 ? -36.688 91.062 -11.82 1 35.66 558 ASN B O 1
ATOM 10185 N N . LYS B 1 559 ? -35.031 90.25 -11.844 1 35.28 559 LYS B N 1
ATOM 10186 C CA . LYS B 1 559 ? -34.812 91.25 -12.852 1 35.28 559 LYS B CA 1
ATOM 10187 C C . LYS B 1 559 ? -35.156 90.75 -14.25 1 35.28 559 LYS B C 1
ATOM 10189 O O . LYS B 1 559 ? -35.156 89.5 -14.484 1 35.28 559 LYS B O 1
ATOM 10194 N N . GLU B 1 560 ? -35.438 91.562 -15.414 1 30.89 560 GLU B N 1
ATOM 10195 C CA . GLU B 1 560 ? -36.031 91.625 -16.734 1 30.89 560 GLU B CA 1
ATOM 10196 C C . GLU B 1 560 ? -35.5 90.5 -17.625 1 30.89 560 GLU B C 1
ATOM 10198 O O . GLU B 1 560 ? -34.438 89.875 -17.312 1 30.89 560 GLU B O 1
ATOM 10203 N N . PRO B 1 561 ? -35.562 90.625 -19.141 1 31.83 561 PRO B N 1
ATOM 10204 C CA . PRO B 1 561 ? -36.062 89.625 -20.125 1 31.83 561 PRO B CA 1
ATOM 10205 C C . PRO B 1 561 ? -35 88.625 -20.516 1 31.83 561 PRO B C 1
ATOM 10207 O O . PRO B 1 561 ? -35.344 87.5 -20.969 1 31.83 561 PRO B O 1
ATOM 10210 N N . HIS B 1 562 ? -33.625 88.938 -20.562 1 24.75 562 HIS B N 1
ATOM 10211 C CA . HIS B 1 562 ? -32.719 88.938 -21.688 1 24.75 562 HIS B CA 1
ATOM 10212 C C . HIS B 1 562 ? -32.406 87.5 -22.125 1 24.75 562 HIS B C 1
ATOM 10214 O O . HIS B 1 562 ? -32.375 86.562 -21.281 1 24.75 562 HIS B O 1
ATOM 10220 N N . HIS B 1 563 ? -32.438 87.062 -23.547 1 26.98 563 HIS B N 1
ATOM 10221 C CA . HIS B 1 563 ? -32.406 85.875 -24.453 1 26.98 563 HIS B CA 1
ATOM 10222 C C . HIS B 1 563 ? -31.141 85.062 -24.297 1 26.98 563 HIS B C 1
ATOM 10224 O O . HIS B 1 563 ? -30.859 84.188 -25.094 1 26.98 563 HIS B O 1
ATOM 10230 N N . VAL B 1 564 ? -30.672 84.75 -23.234 1 22.33 564 VAL B N 1
ATOM 10231 C CA . VAL B 1 564 ? -29.328 84.25 -23.406 1 22.33 564 VAL B CA 1
ATOM 10232 C C . VAL B 1 564 ? -29.375 82.875 -24.062 1 22.33 564 VAL B C 1
ATOM 10234 O O . VAL B 1 564 ? -29.891 81.938 -23.484 1 22.33 564 VAL B O 1
ATOM 10237 N N . PRO B 1 565 ? -29.984 82.688 -25.312 1 26.12 565 PRO B N 1
ATOM 10238 C CA . PRO B 1 565 ? -30.062 81.312 -25.812 1 26.12 565 PRO B CA 1
ATOM 10239 C C . PRO B 1 565 ? -28.688 80.625 -25.875 1 26.12 565 PRO B C 1
ATOM 10241 O O . PRO B 1 565 ? -27.766 81.188 -26.484 1 26.12 565 PRO B O 1
ATOM 10244 N N . ASP B 1 566 ? -28.25 80.125 -24.766 1 21.55 566 ASP B N 1
ATOM 10245 C CA . ASP B 1 566 ? -26.969 79.438 -24.578 1 21.55 566 ASP B CA 1
ATOM 10246 C C . ASP B 1 566 ? -26.891 78.188 -25.438 1 21.55 566 ASP B C 1
ATOM 10248 O O . ASP B 1 566 ? -27.641 77.25 -25.219 1 21.55 566 ASP B O 1
ATOM 10252 N N . THR B 1 567 ? -26.875 78.312 -26.781 1 24.11 567 THR B N 1
ATOM 10253 C CA . THR B 1 567 ? -26.781 77.25 -27.781 1 24.11 567 THR B CA 1
ATOM 10254 C C . THR B 1 567 ? -25.625 76.312 -27.469 1 24.11 567 THR B C 1
ATOM 10256 O O . THR B 1 567 ? -25.297 75.438 -28.266 1 24.11 567 THR B O 1
ATOM 10259 N N . GLY B 1 568 ? -24.891 76.438 -26.25 1 19.52 568 GLY B N 1
ATOM 10260 C CA . GLY B 1 568 ? -23.547 75.938 -26.453 1 19.52 568 GLY B CA 1
ATOM 10261 C C . GLY B 1 568 ? -23.484 74.438 -26.766 1 19.52 568 GLY B C 1
ATOM 10262 O O . GLY B 1 568 ? -22.922 74.062 -27.797 1 19.52 568 GLY B O 1
ATOM 10263 N N . VAL B 1 569 ? -23.344 73.562 -25.859 1 21.25 569 VAL B N 1
ATOM 10264 C CA . VAL B 1 569 ? -22.078 72.812 -25.891 1 21.25 569 VAL B CA 1
ATOM 10265 C C . VAL B 1 569 ? -22.281 71.5 -26.656 1 21.25 569 VAL B C 1
ATOM 10267 O O . VAL B 1 569 ? -21.344 70.938 -27.25 1 21.25 569 VAL B O 1
ATOM 10270 N N . ARG B 1 570 ? -23.312 70.812 -27.141 1 22.25 570 ARG B N 1
ATOM 10271 C CA . ARG B 1 570 ? -23.234 69.375 -26.766 1 22.25 570 ARG B CA 1
ATOM 10272 C C . ARG B 1 570 ? -22.312 68.625 -27.703 1 22.25 570 ARG B C 1
ATOM 10274 O O . ARG B 1 570 ? -22.562 68.5 -28.906 1 22.25 570 ARG B O 1
ATOM 10281 N N . PHE B 1 571 ? -20.922 68.75 -27.453 1 18.8 571 PHE B N 1
ATOM 10282 C CA . PHE B 1 571 ? -19.906 68.062 -28.281 1 18.8 571 PHE B CA 1
ATOM 10283 C C . PHE B 1 571 ? -20.109 66.562 -28.297 1 18.8 571 PHE B C 1
ATOM 10285 O O . PHE B 1 571 ? -20.328 65.938 -27.25 1 18.8 571 PHE B O 1
ATOM 10292 N N . GLN B 1 572 ? -20.469 66 -29.312 1 20.64 572 GLN B N 1
ATOM 10293 C CA . GLN B 1 572 ? -20.672 64.625 -29.844 1 20.64 572 GLN B CA 1
ATOM 10294 C C . GLN B 1 572 ? -19.344 63.906 -29.969 1 20.64 572 GLN B C 1
ATOM 10296 O O . GLN B 1 572 ? -19.297 62.781 -30.5 1 20.64 572 GLN B O 1
ATOM 10301 N N . VAL B 1 573 ? -18.219 64.375 -29.156 1 19.33 573 VAL B N 1
ATOM 10302 C CA . VAL B 1 573 ? -17.062 63.781 -29.812 1 19.33 573 VAL B CA 1
ATOM 10303 C C . VAL B 1 573 ? -17.031 62.281 -29.562 1 19.33 573 VAL B C 1
ATOM 10305 O O . VAL B 1 573 ? -17.141 61.812 -28.438 1 19.33 573 VAL B O 1
ATOM 10308 N N . THR B 1 574 ? -17.141 61.438 -30.562 1 20.28 574 THR B N 1
ATOM 10309 C CA . THR B 1 574 ? -17.078 60 -30.844 1 20.28 574 THR B CA 1
ATOM 10310 C C . THR B 1 574 ? -15.664 59.469 -30.672 1 20.28 574 THR B C 1
ATOM 10312 O O . THR B 1 574 ? -15.367 58.344 -31.078 1 20.28 574 THR B O 1
ATOM 10315 N N . GLY B 1 575 ? -14.742 60.156 -29.703 1 18.69 575 GLY B N 1
ATOM 10316 C CA . GLY B 1 575 ? -13.328 59.844 -29.812 1 18.69 575 GLY B CA 1
ATOM 10317 C C . GLY B 1 575 ? -12.992 58.406 -29.562 1 18.69 575 GLY B C 1
ATOM 10318 O O . GLY B 1 575 ? -13.578 57.781 -28.672 1 18.69 575 GLY B O 1
ATOM 10319 N N . SER B 1 576 ? -12.344 57.75 -30.484 1 19.7 576 SER B N 1
ATOM 10320 C CA . SER B 1 576 ? -11.836 56.438 -30.75 1 19.7 576 SER B CA 1
ATOM 10321 C C . SER B 1 576 ? -10.672 56.094 -29.828 1 19.7 576 SER B C 1
ATOM 10323 O O . SER B 1 576 ? -10.062 56.969 -29.234 1 19.7 576 SER B O 1
ATOM 10325 N N . GLU B 1 577 ? -9.969 54.906 -29.828 1 19.25 577 GLU B N 1
ATOM 10326 C CA . GLU B 1 577 ? -9.328 53.844 -29.047 1 19.25 577 GLU B CA 1
ATOM 10327 C C . GLU B 1 577 ? -7.832 54.125 -28.891 1 19.25 577 GLU B C 1
ATOM 10329 O O . GLU B 1 577 ? -7.066 53.906 -29.844 1 19.25 577 GLU B O 1
ATOM 10334 N N . PRO B 1 578 ? -7.301 55.375 -28.359 1 20.66 578 PRO B N 1
ATOM 10335 C CA . PRO B 1 578 ? -5.852 55.438 -28.547 1 20.66 578 PRO B CA 1
ATOM 10336 C C . PRO B 1 578 ? -5.102 54.344 -27.781 1 20.66 578 PRO B C 1
ATOM 10338 O O . PRO B 1 578 ? -5.598 53.844 -26.766 1 20.66 578 PRO B O 1
ATOM 10341 N N . ARG B 1 579 ? -3.898 53.938 -28.281 1 20.83 579 ARG B N 1
ATOM 10342 C CA . ARG B 1 579 ? -2.898 52.875 -28.125 1 20.83 579 ARG B CA 1
ATOM 10343 C C . ARG B 1 579 ? -1.954 53.188 -26.969 1 20.83 579 ARG B C 1
ATOM 10345 O O . ARG B 1 579 ? -1.693 54.344 -26.656 1 20.83 579 ARG B O 1
ATOM 10352 N N . LYS B 1 580 ? -1.31 52.156 -26.234 1 19.72 580 LYS B N 1
ATOM 10353 C CA . LYS B 1 580 ? -0.787 51.688 -24.953 1 19.72 580 LYS B CA 1
ATOM 10354 C C . LYS B 1 580 ? 0.662 52.125 -24.75 1 19.72 580 LYS B C 1
ATOM 10356 O O . LYS B 1 580 ? 1.575 51.562 -25.359 1 19.72 580 LYS B O 1
ATOM 10361 N N . PRO B 1 581 ? 1.085 53.5 -24.547 1 20.8 581 PRO B N 1
ATOM 10362 C CA . PRO B 1 581 ? 2.535 53.688 -24.594 1 20.8 581 PRO B CA 1
ATOM 10363 C C . PRO B 1 581 ? 3.246 53.094 -23.375 1 20.8 581 PRO B C 1
ATOM 10365 O O . PRO B 1 581 ? 2.639 52.938 -22.312 1 20.8 581 PRO B O 1
ATOM 10368 N N . LEU B 1 582 ? 4.566 52.594 -23.484 1 20.08 582 LEU B N 1
ATOM 10369 C CA . LEU B 1 582 ? 5.492 51.781 -22.703 1 20.08 582 LEU B CA 1
ATOM 10370 C C . LEU B 1 582 ? 6.223 52.625 -21.656 1 20.08 582 LEU B C 1
ATOM 10372 O O . LEU B 1 582 ? 6.621 53.75 -21.938 1 20.08 582 LEU B O 1
ATOM 10376 N N . LYS B 1 583 ? 6.219 52.25 -20.25 1 19.98 583 LYS B N 1
ATOM 10377 C CA . LYS B 1 583 ? 6.535 52.781 -18.922 1 19.98 583 LYS B CA 1
ATOM 10378 C C . LYS B 1 583 ? 8.031 53 -18.766 1 19.98 583 LYS B C 1
ATOM 10380 O O . LYS B 1 583 ? 8.836 52.094 -18.969 1 19.98 583 LYS B O 1
ATOM 10385 N N . PRO B 1 584 ? 8.516 54.344 -18.812 1 21.31 584 PRO B N 1
ATOM 10386 C CA . PRO B 1 584 ? 9.922 54.75 -18.75 1 21.31 584 PRO B CA 1
ATOM 10387 C C . PRO B 1 584 ? 10.555 54.5 -17.391 1 21.31 584 PRO B C 1
ATOM 10389 O O . PRO B 1 584 ? 9.852 54.344 -16.391 1 21.31 584 PRO B O 1
ATOM 10392 N N . ALA B 1 585 ? 12.008 54.625 -17.25 1 22.59 585 ALA B N 1
ATOM 10393 C CA . ALA B 1 585 ? 13.125 54.25 -16.391 1 22.59 585 ALA B CA 1
ATOM 10394 C C . ALA B 1 585 ? 13.266 55.219 -15.211 1 22.59 585 ALA B C 1
ATOM 10396 O O . ALA B 1 585 ? 13 56.406 -15.344 1 22.59 585 ALA B O 1
ATOM 10397 N N . LEU B 1 586 ? 13.688 54.906 -13.906 1 20.19 586 LEU B N 1
ATOM 10398 C CA . LEU B 1 586 ? 13.562 55.156 -12.477 1 20.19 586 LEU B CA 1
ATOM 10399 C C . LEU B 1 586 ? 14.523 56.25 -12.031 1 20.19 586 LEU B C 1
ATOM 10401 O O . LEU B 1 586 ? 15.602 55.969 -11.516 1 20.19 586 LEU B O 1
ATOM 10405 N N . LYS B 1 587 ? 14.82 57.438 -12.797 1 22.56 587 LYS B N 1
ATOM 10406 C CA . LYS B 1 587 ? 15.93 58.219 -12.305 1 22.56 587 LYS B CA 1
ATOM 10407 C C . LYS B 1 587 ? 15.578 58.906 -10.984 1 22.56 587 LYS B C 1
ATOM 10409 O O . LYS B 1 587 ? 14.508 59.531 -10.867 1 22.56 587 LYS B O 1
ATOM 10414 N N . ARG B 1 588 ? 16.344 58.812 -9.82 1 23.22 588 ARG B N 1
ATOM 10415 C CA . ARG B 1 588 ? 16.219 59.094 -8.391 1 23.22 588 ARG B CA 1
ATOM 10416 C C . ARG B 1 588 ? 16.5 60.562 -8.109 1 23.22 588 ARG B C 1
ATOM 10418 O O . ARG B 1 588 ? 17.219 60.906 -7.152 1 23.22 588 ARG B O 1
ATOM 10425 N N . VAL B 1 589 ? 16.094 61.625 -8.797 1 22.58 589 VAL B N 1
ATOM 10426 C CA . VAL B 1 589 ? 16.672 62.938 -8.555 1 22.58 589 VAL B CA 1
ATOM 10427 C C . VAL B 1 589 ? 16.312 63.406 -7.141 1 22.58 589 VAL B C 1
ATOM 10429 O O . VAL B 1 589 ? 15.219 63.125 -6.645 1 22.58 589 VAL B O 1
ATOM 10432 N N . PRO B 1 590 ? 17.312 64.125 -6.352 1 27.27 590 PRO B N 1
ATOM 10433 C CA . PRO B 1 590 ? 17.344 64.5 -4.949 1 27.27 590 PRO B CA 1
ATOM 10434 C C . PRO B 1 590 ? 16.422 65.688 -4.672 1 27.27 590 PRO B C 1
ATOM 10436 O O . PRO B 1 590 ? 16.562 66.75 -5.305 1 27.27 590 PRO B O 1
ATOM 10439 N N . SER B 1 591 ? 15.117 65.688 -4.613 1 22.75 591 SER B N 1
ATOM 10440 C CA . SER B 1 591 ? 14.156 66.812 -4.621 1 22.75 591 SER B CA 1
ATOM 10441 C C . SER B 1 591 ? 14.188 67.562 -3.303 1 22.75 591 SER B C 1
ATOM 10443 O O . SER B 1 591 ? 13.789 67 -2.262 1 22.75 591 SER B O 1
ATOM 10445 N N . THR B 1 592 ? 15.188 68.438 -2.982 1 26.31 592 THR B N 1
ATOM 10446 C CA . THR B 1 592 ? 15.273 69.25 -1.782 1 26.31 592 THR B CA 1
ATOM 10447 C C . THR B 1 592 ? 14.117 70.25 -1.714 1 26.31 592 THR B C 1
ATOM 10449 O O . THR B 1 592 ? 14.117 71.125 -0.879 1 26.31 592 THR B O 1
ATOM 10452 N N . LEU B 1 593 ? 12.961 70.062 -2.234 1 21.94 593 LEU B N 1
ATOM 10453 C CA . LEU B 1 593 ? 12.031 71.188 -2.424 1 21.94 593 LEU B CA 1
ATOM 10454 C C . LEU B 1 593 ? 11.609 71.75 -1.083 1 21.94 593 LEU B C 1
ATOM 10456 O O . LEU B 1 593 ? 11.281 71 -0.152 1 21.94 593 LEU B O 1
ATOM 10460 N N . SER B 1 594 ? 12.086 73 -0.812 1 27.16 594 SER B N 1
ATOM 10461 C CA . SER B 1 594 ? 11.844 73.875 0.288 1 27.16 594 SER B CA 1
ATOM 10462 C C . SER B 1 594 ? 10.352 74.125 0.478 1 27.16 594 SER B C 1
ATOM 10464 O O . SER B 1 594 ? 9.633 74.438 -0.484 1 27.16 594 SER B O 1
ATOM 10466 N N . ASP B 1 595 ? 9.695 73.5 1.383 1 24.7 595 ASP B N 1
ATOM 10467 C CA . ASP B 1 595 ? 8.289 73.375 1.762 1 24.7 595 ASP B CA 1
ATOM 10468 C C . ASP B 1 595 ? 7.754 74.75 2.262 1 24.7 595 ASP B C 1
ATOM 10470 O O . ASP B 1 595 ? 7.906 75.062 3.438 1 24.7 595 ASP B O 1
ATOM 10474 N N . ASN B 1 596 ? 8 75.875 1.492 1 26.92 596 ASN B N 1
ATOM 10475 C CA . ASN B 1 596 ? 7.336 77.062 2.016 1 26.92 596 ASN B CA 1
ATOM 10476 C C . ASN B 1 596 ? 5.82 76.875 2.078 1 26.92 596 ASN B C 1
ATOM 10478 O O . ASN B 1 596 ? 5.164 76.75 1.044 1 26.92 596 ASN B O 1
ATOM 10482 N N . HIS B 1 597 ? 5.285 76.125 3.037 1 26.45 597 HIS B N 1
ATOM 10483 C CA . HIS B 1 597 ? 3.914 75.75 3.371 1 26.45 597 HIS B CA 1
ATOM 10484 C C . HIS B 1 597 ? 3.047 77 3.584 1 26.45 597 HIS B C 1
ATOM 10486 O O . HIS B 1 597 ? 2.75 77.375 4.723 1 26.45 597 HIS B O 1
ATOM 10492 N N . SER B 1 598 ? 3.08 78.062 2.684 1 29.92 598 SER B N 1
ATOM 10493 C CA . SER B 1 598 ? 2.078 79.062 3.004 1 29.92 598 SER B CA 1
ATOM 10494 C C . SER B 1 598 ? 0.666 78.5 2.83 1 29.92 598 SER B C 1
ATOM 10496 O O . SER B 1 598 ? 0.306 78.062 1.749 1 29.92 598 SER B O 1
ATOM 10498 N N . GLY B 1 599 ? 0.064 77.75 3.793 1 30.59 599 GLY B N 1
ATOM 10499 C CA . GLY B 1 599 ? -1.203 77.062 4.035 1 30.59 599 GLY B CA 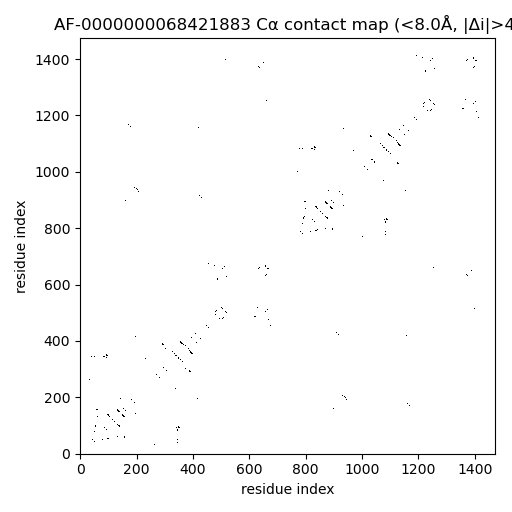1
ATOM 10500 C C . GLY B 1 599 ? -2.408 77.938 3.754 1 30.59 599 GLY B C 1
ATOM 10501 O O . GLY B 1 599 ? -2.738 78.875 4.547 1 30.59 599 GLY B O 1
ATOM 10502 N N . ASN B 1 600 ? -2.572 78.375 2.457 1 32.12 600 ASN B N 1
ATOM 10503 C CA . ASN B 1 600 ? -3.803 79.125 2.193 1 32.12 600 ASN B CA 1
ATOM 10504 C C . ASN B 1 600 ? -5.039 78.312 2.475 1 32.12 600 ASN B C 1
ATOM 10506 O O . ASN B 1 600 ? -5.125 77.125 2.025 1 32.12 600 ASN B O 1
ATOM 10510 N N . ARG B 1 601 ? -6.023 78.5 3.479 1 34.88 601 ARG B N 1
ATOM 10511 C CA . ARG B 1 601 ? -7.148 78.062 4.285 1 34.88 601 ARG B CA 1
ATOM 10512 C C . ARG B 1 601 ? -8.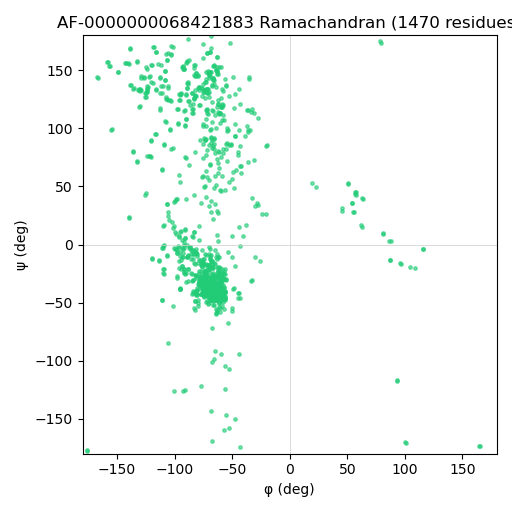367 77.75 3.412 1 34.88 601 ARG B C 1
ATOM 10514 O O . ARG B 1 601 ? -9.43 77.438 3.924 1 34.88 601 ARG B O 1
ATOM 10521 N N . GLY B 1 602 ? -8.391 78.062 2.182 1 38.31 602 GLY B N 1
ATOM 10522 C CA . GLY B 1 602 ? -9.727 77.938 1.613 1 38.31 602 GLY B CA 1
ATOM 10523 C C . GLY B 1 602 ? -10.117 76.5 1.309 1 38.31 602 GLY B C 1
ATOM 10524 O O . GLY B 1 602 ? -11.211 76.25 0.792 1 38.31 602 GLY B O 1
ATOM 10525 N N . GLY B 1 603 ? -9.258 75.625 1.008 1 41.44 603 GLY B N 1
ATOM 10526 C CA . GLY B 1 603 ? -9.469 74.312 0.498 1 41.44 603 GLY B CA 1
ATOM 10527 C C . GLY B 1 603 ? -10.094 73.375 1.52 1 41.44 603 GLY B C 1
ATOM 10528 O O . GLY B 1 603 ? -10.195 72.125 1.283 1 41.44 603 GLY B O 1
ATOM 10529 N N . GLY B 1 604 ? -10.234 73.625 2.699 1 46.09 604 GLY B N 1
ATOM 10530 C CA . GLY B 1 604 ? -10.641 72.812 3.855 1 46.09 604 GLY B CA 1
ATOM 10531 C C . GLY B 1 604 ? -12.078 72.375 3.783 1 46.09 604 GLY B C 1
ATOM 10532 O O . GLY B 1 604 ? -12.445 71.375 4.445 1 46.09 604 GLY B O 1
ATOM 10533 N N . LYS B 1 605 ? -12.93 73 3.148 1 52.31 605 LYS B N 1
ATOM 10534 C CA . LYS B 1 605 ? -14.359 72.75 3.223 1 52.31 605 LYS B CA 1
ATOM 10535 C C . LYS B 1 605 ? -14.727 71.562 2.316 1 52.31 605 LYS B C 1
ATOM 10537 O O . LYS B 1 605 ? -15.594 70.75 2.656 1 52.31 605 LYS B O 1
ATOM 10542 N N . LYS B 1 606 ? -14.211 71.375 1.165 1 54.53 606 LYS B N 1
ATOM 10543 C CA . LYS B 1 606 ? -14.555 70.312 0.226 1 54.53 606 LYS B CA 1
ATOM 10544 C C . LYS B 1 606 ? -14.109 68.938 0.748 1 54.53 606 LYS B C 1
ATOM 10546 O O . LYS B 1 606 ? -14.82 67.938 0.592 1 54.53 606 LYS B O 1
ATOM 10551 N N . SER B 1 607 ? -12.969 68.812 1.323 1 59.69 607 SER B N 1
ATOM 10552 C CA . SER B 1 607 ? -12.438 67.625 1.915 1 59.69 607 SER B CA 1
ATOM 10553 C C . SER B 1 607 ? -13.289 67.125 3.088 1 59.69 607 SER B C 1
ATOM 10555 O O . SER B 1 607 ? -13.516 65.938 3.264 1 59.69 607 SER B O 1
ATOM 10557 N N . SER B 1 608 ? -13.875 68 3.699 1 66.5 608 SER B N 1
ATOM 10558 C CA . SER B 1 608 ? -14.703 67.75 4.859 1 66.5 608 SER B CA 1
ATOM 10559 C C . SER B 1 608 ? -16.016 67.062 4.445 1 66.5 608 SER B C 1
ATOM 10561 O O . SER B 1 608 ? -16.516 66.188 5.129 1 66.5 608 SER B O 1
ATOM 10563 N N . PHE B 1 609 ? -16.453 67.438 3.258 1 70.88 609 PHE B N 1
ATOM 10564 C CA . PHE B 1 609 ? -17.734 66.938 2.789 1 70.88 609 PHE B CA 1
ATOM 10565 C C . PHE B 1 609 ? -17.578 65.5 2.354 1 70.88 609 PHE B C 1
ATOM 10567 O O . PHE B 1 609 ? -18.469 64.688 2.594 1 70.88 609 PHE B O 1
ATOM 10574 N N . VAL B 1 610 ? -16.547 65.125 1.737 1 76.31 610 VAL B N 1
ATOM 10575 C CA . VAL B 1 610 ? -16.312 63.781 1.282 1 76.31 610 VAL B CA 1
ATOM 10576 C C . VAL B 1 610 ? -16.109 62.844 2.486 1 76.31 610 VAL B C 1
ATOM 10578 O O . VAL B 1 610 ? -16.578 61.719 2.49 1 76.31 610 VAL B O 1
ATOM 10581 N N . MET B 1 611 ? -15.422 63.312 3.432 1 78.12 611 MET B N 1
ATOM 10582 C CA . MET B 1 611 ? -15.227 62.531 4.645 1 78.12 611 MET B CA 1
ATOM 10583 C C . MET B 1 611 ? -16.547 62.281 5.355 1 78.12 611 MET B C 1
ATOM 10585 O O . MET B 1 611 ? -16.781 61.188 5.891 1 78.12 611 MET B O 1
ATOM 10589 N N . GLU B 1 612 ? -17.297 63.281 5.297 1 78.25 612 GLU B N 1
ATOM 10590 C CA . GLU B 1 612 ? -18.625 63.125 5.906 1 78.25 612 GLU B CA 1
ATOM 10591 C C . GLU B 1 612 ? -19.484 62.156 5.129 1 78.25 612 GLU B C 1
ATOM 10593 O O . GLU B 1 612 ? -20.234 61.375 5.719 1 78.25 612 GLU B O 1
ATOM 10598 N N . TRP B 1 613 ? -19.344 62.219 3.9 1 83.44 613 TRP B N 1
ATOM 10599 C CA . TRP B 1 613 ? -20.078 61.281 3.066 1 83.44 613 TRP B CA 1
ATOM 10600 C C . TRP B 1 613 ? -19.594 59.844 3.332 1 83.44 613 TRP B C 1
ATOM 10602 O O . TRP B 1 613 ? -20.406 58.938 3.438 1 83.44 613 TRP B O 1
ATOM 10612 N N . GLU B 1 614 ? -18.375 59.688 3.391 1 84.31 614 GLU B N 1
ATOM 10613 C CA . GLU B 1 614 ? -17.828 58.375 3.666 1 84.31 614 GLU B CA 1
ATOM 10614 C C . GLU B 1 614 ? -18.281 57.844 5.023 1 84.31 614 GLU B C 1
ATOM 10616 O O . GLU B 1 614 ? -18.578 56.656 5.172 1 84.31 614 GLU B O 1
ATOM 10621 N N . GLU B 1 615 ? -18.375 58.719 5.914 1 83 615 GLU B N 1
ATOM 10622 C CA . GLU B 1 615 ? -18.844 58.312 7.238 1 83 615 GLU B CA 1
ATOM 10623 C C . GLU B 1 615 ? -20.312 57.938 7.215 1 83 615 GLU B C 1
ATOM 10625 O O . GLU B 1 615 ? -20.734 57.031 7.91 1 83 615 GLU B O 1
ATOM 10630 N N . ARG B 1 616 ? -21.016 58.625 6.438 1 82 616 ARG B N 1
ATOM 10631 C CA . ARG B 1 616 ? -22.438 58.312 6.316 1 82 616 ARG B CA 1
ATOM 10632 C C . ARG B 1 616 ? -22.641 57 5.602 1 82 616 ARG B C 1
ATOM 10634 O O . ARG B 1 616 ? -23.547 56.219 5.941 1 82 616 ARG B O 1
ATOM 10641 N N . GLN B 1 617 ? -21.828 56.812 4.68 1 85.25 617 GLN B N 1
ATOM 10642 C CA . GLN B 1 617 ? -21.922 55.531 3.949 1 85.25 617 GLN B CA 1
ATOM 10643 C C . GLN B 1 617 ? -21.547 54.344 4.832 1 85.25 617 GLN B C 1
ATOM 10645 O O . GLN B 1 617 ? -22.125 53.281 4.723 1 85.25 617 GLN B O 1
ATOM 10650 N N . LEU B 1 618 ? -20.609 54.562 5.656 1 86.38 618 LEU B N 1
ATOM 10651 C CA . LEU B 1 618 ? -20.156 53.5 6.543 1 86.38 618 LEU B CA 1
ATOM 10652 C C . LEU B 1 618 ? -21.203 53.188 7.617 1 86.38 618 LEU B C 1
ATOM 10654 O O . LEU B 1 618 ? -21.203 52.125 8.195 1 86.38 618 LEU B O 1
ATOM 10658 N N . ASP B 1 619 ? -22.094 54.125 7.777 1 83.19 619 ASP B N 1
ATOM 10659 C CA . ASP B 1 619 ? -23.125 53.938 8.797 1 83.19 619 ASP B CA 1
ATOM 10660 C C . ASP B 1 619 ? -24.359 53.281 8.211 1 83.19 619 ASP B C 1
ATOM 10662 O O . ASP B 1 619 ? -25.312 52.969 8.945 1 83.19 619 ASP B O 1
ATOM 10666 N N . GLN B 1 620 ? -24.266 52.969 6.988 1 85.06 620 GLN B N 1
ATOM 10667 C CA . GLN B 1 620 ? -25.391 52.281 6.359 1 85.06 620 GLN B CA 1
ATOM 10668 C C . GLN B 1 620 ? -25.344 50.781 6.652 1 85.06 620 GLN B C 1
ATOM 10670 O O . GLN B 1 620 ? -24.297 50.25 6.969 1 85.06 620 GLN B O 1
ATOM 10675 N N . LEU B 1 621 ? -26.531 50.188 6.594 1 86.5 621 LEU B N 1
ATOM 10676 C CA . LEU B 1 621 ? -26.656 48.75 6.816 1 86.5 621 LEU B CA 1
ATOM 10677 C C . LEU B 1 621 ? -26.125 47.969 5.621 1 86.5 621 LEU B C 1
ATOM 10679 O O . LEU B 1 621 ? -26.344 48.344 4.473 1 86.5 621 LEU B O 1
ATOM 10683 N N . VAL B 1 622 ? -25.453 46.906 5.965 1 85.69 622 VAL B N 1
ATOM 10684 C CA . VAL B 1 622 ? -24.781 46.125 4.93 1 85.69 622 VAL B CA 1
ATOM 10685 C C . VAL B 1 622 ? -25.812 45.281 4.191 1 85.69 622 VAL B C 1
ATOM 10687 O O . VAL B 1 622 ? -26.734 44.719 4.805 1 85.69 622 VAL B O 1
ATOM 10690 N N . ASN B 1 623 ? -25.75 45.25 2.842 1 77.25 623 ASN B N 1
ATOM 10691 C CA . ASN B 1 623 ? -26.531 44.344 2 1 77.25 623 ASN B CA 1
ATOM 10692 C C . ASN B 1 623 ? -25.734 43.094 1.596 1 77.25 623 ASN B C 1
ATOM 10694 O O . ASN B 1 623 ? -24.875 43.188 0.719 1 77.25 623 ASN B O 1
ATOM 10698 N N . PHE B 1 624 ? -26.031 41.969 2.232 1 77.88 624 PHE B N 1
ATOM 10699 C CA . PHE B 1 624 ? -25.281 40.75 1.982 1 77.88 624 PHE B CA 1
ATOM 10700 C C . PHE B 1 624 ? -25.828 40.031 0.761 1 77.88 624 PHE B C 1
ATOM 10702 O O . PHE B 1 624 ? -25.375 38.906 0.445 1 77.88 624 PHE B O 1
ATOM 10709 N N . ASN B 1 625 ? -26.734 40.562 0.022 1 65.94 625 ASN B N 1
ATOM 10710 C CA . ASN B 1 625 ? -27.328 39.875 -1.127 1 65.94 625 ASN B CA 1
ATOM 10711 C C . ASN B 1 625 ? -26.281 39.625 -2.217 1 65.94 625 ASN B C 1
ATOM 10713 O O . ASN B 1 625 ? -26.359 38.594 -2.916 1 65.94 625 ASN B O 1
ATOM 10717 N N . ASN B 1 626 ? -25.297 40.406 -2.316 1 60.97 626 ASN B N 1
ATOM 10718 C CA . ASN B 1 626 ? -24.297 40.25 -3.371 1 60.97 626 ASN B CA 1
ATOM 10719 C C . ASN B 1 626 ? -23.062 39.531 -2.857 1 60.97 626 ASN B C 1
ATOM 10721 O O . ASN B 1 626 ? -22.031 39.5 -3.539 1 60.97 626 ASN B O 1
ATOM 10725 N N . CYS B 1 627 ? -23.125 39 -1.653 1 68.25 627 CYS B N 1
ATOM 10726 C CA . CYS B 1 627 ? -21.969 38.344 -1.068 1 68.25 627 CYS B CA 1
ATOM 10727 C C . CYS B 1 627 ? -22.125 36.844 -1.071 1 68.25 627 CYS B C 1
ATOM 10729 O O . CYS B 1 627 ? -23.203 36.312 -0.782 1 68.25 627 CYS B O 1
ATOM 10731 N N . LYS B 1 628 ? -21.125 36.219 -1.676 1 68.19 628 LYS B N 1
ATOM 10732 C CA . LYS B 1 628 ? -21.109 34.75 -1.647 1 68.19 628 LYS B CA 1
ATOM 10733 C C . LYS B 1 628 ? -20.859 34.25 -0.237 1 68.19 628 LYS B C 1
ATOM 10735 O O . LYS B 1 628 ? -19.734 34.344 0.27 1 68.19 628 LYS B O 1
ATOM 10740 N N . ILE B 1 629 ? -21.875 34 0.49 1 67.94 629 ILE B N 1
ATOM 10741 C CA . ILE B 1 629 ? -21.781 33.438 1.837 1 67.94 629 ILE B CA 1
ATOM 10742 C C . ILE B 1 629 ? -21.766 31.922 1.766 1 67.94 629 ILE B C 1
ATOM 10744 O O . ILE B 1 629 ? -22.516 31.312 1 1 67.94 629 ILE B O 1
ATOM 10748 N N . ASP B 1 630 ? -20.672 31.359 2.365 1 65.12 630 ASP B N 1
ATOM 10749 C CA . ASP B 1 630 ? -20.703 29.922 2.535 1 65.12 630 ASP B CA 1
ATOM 10750 C C . ASP B 1 630 ? -21.75 29.5 3.561 1 65.12 630 ASP B C 1
ATOM 10752 O O . ASP B 1 630 ? -21.609 29.781 4.75 1 65.12 630 ASP B O 1
ATOM 10756 N N . PRO B 1 631 ? -22.781 29.125 3.008 1 58.28 631 PRO B N 1
ATOM 10757 C CA . PRO B 1 631 ? -23.891 28.844 3.924 1 58.28 631 PRO B CA 1
ATOM 10758 C C . PRO B 1 631 ? -23.594 27.656 4.852 1 58.28 631 PRO B C 1
ATOM 10760 O O . PRO B 1 631 ? -24.266 27.5 5.879 1 58.28 631 PRO B O 1
ATOM 10763 N N . ALA B 1 632 ? -22.609 26.859 4.516 1 56.66 632 ALA B N 1
ATOM 10764 C CA . ALA B 1 632 ? -22.422 25.672 5.348 1 56.66 632 ALA B CA 1
ATOM 10765 C C . ALA B 1 632 ? -20.953 25.5 5.73 1 56.66 632 ALA B C 1
ATOM 10767 O O . ALA B 1 632 ? -20.297 24.562 5.289 1 56.66 632 ALA B O 1
ATOM 10768 N N . PRO B 1 633 ? -20.562 26.469 6.648 1 64.25 633 PRO B N 1
ATOM 10769 C CA . PRO B 1 633 ? -19.203 26.234 7.133 1 64.25 633 PRO B CA 1
ATOM 10770 C C . PRO B 1 633 ? -19.094 24.984 8.008 1 64.25 633 PRO B C 1
ATOM 10772 O O . PRO B 1 633 ? -20.094 24.516 8.539 1 64.25 633 PRO B O 1
ATOM 10775 N N . PHE B 1 634 ? -18.016 24.344 7.98 1 69.75 634 PHE B N 1
ATOM 10776 C CA . PHE B 1 634 ? -17.828 23.156 8.797 1 69.75 634 PHE B CA 1
ATOM 10777 C C . PHE B 1 634 ? -18 23.484 10.273 1 69.75 634 PHE B C 1
ATOM 10779 O O . PHE B 1 634 ? -17.422 24.453 10.773 1 69.75 634 PHE B O 1
ATOM 10786 N N . GLN B 1 635 ? -18.969 22.844 10.898 1 71.5 635 GLN B N 1
ATOM 10787 C CA . GLN B 1 635 ? -19.281 23.109 12.297 1 71.5 635 GLN B CA 1
ATOM 10788 C C . GLN B 1 635 ? -19.031 21.891 13.164 1 71.5 635 GLN B C 1
ATOM 10790 O O . GLN B 1 635 ? -19.25 20.75 12.727 1 71.5 635 GLN B O 1
ATOM 10795 N N . LEU B 1 636 ? -18.359 22.141 14.281 1 75.94 636 LEU B N 1
ATOM 10796 C CA . LEU B 1 636 ? -18.172 21.125 15.305 1 75.94 636 LEU B CA 1
ATOM 10797 C C . LEU B 1 636 ? -19.016 21.422 16.547 1 75.94 636 LEU B C 1
ATOM 10799 O O . LEU B 1 636 ? -19.375 22.578 16.797 1 75.94 636 LEU B O 1
ATOM 10803 N N . VAL B 1 637 ? -19.406 20.328 17.188 1 69.75 637 VAL B N 1
ATOM 10804 C CA . VAL B 1 637 ? -20.125 20.5 18.438 1 69.75 637 VAL B CA 1
ATOM 10805 C C . VAL B 1 637 ? -19.141 20.484 19.609 1 69.75 637 VAL B C 1
ATOM 10807 O O . VAL B 1 637 ? -18.047 19.922 19.516 1 69.75 637 VAL B O 1
ATOM 10810 N N . GLU B 1 638 ? -19.484 21.156 20.625 1 74.38 638 GLU B N 1
ATOM 10811 C CA . GLU B 1 638 ? -18.625 21.375 21.781 1 74.38 638 GLU B CA 1
ATOM 10812 C C . GLU B 1 638 ? -18.141 20.062 22.375 1 74.38 638 GLU B C 1
ATOM 10814 O O . GLU B 1 638 ? -17 19.953 22.812 1 74.38 638 GLU B O 1
ATOM 10819 N N . ARG B 1 639 ? -18.938 19.016 22.234 1 66 639 ARG B N 1
ATOM 10820 C CA . ARG B 1 639 ? -18.578 17.781 22.922 1 66 639 ARG B CA 1
ATOM 10821 C C . ARG B 1 639 ? -17.938 16.781 21.969 1 66 639 ARG B C 1
ATOM 10823 O O . ARG B 1 639 ? -17.781 15.609 22.312 1 66 639 ARG B O 1
ATOM 10830 N N . THR B 1 640 ? -17.578 17.266 20.875 1 72.38 640 THR B N 1
ATOM 10831 C CA . THR B 1 640 ? -16.875 16.375 19.938 1 72.38 640 THR B CA 1
ATOM 10832 C C . THR B 1 640 ? -15.484 16.031 20.453 1 72.38 640 THR B C 1
ATOM 10834 O O . THR B 1 640 ? -14.789 16.906 21 1 72.38 640 THR B O 1
ATOM 10837 N N . SER B 1 641 ? -15.211 14.766 20.422 1 70.69 641 SER B N 1
ATOM 10838 C CA . SER B 1 641 ? -13.922 14.297 20.922 1 70.69 641 SER B CA 1
ATOM 10839 C C . SER B 1 641 ? -12.781 14.805 20.031 1 70.69 641 SER B C 1
ATOM 10841 O O . SER B 1 641 ? -12.992 15.141 18.875 1 70.69 641 SER B O 1
ATOM 10843 N N . LEU B 1 642 ? -11.688 14.914 20.641 1 73.38 642 LEU B N 1
ATOM 10844 C CA . LEU B 1 642 ? -10.477 15.344 19.938 1 73.38 642 LEU B CA 1
ATOM 10845 C C . LEU B 1 642 ? -10.133 14.391 18.797 1 73.38 642 LEU B C 1
ATOM 10847 O O . LEU B 1 642 ? -9.672 14.82 17.75 1 73.38 642 LEU B O 1
ATOM 10851 N N . HIS B 1 643 ? -10.398 13.164 19.078 1 67.81 643 HIS B N 1
ATOM 10852 C CA . HIS B 1 643 ? -10.102 12.172 18.047 1 67.81 643 HIS B CA 1
ATOM 10853 C C . HIS B 1 643 ? -10.938 12.398 16.797 1 67.81 643 HIS B C 1
ATOM 10855 O O . HIS B 1 643 ? -10.414 12.359 15.68 1 67.81 643 HIS B O 1
ATOM 10861 N N . LYS B 1 644 ? -12.188 12.641 16.969 1 68.44 644 LYS B N 1
ATOM 10862 C CA . LYS B 1 644 ? -13.078 12.898 15.844 1 68.44 644 LYS B CA 1
ATOM 10863 C C . LYS B 1 644 ? -12.688 14.188 15.117 1 68.44 644 LYS B C 1
ATOM 10865 O O . LYS B 1 644 ? -12.734 14.242 13.891 1 68.44 644 LYS B O 1
ATOM 10870 N N . THR B 1 645 ? -12.344 15.117 15.945 1 73.88 645 THR B N 1
ATOM 10871 C CA . THR B 1 645 ? -11.953 16.391 15.359 1 73.88 645 THR B CA 1
ATOM 10872 C C . THR B 1 645 ? -10.68 16.234 14.531 1 73.88 645 THR B C 1
ATOM 10874 O O . THR B 1 645 ? -10.57 16.781 13.438 1 73.88 645 THR B O 1
ATOM 10877 N N . HIS B 1 646 ? -9.789 15.484 15.109 1 72.81 646 HIS B N 1
ATOM 10878 C CA . HIS B 1 646 ? -8.531 15.242 14.406 1 72.81 646 HIS B CA 1
ATOM 10879 C C . HIS B 1 646 ? -8.781 14.547 13.07 1 72.81 646 HIS B C 1
ATOM 10881 O O . HIS B 1 646 ? -8.18 14.906 12.055 1 72.81 646 HIS B O 1
ATOM 10887 N N . THR B 1 647 ? -9.617 13.633 13.125 1 67.88 647 THR B N 1
ATOM 10888 C CA . THR B 1 647 ? -9.93 12.867 11.922 1 67.88 647 THR B CA 1
ATOM 10889 C C . THR B 1 647 ? -10.617 13.75 10.883 1 67.88 647 THR B C 1
ATOM 10891 O O . THR B 1 647 ? -10.32 13.656 9.688 1 67.88 647 THR B O 1
ATOM 10894 N N . ILE B 1 648 ? -11.469 14.578 11.328 1 68.94 648 ILE B N 1
ATOM 10895 C CA . ILE B 1 648 ? -12.211 15.453 10.438 1 68.94 648 ILE B CA 1
ATOM 10896 C C . ILE B 1 648 ? -11.266 16.469 9.789 1 68.94 648 ILE B C 1
ATOM 10898 O O . ILE B 1 648 ? -11.32 16.688 8.578 1 68.94 648 ILE B O 1
ATOM 10902 N N . PHE B 1 649 ? -10.414 16.984 10.625 1 71.5 649 PHE B N 1
ATOM 10903 C CA . PHE B 1 649 ? -9.477 17.984 10.117 1 71.5 649 PHE B CA 1
ATOM 10904 C C . PHE B 1 649 ? -8.492 17.359 9.148 1 71.5 649 PHE B C 1
ATOM 10906 O O . PHE B 1 649 ? -8.141 17.953 8.133 1 71.5 649 PHE B O 1
ATOM 10913 N N . SER B 1 650 ? -8.141 16.203 9.516 1 68.12 650 SER B N 1
ATOM 10914 C CA . SER B 1 650 ? -7.148 15.531 8.688 1 68.12 650 SER B CA 1
ATOM 10915 C C . SER B 1 650 ? -7.758 15.047 7.375 1 68.12 650 SER B C 1
ATOM 10917 O O . SER B 1 650 ? -7.121 15.125 6.324 1 68.12 650 SER B O 1
ATOM 10919 N N . LEU B 1 651 ? -8.953 14.609 7.512 1 62.84 651 LEU B N 1
ATOM 10920 C CA . LEU B 1 651 ? -9.586 13.984 6.359 1 62.84 651 LEU B CA 1
ATOM 10921 C C . LEU B 1 651 ? -10.156 15.039 5.418 1 62.84 651 LEU B C 1
ATOM 10923 O O . LEU B 1 651 ? -10.07 14.898 4.195 1 62.84 651 LEU B O 1
ATOM 10927 N N . LEU B 1 652 ? -10.727 16.062 6.039 1 59.75 652 LEU B N 1
ATOM 10928 C CA . LEU B 1 652 ? -11.414 17.078 5.23 1 59.75 652 LEU B CA 1
ATOM 10929 C C . LEU B 1 652 ? -10.469 18.219 4.879 1 59.75 652 LEU B C 1
ATOM 10931 O O . LEU B 1 652 ? -10.781 19.047 4.012 1 59.75 652 LEU B O 1
ATOM 10935 N N . GLY B 1 653 ? -9.266 18.109 5.426 1 60.75 653 GLY B N 1
ATOM 10936 C CA . GLY B 1 653 ? -8.305 19.172 5.164 1 60.75 653 GLY B CA 1
ATOM 10937 C C . GLY B 1 653 ? -8.82 20.547 5.527 1 60.75 653 GLY B C 1
ATOM 10938 O O . GLY B 1 653 ? -8.586 21.516 4.801 1 60.75 653 GLY B O 1
ATOM 10939 N N . VAL B 1 654 ? -9.734 20.609 6.52 1 66.81 654 VAL B N 1
ATOM 10940 C CA . VAL B 1 654 ? -10.289 21.891 6.934 1 66.81 654 VAL B CA 1
ATOM 10941 C C . VAL B 1 654 ? -9.297 22.609 7.836 1 66.81 654 VAL B C 1
ATOM 10943 O O . VAL B 1 654 ? -8.586 21.984 8.625 1 66.81 654 VAL B O 1
ATOM 10946 N N . ASP B 1 655 ? -9.141 23.906 7.566 1 69.94 655 ASP B N 1
ATOM 10947 C CA . ASP B 1 655 ? -8.203 24.703 8.359 1 69.94 655 ASP B CA 1
ATOM 10948 C C . ASP B 1 655 ? -8.859 25.188 9.648 1 69.94 655 ASP B C 1
ATOM 10950 O O . ASP B 1 655 ? -8.164 25.484 10.625 1 69.94 655 ASP B O 1
ATOM 10954 N N . HIS B 1 656 ? -10.125 25.391 9.602 1 77.31 656 HIS B N 1
ATOM 10955 C CA . HIS B 1 656 ? -10.828 25.828 10.805 1 77.31 656 HIS B CA 1
ATOM 10956 C C . HIS B 1 656 ? -12.266 25.312 10.812 1 77.31 656 HIS B C 1
ATOM 10958 O O . HIS B 1 656 ? -12.812 24.969 9.766 1 77.31 656 HIS B O 1
ATOM 10964 N N . ALA B 1 657 ? -12.719 25.078 11.961 1 81.81 657 ALA B N 1
ATOM 10965 C CA . ALA B 1 657 ? -14.102 24.672 12.156 1 81.81 657 ALA B CA 1
ATOM 10966 C C . ALA B 1 657 ? -14.773 25.5 13.25 1 81.81 657 ALA B C 1
ATOM 10968 O O . ALA B 1 657 ? -14.148 25.828 14.258 1 81.81 657 ALA B O 1
ATOM 10969 N N . TYR B 1 658 ? -15.992 26 12.961 1 82.31 658 TYR B N 1
ATOM 10970 C CA . TYR B 1 658 ? -16.766 26.719 13.969 1 82.31 658 TYR B CA 1
ATOM 10971 C C . TYR B 1 658 ? -17.438 25.766 14.938 1 82.31 658 TYR B C 1
ATOM 10973 O O . TYR B 1 658 ? -17.891 24.688 14.539 1 82.31 658 TYR B O 1
ATOM 10981 N N . VAL B 1 659 ? -17.266 26.141 16.188 1 85.19 659 VAL B N 1
ATOM 10982 C CA . VAL B 1 659 ? -17.891 25.328 17.219 1 85.19 659 VAL B CA 1
ATOM 10983 C C . VAL B 1 659 ? -19.25 25.922 17.594 1 85.19 659 VAL B C 1
ATOM 10985 O O . VAL B 1 659 ? -19.344 27.109 17.891 1 85.19 659 VAL B O 1
ATOM 10988 N N . THR B 1 660 ? -20.281 25.156 17.5 1 75.75 660 THR B N 1
ATOM 10989 C CA . THR B 1 660 ? -21.625 25.641 17.797 1 75.75 660 THR B CA 1
ATOM 10990 C C . THR B 1 660 ? -22.281 24.766 18.875 1 75.75 660 THR B C 1
ATOM 10992 O O . THR B 1 660 ? -21.938 23.594 19.016 1 75.75 660 THR B O 1
ATOM 10995 N N . SER B 1 661 ? -22.828 25.469 19.75 1 70.38 661 SER B N 1
ATOM 10996 C CA . SER B 1 661 ? -23.703 24.781 20.703 1 70.38 661 SER B CA 1
ATOM 10997 C C . SER B 1 661 ? -25.156 25.109 20.438 1 70.38 661 SER B C 1
ATOM 10999 O O . SER B 1 661 ? -25.594 26.25 20.641 1 70.38 661 SER B O 1
ATOM 11001 N N . ILE B 1 662 ? -25.859 24.297 19.938 1 59.03 662 ILE B N 1
ATOM 11002 C CA . ILE B 1 662 ? -27.266 24.516 19.609 1 59.03 662 ILE B CA 1
ATOM 11003 C C . ILE B 1 662 ? -27.391 25.609 18.562 1 59.03 662 ILE B C 1
ATOM 11005 O O . ILE B 1 662 ? -28.188 26.531 18.719 1 59.03 662 ILE B O 1
ATOM 11009 N N . GLY B 1 663 ? -26.516 25.641 17.625 1 65.38 663 GLY B N 1
ATOM 11010 C CA . GLY B 1 663 ? -26.562 26.594 16.531 1 65.38 663 GLY B CA 1
ATOM 11011 C C . GLY B 1 663 ? -25.875 27.906 16.859 1 65.38 663 GLY B C 1
ATOM 11012 O O . GLY B 1 663 ? -25.688 28.75 15.977 1 65.38 663 GLY B O 1
ATOM 11013 N N . ARG B 1 664 ? -25.641 28 18.109 1 74.81 664 ARG B N 1
ATOM 11014 C CA . ARG B 1 664 ? -25 29.25 18.516 1 74.81 664 ARG B CA 1
ATOM 11015 C C . ARG B 1 664 ? -23.484 29.125 18.453 1 74.81 664 ARG B C 1
ATOM 11017 O O . ARG B 1 664 ? -22.922 28.094 18.859 1 74.81 664 ARG B O 1
ATOM 11024 N N . LEU B 1 665 ? -22.953 30.094 17.922 1 84.44 665 LEU B N 1
ATOM 11025 C CA . LEU B 1 665 ? -21.484 30.125 17.797 1 84.44 665 LEU B CA 1
ATOM 11026 C C . LEU B 1 665 ? -20.844 30.344 19.156 1 84.44 665 LEU B C 1
ATOM 11028 O O . LEU B 1 665 ? -21.109 31.344 19.828 1 84.44 665 LEU B O 1
ATOM 11032 N N . ILE B 1 666 ? -20.125 29.375 19.594 1 81.62 666 ILE B N 1
ATOM 11033 C CA . ILE B 1 666 ? -19.484 29.484 20.906 1 81.62 666 ILE B CA 1
ATOM 11034 C C . ILE B 1 666 ? -17.969 29.625 20.734 1 81.62 666 ILE B C 1
ATOM 11036 O O . ILE B 1 666 ? -17.297 30.172 21.594 1 81.62 666 ILE B O 1
ATOM 11040 N N . GLY B 1 667 ? -17.547 29.172 19.688 1 85.94 667 GLY B N 1
ATOM 11041 C CA . GLY B 1 667 ? -16.094 29.25 19.5 1 85.94 667 GLY B CA 1
ATOM 11042 C C . GLY B 1 667 ? -15.641 28.766 18.141 1 85.94 667 GLY B C 1
ATOM 11043 O O . GLY B 1 667 ? -16.453 28.594 17.234 1 85.94 667 GLY B O 1
ATOM 11044 N N . MET B 1 668 ? -14.344 28.766 17.984 1 86.38 668 MET B N 1
ATOM 11045 C CA . MET B 1 668 ? -13.711 28.281 16.766 1 86.38 668 MET B CA 1
ATOM 11046 C C . MET B 1 668 ? -12.469 27.453 17.078 1 86.38 668 MET B C 1
ATOM 11048 O O . MET B 1 668 ? -11.805 27.688 18.094 1 86.38 668 MET B O 1
ATOM 11052 N N . VAL B 1 669 ? -12.383 26.359 16.344 1 85.69 669 VAL B N 1
ATOM 11053 C CA . VAL B 1 669 ? -11.188 25.547 16.484 1 85.69 669 VAL B CA 1
ATOM 11054 C C . VAL B 1 669 ? -10.383 25.594 15.188 1 85.69 669 VAL B C 1
ATOM 11056 O O . VAL B 1 669 ? -10.914 25.328 14.109 1 85.69 669 VAL B O 1
ATOM 11059 N N . SER B 1 670 ? -9.211 26.109 15.273 1 79.25 670 SER B N 1
ATOM 11060 C CA . SER B 1 670 ? -8.32 26.109 14.117 1 79.25 670 SER B CA 1
ATOM 11061 C C . SER B 1 670 ? -7.246 25.031 14.242 1 79.25 670 SER B C 1
ATOM 11063 O O . SER B 1 670 ? -7.141 24.375 15.281 1 79.25 670 SER B O 1
ATOM 11065 N N . LEU B 1 671 ? -6.559 24.844 13.203 1 76.56 671 LEU B N 1
ATOM 11066 C CA . LEU B 1 671 ? -5.492 23.844 13.164 1 76.56 671 LEU B CA 1
ATOM 11067 C C . LEU B 1 671 ? -4.445 24.125 14.234 1 76.56 671 LEU B C 1
ATOM 11069 O O . LEU B 1 671 ? -3.863 23.203 14.797 1 76.56 671 LEU B O 1
ATOM 11073 N N . LYS B 1 672 ? -4.305 25.406 14.547 1 74.81 672 LYS B N 1
ATOM 11074 C CA . LYS B 1 672 ? -3.326 25.781 15.562 1 74.81 672 LYS B CA 1
ATOM 11075 C C . LYS B 1 672 ? -3.74 25.281 16.938 1 74.81 672 LYS B C 1
ATOM 11077 O O . LYS B 1 672 ? -2.916 24.75 17.688 1 74.81 672 LYS B O 1
ATOM 11082 N N . GLU B 1 673 ? -4.984 25.484 17.266 1 77.25 673 GLU B N 1
ATOM 11083 C CA . GLU B 1 673 ? -5.484 25.047 18.562 1 77.25 673 GLU B CA 1
ATOM 11084 C C . GLU B 1 673 ? -5.48 23.516 18.672 1 77.25 673 GLU B C 1
ATOM 11086 O O . GLU B 1 673 ? -5.207 22.969 19.734 1 77.25 673 GLU B O 1
ATOM 11091 N N . LEU B 1 674 ? -5.801 22.969 17.594 1 79.56 674 LEU B N 1
ATOM 11092 C CA . LEU B 1 674 ? -5.82 21.5 17.594 1 79.56 674 LEU B CA 1
ATOM 11093 C C . LEU B 1 674 ? -4.418 20.938 17.781 1 79.56 674 LEU B C 1
ATOM 11095 O O . LEU B 1 674 ? -4.23 19.969 18.516 1 79.56 674 LEU B O 1
ATOM 11099 N N . ARG B 1 675 ? -3.516 21.562 17.219 1 74.94 675 ARG B N 1
ATOM 11100 C CA . ARG B 1 675 ? -2.127 21.141 17.344 1 74.94 675 ARG B CA 1
ATOM 11101 C C . ARG B 1 675 ? -1.632 21.312 18.781 1 74.94 675 ARG B C 1
ATOM 11103 O O . ARG B 1 675 ? -0.946 20.438 19.312 1 74.94 675 ARG B O 1
ATOM 11110 N N . LYS B 1 676 ? -2 22.438 19.297 1 73.12 676 LYS B N 1
ATOM 11111 C CA . LYS B 1 676 ? -1.6 22.719 20.672 1 73.12 676 LYS B CA 1
ATOM 11112 C C . LYS B 1 676 ? -2.211 21.703 21.641 1 73.12 676 LYS B C 1
ATOM 11114 O O . LYS B 1 676 ? -1.568 21.297 22.609 1 73.12 676 LYS B O 1
ATOM 11119 N N . ALA B 1 677 ? -3.373 21.375 21.328 1 73 677 ALA B N 1
ATOM 11120 C CA . ALA B 1 677 ? -4.066 20.422 22.188 1 73 677 ALA B CA 1
ATOM 11121 C C . ALA B 1 677 ? -3.42 19.031 22.094 1 73 677 ALA B C 1
ATOM 11123 O O . ALA B 1 677 ? -3.359 18.312 23.094 1 73 677 ALA B O 1
ATOM 11124 N N . ILE B 1 678 ? -2.98 18.734 20.938 1 69.31 678 ILE B N 1
ATOM 11125 C CA . ILE B 1 678 ? -2.389 17.406 20.734 1 69.31 678 ILE B CA 1
ATOM 11126 C C . ILE B 1 678 ? -0.982 17.391 21.328 1 69.31 678 ILE B C 1
ATOM 11128 O O . ILE B 1 678 ? -0.592 16.406 21.969 1 69.31 678 ILE B O 1
ATOM 11132 N N . GLU B 1 679 ? -0.234 18.453 21.094 1 60.47 679 GLU B N 1
ATOM 11133 C CA . GLU B 1 679 ? 1.129 18.531 21.609 1 60.47 679 GLU B CA 1
ATOM 11134 C C . GLU B 1 679 ? 1.136 18.734 23.125 1 60.47 679 GLU B C 1
ATOM 11136 O O . GLU B 1 679 ? 2.018 18.234 23.828 1 60.47 679 GLU B O 1
ATOM 11141 N N . GLY B 1 680 ? 0.327 19.594 23.828 1 54.28 680 GLY B N 1
ATOM 11142 C CA . GLY B 1 680 ? 0.27 19.891 25.25 1 54.28 680 GLY B CA 1
ATOM 11143 C C . GLY B 1 680 ? -0.231 18.719 26.078 1 54.28 680 GLY B C 1
ATOM 11144 O O . GLY B 1 680 ? -0.042 18.688 27.297 1 54.28 680 GLY B O 1
ATOM 11145 N N . SER B 1 681 ? -1.061 17.938 25.703 1 47.06 681 SER B N 1
ATOM 11146 C CA . SER B 1 681 ? -1.5 16.797 26.5 1 47.06 681 SER B CA 1
ATOM 11147 C C . SER B 1 681 ? -0.331 15.883 26.844 1 47.06 681 SER B C 1
ATOM 11149 O O . SER B 1 681 ? -0.436 15.039 27.734 1 47.06 681 SER B O 1
ATOM 11151 N N . VAL B 1 682 ? 0.799 15.758 26.281 1 40.06 682 VAL B N 1
ATOM 11152 C CA . VAL B 1 682 ? 1.947 14.984 26.75 1 40.06 682 VAL B CA 1
ATOM 11153 C C . VAL B 1 682 ? 2.486 15.594 28.047 1 40.06 682 VAL B C 1
ATOM 11155 O O . VAL B 1 682 ? 2.982 14.883 28.922 1 40.06 682 VAL B O 1
ATOM 11158 N N . THR B 1 683 ? 2.668 16.922 28.422 1 34.59 683 THR B N 1
ATOM 11159 C CA . THR B 1 683 ? 3.24 17.406 29.672 1 34.59 683 THR B CA 1
ATOM 11160 C C . THR B 1 683 ? 2.201 17.391 30.797 1 34.59 683 THR B C 1
ATOM 11162 O O . THR B 1 683 ? 2.43 17.938 31.875 1 34.59 683 THR B O 1
ATOM 11165 N N . ALA B 1 684 ? 0.997 17.109 30.797 1 33.19 684 ALA B N 1
ATOM 11166 C CA . ALA B 1 684 ? 0.195 17.234 32 1 33.19 684 ALA B CA 1
ATOM 11167 C C . ALA B 1 684 ? 0.657 16.25 33.094 1 33.19 684 ALA B C 1
ATOM 11169 O O . ALA B 1 684 ? 0.281 15.078 33.062 1 33.19 684 ALA B O 1
ATOM 11170 N N . LYS B 1 685 ? 1.712 16.109 33.656 1 32 685 LYS B N 1
ATOM 11171 C CA . LYS B 1 685 ? 1.686 16.094 35.125 1 32 685 LYS B CA 1
ATOM 11172 C C . LYS B 1 685 ? 0.782 17.188 35.688 1 32 685 LYS B C 1
ATOM 11174 O O . LYS B 1 685 ? 0.455 18.141 34.969 1 32 685 LYS B O 1
ATOM 11179 N N . GLY B 1 686 ? 0.65 17.516 37.25 1 29.53 686 GLY B N 1
ATOM 11180 C CA . GLY B 1 686 ? -0.2 18.219 38.188 1 29.53 686 GLY B CA 1
ATOM 11181 C C . GLY B 1 686 ? -0.502 19.641 37.781 1 29.53 686 GLY B C 1
ATOM 11182 O O . GLY B 1 686 ? -1.223 20.375 38.469 1 29.53 686 GLY B O 1
ATOM 11183 N N . VAL B 1 687 ? 0.529 20.516 37.562 1 27.02 687 VAL B N 1
ATOM 11184 C CA . VAL B 1 687 ? 0.147 21.922 37.656 1 27.02 687 VAL B CA 1
ATOM 11185 C C . VAL B 1 687 ? -0.971 22.234 36.688 1 27.02 687 VAL B C 1
ATOM 11187 O O . VAL B 1 687 ? -0.884 21.875 35.5 1 27.02 687 VAL B O 1
ATOM 11190 N N . LYS B 1 688 ? -2.217 22.438 37.25 1 29.98 688 LYS B N 1
ATOM 11191 C CA . LYS B 1 688 ? -3.402 23.172 36.812 1 29.98 688 LYS B CA 1
ATOM 11192 C C . LYS B 1 688 ? -3.023 24.344 35.906 1 29.98 688 LYS B C 1
ATOM 11194 O O . LYS B 1 688 ? -2.664 25.422 36.375 1 29.98 688 LYS B O 1
ATOM 11199 N N . VAL B 1 689 ? -2.088 24.266 35.125 1 29.12 689 VAL B N 1
ATOM 11200 C CA . VAL B 1 689 ? -1.822 25.562 34.562 1 29.12 689 VAL B CA 1
ATOM 11201 C C . VAL B 1 689 ? -3.131 26.203 34.094 1 29.12 689 VAL B C 1
ATOM 11203 O O . VAL B 1 689 ? -3.893 25.578 33.344 1 29.12 689 VAL B O 1
ATOM 11206 N N . ARG B 1 690 ? -3.725 27.016 35 1 25.66 690 ARG B N 1
ATOM 11207 C CA . ARG B 1 690 ? -4.793 27.953 34.656 1 25.66 690 ARG B CA 1
ATOM 11208 C C . ARG B 1 690 ? -4.621 28.5 33.25 1 25.66 690 ARG B C 1
ATOM 11210 O O . ARG B 1 690 ? -3.5 28.75 32.812 1 25.66 690 ARG B O 1
ATOM 11217 N N . PRO B 1 691 ? -5.473 28.203 32.562 1 26.33 691 PRO B N 1
ATOM 11218 C CA . PRO B 1 691 ? -5.324 28.859 31.25 1 26.33 691 PRO B CA 1
ATOM 11219 C C . PRO B 1 691 ? -4.754 30.281 31.375 1 26.33 691 PRO B C 1
ATOM 11221 O O . PRO B 1 691 ? -5.055 30.984 32.344 1 26.33 691 PRO B O 1
ATOM 11224 N N . PRO B 1 692 ? -3.465 30.594 31.219 1 24.42 692 PRO B N 1
ATOM 11225 C CA . PRO B 1 692 ? -3.176 32.031 31.359 1 24.42 692 PRO B CA 1
ATOM 11226 C C . PRO B 1 692 ? -4.363 32.906 30.984 1 24.42 692 PRO B C 1
ATOM 11228 O O . PRO B 1 692 ? -5.125 32.562 30.078 1 24.42 692 PRO B O 1
ATOM 11231 N N . LEU B 1 693 ? -5 33.531 31.891 1 21.03 693 LEU B N 1
ATOM 11232 C CA . LEU B 1 693 ? -5.855 34.688 31.641 1 21.03 693 LEU B CA 1
ATOM 11233 C C . LEU B 1 693 ? -5.293 35.531 30.516 1 21.03 693 LEU B C 1
ATOM 11235 O O . LEU B 1 693 ? -4.113 35.906 30.531 1 21.03 693 LEU B O 1
ATOM 11239 N N . ALA B 1 694 ? -5.68 35.469 29.406 1 22.75 694 ALA B N 1
ATOM 11240 C CA . ALA B 1 694 ? -5.367 36.594 28.516 1 22.75 694 ALA B CA 1
ATOM 11241 C C . ALA B 1 694 ? -5.293 37.906 29.297 1 22.75 694 ALA B C 1
ATOM 11243 O O . ALA B 1 694 ? -6.301 38.375 29.828 1 22.75 694 ALA B O 1
ATOM 11244 N N . SER B 1 695 ? -4.211 38.094 30.094 1 21.45 695 SER B N 1
ATOM 11245 C CA . SER B 1 695 ? -3.818 39.5 30.25 1 21.45 695 SER B CA 1
ATOM 11246 C C . SER B 1 695 ? -3.879 40.25 28.938 1 21.45 695 SER B C 1
ATOM 11248 O O . SER B 1 695 ? -3.014 40.062 28.078 1 21.45 695 SER B O 1
ATOM 11250 N N . PHE B 1 696 ? -4.941 40.344 28.391 1 22.67 696 PHE B N 1
ATOM 11251 C CA . PHE B 1 696 ? -5.379 41.406 27.5 1 22.67 696 PHE B CA 1
ATOM 11252 C C . PHE B 1 696 ? -4.91 42.75 28.016 1 22.67 696 PHE B C 1
ATOM 11254 O O . PHE B 1 696 ? -5.543 43.781 27.734 1 22.67 696 PHE B O 1
ATOM 11261 N N . ARG B 1 697 ? -4.051 42.75 29.094 1 22.2 697 ARG B N 1
ATOM 11262 C CA . ARG B 1 697 ? -4.051 44.156 29.484 1 22.2 697 ARG B CA 1
ATOM 11263 C C . ARG B 1 697 ? -3.633 45.062 28.312 1 22.2 697 ARG B C 1
ATOM 11265 O O . ARG B 1 697 ? -4.383 45.938 27.891 1 22.2 697 ARG B O 1
ATOM 11272 N N . ASP B 1 698 ? -2.506 45.906 28.625 1 19.28 698 ASP B N 1
ATOM 11273 C CA . ASP B 1 698 ? -2.074 47.188 28.109 1 19.28 698 ASP B CA 1
ATOM 11274 C C . ASP B 1 698 ? -1.562 47.062 26.672 1 19.28 698 ASP B C 1
ATOM 11276 O O . ASP B 1 698 ? -0.633 46.281 26.406 1 19.28 698 ASP B O 1
ATOM 11280 N N . SER B 1 699 ? -2.457 47.125 25.641 1 22.19 699 SER B N 1
ATOM 11281 C CA . SER B 1 699 ? -2.271 47.719 24.312 1 22.19 699 SER B CA 1
ATOM 11282 C C . SER B 1 699 ? -1.139 48.719 24.312 1 22.19 699 SER B C 1
ATOM 11284 O O . SER B 1 699 ? -1.385 49.938 24.375 1 22.19 699 SER B O 1
ATOM 11286 N N . THR B 1 700 ? -0.178 48.594 25.188 1 20.62 700 THR B N 1
ATOM 11287 C CA . THR B 1 700 ? 0.693 49.688 24.781 1 20.62 700 THR B CA 1
ATOM 11288 C C . THR B 1 700 ? 1.121 49.531 23.312 1 20.62 700 THR B C 1
ATOM 11290 O O . THR B 1 700 ? 1.408 48.406 22.891 1 20.62 700 THR B O 1
ATOM 11293 N N . THR B 1 701 ? 1.023 50.625 22.453 1 20.55 701 THR B N 1
ATOM 11294 C CA . THR B 1 701 ? 1.192 51.25 21.141 1 20.55 701 THR B CA 1
ATOM 11295 C C . THR B 1 701 ? 2.543 50.875 20.547 1 20.55 701 THR B C 1
ATOM 11297 O O . THR B 1 701 ? 2.988 51.5 19.578 1 20.55 701 THR B O 1
ATOM 11300 N N . SER B 1 702 ? 3.262 49.875 21.031 1 22.02 702 SER B N 1
ATOM 11301 C CA . SER B 1 702 ? 4.414 50.125 20.172 1 22.02 702 SER B CA 1
ATOM 11302 C C . SER B 1 702 ? 4.082 49.812 18.703 1 22.02 702 SER B C 1
ATOM 11304 O O . SER B 1 702 ? 3.654 48.719 18.359 1 22.02 702 SER B O 1
ATOM 11306 N N . SER B 1 703 ? 3.51 50.812 17.891 1 22.61 703 SER B N 1
ATOM 11307 C CA . SER B 1 703 ? 3.26 51.281 16.531 1 22.61 703 SER B CA 1
ATOM 11308 C C . SER B 1 703 ? 4.344 50.781 15.57 1 22.61 703 SER B C 1
ATOM 11310 O O . SER B 1 703 ? 5.168 51.562 15.102 1 22.61 703 SER B O 1
ATOM 11312 N N . SER B 1 704 ? 4.914 49.625 15.711 1 22.92 704 SER B N 1
ATOM 11313 C CA . SER B 1 704 ? 5.859 49.625 14.602 1 22.92 704 SER B CA 1
ATOM 11314 C C . SER B 1 704 ? 5.148 49.812 13.266 1 22.92 704 SER B C 1
ATOM 11316 O O . SER B 1 704 ? 4.078 49.25 13.039 1 22.92 704 SER B O 1
ATOM 11318 N N . ASP B 1 705 ? 5.355 50.844 12.383 1 23.53 705 ASP B N 1
ATOM 11319 C CA . ASP B 1 705 ? 4.941 51.719 11.289 1 23.53 705 ASP B CA 1
ATOM 11320 C C . ASP B 1 705 ? 4.789 50.938 9.992 1 23.53 705 ASP B C 1
ATOM 11322 O O . ASP B 1 705 ? 4.145 51.375 9.047 1 23.53 705 ASP B O 1
ATOM 11326 N N . MET B 1 706 ? 5.465 49.781 9.805 1 22.7 706 MET B N 1
ATOM 11327 C CA . MET B 1 706 ? 5.754 49.594 8.383 1 22.7 706 MET B CA 1
ATOM 11328 C C . MET B 1 706 ? 4.539 49.062 7.645 1 22.7 706 MET B C 1
ATOM 11330 O O . MET B 1 706 ? 4.258 49.469 6.516 1 22.7 706 MET B O 1
ATOM 11334 N N . GLU B 1 707 ? 3.982 47.938 8.18 1 25.05 707 GLU B N 1
ATOM 11335 C CA . GLU B 1 707 ? 3.129 47.281 7.188 1 25.05 707 GLU B CA 1
ATOM 11336 C C . GLU B 1 707 ? 1.805 48.031 7.027 1 25.05 707 GLU B C 1
ATOM 11338 O O . GLU B 1 707 ? 0.971 47.625 6.203 1 25.05 707 GLU B O 1
ATOM 11343 N N . ALA B 1 708 ? 1.427 48.844 7.953 1 26.83 708 ALA B N 1
ATOM 11344 C CA . ALA B 1 708 ? 0.261 49.75 7.883 1 26.83 708 ALA B CA 1
ATOM 11345 C C . ALA B 1 708 ? 0.269 50.562 6.594 1 26.83 708 ALA B C 1
ATOM 11347 O O . ALA B 1 708 ? -0.629 51.375 6.367 1 26.83 708 ALA B O 1
ATOM 11348 N N . THR B 1 709 ? 1.419 50.469 5.906 1 26.12 709 THR B N 1
ATOM 11349 C CA . THR B 1 709 ? 1.595 51.406 4.801 1 26.12 709 THR B CA 1
ATOM 11350 C C . THR B 1 709 ? 0.676 51.062 3.637 1 26.12 709 THR B C 1
ATOM 11352 O O . THR B 1 709 ? 0.119 51.938 2.98 1 26.12 709 THR B O 1
ATOM 11355 N N . GLU B 1 710 ? 0.567 49.688 3.422 1 27.38 710 GLU B N 1
ATOM 11356 C CA . GLU B 1 710 ? 0.004 49.5 2.088 1 27.38 710 GLU B CA 1
ATOM 11357 C C . GLU B 1 710 ? -1.508 49.719 2.092 1 27.38 710 GLU B C 1
ATOM 11359 O O . GLU B 1 710 ? -2.072 50.25 1.121 1 27.38 710 GLU B O 1
ATOM 11364 N N . ILE B 1 711 ? -2.168 49.312 3.234 1 26.78 711 ILE B N 1
ATOM 11365 C CA . ILE B 1 711 ? -3.596 49.594 3.182 1 26.78 711 ILE B CA 1
ATOM 11366 C C . ILE B 1 711 ? -3.812 51.125 3.225 1 26.78 711 ILE B C 1
ATOM 11368 O O . ILE B 1 711 ? -4.879 51.625 2.846 1 26.78 711 ILE B O 1
ATOM 11372 N N . HIS B 1 712 ? -2.855 51.781 3.885 1 27.97 712 HIS B N 1
ATOM 11373 C CA . HIS B 1 712 ? -2.934 53.25 3.885 1 27.97 712 HIS B CA 1
ATOM 11374 C C . HIS B 1 712 ? -2.879 53.812 2.465 1 27.97 712 HIS B C 1
ATOM 11376 O O . HIS B 1 712 ? -3.299 54.938 2.219 1 27.97 712 HIS B O 1
ATOM 11382 N N . GLN B 1 713 ? -2.143 53.094 1.664 1 29.69 713 GLN B N 1
ATOM 11383 C CA . GLN B 1 713 ? -2.031 53.656 0.331 1 29.69 713 GLN B CA 1
ATOM 11384 C C . GLN B 1 713 ? -3.377 53.656 -0.385 1 29.69 713 GLN B C 1
ATOM 11386 O O . GLN B 1 713 ? -3.602 54.469 -1.301 1 29.69 713 GLN B O 1
ATOM 11391 N N . LEU B 1 714 ? -4.145 52.625 -0.01 1 27.34 714 LEU B N 1
ATOM 11392 C CA . LEU B 1 714 ? -5.383 52.719 -0.775 1 27.34 714 LEU B CA 1
ATOM 11393 C C . LEU B 1 714 ? -6.156 53.969 -0.401 1 27.34 714 LEU B C 1
ATOM 11395 O O . LEU B 1 714 ? -6.77 54.594 -1.262 1 27.34 714 LEU B O 1
ATOM 11399 N N . TRP B 1 715 ? -6.203 54.156 0.958 1 29.22 715 TRP B N 1
ATOM 11400 C CA . TRP B 1 715 ? -7.035 55.281 1.339 1 29.22 715 TRP B CA 1
ATOM 11401 C C . TRP B 1 715 ? -6.328 56.594 1.037 1 29.22 715 TRP B C 1
ATOM 11403 O O . TRP B 1 715 ? -6.953 57.656 1.054 1 29.22 715 TRP B O 1
ATOM 11413 N N . ASP B 1 716 ? -5.016 56.562 1.236 1 27.95 716 ASP B N 1
ATOM 11414 C CA . ASP B 1 716 ? -4.359 57.844 1.069 1 27.95 716 ASP B CA 1
ATOM 11415 C C . ASP B 1 716 ? -4.496 58.344 -0.365 1 27.95 716 ASP B C 1
ATOM 11417 O O . ASP B 1 716 ? -3.844 59.312 -0.753 1 27.95 716 ASP B O 1
ATOM 11421 N N . ARG B 1 717 ? -5.012 57.469 -1.164 1 28.27 717 ARG B N 1
ATOM 11422 C CA . ARG B 1 717 ? -5.133 58.062 -2.488 1 28.27 717 ARG B CA 1
ATOM 11423 C C . ARG B 1 717 ? -6.086 59.25 -2.465 1 28.27 717 ARG B C 1
ATOM 11425 O O . ARG B 1 717 ? -6.629 59.625 -3.502 1 28.27 717 ARG B O 1
ATOM 11432 N N . ARG B 1 718 ? -6.48 59.594 -1.129 1 27.8 718 ARG B N 1
ATOM 11433 C CA . ARG B 1 718 ? -7.375 60.75 -1.116 1 27.8 718 ARG B CA 1
ATOM 11434 C C . ARG B 1 718 ? -6.797 61.906 -1.931 1 27.8 718 ARG B C 1
ATOM 11436 O O . ARG B 1 718 ? -7.535 62.625 -2.594 1 27.8 718 ARG B O 1
ATOM 11443 N N . GLN B 1 719 ? -5.602 62.219 -1.525 1 25.7 719 GLN B N 1
ATOM 11444 C CA . GLN B 1 719 ? -5.297 63.625 -1.672 1 25.7 719 GLN B CA 1
ATOM 11445 C C . GLN B 1 719 ? -5.066 64 -3.135 1 25.7 719 GLN B C 1
ATOM 11447 O O . GLN B 1 719 ? -4.945 65.188 -3.475 1 25.7 719 GLN B O 1
ATOM 11452 N N . ARG B 1 720 ? -4.559 63.062 -3.838 1 26.77 720 ARG B N 1
ATOM 11453 C CA . ARG B 1 720 ? -3.916 63.719 -4.969 1 26.77 720 ARG B CA 1
ATOM 11454 C C . ARG B 1 720 ? -4.941 64.125 -6.02 1 26.77 720 ARG B C 1
ATOM 11456 O O . ARG B 1 720 ? -4.984 63.562 -7.113 1 26.77 720 ARG B O 1
ATOM 11463 N N . HIS B 1 721 ? -6.262 64.125 -5.574 1 23.67 721 HIS B N 1
ATOM 11464 C CA . HIS B 1 721 ? -7.105 64.5 -6.699 1 23.67 721 HIS B CA 1
ATOM 11465 C C . HIS B 1 721 ? -6.754 65.938 -7.188 1 23.67 721 HIS B C 1
ATOM 11467 O O . HIS B 1 721 ? -7.09 66.938 -6.531 1 23.67 721 HIS B O 1
ATOM 11473 N N . SER B 1 722 ? -5.539 66.125 -7.617 1 25.22 722 SER B N 1
ATOM 11474 C CA . SER B 1 722 ? -5.219 67.438 -8.234 1 25.22 722 SER B CA 1
ATOM 11475 C C . SER B 1 722 ? -6.234 67.812 -9.312 1 25.22 722 SER B C 1
ATOM 11477 O O . SER B 1 722 ? -6.543 66.938 -10.188 1 25.22 722 SER B O 1
ATOM 11479 N N . ILE B 1 723 ? -7.312 68.438 -8.859 1 24.67 723 ILE B N 1
ATOM 11480 C CA . ILE B 1 723 ? -8.289 69.062 -9.766 1 24.67 723 ILE B CA 1
ATOM 11481 C C . ILE B 1 723 ? -7.57 69.688 -10.961 1 24.67 723 ILE B C 1
ATOM 11483 O O . ILE B 1 723 ? -6.613 70.438 -10.789 1 24.67 723 ILE B O 1
ATOM 11487 N N . PRO B 1 724 ? -7.617 69 -12.055 1 25.34 724 PRO B N 1
ATOM 11488 C CA . PRO B 1 724 ? -6.949 69.562 -13.242 1 25.34 724 PRO B CA 1
ATOM 11489 C C . PRO B 1 724 ? -7.23 71.062 -13.438 1 25.34 724 PRO B C 1
ATOM 11491 O O . PRO B 1 724 ? -8.359 71.5 -13.227 1 25.34 724 PRO B O 1
ATOM 11494 N N . ARG B 1 725 ? -6.305 71.875 -13.008 1 23.61 725 ARG B N 1
ATOM 11495 C CA . ARG B 1 725 ? -6.285 73.312 -13.195 1 23.61 725 ARG B CA 1
ATOM 11496 C C . ARG B 1 725 ? -6.824 73.688 -14.57 1 23.61 725 ARG B C 1
ATOM 11498 O O . ARG B 1 725 ? -6.59 73 -15.555 1 23.61 725 ARG B O 1
ATOM 11505 N N . GLU B 1 726 ? -7.918 74.375 -14.539 1 22.94 726 GLU B N 1
ATOM 11506 C CA . GLU B 1 726 ? -8.609 75.062 -15.625 1 22.94 726 GLU B CA 1
ATOM 11507 C C . GLU B 1 726 ? -7.609 75.75 -16.594 1 22.94 726 GLU B C 1
ATOM 11509 O O . GLU B 1 726 ? -6.676 76.375 -16.172 1 22.94 726 GLU B O 1
ATOM 11514 N N . PHE B 1 727 ? -7.32 74.938 -17.625 1 22.84 727 PHE B N 1
ATOM 11515 C CA . PHE B 1 727 ? -6.5 75.438 -18.734 1 22.84 727 PHE B CA 1
ATOM 11516 C C . PHE B 1 727 ? -6.938 76.875 -19.141 1 22.84 727 PHE B C 1
ATOM 11518 O O . PHE B 1 727 ? -8.117 77.062 -19.422 1 22.84 727 PHE B O 1
ATOM 11525 N N . SER B 1 728 ? -6.406 77.875 -18.453 1 21.75 728 SER B N 1
ATOM 11526 C CA . SER B 1 728 ? -6.57 79.25 -18.859 1 21.75 728 SER B CA 1
ATOM 11527 C C . SER B 1 728 ? -6.379 79.438 -20.375 1 21.75 728 SER B C 1
ATOM 11529 O O . SER B 1 728 ? -5.512 78.75 -20.969 1 21.75 728 SER B O 1
ATOM 11531 N N . PRO B 1 729 ? -7.367 79.938 -21.062 1 25.17 729 PRO B N 1
ATOM 11532 C CA . PRO B 1 729 ? -7.457 80.25 -22.484 1 25.17 729 PRO B CA 1
ATOM 11533 C C . PRO B 1 729 ? -6.305 81.188 -22.953 1 25.17 729 PRO B C 1
ATOM 11535 O O . PRO B 1 729 ? -6.074 82.25 -22.391 1 25.17 729 PRO B O 1
ATOM 11538 N N . SER B 1 730 ? -5.07 80.562 -23.016 1 22.05 730 SER B N 1
ATOM 11539 C CA . SER B 1 730 ? -4.035 81.438 -23.484 1 22.05 730 SER B CA 1
ATOM 11540 C C . SER B 1 730 ? -4.508 82.25 -24.688 1 22.05 730 SER B C 1
ATOM 11542 O O . SER B 1 730 ? -5.234 81.75 -25.531 1 22.05 730 SER B O 1
ATOM 11544 N N . GLU B 1 731 ? -4.238 83.562 -24.672 1 21.81 731 GLU B N 1
ATOM 11545 C CA . GLU B 1 731 ? -4.418 84.812 -25.375 1 21.81 731 GLU B CA 1
ATOM 11546 C C . GLU B 1 731 ? -3.996 84.688 -26.844 1 21.81 731 GLU B C 1
ATOM 11548 O O . GLU B 1 731 ? -3.242 83.812 -27.203 1 21.81 731 GLU B O 1
ATOM 11553 N N . SER B 1 732 ? -4.23 85.75 -27.672 1 23.75 732 SER B N 1
ATOM 11554 C CA . SER B 1 732 ? -4.445 86.375 -28.984 1 23.75 732 SER B CA 1
ATOM 11555 C C . SER B 1 732 ? -3.129 86.5 -29.75 1 23.75 732 SER B C 1
ATOM 11557 O O . SER B 1 732 ? -3.113 87 -30.875 1 23.75 732 SER B O 1
ATOM 11559 N N . ASP B 1 733 ? -1.923 86.188 -29.297 1 22.55 733 ASP B N 1
ATOM 11560 C CA . ASP B 1 733 ? -0.938 87.062 -29.859 1 22.55 733 ASP B CA 1
ATOM 11561 C C . ASP B 1 733 ? -0.952 87.062 -31.391 1 22.55 733 ASP B C 1
ATOM 11563 O O . ASP B 1 733 ? -1.153 86 -31.984 1 22.55 733 ASP B O 1
ATOM 11567 N N . ASP B 1 734 ? -0.737 88.25 -32.156 1 23.81 734 ASP B N 1
ATOM 11568 C CA . ASP B 1 734 ? -0.726 89.062 -33.375 1 23.81 734 ASP B CA 1
ATOM 11569 C C . ASP B 1 734 ? 0.404 88.688 -34.312 1 23.81 734 ASP B C 1
ATOM 11571 O O . ASP B 1 734 ? 0.503 89.188 -35.438 1 23.81 734 ASP B O 1
ATOM 11575 N N . LYS B 1 735 ? 1.569 88.125 -34 1 23.75 735 LYS B N 1
ATOM 11576 C CA . LYS B 1 735 ? 2.605 88.688 -34.875 1 23.75 735 LYS B CA 1
ATOM 11577 C C . LYS B 1 735 ? 2.441 88.188 -36.312 1 23.75 735 LYS B C 1
ATOM 11579 O O . LYS B 1 735 ? 2.309 87 -36.562 1 23.75 735 LYS B O 1
ATOM 11584 N N . TYR B 1 736 ? 2.064 89.125 -37.281 1 24.11 736 TYR B N 1
ATOM 11585 C CA . TYR B 1 736 ? 2.098 89.25 -38.75 1 24.11 736 TYR B CA 1
ATOM 11586 C C . TYR B 1 736 ? 3.463 88.875 -39.281 1 24.11 736 TYR B C 1
ATOM 11588 O O . TYR B 1 736 ? 3.592 88.5 -40.469 1 24.11 736 TYR B O 1
ATOM 11596 N N . GLN B 1 737 ? 4.621 88.812 -38.594 1 20.58 737 GLN B N 1
ATOM 11597 C CA . GLN B 1 737 ? 5.617 88.875 -39.656 1 20.58 737 GLN B CA 1
ATOM 11598 C C . GLN B 1 737 ? 5.594 87.625 -40.469 1 20.58 737 GLN B C 1
ATOM 11600 O O . GLN B 1 737 ? 5.473 86.5 -39.938 1 20.58 737 GLN B O 1
#

Secondary structure (DSSP, 8-state):
-HHHHHHHHHHHHHHHHTTT-HHHHHHHHHHHHHHHHHHHHHHHHHH-GGGSS-SHHHHHHHHTT---GGGGSHHHHHHHHHHHHHHHHTT-S-BSHHHHHHHHHHHHHHHHHHHHTT-GGGG-HHHHHHHHHHHHHHHHHHHHT-HHHHHHHHHHHH-SEEETHHHHHHHHHHHHHHHHHHHHHHHTTS-SSS--SS-----SS----GGGHHHHHHHHHHHHHHHHHHHHHHHHHHHHHHH-HHHHHHHHHSTTHHHHHHHHHHHHHT-TTTGGGGTTTTS-HHHHHHHHT-SS--S--SSS------GGGGGG--SSS-HHHHHHHHHHHHHHHHHHHTTSSSS-BSHHHHHHHHHHHHHHHHHHHHHH-TT-EEETTEEEPP-HHHHHHHHHHHHHHHHHT-STHHHHHHHHHTB-TTHHHHHHHHHHHHHHHHHH---HHHHHHHHHT--------SS-GGGGG-BHHHH-BS---EEETT-BHHHHHHHHHH---SEEEEES-TTT-BEEEEEEHHHHHHHHHHHT-HHHHHHHHHHHHHHHHHHHHHHGGGS-----------------------------------------GGGHHHHHHHHHHHHHHHTSBP-GGGS-EES---EEETT-BHHHHHHHHHHH--SEEEEEETTEEEEEEEHHHHHHHHHHTTS-SS-------------------STTHHHHHHHGGGS------------------/-HHHHHHHHHHHHHHHHTTT-HHHHHHHHHHHHHHHHHHHHHHHHHH-GGGSS-SHHHHHHHHTT---GGGGSHHHHHHHHHHHHHHHHTT-S-BSHHHHHHHHHHHHHHHHHHHHHH-GGGG-HHHHHHHHHHHHHHHHHHHHT-HHHHHHHHHHHH-SEEETHHHHHHHHHHHHHHHHHHHHHHHTTS-SSS--SS-----SS----GGGHHHHHHHHHHHHHHHHHHHHHHHHHHHHHHH-HHHHHHHHHSTTHHHHHHHHHHHHHT-TTTGGGGTTTTS-HHHHHHHHT-SS--S--SSS------GGGGGG--SSS-HHHHHHHHHHHHHHHHHHHTTSSSS-BSHHHHHHHHHHHHHHHHHHHHHH-TT-EEETTEEEPP-HHHHHHHHHHHHHHHHHT-STHHHHHHHHHTB-TTHHHHHHHHHHHHHHHHHH---HHHHHHHHHT--------SS-GGGGG-BHHHH-BS---EEETT-BHHHHHHHHHH---SEEEEES-TTT-BEEEEEEHHHHHHHHHHHT-HHHHHHHHHHHHHHHHHHHHHTTTTS-----------------------------------------GGGHHHHHHHHHHHHHHHTSBP-GGGS-EES---EEETT-BHHHHHHHHHHH--SEEEEEETTEEEEEEEHHHHHHHHHHTTS-SS-------------------STHHHHHHHHGGGS------------------

pLDDT: mean 73.47, std 23.45, range [17.27, 98.56]